Protein 1X4P (pdb70)

CATH classification: 1.10.10.790

Organism: Homo sapiens (NCBI:txid9606)

InterPro domains:
  IPR000061 SWAP/Surp [PF01805] (786-836)
  IPR000061 SWAP/Surp [PS50128] (787-830)
  IPR000061 SWAP/Surp [SM00648] (587-639)
  IPR000061 SWAP/Surp [SM00648] (785-839)
  IPR000467 G-patch domain [PF01585] (1012-1055)
  IPR000467 G-patch domain [PS50174] (1011-1057)
  IPR000467 G-patch domain [SM00443] (1009-1055)
  IPR035967 SWAP/Surp superfamily [G3DSA:1.10.10.790] (581-643)
  IPR035967 SWAP/Surp superfamily [G3DSA:1.10.10.790] (779-840)
  IPR035967 SWAP/Surp superfamily [SSF109905] (588-638)
  IPR035967 SWAP/Surp superfamily [SSF109905] (770-841)
  IPR040169 SURP and G-patch domain-containing protein 1/2 [PTHR23340] (16-1082)

Radius of gyration: 12.54 Å; Cα contacts (8 Å, |Δi|>4): 41; chains: 1; bounding box: 24×41×24 Å

Sequence (66 aa):
GSSGSSGVGTIDQLVKRVIEGSLSPKERTLLKEDPAYWFLSDENSLEYKYYKLKLAEMQRSGPSSGGSSGSSGVGTIDQLVKRVIEGSLSPKERTLLKEDPAYWFLSDENSLEYKYYKLKLAEMQRSGPSSGGSSGSSGVGTIDQLVKRVIEGSLSPKERTLLKEDPAYWFLSDENSLEYKYYKLKLAEMQRSGPSSGGSSGSSGVGTIDQLVKRVIEGSLSPKERTLLKEDPAYWFLSDENSLEYKYYKLKLAEMQRSGPSSGGSSGSSGVGTIDQLVKRVIEGSLSPKERTLLKEDPAYWFLSDENSLEYKYYKLKLAEMQRSGPSSGGSSGSSGVGTIDQLVKRVIEGSLSPKERTLLKEDPAYWFLSDENSLEYKYYKLKLAEMQRSGPSSGGSSGSSGVGTIDQLVKRVIEGSLSPKERTLLKEDPAYWFLSDENSLEYKYYKLKLAEMQRSGPSSGGSSGSSGVGTIDQLVKRVIEGSLSPKERTLLKEDPAYWFLSDENSLEYKYYKLKLAEMQRSGPSSGGSSGSSGVGTIDQLVKRVIEGSLSPKERTLLKEDPAYWFLSDENSLEYKYYKLKLAEMQRSGPSSGGSSGSSGVGTIDQLVKRVIEGSLSPKERTLLKEDPAYWFLSDENSLEYKYYKLKLAEMQRSGPSSGGSSGSSGVGTIDQLVKRVIEGSLSPKERTLLKEDPAYWFLSDENSLEYKYYKLKLAEMQRSGPSSGGSSGSSGVGTIDQLVKRVIEGSLSPKERTLLKEDPAYWFLSDENSLEYKYYKLKLAEMQRSGPSSGGSSGSSGVGTIDQLVKRVIEGSLSPKERTLLKEDPAYWFLSDENSLEYKYYKLKLAEMQRSGPSSGGSSGSSGVGTIDQLVKRVIEGSLSPKERTLLKEDPAYWFLSDENSLEYKYYKLKLAEMQRSGPSSGGSSGSSGVGTIDQLVKRVIEGSLSPKERTLLKEDPAYWFLSDENSLEYKYYKLKLAEMQRSGPSSGGSSGSSGVGTIDQLVKRVIEGSLSPKERTLLKEDPAYWFLSDENSLEYKYYKLKLAEMQRSGPSSGGSSGSSGVGTIDQLVKRVIEGSLSPKERTLLKEDPAYWFLSDENSLEYKYYKLKLAEMQRSGPSSGGSSGSSGVGTIDQLVKRVIEGSLSPKERTLLKEDPAYWFLSDENSLEYKYYKLKLAEMQRSGPSSGGSSGSSGVGTIDQLVKRVIEGSLSPKERTLLKEDPAYWFLSDENSLEYKYYKLKLAEMQRSGPSSGGSSGSSGVGTIDQLVKRVIEGSLSPKERTLLKEDPAYWFLSDENSLEYKYYKLKLAEMQRSGPSSG

Solvent-accessible surface area: 5066 Å² total; per-residue (Å²): 136,122,118,77,124,94,63,29,40,66,0,59,109,2,0,98,97,23,43,125,44,97,20,66,113,124,78,98,66,72,13,136,133,70,106,57,25,141,1,18,107,62,117,150,21,80,41,27,124,66,32,103,85,51,25,58,74,53,106,193,78,76,81,119,102,133

Foldseek 3Di:
DPPDDDDLPVLLVVLLCVQVVVDPPVVVVCVCVDPVPVCCVPDPDDNNVCSVVVNVVSNVPDDDPD

Nearest PDB structures (foldseek):
  1x4p-assembly1_A  TM=9.191E-01  e=2.649E-09  Homo sapiens
  5gas-assembly1_U  TM=2.425E-01  e=7.586E+00  Thermus thermophilus
  1x4p-assembly1_A  TM=9.261E-01  e=1.223E-08  Homo sapiens
  1x4p-assembly1_A  TM=8.643E-01  e=3.301E-09  Homo sapiens
  1x4p-assembly1_A  TM=8.955E-01  e=2.364E-09  Homo sapiens

GO terms:
  GO:0005654 nucleoplasm (C, IDA)
  GO:0016604 nuclear body (C, IDA)
  GO:0003723 RNA binding (F, HDA)
  GO:0005515 protein binding (F, IPI)

Structure (mmCIF, N/CA/C/O backbone):
data_1X4P
#
_entry.id   1X4P
#
loop_
_atom_site.group_PDB
_atom_site.id
_atom_site.type_symbol
_atom_site.label_atom_id
_atom_site.label_alt_id
_atom_site.label_comp_id
_atom_site.label_asym_id
_atom_site.label_entity_id
_atom_site.label_seq_id
_atom_site.pdbx_PDB_ins_code
_atom_site.Cartn_x
_atom_site.Cartn_y
_atom_site.Cartn_z
_atom_site.occupancy
_atom_site.B_iso_or_equiv
_atom_site.auth_seq_id
_atom_site.auth_comp_id
_atom_site.auth_asym_id
_atom_site.auth_atom_id
_atom_site.pdbx_PDB_model_num
ATOM 1 N N . GLY A 1 1 ? -2.586 -12.619 15.251 1.00 0.00 1 GLY A N 1
ATOM 2 C CA . GLY A 1 1 ? -3.724 -13.492 15.037 1.00 0.00 1 GLY A CA 1
ATOM 3 C C . GLY A 1 1 ? -3.325 -14.950 14.926 1.00 0.00 1 GLY A C 1
ATOM 4 O O . GLY A 1 1 ? -2.190 -15.315 15.233 1.00 0.00 1 GLY A O 1
ATOM 8 N N . SER A 1 2 ? -4.261 -15.786 14.488 1.00 0.00 2 SER A N 1
ATOM 9 C CA . SER A 1 2 ? -4.001 -17.214 14.342 1.00 0.00 2 SER A CA 1
ATOM 10 C C . SER A 1 2 ? -4.797 -17.794 13.177 1.00 0.00 2 SER A C 1
ATOM 11 O O . SER A 1 2 ? -4.245 -18.473 12.310 1.00 0.00 2 SER A O 1
ATOM 19 N N . SER A 1 3 ? -6.099 -17.524 13.164 1.00 0.00 3 SER A N 1
ATOM 20 C CA . SER A 1 3 ? -6.972 -18.022 12.108 1.00 0.00 3 SER A CA 1
ATOM 21 C C . SER A 1 3 ? -8.405 -17.541 12.318 1.00 0.00 3 SER A C 1
ATOM 22 O O . SER A 1 3 ? -8.706 -16.856 13.293 1.00 0.00 3 SER A O 1
ATOM 30 N N . GLY A 1 4 ? -9.287 -17.908 11.392 1.00 0.00 4 GLY A N 1
ATOM 31 C CA . GLY A 1 4 ? -10.678 -17.507 11.492 1.00 0.00 4 GLY A CA 1
ATOM 32 C C . GLY A 1 4 ? -11.158 -16.766 10.260 1.00 0.00 4 GLY A C 1
ATOM 33 O O . GLY A 1 4 ? -10.699 -17.032 9.149 1.00 0.00 4 GLY A O 1
ATOM 37 N N . SER A 1 5 ? -12.085 -15.834 10.456 1.00 0.00 5 SER A N 1
ATOM 38 C CA . SER A 1 5 ? -12.631 -15.055 9.350 1.00 0.00 5 SER A CA 1
ATOM 39 C C . SER A 1 5 ? -11.980 -13.677 9.282 1.00 0.00 5 SER A C 1
ATOM 40 O O . SER A 1 5 ? -11.231 -13.286 10.179 1.00 0.00 5 SER A O 1
ATOM 48 N N . SER A 1 6 ? -12.271 -12.944 8.213 1.00 0.00 6 SER A N 1
ATOM 49 C CA . SER A 1 6 ? -11.712 -11.610 8.025 1.00 0.00 6 SER A CA 1
ATOM 50 C C . SER A 1 6 ? -12.745 -10.669 7.413 1.00 0.00 6 SER A C 1
ATOM 51 O O . SER A 1 6 ? -13.078 -10.776 6.233 1.00 0.00 6 SER A O 1
ATOM 59 N N . GLY A 1 7 ? -13.250 -9.746 8.225 1.00 0.00 7 GLY A N 1
ATOM 60 C CA . GLY A 1 7 ? -14.241 -8.799 7.747 1.00 0.00 7 GLY A CA 1
ATOM 61 C C . GLY A 1 7 ? -13.676 -7.400 7.587 1.00 0.00 7 GLY A C 1
ATOM 62 O O . GLY A 1 7 ? -13.646 -6.622 8.541 1.00 0.00 7 GLY A O 1
ATOM 66 N N . VAL A 1 8 ? -13.227 -7.081 6.378 1.00 0.00 8 VAL A N 1
ATOM 67 C CA . VAL A 1 8 ? -12.659 -5.768 6.096 1.00 0.00 8 VAL A CA 1
ATOM 68 C C . VAL A 1 8 ? -11.908 -5.222 7.306 1.00 0.00 8 VAL A C 1
ATOM 69 O O . VAL A 1 8 ? -12.080 -4.065 7.685 1.00 0.00 8 VAL A O 1
ATOM 82 N N . GLY A 1 9 ? -11.074 -6.064 7.907 1.00 0.00 9 GLY A N 1
ATOM 83 C CA . GLY A 1 9 ? -10.309 -5.648 9.067 1.00 0.00 9 GLY A CA 1
ATOM 84 C C . GLY A 1 9 ? -8.959 -5.068 8.694 1.00 0.00 9 GLY A C 1
ATOM 85 O O . GLY A 1 9 ? -8.536 -4.053 9.247 1.00 0.00 9 GLY A O 1
ATOM 89 N N . THR A 1 10 ? -8.278 -5.715 7.752 1.00 0.00 10 THR A N 1
ATOM 90 C CA . THR A 1 10 ? -6.967 -5.259 7.307 1.00 0.00 10 THR A CA 1
ATOM 91 C C . THR A 1 10 ? -7.061 -3.901 6.620 1.00 0.00 10 THR A C 1
ATOM 92 O O . THR A 1 10 ? -6.382 -2.950 7.009 1.00 0.00 10 THR A O 1
ATOM 103 N N . ILE A 1 11 ? -7.907 -3.818 5.599 1.00 0.00 11 ILE A N 1
ATOM 104 C CA . ILE A 1 11 ? -8.090 -2.574 4.859 1.00 0.00 11 ILE A CA 1
ATOM 105 C C . ILE A 1 11 ? -8.266 -1.392 5.806 1.00 0.00 11 ILE A C 1
ATOM 106 O O . ILE A 1 11 ? -7.518 -0.418 5.744 1.00 0.00 11 ILE A O 1
ATOM 122 N N . ASP A 1 12 ? -9.260 -1.487 6.683 1.00 0.00 12 ASP A N 1
ATOM 123 C CA . ASP A 1 12 ? -9.533 -0.428 7.646 1.00 0.00 12 ASP A CA 1
ATOM 124 C C . ASP A 1 12 ? -8.235 0.141 8.212 1.00 0.00 12 ASP A C 1
ATOM 125 O O . ASP A 1 12 ? -8.136 1.339 8.480 1.00 0.00 12 ASP A O 1
ATOM 134 N N . GLN A 1 13 ? -7.243 -0.726 8.390 1.00 0.00 13 GLN A N 1
ATOM 135 C CA . GLN A 1 13 ? -5.953 -0.310 8.927 1.00 0.00 13 GLN A CA 1
ATOM 136 C C . GLN A 1 13 ? -5.038 0.193 7.814 1.00 0.00 13 GLN A C 1
ATOM 137 O O . GLN A 1 13 ? -4.485 1.290 7.899 1.00 0.00 13 GLN A O 1
ATOM 151 N N . LEU A 1 14 ? -4.883 -0.617 6.772 1.00 0.00 14 LEU A N 1
ATOM 152 C CA . LEU A 1 14 ? -4.034 -0.255 5.642 1.00 0.00 14 LEU A CA 1
ATOM 153 C C . LEU A 1 14 ? -4.309 1.176 5.191 1.00 0.00 14 LEU A C 1
ATOM 154 O O . LEU A 1 14 ? -3.439 2.043 5.275 1.00 0.00 14 LEU A O 1
ATOM 170 N N . VAL A 1 15 ? -5.527 1.418 4.715 1.00 0.00 15 VAL A N 1
ATOM 171 C CA . VAL A 1 15 ? -5.918 2.745 4.256 1.00 0.00 15 VAL A CA 1
ATOM 172 C C . VAL A 1 15 ? -5.341 3.831 5.155 1.00 0.00 15 VAL A C 1
ATOM 173 O O . VAL A 1 15 ? -4.587 4.693 4.702 1.00 0.00 15 VAL A O 1
ATOM 186 N N . LYS A 1 16 ? -5.699 3.785 6.434 1.00 0.00 16 LYS A N 1
ATOM 187 C CA . LYS A 1 16 ? -5.216 4.764 7.401 1.00 0.00 16 LYS A CA 1
ATOM 188 C C . LYS A 1 16 ? -3.751 5.103 7.145 1.00 0.00 16 LYS A C 1
ATOM 189 O O . LYS A 1 16 ? -3.348 6.263 7.234 1.00 0.00 16 LYS A O 1
ATOM 208 N N . ARG A 1 17 ? -2.959 4.084 6.827 1.00 0.00 17 ARG A N 1
ATOM 209 C CA . ARG A 1 17 ? -1.539 4.276 6.558 1.00 0.00 17 ARG A CA 1
ATOM 210 C C . ARG A 1 17 ? -1.331 5.194 5.358 1.00 0.00 17 ARG A C 1
ATOM 211 O O . ARG A 1 17 ? -0.858 6.322 5.500 1.00 0.00 17 ARG A O 1
ATOM 232 N N . VAL A 1 18 ? -1.689 4.704 4.175 1.00 0.00 18 VAL A N 1
ATOM 233 C CA . VAL A 1 18 ? -1.543 5.480 2.950 1.00 0.00 18 VAL A CA 1
ATOM 234 C C . VAL A 1 18 ? -2.027 6.912 3.145 1.00 0.00 18 VAL A C 1
ATOM 235 O O . VAL A 1 18 ? -1.636 7.818 2.407 1.00 0.00 18 VAL A O 1
ATOM 248 N N . ILE A 1 19 ? -2.879 7.112 4.145 1.00 0.00 19 ILE A N 1
ATOM 249 C CA . ILE A 1 19 ? -3.415 8.435 4.440 1.00 0.00 19 ILE A CA 1
ATOM 250 C C . ILE A 1 19 ? -2.429 9.257 5.263 1.00 0.00 19 ILE A C 1
ATOM 251 O O . ILE A 1 19 ? -2.036 10.354 4.865 1.00 0.00 19 ILE A O 1
ATOM 267 N N . GLU A 1 20 ? -2.031 8.718 6.411 1.00 0.00 20 GLU A N 1
ATOM 268 C CA . GLU A 1 20 ? -1.090 9.402 7.290 1.00 0.00 20 GLU A CA 1
ATOM 269 C C . GLU A 1 20 ? 0.335 9.286 6.755 1.00 0.00 20 GLU A C 1
ATOM 270 O O . GLU A 1 20 ? 1.258 9.910 7.277 1.00 0.00 20 GLU A O 1
ATOM 282 N N . GLY A 1 21 ? 0.506 8.481 5.712 1.00 0.00 21 GLY A N 1
ATOM 283 C CA . GLY A 1 21 ? 1.820 8.296 5.124 1.00 0.00 21 GLY A CA 1
ATOM 284 C C . GLY A 1 21 ? 2.725 7.437 5.986 1.00 0.00 21 GLY A C 1
ATOM 285 O O . GLY A 1 21 ? 3.846 7.114 5.592 1.00 0.00 21 GLY A O 1
ATOM 289 N N . SER A 1 22 ? 2.238 7.067 7.167 1.00 0.00 22 SER A N 1
ATOM 290 C CA . SER A 1 22 ? 3.013 6.244 8.088 1.00 0.00 22 SER A CA 1
ATOM 291 C C . SER A 1 22 ? 3.777 5.159 7.337 1.00 0.00 22 SER A C 1
ATOM 292 O O . SER A 1 22 ? 4.809 4.675 7.803 1.00 0.00 22 SER A O 1
ATOM 300 N N . LEU A 1 23 ? 3.263 4.780 6.172 1.00 0.00 23 LEU A N 1
ATOM 301 C CA . LEU A 1 23 ? 3.896 3.752 5.354 1.00 0.00 23 LEU A CA 1
ATOM 302 C C . LEU A 1 23 ? 4.594 4.369 4.147 1.00 0.00 23 LEU A C 1
ATOM 303 O O . LEU A 1 23 ? 4.078 5.298 3.526 1.00 0.00 23 LEU A O 1
ATOM 319 N N . SER A 1 24 ? 5.771 3.845 3.818 1.00 0.00 24 SER A N 1
ATOM 320 C CA . SER A 1 24 ? 6.541 4.345 2.686 1.00 0.00 24 SER A CA 1
ATOM 321 C C . SER A 1 24 ? 5.712 4.306 1.405 1.00 0.00 24 SER A C 1
ATOM 322 O O . SER A 1 24 ? 4.693 3.622 1.316 1.00 0.00 24 SER A O 1
ATOM 330 N N . PRO A 1 25 ? 6.159 5.059 0.389 1.00 0.00 25 PRO A N 1
ATOM 331 C CA . PRO A 1 25 ? 5.475 5.128 -0.906 1.00 0.00 25 PRO A CA 1
ATOM 332 C C . PRO A 1 25 ? 5.588 3.826 -1.692 1.00 0.00 25 PRO A C 1
ATOM 333 O O . PRO A 1 25 ? 4.675 3.450 -2.426 1.00 0.00 25 PRO A O 1
ATOM 344 N N . LYS A 1 26 ? 6.715 3.141 -1.532 1.00 0.00 26 LYS A N 1
ATOM 345 C CA . LYS A 1 26 ? 6.949 1.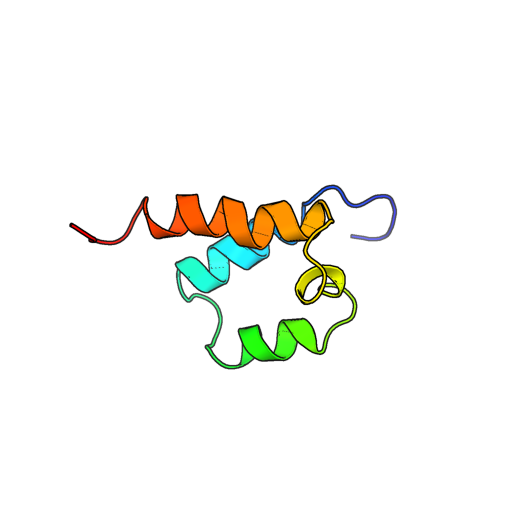879 -2.224 1.00 0.00 26 LYS A CA 1
ATOM 346 C C . LYS A 1 26 ? 6.122 0.757 -1.604 1.00 0.00 26 LYS A C 1
ATOM 347 O O . LYS A 1 26 ? 5.576 -0.088 -2.312 1.00 0.00 26 LYS A O 1
ATOM 366 N N . GLU A 1 27 ? 6.035 0.756 -0.277 1.00 0.00 27 GLU A N 1
ATOM 367 C CA . GLU A 1 27 ? 5.275 -0.262 0.437 1.00 0.00 27 GLU A CA 1
ATOM 368 C C . GLU A 1 27 ? 3.895 -0.451 -0.190 1.00 0.00 27 GLU A C 1
ATOM 369 O O . GLU A 1 27 ? 3.446 -1.579 -0.396 1.00 0.00 27 GLU A O 1
ATOM 381 N N . ARG A 1 28 ? 3.231 0.660 -0.489 1.00 0.00 28 ARG A N 1
ATOM 382 C CA . ARG A 1 28 ? 1.903 0.618 -1.090 1.00 0.00 28 ARG A CA 1
ATOM 383 C C . ARG A 1 28 ? 1.898 -0.265 -2.334 1.00 0.00 28 ARG A C 1
ATOM 384 O O . ARG A 1 28 ? 1.136 -1.229 -2.422 1.00 0.00 28 ARG A O 1
ATOM 405 N N . THR A 1 29 ? 2.753 0.070 -3.296 1.00 0.00 29 THR A N 1
ATOM 406 C CA . THR A 1 29 ? 2.845 -0.690 -4.535 1.00 0.00 29 THR A CA 1
ATOM 407 C C . THR A 1 29 ? 3.102 -2.167 -4.256 1.00 0.00 29 THR A C 1
ATOM 408 O O . THR A 1 29 ? 2.594 -3.040 -4.962 1.00 0.00 29 THR A O 1
ATOM 419 N N . LEU A 1 30 ? 3.893 -2.441 -3.225 1.00 0.00 30 LEU A N 1
ATOM 420 C CA . LEU A 1 30 ? 4.217 -3.814 -2.851 1.00 0.00 30 LEU A CA 1
ATOM 421 C C . LEU A 1 30 ? 2.977 -4.550 -2.357 1.00 0.00 30 LEU A C 1
ATOM 422 O O . LEU A 1 30 ? 2.844 -5.760 -2.544 1.00 0.00 30 LEU A O 1
ATOM 438 N N . LEU A 1 31 ? 2.069 -3.813 -1.725 1.00 0.00 31 LEU A N 1
ATOM 439 C CA . LEU A 1 31 ? 0.838 -4.397 -1.205 1.00 0.00 31 LEU A CA 1
ATOM 440 C C . LEU A 1 31 ? 0.157 -5.262 -2.260 1.00 0.00 31 LEU A C 1
ATOM 441 O O . LEU A 1 31 ? -0.356 -6.340 -1.958 1.00 0.00 31 LEU A O 1
ATOM 457 N N . LYS A 1 32 ? 0.159 -4.787 -3.500 1.00 0.00 32 LYS A N 1
ATOM 458 C CA . LYS A 1 32 ? -0.455 -5.518 -4.603 1.00 0.00 32 LYS A CA 1
ATOM 459 C C . LYS A 1 32 ? 0.271 -6.837 -4.851 1.00 0.00 32 LYS A C 1
ATOM 460 O O . LYS A 1 32 ? -0.342 -7.828 -5.246 1.00 0.00 32 LYS A O 1
ATOM 479 N N . GLU A 1 33 ? 1.580 -6.841 -4.615 1.00 0.00 33 GLU A N 1
ATOM 480 C CA . GLU A 1 33 ? 2.387 -8.038 -4.814 1.00 0.00 33 GLU A CA 1
ATOM 481 C C . GLU A 1 33 ? 2.068 -9.091 -3.756 1.00 0.00 33 GLU A C 1
ATOM 482 O O . GLU A 1 33 ? 2.485 -10.244 -3.866 1.00 0.00 33 GLU A O 1
ATOM 494 N N . ASP A 1 34 ? 1.326 -8.685 -2.731 1.00 0.00 34 ASP A N 1
ATOM 495 C CA . ASP A 1 34 ? 0.950 -9.592 -1.653 1.00 0.00 34 ASP A CA 1
ATOM 496 C C . ASP A 1 34 ? -0.441 -10.173 -1.892 1.00 0.00 34 ASP A C 1
ATOM 497 O O . ASP A 1 34 ? -1.320 -9.527 -2.462 1.00 0.00 34 ASP A O 1
ATOM 506 N N . PRO A 1 35 ? -0.645 -11.421 -1.446 1.00 0.00 35 PRO A N 1
ATOM 507 C CA . PRO A 1 35 ? -1.926 -12.116 -1.600 1.00 0.00 35 PRO A CA 1
ATOM 508 C C . PRO A 1 35 ? -3.020 -11.518 -0.721 1.00 0.00 35 PRO A C 1
ATOM 509 O O . PRO A 1 35 ? -4.193 -11.510 -1.093 1.00 0.00 35 PRO A O 1
ATOM 520 N N . ALA A 1 36 ? -2.628 -11.021 0.447 1.00 0.00 36 ALA A N 1
ATOM 521 C CA . ALA A 1 36 ? -3.574 -10.419 1.378 1.00 0.00 36 ALA A CA 1
ATOM 522 C C . ALA A 1 36 ? -4.334 -9.271 0.722 1.00 0.00 36 ALA A C 1
ATOM 523 O O . ALA A 1 36 ? -5.470 -8.975 1.092 1.00 0.00 36 ALA A O 1
ATOM 530 N N . TYR A 1 37 ? -3.700 -8.627 -0.251 1.00 0.00 37 TYR A N 1
ATOM 531 C CA . TYR A 1 37 ? -4.315 -7.509 -0.957 1.00 0.00 37 TYR A CA 1
ATOM 532 C C . TYR A 1 37 ? -4.604 -7.874 -2.410 1.00 0.00 37 TYR A C 1
ATOM 533 O O . TYR A 1 37 ? -4.222 -7.150 -3.330 1.00 0.00 37 TYR A O 1
ATOM 551 N N . TRP A 1 38 ? -5.279 -9.000 -2.607 1.00 0.00 38 TRP A N 1
ATOM 552 C CA . TRP A 1 38 ? -5.620 -9.462 -3.948 1.00 0.00 38 TRP A CA 1
ATOM 553 C C . TRP A 1 38 ? -6.773 -8.650 -4.527 1.00 0.00 38 TRP A C 1
ATOM 554 O O . TRP A 1 38 ? -6.788 -8.336 -5.718 1.00 0.00 38 TRP A O 1
ATOM 575 N N . PHE A 1 39 ? -7.737 -8.310 -3.677 1.00 0.00 39 PHE A N 1
ATOM 576 C CA . PHE A 1 39 ? -8.895 -7.535 -4.106 1.00 0.00 39 PHE A CA 1
ATOM 577 C C . PHE A 1 39 ? -8.462 -6.231 -4.770 1.00 0.00 39 PHE A C 1
ATOM 578 O O . PHE A 1 39 ? -9.180 -5.675 -5.602 1.00 0.00 39 PHE A O 1
ATOM 595 N N . LEU A 1 40 ? -7.281 -5.748 -4.396 1.00 0.00 40 LEU A N 1
ATOM 596 C CA . LEU A 1 40 ? -6.750 -4.510 -4.954 1.00 0.00 40 LEU A CA 1
ATOM 597 C C . LEU A 1 40 ? -7.116 -4.375 -6.429 1.00 0.00 40 LEU A C 1
ATOM 598 O O . LEU A 1 40 ? -7.712 -3.382 -6.843 1.00 0.00 40 LEU A O 1
ATOM 614 N N . SER A 1 41 ? -6.755 -5.385 -7.216 1.00 0.00 41 SER A N 1
ATOM 615 C CA . SER A 1 41 ? -7.043 -5.379 -8.645 1.00 0.00 41 SER A CA 1
ATOM 616 C C . SER A 1 41 ? -8.545 -5.467 -8.897 1.00 0.00 41 SER A C 1
ATOM 617 O O . SER A 1 41 ? -9.074 -4.819 -9.801 1.00 0.00 41 SER A O 1
ATOM 625 N N . ASP A 1 42 ? -9.229 -6.273 -8.091 1.00 0.00 42 ASP A N 1
ATOM 626 C CA . ASP A 1 42 ? -10.670 -6.446 -8.223 1.00 0.00 42 ASP A CA 1
ATOM 627 C C . ASP A 1 42 ? -11.410 -5.177 -7.811 1.00 0.00 42 ASP A C 1
ATOM 628 O O . ASP A 1 42 ? -10.911 -4.389 -7.008 1.00 0.00 42 ASP A O 1
ATOM 637 N N . GLU A 1 43 ? -12.601 -4.985 -8.369 1.00 0.00 43 GLU A N 1
ATOM 638 C CA . GLU A 1 43 ? -13.408 -3.811 -8.060 1.00 0.00 43 GLU A CA 1
ATOM 639 C C . GLU A 1 43 ? -14.813 -4.215 -7.622 1.00 0.00 43 GLU A C 1
ATOM 640 O O . GLU A 1 43 ? -15.413 -3.577 -6.759 1.00 0.00 43 GLU A O 1
ATOM 652 N N . ASN A 1 44 ? -15.330 -5.280 -8.225 1.00 0.00 44 ASN A N 1
ATOM 653 C CA . ASN A 1 44 ? -16.664 -5.771 -7.899 1.00 0.00 44 ASN A CA 1
ATOM 654 C C . ASN A 1 44 ? -16.634 -6.640 -6.645 1.00 0.00 44 ASN A C 1
ATOM 655 O O . ASN A 1 44 ? -17.276 -7.688 -6.588 1.00 0.00 44 ASN A O 1
ATOM 666 N N . SER A 1 45 ? -15.884 -6.195 -5.642 1.00 0.00 45 SER A N 1
ATOM 667 C CA . SER A 1 45 ? -15.766 -6.934 -4.390 1.00 0.00 45 SER A CA 1
ATOM 668 C C . SER A 1 45 ? -16.047 -6.027 -3.196 1.00 0.00 45 SER A C 1
ATOM 669 O O . SER A 1 45 ? -16.307 -4.833 -3.355 1.00 0.00 45 SER A O 1
ATOM 677 N N . LEU A 1 46 ? -15.995 -6.601 -2.000 1.00 0.00 46 LEU A N 1
ATOM 678 C CA . LEU A 1 46 ? -16.243 -5.847 -0.777 1.00 0.00 46 LEU A CA 1
ATOM 679 C C . LEU A 1 46 ? -14.944 -5.283 -0.210 1.00 0.00 46 LEU A C 1
ATOM 680 O O . LEU A 1 46 ? -14.842 -4.089 0.066 1.00 0.00 46 LEU A O 1
ATOM 696 N N . GLU A 1 47 ? -13.952 -6.152 -0.043 1.00 0.00 47 GLU A N 1
ATOM 697 C CA . GLU A 1 47 ? -12.657 -5.740 0.488 1.00 0.00 47 GLU A CA 1
ATOM 698 C C . GLU A 1 47 ? -12.111 -4.540 -0.280 1.00 0.00 47 GLU A C 1
ATOM 699 O O . GLU A 1 47 ? -11.415 -3.694 0.283 1.00 0.00 47 GLU A O 1
ATOM 711 N N . TYR A 1 48 ? -12.431 -4.473 -1.567 1.00 0.00 48 TYR A N 1
ATOM 712 C CA . TYR A 1 48 ? -11.970 -3.380 -2.414 1.00 0.00 48 TYR A CA 1
ATOM 713 C C . TYR A 1 48 ? -12.856 -2.149 -2.244 1.00 0.00 48 TYR A C 1
ATOM 714 O O . TYR A 1 48 ? -12.422 -1.020 -2.471 1.00 0.00 48 TYR A O 1
ATOM 732 N N . LYS A 1 49 ? -14.102 -2.376 -1.841 1.00 0.00 49 LYS A N 1
ATOM 733 C CA . LYS A 1 49 ? -15.051 -1.288 -1.638 1.00 0.00 49 LYS A CA 1
ATOM 734 C C . LYS A 1 49 ? -14.597 -0.374 -0.504 1.00 0.00 49 LYS A C 1
ATOM 735 O O . LYS A 1 49 ? -15.007 0.783 -0.424 1.00 0.00 49 LYS A O 1
ATOM 754 N N . TYR A 1 50 ? -13.747 -0.903 0.371 1.00 0.00 50 TYR A N 1
ATOM 755 C CA . TYR A 1 50 ? -13.238 -0.135 1.501 1.00 0.00 50 TYR A CA 1
ATOM 756 C C . TYR A 1 50 ? -12.004 0.668 1.103 1.00 0.00 50 TYR A C 1
ATOM 757 O O . TYR A 1 50 ? -12.001 1.898 1.173 1.00 0.00 50 TYR A O 1
ATOM 775 N N . TYR A 1 51 ? -10.958 -0.035 0.685 1.00 0.00 51 TYR A N 1
ATOM 776 C CA . TYR A 1 51 ? -9.717 0.611 0.276 1.00 0.00 51 TYR A CA 1
ATOM 777 C C . TYR A 1 51 ? -10.000 1.861 -0.552 1.00 0.00 51 TYR A C 1
ATOM 778 O O . TYR A 1 51 ? -9.252 2.837 -0.501 1.00 0.00 51 TYR A O 1
ATOM 796 N N . LYS A 1 52 ? -11.088 1.824 -1.314 1.00 0.00 52 LYS A N 1
ATOM 797 C CA . LYS A 1 52 ? -11.474 2.952 -2.152 1.00 0.00 52 LYS A CA 1
ATOM 798 C C . LYS A 1 52 ? -12.384 3.910 -1.390 1.00 0.00 52 LYS A C 1
ATOM 799 O O . LYS A 1 52 ? -12.312 5.127 -1.569 1.00 0.00 52 LYS A O 1
ATOM 818 N N . LEU A 1 53 ? -13.239 3.355 -0.539 1.00 0.00 53 LEU A N 1
ATOM 819 C CA . LEU A 1 53 ? -14.162 4.159 0.253 1.00 0.00 53 LEU A CA 1
ATOM 820 C C . LEU A 1 53 ? -13.455 4.779 1.454 1.00 0.00 53 LEU A C 1
ATOM 821 O O . LEU A 1 53 ? -13.237 5.989 1.504 1.00 0.00 53 LEU A O 1
ATOM 837 N N . LYS A 1 54 ? -13.095 3.939 2.419 1.00 0.00 54 LYS A N 1
ATOM 838 C CA . LYS A 1 54 ? -12.407 4.402 3.619 1.00 0.00 54 LYS A CA 1
ATOM 839 C C . LYS A 1 54 ? -11.325 5.418 3.268 1.00 0.00 54 LYS A C 1
ATOM 840 O O . LYS A 1 54 ? -11.004 6.300 4.067 1.00 0.00 54 LYS A O 1
ATOM 859 N N . LEU A 1 55 ? -10.766 5.291 2.069 1.00 0.00 55 LEU A N 1
ATOM 860 C CA . LEU A 1 55 ? -9.721 6.200 1.612 1.00 0.00 55 LEU A CA 1
ATOM 861 C C . LEU A 1 55 ? -10.311 7.547 1.204 1.00 0.00 55 LEU A C 1
ATOM 862 O O . LEU A 1 55 ? -9.746 8.599 1.502 1.00 0.00 55 LEU A O 1
ATOM 878 N N . ALA A 1 56 ? -11.450 7.505 0.521 1.00 0.00 56 ALA A N 1
ATOM 879 C CA . ALA A 1 56 ? -12.119 8.722 0.076 1.00 0.00 56 ALA A CA 1
ATOM 880 C C . ALA A 1 56 ? -12.538 9.583 1.261 1.00 0.00 56 ALA A C 1
ATOM 881 O O . ALA A 1 56 ? -12.418 10.807 1.224 1.00 0.00 56 ALA A O 1
ATOM 888 N N . GLU A 1 57 ? -13.031 8.935 2.313 1.00 0.00 57 GLU A N 1
ATOM 889 C CA . GLU A 1 57 ? -13.470 9.645 3.509 1.00 0.00 57 GLU A CA 1
ATOM 890 C C . GLU A 1 57 ? -12.275 10.061 4.364 1.00 0.00 57 GLU A C 1
ATOM 891 O O . GLU A 1 57 ? -12.285 11.122 4.987 1.00 0.00 57 GLU A O 1
ATOM 903 N N . MET A 1 58 ? -11.250 9.216 4.387 1.00 0.00 58 MET A N 1
ATOM 904 C CA . MET A 1 58 ? -10.048 9.496 5.165 1.00 0.00 58 MET A CA 1
ATOM 905 C C . MET A 1 58 ? -9.193 10.558 4.480 1.00 0.00 58 MET A C 1
ATOM 906 O O . MET A 1 58 ? -8.468 11.303 5.139 1.00 0.00 58 MET A O 1
ATOM 920 N N . GLN A 1 59 ? -9.283 10.621 3.156 1.00 0.00 59 GLN A N 1
ATOM 921 C CA . GLN A 1 59 ? -8.517 11.592 2.384 1.00 0.00 59 GLN A CA 1
ATOM 922 C C . GLN A 1 59 ? -9.126 12.986 2.503 1.00 0.00 59 GLN A C 1
ATOM 923 O O . GLN A 1 59 ? -8.417 13.966 2.728 1.00 0.00 59 GLN A O 1
ATOM 937 N N . ARG A 1 60 ? -10.443 13.065 2.350 1.00 0.00 60 ARG A N 1
ATOM 938 C CA . ARG A 1 60 ? -11.148 14.338 2.439 1.00 0.00 60 ARG A CA 1
ATOM 939 C C . ARG A 1 60 ? -11.116 14.878 3.866 1.00 0.00 60 ARG A C 1
ATOM 940 O O . ARG A 1 60 ? -10.852 16.060 4.088 1.00 0.00 60 ARG A O 1
ATOM 961 N N . SER A 1 61 ? -11.390 14.004 4.829 1.00 0.00 61 SER A N 1
ATOM 962 C CA . SER A 1 61 ? -11.397 14.394 6.235 1.00 0.00 61 SER A CA 1
ATOM 963 C C . SER A 1 61 ? -9.998 14.292 6.835 1.00 0.00 61 SER A C 1
ATOM 964 O O . SER A 1 61 ? -9.453 13.200 6.988 1.00 0.00 61 SER A O 1
ATOM 972 N N . GLY A 1 62 ? -9.421 15.442 7.174 1.00 0.00 62 GLY A N 1
ATOM 973 C CA . GLY A 1 62 ? -8.091 15.462 7.752 1.00 0.00 62 GLY A CA 1
ATOM 974 C C . GLY A 1 62 ? -7.243 16.599 7.217 1.00 0.00 62 GLY A C 1
ATOM 975 O O . GLY A 1 62 ? -7.249 17.710 7.748 1.00 0.00 62 GLY A O 1
ATOM 979 N N . PRO A 1 63 ? -6.491 16.325 6.141 1.00 0.00 63 PRO A N 1
ATOM 980 C CA . PRO A 1 63 ? -5.619 17.320 5.511 1.00 0.00 63 PRO A CA 1
ATOM 981 C C . PRO A 1 63 ? -6.407 18.417 4.803 1.00 0.00 63 PRO A C 1
ATOM 982 O O . PRO A 1 63 ? -7.590 18.251 4.507 1.00 0.00 63 PRO A O 1
ATOM 993 N N . SER A 1 64 ? -5.744 19.537 4.533 1.00 0.00 64 SER A N 1
ATOM 994 C CA . SER A 1 64 ? -6.384 20.662 3.862 1.00 0.00 64 SER A CA 1
ATOM 995 C C . SER A 1 64 ? -6.680 20.328 2.403 1.00 0.00 64 SER A C 1
ATOM 996 O O . SER A 1 64 ? -5.849 19.743 1.707 1.00 0.00 64 SER A O 1
ATOM 1004 N N . SER A 1 65 ? -7.871 20.703 1.946 1.00 0.00 65 SER A N 1
ATOM 1005 C CA . SER A 1 65 ? -8.279 20.440 0.572 1.00 0.00 65 SER A CA 1
ATOM 1006 C C . SER A 1 65 ? -9.557 21.200 0.230 1.00 0.00 65 SER A C 1
ATOM 1007 O O . SER A 1 65 ? -10.656 20.652 0.298 1.00 0.00 65 SER A O 1
ATOM 1015 N N . GLY A 1 66 ? -9.403 22.469 -0.137 1.00 0.00 66 GLY A N 1
ATOM 1016 C CA . GLY A 1 66 ? -10.552 23.286 -0.485 1.00 0.00 66 GLY A CA 1
ATOM 1017 C C . GLY A 1 66 ? -10.540 24.630 0.216 1.00 0.00 66 GLY A C 1
ATOM 1018 O O . GLY A 1 66 ? -11.591 25.231 0.436 1.00 0.00 66 GLY A O 1
ATOM 1022 N N . GLY A 1 1 ? -13.293 -7.769 21.424 1.00 0.00 1 GLY A N 2
ATOM 1023 C CA . GLY A 1 1 ? -13.096 -8.016 20.007 1.00 0.00 1 GLY A CA 2
ATOM 1024 C C . GLY A 1 1 ? -14.341 -7.730 19.190 1.00 0.00 1 GLY A C 2
ATOM 1025 O O . GLY A 1 1 ? -15.383 -7.376 19.738 1.00 0.00 1 GLY A O 2
ATOM 1029 N N . SER A 1 2 ? -14.230 -7.881 17.874 1.00 0.00 2 SER A N 2
ATOM 1030 C CA . SER A 1 2 ? -15.353 -7.631 16.978 1.00 0.00 2 SER A CA 2
ATOM 1031 C C . SER A 1 2 ? -15.532 -8.784 15.996 1.00 0.00 2 SER A C 2
ATOM 1032 O O . SER A 1 2 ? -14.624 -9.592 15.798 1.00 0.00 2 SER A O 2
ATOM 1040 N N . SER A 1 3 ? -16.709 -8.854 15.383 1.00 0.00 3 SER A N 2
ATOM 1041 C CA . SER A 1 3 ? -17.011 -9.910 14.424 1.00 0.00 3 SER A CA 2
ATOM 1042 C C . SER A 1 3 ? -18.242 -9.556 13.595 1.00 0.00 3 SER A C 2
ATOM 1043 O O . SER A 1 3 ? -19.367 -9.578 14.095 1.00 0.00 3 SER A O 2
ATOM 1051 N N . GLY A 1 4 ? -18.022 -9.233 12.325 1.00 0.00 4 GLY A N 2
ATOM 1052 C CA . GLY A 1 4 ? -19.121 -8.880 11.447 1.00 0.00 4 GLY A CA 2
ATOM 1053 C C . GLY A 1 4 ? -18.648 -8.405 10.087 1.00 0.00 4 GLY A C 2
ATOM 1054 O O . GLY A 1 4 ? -19.038 -7.332 9.627 1.00 0.00 4 GLY A O 2
ATOM 1058 N N . SER A 1 5 ? -17.805 -9.206 9.444 1.00 0.00 5 SER A N 2
ATOM 1059 C CA . SER A 1 5 ? -17.275 -8.859 8.131 1.00 0.00 5 SER A CA 2
ATOM 1060 C C . SER A 1 5 ? -16.459 -10.012 7.553 1.00 0.00 5 SER A C 2
ATOM 1061 O O . SER A 1 5 ? -16.062 -10.927 8.273 1.00 0.00 5 SER A O 2
ATOM 1069 N N . SER A 1 6 ? -16.215 -9.959 6.247 1.00 0.00 6 SER A N 2
ATOM 1070 C CA . SER A 1 6 ? -15.451 -11.001 5.570 1.00 0.00 6 SER A CA 2
ATOM 1071 C C . SER A 1 6 ? -13.967 -10.893 5.910 1.00 0.00 6 SER A C 2
ATOM 1072 O O . SER A 1 6 ? -13.367 -11.837 6.423 1.00 0.00 6 SER A O 2
ATOM 1080 N N . GLY A 1 7 ? -13.381 -9.735 5.620 1.00 0.00 7 GLY A N 2
ATOM 1081 C CA . GLY A 1 7 ? -11.974 -9.525 5.901 1.00 0.00 7 GLY A CA 2
ATOM 1082 C C . GLY A 1 7 ? -11.544 -8.089 5.671 1.00 0.00 7 GLY A C 2
ATOM 1083 O O . GLY A 1 7 ? -10.427 -7.831 5.222 1.00 0.00 7 GLY A O 2
ATOM 1087 N N . VAL A 1 8 ? -12.435 -7.151 5.977 1.00 0.00 8 VAL A N 2
ATOM 1088 C CA . VAL A 1 8 ? -12.143 -5.734 5.800 1.00 0.00 8 VAL A CA 2
ATOM 1089 C C . VAL A 1 8 ? -11.291 -5.201 6.946 1.00 0.00 8 VAL A C 2
ATOM 1090 O O . VAL A 1 8 ? -10.552 -4.231 6.785 1.00 0.00 8 VAL A O 2
ATOM 1103 N N . GLY A 1 9 ? -11.399 -5.844 8.105 1.00 0.00 9 GLY A N 2
ATOM 1104 C CA . GLY A 1 9 ? -10.632 -5.421 9.262 1.00 0.00 9 GLY A CA 2
ATOM 1105 C C . GLY A 1 9 ? -9.205 -5.050 8.908 1.00 0.00 9 GLY A C 2
ATOM 1106 O O . GLY A 1 9 ? -8.608 -4.176 9.538 1.00 0.00 9 GLY A O 2
ATOM 1110 N N . THR A 1 10 ? -8.656 -5.717 7.898 1.00 0.00 10 THR A N 2
ATOM 1111 C CA . THR A 1 10 ? -7.289 -5.455 7.463 1.00 0.00 10 THR A CA 2
ATOM 1112 C C . THR A 1 10 ? -7.193 -4.126 6.722 1.00 0.00 10 THR A C 2
ATOM 1113 O O . THR A 1 10 ? -6.311 -3.314 6.998 1.00 0.00 10 THR A O 2
ATOM 1124 N N . ILE A 1 11 ? -8.108 -3.911 5.782 1.00 0.00 11 ILE A N 2
ATOM 1125 C CA . ILE A 1 11 ? -8.126 -2.680 5.003 1.00 0.00 11 ILE A CA 2
ATOM 1126 C C . ILE A 1 11 ? -8.275 -1.460 5.905 1.00 0.00 11 ILE A C 2
ATOM 1127 O O . ILE A 1 11 ? -7.460 -0.539 5.862 1.00 0.00 11 ILE A O 2
ATOM 1143 N N . ASP A 1 12 ? -9.322 -1.461 6.724 1.00 0.00 12 ASP A N 2
ATOM 1144 C CA . ASP A 1 12 ? -9.578 -0.356 7.640 1.00 0.00 12 ASP A CA 2
ATOM 1145 C C . ASP A 1 12 ? -8.272 0.184 8.218 1.00 0.00 12 ASP A C 2
ATOM 1146 O O . ASP A 1 12 ? -8.165 1.369 8.530 1.00 0.00 12 ASP A O 2
ATOM 1155 N N . GLN A 1 13 ? -7.285 -0.695 8.358 1.00 0.00 13 GLN A N 2
ATOM 1156 C CA . GLN A 1 13 ? -5.989 -0.306 8.900 1.00 0.00 13 GLN A CA 2
ATOM 1157 C C . GLN A 1 13 ? -5.042 0.129 7.788 1.00 0.00 13 GLN A C 2
ATOM 1158 O O . GLN A 1 13 ? -4.375 1.159 7.892 1.00 0.00 13 GLN A O 2
ATOM 1172 N N . LEU A 1 14 ? -4.987 -0.662 6.722 1.00 0.00 14 LEU A N 2
ATOM 1173 C CA . LEU A 1 14 ? -4.119 -0.359 5.588 1.00 0.00 14 LEU A CA 2
ATOM 1174 C C . LEU A 1 14 ? -4.334 1.072 5.106 1.00 0.00 14 LEU A C 2
ATOM 1175 O O . LEU A 1 14 ? -3.398 1.870 5.064 1.00 0.00 14 LEU A O 2
ATOM 1191 N N . VAL A 1 15 ? -5.573 1.390 4.746 1.00 0.00 15 VAL A N 2
ATOM 1192 C CA . VAL A 1 15 ? -5.912 2.726 4.270 1.00 0.00 15 VAL A CA 2
ATOM 1193 C C . VAL A 1 15 ? -5.325 3.799 5.181 1.00 0.00 15 VAL A C 2
ATOM 1194 O O . VAL A 1 15 ? -4.616 4.697 4.726 1.00 0.00 15 VAL A O 2
ATOM 1207 N N . LYS A 1 16 ? -5.625 3.700 6.472 1.00 0.00 16 LYS A N 2
ATOM 1208 C CA . LYS A 1 16 ? -5.126 4.660 7.450 1.00 0.00 16 LYS A CA 2
ATOM 1209 C C . LYS A 1 16 ? -3.645 4.947 7.224 1.00 0.00 16 LYS A C 2
ATOM 1210 O O . LYS A 1 16 ? -3.191 6.079 7.392 1.00 0.00 16 LYS A O 2
ATOM 1229 N N . ARG A 1 17 ? -2.899 3.917 6.841 1.00 0.00 17 ARG A N 2
ATOM 1230 C CA . ARG A 1 17 ? -1.469 4.060 6.591 1.00 0.00 17 ARG A CA 2
ATOM 1231 C C . ARG A 1 17 ? -1.213 5.020 5.433 1.00 0.00 17 ARG A C 2
ATOM 1232 O O . ARG A 1 17 ? -0.588 6.065 5.606 1.00 0.00 17 ARG A O 2
ATOM 1253 N N . VAL A 1 18 ? -1.700 4.655 4.250 1.00 0.00 18 VAL A N 2
ATOM 1254 C CA . VAL A 1 18 ? -1.524 5.483 3.063 1.00 0.00 18 VAL A CA 2
ATOM 1255 C C . VAL A 1 18 ? -2.037 6.899 3.301 1.00 0.00 18 VAL A C 2
ATOM 1256 O O . VAL A 1 18 ? -1.630 7.840 2.618 1.00 0.00 18 VAL A O 2
ATOM 1269 N N . ILE A 1 19 ? -2.932 7.044 4.272 1.00 0.00 19 ILE A N 2
ATOM 1270 C CA . ILE A 1 19 ? -3.498 8.346 4.600 1.00 0.00 19 ILE A CA 2
ATOM 1271 C C . ILE A 1 19 ? -2.500 9.201 5.374 1.00 0.00 19 ILE A C 2
ATOM 1272 O O . ILE A 1 19 ? -2.102 10.273 4.919 1.00 0.00 19 ILE A O 2
ATOM 1288 N N . GLU A 1 20 ? -2.098 8.717 6.546 1.00 0.00 20 GLU A N 2
ATOM 1289 C CA . GLU A 1 20 ? -1.145 9.436 7.382 1.00 0.00 20 GLU A CA 2
ATOM 1290 C C . GLU A 1 20 ? 0.268 9.327 6.816 1.00 0.00 20 GLU A C 2
ATOM 1291 O O . GLU A 1 20 ? 1.168 10.067 7.212 1.00 0.00 20 GLU A O 2
ATOM 1303 N N . GLY A 1 21 ? 0.456 8.395 5.885 1.00 0.00 21 GLY A N 2
ATOM 1304 C CA . GLY A 1 21 ? 1.760 8.203 5.280 1.00 0.00 21 GLY A CA 2
ATOM 1305 C C . GLY A 1 21 ? 2.669 7.333 6.125 1.00 0.00 21 GLY A C 2
ATOM 1306 O O . GLY A 1 21 ? 3.809 7.062 5.746 1.00 0.00 21 GLY A O 2
ATOM 1310 N N . SER A 1 22 ? 2.166 6.894 7.274 1.00 0.00 22 SER A N 2
ATOM 1311 C CA . SER A 1 22 ? 2.942 6.053 8.178 1.00 0.00 22 SER A CA 2
ATOM 1312 C C . SER A 1 22 ? 3.736 5.008 7.400 1.00 0.00 22 SER A C 2
ATOM 1313 O O . SER A 1 22 ? 4.765 4.519 7.867 1.00 0.00 22 SER A O 2
ATOM 1321 N N . LEU A 1 23 ? 3.249 4.669 6.211 1.00 0.00 23 LEU A N 2
ATOM 1322 C CA . LEU A 1 23 ? 3.913 3.682 5.366 1.00 0.00 23 LEU A CA 2
ATOM 1323 C C . LEU A 1 23 ? 4.581 4.350 4.168 1.00 0.00 23 LEU A C 2
ATOM 1324 O O . LEU A 1 23 ? 4.032 5.282 3.579 1.00 0.00 23 LEU A O 2
ATOM 1340 N N . SER A 1 24 ? 5.766 3.868 3.813 1.00 0.00 24 SER A N 2
ATOM 1341 C CA . SER A 1 24 ? 6.511 4.419 2.686 1.00 0.00 24 SER A CA 2
ATOM 1342 C C . SER A 1 24 ? 5.684 4.356 1.406 1.00 0.00 24 SER A C 2
ATOM 1343 O O . SER A 1 24 ? 4.686 3.638 1.316 1.00 0.00 24 SER A O 2
ATOM 1351 N N . PRO A 1 25 ? 6.106 5.123 0.391 1.00 0.00 25 PRO A N 2
ATOM 1352 C CA . PRO A 1 25 ? 5.419 5.172 -0.904 1.00 0.00 25 PRO A CA 2
ATOM 1353 C C . PRO A 1 25 ? 5.575 3.876 -1.691 1.00 0.00 25 PRO A C 2
ATOM 1354 O O . PRO A 1 25 ? 4.685 3.487 -2.448 1.00 0.00 25 PRO A O 2
ATOM 1365 N N . LYS A 1 26 ? 6.710 3.210 -1.508 1.00 0.00 26 LYS A N 2
ATOM 1366 C CA . LYS A 1 26 ? 6.982 1.955 -2.199 1.00 0.00 26 LYS A CA 2
ATOM 1367 C C . LYS A 1 26 ? 6.146 0.820 -1.617 1.00 0.00 26 LYS A C 2
ATOM 1368 O O . LYS A 1 26 ? 5.610 -0.009 -2.352 1.00 0.00 26 LYS A O 2
ATOM 1387 N N . GLU A 1 27 ? 6.038 0.791 -0.292 1.00 0.00 27 GLU A N 2
ATOM 1388 C CA . GLU A 1 27 ? 5.265 -0.242 0.388 1.00 0.00 27 GLU A CA 2
ATOM 1389 C C . GLU A 1 27 ? 3.870 -0.367 -0.217 1.00 0.00 27 GLU A C 2
ATOM 1390 O O . GLU A 1 27 ? 3.350 -1.470 -0.384 1.00 0.00 27 GLU A O 2
ATOM 1402 N N . ARG A 1 28 ? 3.270 0.774 -0.545 1.00 0.00 28 ARG A N 2
ATOM 1403 C CA . ARG A 1 28 ? 1.935 0.793 -1.130 1.00 0.00 28 ARG A CA 2
ATOM 1404 C C . ARG A 1 28 ? 1.889 -0.039 -2.408 1.00 0.00 28 ARG A C 2
ATOM 1405 O O . ARG A 1 28 ? 1.112 -0.988 -2.517 1.00 0.00 28 ARG A O 2
ATOM 1426 N N . THR A 1 29 ? 2.727 0.324 -3.375 1.00 0.00 29 THR A N 2
ATOM 1427 C CA . THR A 1 29 ? 2.781 -0.388 -4.646 1.00 0.00 29 THR A CA 2
ATOM 1428 C C . THR A 1 29 ? 3.051 -1.873 -4.434 1.00 0.00 29 THR A C 2
ATOM 1429 O O . THR A 1 29 ? 2.672 -2.707 -5.256 1.00 0.00 29 THR A O 2
ATOM 1440 N N . LEU A 1 30 ? 3.709 -2.198 -3.326 1.00 0.00 30 LEU A N 2
ATOM 1441 C CA . LEU A 1 30 ? 4.029 -3.584 -3.005 1.00 0.00 30 LEU A CA 2
ATOM 1442 C C . LEU A 1 30 ? 2.805 -4.314 -2.463 1.00 0.00 30 LEU A C 2
ATOM 1443 O O . LEU A 1 30 ? 2.704 -5.538 -2.561 1.00 0.00 30 LEU A O 2
ATOM 1459 N N . LEU A 1 31 ? 1.876 -3.556 -1.891 1.00 0.00 31 LEU A N 2
ATOM 1460 C CA . LEU A 1 31 ? 0.655 -4.131 -1.334 1.00 0.00 31 LEU A CA 2
ATOM 1461 C C . LEU A 1 31 ? -0.019 -5.056 -2.342 1.00 0.00 31 LEU A C 2
ATOM 1462 O O . LEU A 1 31 ? -0.520 -6.122 -1.985 1.00 0.00 31 LEU A O 2
ATOM 1478 N N . LYS A 1 32 ? -0.028 -4.641 -3.605 1.00 0.00 32 LYS A N 2
ATOM 1479 C CA . LYS A 1 32 ? -0.638 -5.433 -4.666 1.00 0.00 32 LYS A CA 2
ATOM 1480 C C . LYS A 1 32 ? 0.070 -6.776 -4.819 1.00 0.00 32 LYS A C 2
ATOM 1481 O O . LYS A 1 32 ? -0.552 -7.780 -5.160 1.00 0.00 32 LYS A O 2
ATOM 1500 N N . GLU A 1 33 ? 1.375 -6.783 -4.562 1.00 0.00 33 GLU A N 2
ATOM 1501 C CA . GLU A 1 33 ? 2.166 -8.004 -4.671 1.00 0.00 33 GLU A CA 2
ATOM 1502 C C . GLU A 1 33 ? 1.813 -8.982 -3.555 1.00 0.00 33 GLU A C 2
ATOM 1503 O O . GLU A 1 33 ? 2.097 -10.177 -3.649 1.00 0.00 33 GLU A O 2
ATOM 1515 N N . ASP A 1 34 ? 1.193 -8.468 -2.499 1.00 0.00 34 ASP A N 2
ATOM 1516 C CA . ASP A 1 34 ? 0.801 -9.296 -1.365 1.00 0.00 34 ASP A CA 2
ATOM 1517 C C . ASP A 1 34 ? -0.562 -9.937 -1.605 1.00 0.00 34 ASP A C 2
ATOM 1518 O O . ASP A 1 34 ? -1.467 -9.332 -2.181 1.00 0.00 34 ASP A O 2
ATOM 1527 N N . PRO A 1 35 ? -0.714 -11.191 -1.155 1.00 0.00 35 PRO A N 2
ATOM 1528 C CA . PRO A 1 35 ? -1.963 -11.942 -1.310 1.00 0.00 35 PRO A CA 2
ATOM 1529 C C . PRO A 1 35 ? -3.084 -11.388 -0.438 1.00 0.00 35 PRO A C 2
ATOM 1530 O O . PRO A 1 35 ? -4.259 -11.463 -0.799 1.00 0.00 35 PRO A O 2
ATOM 1541 N N . ALA A 1 36 ? -2.715 -10.833 0.712 1.00 0.00 36 ALA A N 2
ATOM 1542 C CA . ALA A 1 36 ? -3.690 -10.265 1.634 1.00 0.00 36 ALA A CA 2
ATOM 1543 C C . ALA A 1 36 ? -4.450 -9.112 0.988 1.00 0.00 36 ALA A C 2
ATOM 1544 O O . ALA A 1 36 ? -5.569 -8.793 1.389 1.00 0.00 36 ALA A O 2
ATOM 1551 N N . TYR A 1 37 ? -3.835 -8.492 -0.013 1.00 0.00 37 TYR A N 2
ATOM 1552 C CA . TYR A 1 37 ? -4.454 -7.373 -0.713 1.00 0.00 37 TYR A CA 2
ATOM 1553 C C . TYR A 1 37 ? -4.734 -7.728 -2.170 1.00 0.00 37 TYR A C 2
ATOM 1554 O O . TYR A 1 37 ? -4.352 -6.997 -3.083 1.00 0.00 37 TYR A O 2
ATOM 1572 N N . TRP A 1 38 ? -5.403 -8.856 -2.378 1.00 0.00 38 TRP A N 2
ATOM 1573 C CA . TRP A 1 38 ? -5.736 -9.310 -3.724 1.00 0.00 38 TRP A CA 2
ATOM 1574 C C . TRP A 1 38 ? -6.895 -8.504 -4.299 1.00 0.00 38 TRP A C 2
ATOM 1575 O O . TRP A 1 38 ? -6.963 -8.269 -5.505 1.00 0.00 38 TRP A O 2
ATOM 1596 N N . PHE A 1 39 ? -7.808 -8.084 -3.429 1.00 0.00 39 PHE A N 2
ATOM 1597 C CA . PHE A 1 39 ? -8.966 -7.306 -3.851 1.00 0.00 39 PHE A CA 2
ATOM 1598 C C . PHE A 1 39 ? -8.533 -6.049 -4.600 1.00 0.00 39 PHE A C 2
ATOM 1599 O O . PHE A 1 39 ? -9.208 -5.602 -5.529 1.00 0.00 39 PHE A O 2
ATOM 1616 N N . LEU A 1 40 ? -7.404 -5.482 -4.189 1.00 0.00 40 LEU A N 2
ATOM 1617 C CA . LEU A 1 40 ? -6.879 -4.276 -4.820 1.00 0.00 40 LEU A CA 2
ATOM 1618 C C . LEU A 1 40 ? -7.131 -4.295 -6.324 1.00 0.00 40 LEU A C 2
ATOM 1619 O O . LEU A 1 40 ? -7.546 -3.293 -6.907 1.00 0.00 40 LEU A O 2
ATOM 1635 N N . SER A 1 41 ? -6.878 -5.442 -6.947 1.00 0.00 41 SER A N 2
ATOM 1636 C CA . SER A 1 41 ? -7.077 -5.590 -8.384 1.00 0.00 41 SER A CA 2
ATOM 1637 C C . SER A 1 41 ? -8.562 -5.656 -8.724 1.00 0.00 41 SER A C 2
ATOM 1638 O O . SER A 1 41 ? -9.006 -5.097 -9.727 1.00 0.00 41 SER A O 2
ATOM 1646 N N . ASP A 1 42 ? -9.327 -6.341 -7.881 1.00 0.00 42 ASP A N 2
ATOM 1647 C CA . ASP A 1 42 ? -10.763 -6.478 -8.090 1.00 0.00 42 ASP A CA 2
ATOM 1648 C C . ASP A 1 42 ? -11.490 -5.184 -7.740 1.00 0.00 42 ASP A C 2
ATOM 1649 O O . ASP A 1 42 ? -11.000 -4.381 -6.947 1.00 0.00 42 ASP A O 2
ATOM 1658 N N . GLU A 1 43 ? -12.660 -4.987 -8.340 1.00 0.00 43 GLU A N 2
ATOM 16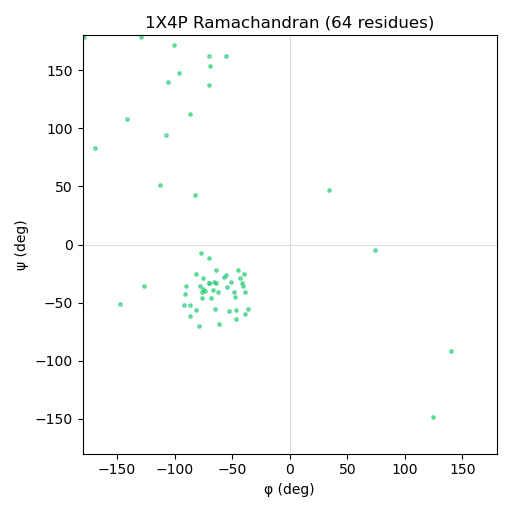59 C CA . GLU A 1 43 ? -13.452 -3.789 -8.092 1.00 0.00 43 GLU A CA 2
ATOM 1660 C C . GLU A 1 43 ? -14.866 -4.153 -7.649 1.00 0.00 43 GLU A C 2
ATOM 1661 O O . GLU A 1 43 ? -15.491 -3.428 -6.875 1.00 0.00 43 GLU A O 2
ATOM 1673 N N . ASN A 1 44 ? -15.364 -5.280 -8.146 1.00 0.00 44 ASN A N 2
ATOM 1674 C CA . ASN A 1 44 ? -16.705 -5.741 -7.803 1.00 0.00 44 ASN A CA 2
ATOM 1675 C C . ASN A 1 44 ? -16.674 -6.624 -6.559 1.00 0.00 44 ASN A C 2
ATOM 1676 O O . ASN A 1 44 ? -17.296 -7.685 -6.523 1.00 0.00 44 ASN A O 2
ATOM 1687 N N . SER A 1 45 ? -15.946 -6.178 -5.540 1.00 0.00 45 SER A N 2
ATOM 1688 C CA . SER A 1 45 ? -15.831 -6.928 -4.296 1.00 0.00 45 SER A CA 2
ATOM 1689 C C . SER A 1 45 ? -16.116 -6.034 -3.093 1.00 0.00 45 SER A C 2
ATOM 1690 O O . SER A 1 45 ? -16.481 -4.867 -3.245 1.00 0.00 45 SER A O 2
ATOM 1698 N N . LEU A 1 46 ? -15.948 -6.588 -1.898 1.00 0.00 46 LEU A N 2
ATOM 1699 C CA . LEU A 1 46 ? -16.187 -5.843 -0.667 1.00 0.00 46 LEU A CA 2
ATOM 1700 C C . LEU A 1 46 ? -14.881 -5.292 -0.102 1.00 0.00 46 LEU A C 2
ATOM 1701 O O . LEU A 1 46 ? -14.812 -4.135 0.312 1.00 0.00 46 LEU A O 2
ATOM 1717 N N . GLU A 1 47 ? -13.847 -6.128 -0.091 1.00 0.00 47 GLU A N 2
ATOM 1718 C CA . GLU A 1 47 ? -12.544 -5.723 0.421 1.00 0.00 47 GLU A CA 2
ATOM 1719 C C . GLU A 1 47 ? -12.000 -4.529 -0.358 1.00 0.00 47 GLU A C 2
ATOM 1720 O O . GLU A 1 47 ? -11.303 -3.679 0.195 1.00 0.00 47 GLU A O 2
ATOM 1732 N N . TYR A 1 48 ? -12.322 -4.474 -1.645 1.00 0.00 48 TYR A N 2
ATOM 1733 C CA . TYR A 1 48 ? -11.864 -3.386 -2.501 1.00 0.00 48 TYR A CA 2
ATOM 1734 C C . TYR A 1 48 ? -12.717 -2.138 -2.300 1.00 0.00 48 TYR A C 2
ATOM 1735 O O . TYR A 1 48 ? -12.286 -1.021 -2.590 1.00 0.00 48 TYR A O 2
ATOM 1753 N N . LYS A 1 49 ? -13.933 -2.334 -1.801 1.00 0.00 49 LYS A N 2
ATOM 1754 C CA . LYS A 1 49 ? -14.850 -1.226 -1.558 1.00 0.00 49 LYS A CA 2
ATOM 1755 C C . LYS A 1 49 ? -14.333 -0.329 -0.437 1.00 0.00 49 LYS A C 2
ATOM 1756 O O . LYS A 1 49 ? -14.542 0.884 -0.455 1.00 0.00 49 LYS A O 2
ATOM 1775 N N . TYR A 1 50 ? -13.657 -0.933 0.533 1.00 0.00 50 TYR A N 2
ATOM 1776 C CA . TYR A 1 50 ? -13.111 -0.188 1.662 1.00 0.00 50 TYR A CA 2
ATOM 1777 C C . TYR A 1 50 ? -11.881 0.611 1.244 1.00 0.00 50 TYR A C 2
ATOM 1778 O O . TYR A 1 50 ? -11.823 1.827 1.432 1.00 0.00 50 TYR A O 2
ATOM 1796 N N . TYR A 1 51 ? -10.900 -0.081 0.676 1.00 0.00 51 TYR A N 2
ATOM 1797 C CA . TYR A 1 51 ? -9.669 0.563 0.232 1.00 0.00 51 TYR A CA 2
ATOM 1798 C C . TYR A 1 51 ? -9.973 1.830 -0.562 1.00 0.00 51 TYR A C 2
ATOM 1799 O O . TYR A 1 51 ? -9.239 2.816 -0.486 1.00 0.00 51 TYR A O 2
ATOM 1817 N N . LYS A 1 52 ? -11.060 1.796 -1.324 1.00 0.00 52 LYS A N 2
ATOM 1818 C CA . LYS A 1 52 ? -11.465 2.941 -2.133 1.00 0.00 52 LYS A CA 2
ATOM 1819 C C . LYS A 1 52 ? -12.389 3.863 -1.345 1.00 0.00 52 LYS A C 2
ATOM 1820 O O . LYS A 1 52 ? -12.409 5.075 -1.566 1.00 0.00 52 LYS A O 2
ATOM 1839 N N . LEU A 1 53 ? -13.151 3.285 -0.423 1.00 0.00 53 LEU A N 2
ATOM 1840 C CA . LEU A 1 53 ? -14.076 4.056 0.399 1.00 0.00 53 LEU A CA 2
ATOM 1841 C C . LEU A 1 53 ? -13.347 4.719 1.564 1.00 0.00 53 LEU A C 2
ATOM 1842 O O . LEU A 1 53 ? -13.204 5.941 1.606 1.00 0.00 53 LEU A O 2
ATOM 1858 N N . LYS A 1 54 ? -12.886 3.905 2.507 1.00 0.00 54 LYS A N 2
ATOM 1859 C CA . LYS A 1 54 ? -12.168 4.411 3.670 1.00 0.00 54 LYS A CA 2
ATOM 1860 C C . LYS A 1 54 ? -11.108 5.426 3.256 1.00 0.00 54 LYS A C 2
ATOM 1861 O O . LYS A 1 54 ? -10.861 6.405 3.964 1.00 0.00 54 LYS A O 2
ATOM 1880 N N . LEU A 1 55 ? -10.485 5.189 2.108 1.00 0.00 55 LEU A N 2
ATOM 1881 C CA . LEU A 1 55 ? -9.453 6.085 1.598 1.00 0.00 55 LEU A CA 2
ATOM 1882 C C . LEU A 1 55 ? -10.049 7.427 1.188 1.00 0.00 55 LEU A C 2
ATOM 1883 O O . LEU A 1 55 ? -9.503 8.484 1.506 1.00 0.00 55 LEU A O 2
ATOM 1899 N N . ALA A 1 56 ? -11.174 7.379 0.483 1.00 0.00 56 ALA A N 2
ATOM 1900 C CA . ALA A 1 56 ? -11.848 8.590 0.033 1.00 0.00 56 ALA A CA 2
ATOM 1901 C C . ALA A 1 56 ? -12.247 9.467 1.216 1.00 0.00 56 ALA A C 2
ATOM 1902 O O . ALA A 1 56 ? -11.994 10.670 1.221 1.00 0.00 56 ALA A O 2
ATOM 1909 N N . GLU A 1 57 ? -12.874 8.854 2.215 1.00 0.00 57 GLU A N 2
ATOM 1910 C CA . GLU A 1 57 ? -13.310 9.581 3.402 1.00 0.00 57 GLU A CA 2
ATOM 1911 C C . GLU A 1 57 ? -12.112 10.061 4.216 1.00 0.00 57 GLU A C 2
ATOM 1912 O O . GLU A 1 57 ? -12.080 11.200 4.680 1.00 0.00 57 GLU A O 2
ATOM 1924 N N . MET A 1 58 ? -11.129 9.183 4.387 1.00 0.00 58 MET A N 2
ATOM 1925 C CA . MET A 1 58 ? -9.929 9.517 5.144 1.00 0.00 58 MET A CA 2
ATOM 1926 C C . MET A 1 58 ? -9.120 10.597 4.433 1.00 0.00 58 MET A C 2
ATOM 1927 O O . MET A 1 58 ? -8.460 11.413 5.075 1.00 0.00 58 MET A O 2
ATOM 1941 N N . GLN A 1 59 ? -9.177 10.595 3.105 1.00 0.00 59 GLN A N 2
ATOM 1942 C CA . GLN A 1 59 ? -8.449 11.575 2.308 1.00 0.00 59 GLN A CA 2
ATOM 1943 C C . GLN A 1 59 ? -9.195 12.905 2.266 1.00 0.00 59 GLN A C 2
ATOM 1944 O O . GLN A 1 59 ? -8.602 13.966 2.458 1.00 0.00 59 GLN A O 2
ATOM 1958 N N . ARG A 1 60 ? -10.497 12.839 2.012 1.00 0.00 60 ARG A N 2
ATOM 1959 C CA . ARG A 1 60 ? -11.325 14.038 1.942 1.00 0.00 60 ARG A CA 2
ATOM 1960 C C . ARG A 1 60 ? -11.352 14.757 3.288 1.00 0.00 60 ARG A C 2
ATOM 1961 O O . ARG A 1 60 ? -11.204 15.977 3.353 1.00 0.00 60 ARG A O 2
ATOM 1982 N N . SER A 1 61 ? -11.543 13.993 4.358 1.00 0.00 61 SER A N 2
ATOM 1983 C CA . SER A 1 61 ? -11.596 14.558 5.701 1.00 0.00 61 SER A CA 2
ATOM 1984 C C . SER A 1 61 ? -10.230 14.480 6.376 1.00 0.00 61 SER A C 2
ATOM 1985 O O . SER A 1 61 ? -9.897 13.483 7.016 1.00 0.00 61 SER A O 2
ATOM 1993 N N . GLY A 1 62 ? -9.443 15.542 6.229 1.00 0.00 62 GLY A N 2
ATOM 1994 C CA . GLY A 1 62 ? -8.121 15.573 6.830 1.00 0.00 62 GLY A CA 2
ATOM 1995 C C . GLY A 1 62 ? -7.601 16.986 7.009 1.00 0.00 62 GLY A C 2
ATOM 1996 O O . GLY A 1 62 ? -8.189 17.954 6.526 1.00 0.00 62 GLY A O 2
ATOM 2000 N N . PRO A 1 63 ? -6.472 17.119 7.722 1.00 0.00 63 PRO A N 2
ATOM 2001 C CA . PRO A 1 63 ? -5.848 18.419 7.981 1.00 0.00 63 PRO A CA 2
ATOM 2002 C C . PRO A 1 63 ? -5.243 19.034 6.723 1.00 0.00 63 PRO A C 2
ATOM 2003 O O . PRO A 1 63 ? -4.052 18.875 6.455 1.00 0.00 63 PRO A O 2
ATOM 2014 N N . SER A 1 64 ? -6.071 19.734 5.955 1.00 0.00 64 SER A N 2
ATOM 2015 C CA . SER A 1 64 ? -5.617 20.370 4.723 1.00 0.00 64 SER A CA 2
ATOM 2016 C C . SER A 1 64 ? -6.688 21.304 4.168 1.00 0.00 64 SER A C 2
ATOM 2017 O O . SER A 1 64 ? -7.826 21.311 4.637 1.00 0.00 64 SER A O 2
ATOM 2025 N N . SER A 1 65 ? -6.313 22.094 3.167 1.00 0.00 65 SER A N 2
ATOM 2026 C CA . SER A 1 65 ? -7.238 23.036 2.549 1.00 0.00 65 SER A CA 2
ATOM 2027 C C . SER A 1 65 ? -7.673 22.547 1.170 1.00 0.00 65 SER A C 2
ATOM 2028 O O . SER A 1 65 ? -6.847 22.367 0.276 1.00 0.00 65 SER A O 2
ATOM 2036 N N . GLY A 1 66 ? -8.975 22.335 1.007 1.00 0.00 66 GLY A N 2
ATOM 2037 C CA . GLY A 1 66 ? -9.497 21.869 -0.265 1.00 0.00 66 GLY A CA 2
ATOM 2038 C C . GLY A 1 66 ? -9.513 22.958 -1.319 1.00 0.00 66 GLY A C 2
ATOM 2039 O O . GLY A 1 66 ? -9.776 24.122 -1.015 1.00 0.00 66 GLY A O 2
ATOM 2043 N N . GLY A 1 1 ? -4.760 -12.912 23.760 1.00 0.00 1 GLY A N 3
ATOM 2044 C CA . GLY A 1 1 ? -5.137 -13.127 22.375 1.00 0.00 1 GLY A CA 3
ATOM 2045 C C . GLY A 1 1 ? -4.667 -12.008 21.467 1.00 0.00 1 GLY A C 3
ATOM 2046 O O . GLY A 1 1 ? -3.603 -11.428 21.683 1.00 0.00 1 GLY A O 3
ATOM 2050 N N . SER A 1 2 ? -5.462 -11.705 20.445 1.00 0.00 2 SER A N 3
ATOM 2051 C CA . SER A 1 2 ? -5.119 -10.652 19.496 1.00 0.00 2 SER A CA 3
ATOM 2052 C C . SER A 1 2 ? -6.350 -10.199 18.719 1.00 0.00 2 SER A C 3
ATOM 2053 O O . SER A 1 2 ? -7.437 -10.756 18.876 1.00 0.00 2 SER A O 3
ATOM 2061 N N . SER A 1 3 ? -6.173 -9.184 17.879 1.00 0.00 3 SER A N 3
ATOM 2062 C CA . SER A 1 3 ? -7.269 -8.652 17.078 1.00 0.00 3 SER A CA 3
ATOM 2063 C C . SER A 1 3 ? -7.389 -9.402 15.755 1.00 0.00 3 SER A C 3
ATOM 2064 O O . SER A 1 3 ? -6.601 -9.188 14.834 1.00 0.00 3 SER A O 3
ATOM 2072 N N . GLY A 1 4 ? -8.383 -10.281 15.668 1.00 0.00 4 GLY A N 3
ATOM 2073 C CA . GLY A 1 4 ? -8.588 -11.050 14.454 1.00 0.00 4 GLY A CA 3
ATOM 2074 C C . GLY A 1 4 ? -8.986 -10.180 13.277 1.00 0.00 4 GLY A C 3
ATOM 2075 O O . GLY A 1 4 ? -9.701 -9.192 13.441 1.00 0.00 4 GLY A O 3
ATOM 2079 N N . SER A 1 5 ? -8.519 -10.547 12.088 1.00 0.00 5 SER A N 3
ATOM 2080 C CA . SER A 1 5 ? -8.827 -9.790 10.880 1.00 0.00 5 SER A CA 3
ATOM 2081 C C . SER A 1 5 ? -9.504 -10.677 9.840 1.00 0.00 5 SER A C 3
ATOM 2082 O O . SER A 1 5 ? -8.888 -11.589 9.288 1.00 0.00 5 SER A O 3
ATOM 2090 N N . SER A 1 6 ? -10.778 -10.403 9.578 1.00 0.00 6 SER A N 3
ATOM 2091 C CA . SER A 1 6 ? -11.543 -11.178 8.607 1.00 0.00 6 SER A CA 3
ATOM 2092 C C . SER A 1 6 ? -12.433 -10.269 7.766 1.00 0.00 6 SER A C 3
ATOM 2093 O O . SER A 1 6 ? -12.300 -10.210 6.544 1.00 0.00 6 SER A O 3
ATOM 2101 N N . GLY A 1 7 ? -13.340 -9.560 8.429 1.00 0.00 7 GLY A N 3
ATOM 2102 C CA . GLY A 1 7 ? -14.239 -8.662 7.728 1.00 0.00 7 GLY A CA 3
ATOM 2103 C C . GLY A 1 7 ? -13.685 -7.255 7.618 1.00 0.00 7 GLY A C 3
ATOM 2104 O O . GLY A 1 7 ? -13.661 -6.512 8.599 1.00 0.00 7 GLY A O 3
ATOM 2108 N N . VAL A 1 8 ? -13.237 -6.890 6.421 1.00 0.00 8 VAL A N 3
ATOM 2109 C CA . VAL A 1 8 ? -12.679 -5.563 6.186 1.00 0.00 8 VAL A CA 3
ATOM 2110 C C . VAL A 1 8 ? -11.922 -5.060 7.411 1.00 0.00 8 VAL A C 3
ATOM 2111 O O . VAL A 1 8 ? -11.947 -3.871 7.725 1.00 0.00 8 VAL A O 3
ATOM 2124 N N . GLY A 1 9 ? -11.247 -5.977 8.099 1.00 0.00 9 GLY A N 3
ATOM 2125 C CA . GLY A 1 9 ? -10.490 -5.607 9.281 1.00 0.00 9 GLY A CA 3
ATOM 2126 C C . GLY A 1 9 ? -9.091 -5.130 8.948 1.00 0.00 9 GLY A C 3
ATOM 2127 O O . GLY A 1 9 ? -8.567 -4.219 9.591 1.00 0.00 9 GLY A O 3
ATOM 2131 N N . THR A 1 10 ? -8.480 -5.747 7.941 1.00 0.00 10 THR A N 3
ATOM 2132 C CA . THR A 1 10 ? -7.132 -5.382 7.526 1.00 0.00 10 THR A CA 3
ATOM 2133 C C . THR A 1 10 ? -7.124 -4.041 6.802 1.00 0.00 10 THR A C 3
ATOM 2134 O O . THR A 1 10 ? -6.245 -3.208 7.029 1.00 0.00 10 THR A O 3
ATOM 2145 N N . ILE A 1 11 ? -8.107 -3.837 5.931 1.00 0.00 11 ILE A N 3
ATOM 2146 C CA . ILE A 1 11 ? -8.213 -2.594 5.177 1.00 0.00 11 ILE A CA 3
ATOM 2147 C C . ILE A 1 11 ? -8.358 -1.396 6.108 1.00 0.00 11 ILE A C 3
ATOM 2148 O O . ILE A 1 11 ? -7.569 -0.453 6.051 1.00 0.00 11 ILE A O 3
ATOM 2164 N N . ASP A 1 12 ? -9.372 -1.441 6.965 1.00 0.00 12 ASP A N 3
ATOM 2165 C CA . ASP A 1 12 ? -9.620 -0.359 7.912 1.00 0.00 12 ASP A CA 3
ATOM 2166 C C . ASP A 1 12 ? -8.309 0.198 8.457 1.00 0.00 12 ASP A C 3
ATOM 2167 O O . ASP A 1 12 ? -8.195 1.395 8.720 1.00 0.00 12 ASP A O 3
ATOM 2176 N N . GLN A 1 13 ? -7.324 -0.678 8.624 1.00 0.00 13 GLN A N 3
ATOM 2177 C CA . GLN A 1 13 ? -6.022 -0.273 9.140 1.00 0.00 13 GLN A CA 3
ATOM 2178 C C . GLN A 1 13 ? -5.115 0.209 8.012 1.00 0.00 13 GLN A C 3
ATOM 2179 O O . GLN A 1 13 ? -4.480 1.259 8.117 1.00 0.00 13 GLN A O 3
ATOM 2193 N N . LEU A 1 14 ? -5.059 -0.564 6.933 1.00 0.00 14 LEU A N 3
ATOM 2194 C CA . LEU A 1 14 ? -4.231 -0.217 5.784 1.00 0.00 14 LEU A CA 3
ATOM 2195 C C . LEU A 1 14 ? -4.551 1.189 5.287 1.00 0.00 14 LEU A C 3
ATOM 2196 O O . LEU A 1 14 ? -3.693 2.071 5.291 1.00 0.00 14 LEU A O 3
ATOM 2212 N N . VAL A 1 15 ? -5.794 1.392 4.860 1.00 0.00 15 VAL A N 3
ATOM 2213 C CA . VAL A 1 15 ? -6.229 2.691 4.363 1.00 0.00 15 VAL A CA 3
ATOM 2214 C C . VAL A 1 15 ? -5.668 3.822 5.217 1.00 0.00 15 VAL A C 3
ATOM 2215 O O . VAL A 1 15 ? -5.140 4.804 4.695 1.00 0.00 15 VAL A O 3
ATOM 2228 N N . LYS A 1 16 ? -5.785 3.677 6.532 1.00 0.00 16 LYS A N 3
ATOM 2229 C CA . LYS A 1 16 ? -5.288 4.686 7.461 1.00 0.00 16 LYS A CA 3
ATOM 2230 C C . LYS A 1 16 ? -3.807 4.964 7.219 1.00 0.00 16 LYS A C 3
ATOM 2231 O O . LYS A 1 16 ? -3.352 6.102 7.341 1.00 0.00 16 LYS A O 3
ATOM 2250 N N . ARG A 1 17 ? -3.062 3.919 6.876 1.00 0.00 17 ARG A N 3
ATOM 2251 C CA . ARG A 1 17 ? -1.633 4.052 6.617 1.00 0.00 17 ARG A CA 3
ATOM 2252 C C . ARG A 1 17 ? -1.381 4.933 5.397 1.00 0.00 17 ARG A C 3
ATOM 2253 O O . ARG A 1 17 ? -0.668 5.934 5.478 1.00 0.00 17 ARG A O 3
ATOM 2274 N N . VAL A 1 18 ? -1.969 4.554 4.267 1.00 0.00 18 VAL A N 3
ATOM 2275 C CA . VAL A 1 18 ? -1.809 5.309 3.031 1.00 0.00 18 VAL A CA 3
ATOM 2276 C C . VAL A 1 18 ? -2.239 6.761 3.214 1.00 0.00 18 VAL A C 3
ATOM 2277 O O . VAL A 1 18 ? -1.833 7.639 2.452 1.00 0.00 18 VAL A O 3
ATOM 2290 N N . ILE A 1 19 ? -3.061 7.005 4.229 1.00 0.00 19 ILE A N 3
ATOM 2291 C CA . ILE A 1 19 ? -3.544 8.351 4.513 1.00 0.00 19 ILE A CA 3
ATOM 2292 C C . ILE A 1 19 ? -2.537 9.130 5.351 1.00 0.00 19 ILE A C 3
ATOM 2293 O O . ILE A 1 19 ? -2.034 10.170 4.927 1.00 0.00 19 ILE A O 3
ATOM 2309 N N . GLU A 1 20 ? -2.247 8.619 6.545 1.00 0.00 20 GLU A N 3
ATOM 2310 C CA . GLU A 1 20 ? -1.298 9.268 7.442 1.00 0.00 20 GLU A CA 3
ATOM 2311 C C . GLU A 1 20 ? 0.111 9.236 6.859 1.00 0.00 20 GLU A C 3
ATOM 2312 O O . GLU A 1 20 ? 0.968 10.035 7.235 1.00 0.00 20 GLU A O 3
ATOM 2324 N N . GLY A 1 21 ? 0.345 8.305 5.939 1.00 0.00 21 GLY A N 3
ATOM 2325 C CA . GLY A 1 21 ? 1.652 8.185 5.319 1.00 0.00 21 GLY A CA 3
ATOM 2326 C C . GLY A 1 21 ? 2.598 7.317 6.124 1.00 0.00 21 GLY A C 3
ATOM 2327 O O . GLY A 1 21 ? 3.730 7.071 5.711 1.00 0.00 21 GLY A O 3
ATOM 2331 N N . SER A 1 22 ? 2.132 6.850 7.278 1.00 0.00 22 SER A N 3
ATOM 2332 C CA . SER A 1 22 ? 2.946 6.007 8.147 1.00 0.00 22 SER A CA 3
ATOM 2333 C C . SER A 1 22 ? 3.732 4.986 7.331 1.00 0.00 22 SER A C 3
ATOM 2334 O O . SER A 1 22 ? 4.775 4.495 7.767 1.00 0.00 22 SER A O 3
ATOM 2342 N N . LEU A 1 23 ? 3.226 4.670 6.144 1.00 0.00 23 LEU A N 3
ATOM 2343 C CA . LEU A 1 23 ? 3.879 3.706 5.266 1.00 0.00 23 LEU A CA 3
ATOM 2344 C C . LEU A 1 23 ? 4.533 4.408 4.080 1.00 0.00 23 LEU A C 3
ATOM 2345 O O . LEU A 1 23 ? 4.004 5.388 3.556 1.00 0.00 23 LEU A O 3
ATOM 2361 N N . SER A 1 24 ? 5.687 3.897 3.659 1.00 0.00 24 SER A N 3
ATOM 2362 C CA . SER A 1 24 ? 6.413 4.475 2.535 1.00 0.00 24 SER A CA 3
ATOM 2363 C C . SER A 1 24 ? 5.561 4.460 1.270 1.00 0.00 24 SER A C 3
ATOM 2364 O O . SER A 1 24 ? 4.562 3.747 1.172 1.00 0.00 24 SER A O 3
ATOM 2372 N N . PRO A 1 25 ? 5.963 5.266 0.276 1.00 0.00 25 PRO A N 3
ATOM 2373 C CA . PRO A 1 25 ? 5.251 5.363 -1.002 1.00 0.00 25 PRO A CA 3
ATOM 2374 C C . PRO A 1 25 ? 5.390 4.098 -1.841 1.00 0.00 25 PRO A C 3
ATOM 2375 O O . PRO A 1 25 ? 4.485 3.738 -2.594 1.00 0.00 25 PRO A O 3
ATOM 2386 N N . LYS A 1 26 ? 6.527 3.425 -1.704 1.00 0.00 26 LYS A N 3
ATOM 2387 C CA . LYS A 1 26 ? 6.785 2.197 -2.448 1.00 0.00 26 LYS A CA 3
ATOM 2388 C C . LYS A 1 26 ? 6.025 1.024 -1.840 1.00 0.00 26 LYS A C 3
ATOM 2389 O O . LYS A 1 26 ? 5.537 0.150 -2.557 1.00 0.00 26 LYS A O 3
ATOM 2408 N N . GLU A 1 27 ? 5.927 1.010 -0.514 1.00 0.00 27 GLU A N 3
ATOM 2409 C CA . GLU A 1 27 ? 5.225 -0.057 0.190 1.00 0.00 27 GLU A CA 3
ATOM 2410 C C . GLU A 1 27 ? 3.838 -0.281 -0.405 1.00 0.00 27 GLU A C 3
ATOM 2411 O O . GLU A 1 27 ? 3.398 -1.418 -0.570 1.00 0.00 27 GLU A O 3
ATOM 2423 N N . ARG A 1 28 ? 3.155 0.813 -0.726 1.00 0.00 28 ARG A N 3
ATOM 2424 C CA . ARG A 1 28 ? 1.818 0.738 -1.301 1.00 0.00 28 ARG A CA 3
ATOM 2425 C C . ARG A 1 28 ? 1.807 -0.157 -2.537 1.00 0.00 28 ARG A C 3
ATOM 2426 O O . ARG A 1 28 ? 1.087 -1.155 -2.589 1.00 0.00 28 ARG A O 3
ATOM 2447 N N . THR A 1 29 ? 2.609 0.208 -3.532 1.00 0.00 29 THR A N 3
ATOM 2448 C CA . THR A 1 29 ? 2.691 -0.561 -4.768 1.00 0.00 29 THR A CA 3
ATOM 2449 C C . THR A 1 29 ? 3.016 -2.023 -4.487 1.00 0.00 29 THR A C 3
ATOM 2450 O O . THR A 1 29 ? 2.582 -2.917 -5.214 1.00 0.00 29 THR A O 3
ATOM 2461 N N . LEU A 1 30 ? 3.782 -2.261 -3.427 1.00 0.00 30 LEU A N 3
ATOM 2462 C CA . LEU A 1 30 ? 4.165 -3.616 -3.048 1.00 0.00 30 LEU A CA 3
ATOM 2463 C C . LEU A 1 30 ? 2.969 -4.385 -2.496 1.00 0.00 30 LEU A C 3
ATOM 2464 O O . LEU A 1 30 ? 2.903 -5.610 -2.602 1.00 0.00 30 LEU A O 3
ATOM 2480 N N . LEU A 1 31 ? 2.026 -3.659 -1.907 1.00 0.00 31 LEU A N 3
ATOM 2481 C CA . LEU A 1 31 ? 0.831 -4.272 -1.339 1.00 0.00 31 LEU A CA 3
ATOM 2482 C C . LEU A 1 31 ? 0.187 -5.234 -2.333 1.00 0.00 31 LEU A C 3
ATOM 2483 O O . LEU A 1 31 ? -0.247 -6.325 -1.965 1.00 0.00 31 LEU A O 3
ATOM 2499 N N . LYS A 1 32 ? 0.132 -4.821 -3.595 1.00 0.00 32 LYS A N 3
ATOM 2500 C CA . LYS A 1 32 ? -0.455 -5.647 -4.643 1.00 0.00 32 LYS A CA 3
ATOM 2501 C C . LYS A 1 32 ? 0.271 -6.985 -4.753 1.00 0.00 32 LYS A C 3
ATOM 2502 O O . LYS A 1 32 ? -0.346 -8.014 -5.027 1.00 0.00 32 LYS A O 3
ATOM 2521 N N . GLU A 1 33 ? 1.581 -6.961 -4.537 1.00 0.00 33 GLU A N 3
ATOM 2522 C CA . GLU A 1 33 ? 2.390 -8.173 -4.612 1.00 0.00 33 GLU A CA 3
ATOM 2523 C C . GLU A 1 33 ? 2.059 -9.119 -3.461 1.00 0.00 33 GLU A C 3
ATOM 2524 O O . GLU A 1 33 ? 2.442 -10.288 -3.475 1.00 0.00 33 GLU A O 3
ATOM 2536 N N . ASP A 1 34 ? 1.348 -8.602 -2.465 1.00 0.00 34 ASP A N 3
ATOM 2537 C CA . ASP A 1 34 ? 0.965 -9.399 -1.305 1.00 0.00 34 ASP A CA 3
ATOM 2538 C C . ASP A 1 34 ? -0.410 -10.027 -1.506 1.00 0.00 34 ASP A C 3
ATOM 2539 O O . ASP A 1 34 ? -1.310 -9.433 -2.101 1.00 0.00 34 ASP A O 3
ATOM 2548 N N . PRO A 1 35 ? -0.580 -11.257 -1.001 1.00 0.00 35 PRO A N 3
ATOM 2549 C CA . PRO A 1 35 ? -1.842 -11.993 -1.113 1.00 0.00 35 PRO A CA 3
ATOM 2550 C C . PRO A 1 35 ? -2.947 -11.383 -0.258 1.00 0.00 35 PRO A C 3
ATOM 2551 O O . PRO A 1 35 ? -4.122 -11.426 -0.620 1.00 0.00 35 PRO A O 3
ATOM 2562 N N . ALA A 1 36 ? -2.561 -10.815 0.881 1.00 0.00 36 ALA A N 3
ATOM 2563 C CA . ALA A 1 36 ? -3.519 -10.194 1.787 1.00 0.00 36 ALA A CA 3
ATOM 2564 C C . ALA A 1 36 ? -4.292 -9.079 1.090 1.00 0.00 36 ALA A C 3
ATOM 2565 O O . ALA A 1 36 ? -5.431 -8.780 1.451 1.00 0.00 36 ALA A O 3
ATOM 2572 N N . TYR A 1 37 ? -3.666 -8.466 0.092 1.00 0.00 37 TYR A N 3
ATOM 2573 C CA . TYR A 1 37 ? -4.293 -7.382 -0.653 1.00 0.00 37 TYR A CA 3
ATOM 2574 C C . TYR A 1 37 ? -4.579 -7.804 -2.091 1.00 0.00 37 TYR A C 3
ATOM 2575 O O . TYR A 1 37 ? -4.213 -7.108 -3.039 1.00 0.00 37 TYR A O 3
ATOM 2593 N N . TRP A 1 38 ? -5.236 -8.947 -2.245 1.00 0.00 38 TRP A N 3
ATOM 2594 C CA . TRP A 1 38 ? -5.573 -9.463 -3.567 1.00 0.00 38 TRP A CA 3
ATOM 2595 C C . TRP A 1 38 ? -6.761 -8.712 -4.158 1.00 0.00 38 TRP A C 3
ATOM 2596 O O . TRP A 1 38 ? -6.865 -8.551 -5.374 1.00 0.00 38 TRP A O 3
ATOM 2617 N N . PHE A 1 39 ? -7.656 -8.252 -3.290 1.00 0.00 39 PHE A N 3
ATOM 2618 C CA . PHE A 1 39 ? -8.839 -7.518 -3.726 1.00 0.00 39 PHE A CA 3
ATOM 2619 C C . PHE A 1 39 ? -8.444 -6.252 -4.482 1.00 0.00 39 PHE A C 3
ATOM 2620 O O . PHE A 1 39 ? -9.191 -5.764 -5.331 1.00 0.00 39 PHE A O 3
ATOM 2637 N N . LEU A 1 40 ? -7.267 -5.725 -4.166 1.00 0.00 40 LEU A N 3
ATOM 2638 C CA . LEU A 1 40 ? -6.771 -4.516 -4.815 1.00 0.00 40 LEU A CA 3
ATOM 2639 C C . LEU A 1 40 ? -7.038 -4.554 -6.316 1.00 0.00 40 LEU A C 3
ATOM 2640 O O . LEU A 1 40 ? -7.508 -3.577 -6.899 1.00 0.00 40 LEU A O 3
ATOM 2656 N N . SER A 1 41 ? -6.737 -5.690 -6.937 1.00 0.00 41 SER A N 3
ATOM 2657 C CA . SER A 1 41 ? -6.942 -5.856 -8.370 1.00 0.00 41 SER A CA 3
ATOM 2658 C C . SER A 1 41 ? -8.430 -5.889 -8.705 1.00 0.00 41 SER A C 3
ATOM 2659 O O . SER A 1 41 ? -8.867 -5.305 -9.696 1.00 0.00 41 SER A O 3
ATOM 2667 N N . ASP A 1 42 ? -9.202 -6.578 -7.872 1.00 0.00 42 ASP A N 3
ATOM 2668 C CA . ASP A 1 42 ? -10.642 -6.688 -8.077 1.00 0.00 42 ASP A CA 3
ATOM 2669 C C . ASP A 1 42 ? -11.341 -5.377 -7.733 1.00 0.00 42 ASP A C 3
ATOM 2670 O O . ASP A 1 42 ? -10.813 -4.560 -6.981 1.00 0.00 42 ASP A O 3
ATOM 2679 N N . GLU A 1 43 ? -12.533 -5.184 -8.291 1.00 0.00 43 GLU A N 3
ATOM 2680 C CA . GLU A 1 43 ? -13.303 -3.971 -8.043 1.00 0.00 43 GLU A CA 3
ATOM 2681 C C . GLU A 1 43 ? -14.707 -4.308 -7.548 1.00 0.00 43 GLU A C 3
ATOM 2682 O O . GLU A 1 43 ? -15.254 -3.623 -6.686 1.00 0.00 43 GLU A O 3
ATOM 2694 N N . ASN A 1 44 ? -15.283 -5.371 -8.101 1.00 0.00 44 ASN A N 3
ATOM 2695 C CA . ASN A 1 44 ? -16.622 -5.801 -7.717 1.00 0.00 44 ASN A CA 3
ATOM 2696 C C . ASN A 1 44 ? -16.578 -6.665 -6.460 1.00 0.00 44 ASN A C 3
ATOM 2697 O O . ASN A 1 44 ? -17.163 -7.747 -6.417 1.00 0.00 44 ASN A O 3
ATOM 2708 N N . SER A 1 45 ? -15.879 -6.179 -5.439 1.00 0.00 45 SER A N 3
ATOM 2709 C CA . SER A 1 45 ? -15.755 -6.908 -4.182 1.00 0.00 45 SER A CA 3
ATOM 2710 C C . SER A 1 45 ? -16.024 -5.990 -2.994 1.00 0.00 45 SER A C 3
ATOM 2711 O O . SER A 1 45 ? -16.272 -4.795 -3.161 1.00 0.00 45 SER A O 3
ATOM 2719 N N . LEU A 1 46 ? -15.976 -6.558 -1.793 1.00 0.00 46 LEU A N 3
ATOM 2720 C CA . LEU A 1 46 ? -16.215 -5.792 -0.575 1.00 0.00 46 LEU A CA 3
ATOM 2721 C C . LEU A 1 46 ? -14.907 -5.249 -0.008 1.00 0.00 46 LEU A C 3
ATOM 2722 O O . LEU A 1 46 ? -14.824 -4.083 0.377 1.00 0.00 46 LEU A O 3
ATOM 2738 N N . GLU A 1 47 ? -13.888 -6.100 0.037 1.00 0.00 47 GLU A N 3
ATOM 2739 C CA . GLU A 1 47 ? -12.584 -5.704 0.556 1.00 0.00 47 GLU A CA 3
ATOM 2740 C C . GLU A 1 47 ? -12.007 -4.544 -0.252 1.00 0.00 47 GLU A C 3
ATOM 2741 O O . GLU A 1 47 ? -11.262 -3.718 0.275 1.00 0.00 47 GLU A O 3
ATOM 2753 N N . TYR A 1 48 ? -12.357 -4.492 -1.532 1.00 0.00 48 TYR A N 3
ATOM 2754 C CA . TYR A 1 48 ? -11.872 -3.435 -2.414 1.00 0.00 48 TYR A CA 3
ATOM 2755 C C . TYR A 1 48 ? -12.711 -2.170 -2.260 1.00 0.00 48 TYR A C 3
ATOM 2756 O O . TYR A 1 48 ? -12.230 -1.060 -2.491 1.00 0.00 48 TYR A O 3
ATOM 2774 N N . LYS A 1 49 ? -13.968 -2.345 -1.865 1.00 0.00 49 LYS A N 3
ATOM 2775 C CA . LYS A 1 49 ? -14.874 -1.219 -1.677 1.00 0.00 49 LYS A CA 3
ATOM 2776 C C . LYS A 1 49 ? -14.369 -0.290 -0.578 1.00 0.00 49 LYS A C 3
ATOM 2777 O O . LYS A 1 49 ? -14.599 0.919 -0.619 1.00 0.00 49 LYS A O 3
ATOM 2796 N N . TYR A 1 50 ? -13.678 -0.862 0.401 1.00 0.00 50 TYR A N 3
ATOM 2797 C CA . TYR A 1 50 ? -13.141 -0.085 1.512 1.00 0.00 50 TYR A CA 3
ATOM 2798 C C . TYR A 1 50 ? -11.870 0.652 1.098 1.00 0.00 50 TYR A C 3
ATOM 2799 O O . TYR A 1 50 ? -11.811 1.881 1.140 1.00 0.00 50 TYR A O 3
ATOM 2817 N N . TYR A 1 51 ? -10.858 -0.108 0.695 1.00 0.00 51 TYR A N 3
ATOM 2818 C CA . TYR A 1 51 ? -9.589 0.471 0.274 1.00 0.00 51 TYR A CA 3
ATOM 2819 C C . TYR A 1 51 ? -9.813 1.720 -0.572 1.00 0.00 51 TYR A C 3
ATOM 2820 O O . TYR A 1 51 ? -9.029 2.668 -0.523 1.00 0.00 51 TYR A O 3
ATOM 2838 N N . LYS A 1 52 ? -10.892 1.714 -1.350 1.00 0.00 52 LYS A N 3
ATOM 2839 C CA . LYS A 1 52 ? -11.224 2.846 -2.207 1.00 0.00 52 LYS A CA 3
ATOM 2840 C C . LYS A 1 52 ? -12.107 3.847 -1.468 1.00 0.00 52 LYS A C 3
ATOM 2841 O O . LYS A 1 52 ? -11.952 5.059 -1.623 1.00 0.00 52 LYS A O 3
ATOM 2860 N N . LEU A 1 53 ? -13.030 3.333 -0.663 1.00 0.00 53 LEU A N 3
ATOM 2861 C CA . LEU A 1 53 ? -13.937 4.183 0.101 1.00 0.00 53 LEU A CA 3
ATOM 2862 C C . LEU A 1 53 ? -13.228 4.788 1.308 1.00 0.00 53 LEU A C 3
ATOM 2863 O O . LEU A 1 53 ? -12.961 5.989 1.348 1.00 0.00 53 LEU A O 3
ATOM 2879 N N . LYS A 1 54 ? -12.923 3.947 2.291 1.00 0.00 54 LYS A N 3
ATOM 2880 C CA . LYS A 1 54 ? -12.241 4.397 3.499 1.00 0.00 54 LYS A CA 3
ATOM 2881 C C . LYS A 1 54 ? -11.099 5.349 3.157 1.00 0.00 54 LYS A C 3
ATOM 2882 O O . LYS A 1 54 ? -10.738 6.214 3.956 1.00 0.00 54 LYS A O 3
ATOM 2901 N N . LEU A 1 55 ? -10.535 5.184 1.965 1.00 0.00 55 LEU A N 3
ATOM 2902 C CA . LEU A 1 55 ? -9.435 6.030 1.517 1.00 0.00 55 LEU A CA 3
ATOM 2903 C C . LEU A 1 55 ? -9.941 7.405 1.096 1.00 0.00 55 LEU A C 3
ATOM 2904 O O . LEU A 1 55 ? -9.353 8.428 1.445 1.00 0.00 55 LEU A O 3
ATOM 2920 N N . ALA A 1 56 ? -11.038 7.422 0.345 1.00 0.00 56 ALA A N 3
ATOM 2921 C CA . ALA A 1 56 ? -11.626 8.671 -0.121 1.00 0.00 56 ALA A CA 3
ATOM 2922 C C . ALA A 1 56 ? -12.113 9.518 1.050 1.00 0.00 56 ALA A C 3
ATOM 2923 O O . ALA A 1 56 ? -11.877 10.725 1.094 1.00 0.00 56 ALA A O 3
ATOM 2930 N N . GLU A 1 57 ? -12.791 8.878 1.997 1.00 0.00 57 GLU A N 3
ATOM 2931 C CA . GLU A 1 57 ? -13.312 9.575 3.167 1.00 0.00 57 GLU A CA 3
ATOM 2932 C C . GLU A 1 57 ? -12.179 9.987 4.103 1.00 0.00 57 GLU A C 3
ATOM 2933 O O . GLU A 1 57 ? -12.225 11.052 4.719 1.00 0.00 57 GLU A O 3
ATOM 2945 N N . MET A 1 58 ? -11.164 9.136 4.205 1.00 0.00 58 MET A N 3
ATOM 2946 C CA . MET A 1 58 ? -10.018 9.411 5.065 1.00 0.00 58 MET A CA 3
ATOM 2947 C C . MET A 1 58 ? -9.127 10.488 4.454 1.00 0.00 58 MET A C 3
ATOM 2948 O O . MET A 1 58 ? -8.413 11.192 5.167 1.00 0.00 58 MET A O 3
ATOM 2962 N N . GLN A 1 59 ? -9.173 10.608 3.131 1.00 0.00 59 GLN A N 3
ATOM 2963 C CA . GLN A 1 59 ? -8.368 11.597 2.426 1.00 0.00 59 GLN A CA 3
ATOM 2964 C C . GLN A 1 59 ? -8.901 13.005 2.668 1.00 0.00 59 GLN A C 3
ATOM 2965 O O . GLN A 1 59 ? -8.144 13.917 3.002 1.00 0.00 59 GLN A O 3
ATOM 2979 N N . ARG A 1 60 ? -10.208 13.175 2.495 1.00 0.00 60 ARG A N 3
ATOM 2980 C CA . ARG A 1 60 ? -10.842 14.473 2.693 1.00 0.00 60 ARG A CA 3
ATOM 2981 C C . ARG A 1 60 ? -10.562 15.007 4.094 1.00 0.00 60 ARG A C 3
ATOM 2982 O O . ARG A 1 60 ? -10.566 16.217 4.321 1.00 0.00 60 ARG A O 3
ATOM 3003 N N . SER A 1 61 ? -10.319 14.096 5.031 1.00 0.00 61 SER A N 3
ATOM 3004 C CA . SER A 1 61 ? -10.041 14.475 6.412 1.00 0.00 61 SER A CA 3
ATOM 3005 C C . SER A 1 61 ? -8.748 15.280 6.505 1.00 0.00 61 SER A C 3
ATOM 3006 O O . SER A 1 61 ? -8.682 16.293 7.198 1.00 0.00 61 SER A O 3
ATOM 3014 N N . GLY A 1 62 ? -7.719 14.818 5.800 1.00 0.00 62 GLY A N 3
ATOM 3015 C CA . GLY A 1 62 ? -6.441 15.505 5.815 1.00 0.00 62 GLY A CA 3
ATOM 3016 C C . GLY A 1 62 ? -6.444 16.756 4.961 1.00 0.00 62 GLY A C 3
ATOM 3017 O O . GLY A 1 62 ? -7.279 16.924 4.072 1.00 0.00 62 GLY A O 3
ATOM 3021 N N . PRO A 1 63 ? -5.494 17.664 5.229 1.00 0.00 63 PRO A N 3
ATOM 3022 C CA . PRO A 1 63 ? -5.370 18.923 4.490 1.00 0.00 63 PRO A CA 3
ATOM 3023 C C . PRO A 1 63 ? -4.899 18.709 3.056 1.00 0.00 63 PRO A C 3
ATOM 3024 O O . PRO A 1 63 ? -3.720 18.453 2.811 1.00 0.00 63 PRO A O 3
ATOM 3035 N N . SER A 1 64 ? -5.827 18.816 2.110 1.00 0.00 64 SER A N 3
ATOM 3036 C CA . SER A 1 64 ? -5.505 18.631 0.699 1.00 0.00 64 SER A CA 3
ATOM 3037 C C . SER A 1 64 ? -4.851 19.881 0.122 1.00 0.00 64 SER A C 3
ATOM 3038 O O . SER A 1 64 ? -5.014 20.982 0.651 1.00 0.00 64 SER A O 3
ATOM 3046 N N . SER A 1 65 ? -4.109 19.705 -0.967 1.00 0.00 65 SER A N 3
ATOM 3047 C CA . SER A 1 65 ? -3.426 20.819 -1.615 1.00 0.00 65 SER A CA 3
ATOM 3048 C C . SER A 1 65 ? -3.950 21.027 -3.033 1.00 0.00 65 SER A C 3
ATOM 3049 O O . SER A 1 65 ? -4.301 20.071 -3.722 1.00 0.00 65 SER A O 3
ATOM 3057 N N . GLY A 1 66 ? -3.998 22.284 -3.461 1.00 0.00 66 GLY A N 3
ATOM 3058 C CA . GLY A 1 66 ? -4.481 22.596 -4.794 1.00 0.00 66 GLY A CA 3
ATOM 3059 C C . GLY A 1 66 ? -5.079 23.986 -4.884 1.00 0.00 66 GLY A C 3
ATOM 3060 O O . GLY A 1 66 ? -4.420 24.974 -4.560 1.00 0.00 66 GLY A O 3
ATOM 3064 N N . GLY A 1 1 ? -2.759 -23.055 6.501 1.00 0.00 1 GLY A N 4
ATOM 3065 C CA . GLY A 1 1 ? -4.006 -23.535 7.067 1.00 0.00 1 GLY A CA 4
ATOM 3066 C C . GLY A 1 1 ? -5.136 -22.536 6.909 1.00 0.00 1 GLY A C 4
ATOM 3067 O O . GLY A 1 1 ? -4.964 -21.486 6.292 1.00 0.00 1 GLY A O 4
ATOM 3071 N N . SER A 1 2 ? -6.296 -22.865 7.468 1.00 0.00 2 SER A N 4
ATOM 3072 C CA . SER A 1 2 ? -7.461 -21.992 7.383 1.00 0.00 2 SER A CA 4
ATOM 3073 C C . SER A 1 2 ? -7.766 -21.359 8.737 1.00 0.00 2 SER A C 4
ATOM 3074 O O . SER A 1 2 ? -8.928 -21.187 9.107 1.00 0.00 2 SER A O 4
ATOM 3082 N N . SER A 1 3 ? -6.715 -21.014 9.472 1.00 0.00 3 SER A N 4
ATOM 3083 C CA . SER A 1 3 ? -6.869 -20.403 10.788 1.00 0.00 3 SER A CA 4
ATOM 3084 C C . SER A 1 3 ? -6.342 -18.971 10.787 1.00 0.00 3 SER A C 4
ATOM 3085 O O . SER A 1 3 ? -5.139 -18.740 10.677 1.00 0.00 3 SER A O 4
ATOM 3093 N N . GLY A 1 4 ? -7.255 -18.011 10.909 1.00 0.00 4 GLY A N 4
ATOM 3094 C CA . GLY A 1 4 ? -6.864 -16.614 10.920 1.00 0.00 4 GLY A CA 4
ATOM 3095 C C . GLY A 1 4 ? -7.890 -15.720 10.251 1.00 0.00 4 GLY A C 4
ATOM 3096 O O . GLY A 1 4 ? -8.093 -15.796 9.039 1.00 0.00 4 GLY A O 4
ATOM 3100 N N . SER A 1 5 ? -8.539 -14.872 11.042 1.00 0.00 5 SER A N 4
ATOM 3101 C CA . SER A 1 5 ? -9.554 -13.964 10.519 1.00 0.00 5 SER A CA 4
ATOM 3102 C C . SER A 1 5 ? -8.994 -13.124 9.373 1.00 0.00 5 SER A C 4
ATOM 3103 O O . SER A 1 5 ? -7.861 -12.648 9.435 1.00 0.00 5 SER A O 4
ATOM 3111 N N . SER A 1 6 ? -9.797 -12.950 8.330 1.00 0.00 6 SER A N 4
ATOM 3112 C CA . SER A 1 6 ? -9.382 -12.173 7.168 1.00 0.00 6 SER A CA 4
ATOM 3113 C C . SER A 1 6 ? -10.577 -11.474 6.526 1.00 0.00 6 SER A C 4
ATOM 3114 O O . SER A 1 6 ? -11.352 -12.092 5.795 1.00 0.00 6 SER A O 4
ATOM 3122 N N . GLY A 1 7 ? -10.720 -10.183 6.804 1.00 0.00 7 GLY A N 4
ATOM 3123 C CA . GLY A 1 7 ? -11.823 -9.421 6.247 1.00 0.00 7 GLY A CA 4
ATOM 3124 C C . GLY A 1 7 ? -11.491 -7.951 6.089 1.00 0.00 7 GLY A C 4
ATOM 3125 O O . GLY A 1 7 ? -10.324 -7.581 5.949 1.00 0.00 7 GLY A O 4
ATOM 3129 N N . VAL A 1 8 ? -12.519 -7.107 6.110 1.00 0.00 8 VAL A N 4
ATOM 3130 C CA . VAL A 1 8 ? -12.330 -5.669 5.968 1.00 0.00 8 VAL A CA 4
ATOM 3131 C C . VAL A 1 8 ? -11.517 -5.103 7.127 1.00 0.00 8 VAL A C 4
ATOM 3132 O O . VAL A 1 8 ? -11.074 -3.956 7.087 1.00 0.00 8 VAL A O 4
ATOM 3145 N N . GLY A 1 9 ? -11.325 -5.918 8.160 1.00 0.00 9 GLY A N 4
ATOM 3146 C CA . GLY A 1 9 ? -10.564 -5.482 9.317 1.00 0.00 9 GLY A CA 4
ATOM 3147 C C . GLY A 1 9 ? -9.165 -5.027 8.953 1.00 0.00 9 GLY A C 4
ATOM 3148 O O . GLY A 1 9 ? -8.642 -4.076 9.534 1.00 0.00 9 GLY A O 4
ATOM 3152 N N . THR A 1 10 ? -8.554 -5.709 7.989 1.00 0.00 10 THR A N 4
ATOM 3153 C CA . THR A 1 10 ? -7.206 -5.371 7.551 1.00 0.00 10 THR A CA 4
ATOM 3154 C C . THR A 1 10 ? -7.183 -4.031 6.827 1.00 0.00 10 THR A C 4
ATOM 3155 O O . THR A 1 10 ? -6.391 -3.148 7.162 1.00 0.00 10 THR A O 4
ATOM 3166 N N . ILE A 1 11 ? -8.053 -3.883 5.835 1.00 0.00 11 ILE A N 4
ATOM 3167 C CA . ILE A 1 11 ? -8.133 -2.648 5.065 1.00 0.00 11 ILE A CA 4
ATOM 3168 C C . ILE A 1 11 ? -8.310 -1.441 5.979 1.00 0.00 11 ILE A C 4
ATOM 3169 O O . ILE A 1 11 ? -7.526 -0.492 5.931 1.00 0.00 11 ILE A O 4
ATOM 3185 N N . ASP A 1 12 ? -9.342 -1.485 6.814 1.00 0.00 12 ASP A N 4
ATOM 3186 C CA . ASP A 1 12 ? -9.621 -0.396 7.743 1.00 0.00 12 ASP A CA 4
ATOM 3187 C C . ASP A 1 12 ? -8.331 0.129 8.368 1.00 0.00 12 ASP A C 4
ATOM 3188 O O . ASP A 1 12 ? -8.220 1.314 8.679 1.00 0.00 12 ASP A O 4
ATOM 3197 N N . GLN A 1 13 ? -7.362 -0.762 8.549 1.00 0.00 13 GLN A N 4
ATOM 3198 C CA . GLN A 1 13 ? -6.081 -0.388 9.138 1.00 0.00 13 GLN A CA 4
ATOM 3199 C C . GLN A 1 13 ? -5.101 0.070 8.064 1.00 0.00 13 GLN A C 4
ATOM 3200 O O . GLN A 1 13 ? -4.317 0.996 8.278 1.00 0.00 13 GLN A O 4
ATOM 3214 N N . LEU A 1 14 ? -5.150 -0.582 6.908 1.00 0.00 14 LEU A N 4
ATOM 3215 C CA . LEU A 1 14 ? -4.266 -0.240 5.798 1.00 0.00 14 LEU A CA 4
ATOM 3216 C C . LEU A 1 14 ? -4.554 1.168 5.285 1.00 0.00 14 LEU A C 4
ATOM 3217 O O . LEU A 1 14 ? -3.663 2.016 5.238 1.00 0.00 14 LEU A O 4
ATOM 3233 N N . VAL A 1 15 ? -5.804 1.409 4.905 1.00 0.00 15 VAL A N 4
ATOM 3234 C CA . VAL A 1 15 ? -6.210 2.715 4.399 1.00 0.00 15 VAL A CA 4
ATOM 3235 C C . VAL A 1 15 ? -5.634 3.839 5.254 1.00 0.00 15 VAL A C 4
ATOM 3236 O O . VAL A 1 15 ? -5.113 4.825 4.733 1.00 0.00 15 VAL A O 4
ATOM 3249 N N . LYS A 1 16 ? -5.730 3.683 6.569 1.00 0.00 16 LYS A N 4
ATOM 3250 C CA . LYS A 1 16 ? -5.217 4.682 7.499 1.00 0.00 16 LYS A CA 4
ATOM 3251 C C . LYS A 1 16 ? -3.728 4.925 7.269 1.00 0.00 16 LYS A C 4
ATOM 3252 O O . LYS A 1 16 ? -3.246 6.050 7.398 1.00 0.00 16 LYS A O 4
ATOM 3271 N N . ARG A 1 17 ? -3.006 3.863 6.927 1.00 0.00 17 ARG A N 4
ATOM 3272 C CA . ARG A 1 17 ? -1.573 3.961 6.679 1.00 0.00 17 ARG A CA 4
ATOM 3273 C C . ARG A 1 17 ? -1.291 4.832 5.458 1.00 0.00 17 ARG A C 4
ATOM 3274 O O . ARG A 1 17 ? -0.551 5.812 5.540 1.00 0.00 17 ARG A O 4
ATOM 3295 N N . VAL A 1 18 ? -1.884 4.466 4.327 1.00 0.00 18 VAL A N 4
ATOM 3296 C CA . VAL A 1 18 ? -1.697 5.214 3.089 1.00 0.00 18 VAL A CA 4
ATOM 3297 C C . VAL A 1 18 ? -2.099 6.674 3.264 1.00 0.00 18 VAL A C 4
ATOM 3298 O O . VAL A 1 18 ? -1.659 7.542 2.510 1.00 0.00 18 VAL A O 4
ATOM 3311 N N . ILE A 1 19 ? -2.936 6.936 4.261 1.00 0.00 19 ILE A N 4
ATOM 3312 C CA . ILE A 1 19 ? -3.396 8.293 4.535 1.00 0.00 19 ILE A CA 4
ATOM 3313 C C . ILE A 1 19 ? -2.380 9.058 5.377 1.00 0.00 19 ILE A C 4
ATOM 3314 O O . ILE A 1 19 ? -1.868 10.095 4.956 1.00 0.00 19 ILE A O 4
ATOM 3330 N N . GLU A 1 20 ? -2.092 8.537 6.565 1.00 0.00 20 GLU A N 4
ATOM 3331 C CA . GLU A 1 20 ? -1.137 9.172 7.465 1.00 0.00 20 GLU A CA 4
ATOM 3332 C C . GLU A 1 20 ? 0.277 9.102 6.894 1.00 0.00 20 GLU A C 4
ATOM 3333 O O . GLU A 1 20 ? 1.153 9.876 7.280 1.00 0.00 20 GLU A O 4
ATOM 3345 N N . GLY A 1 21 ? 0.492 8.168 5.973 1.00 0.00 21 GLY A N 4
ATOM 3346 C CA . GLY A 1 21 ? 1.799 8.013 5.365 1.00 0.00 21 GLY A CA 4
ATOM 3347 C C . GLY A 1 21 ? 2.725 7.141 6.190 1.00 0.00 21 GLY A C 4
ATOM 3348 O O . GLY A 1 21 ? 3.867 6.894 5.803 1.00 0.00 21 GLY A O 4
ATOM 3352 N N . SER A 1 22 ? 2.232 6.676 7.334 1.00 0.00 22 SER A N 4
ATOM 3353 C CA . SER A 1 22 ? 3.025 5.832 8.221 1.00 0.00 22 SER A CA 4
ATOM 3354 C C . SER A 1 22 ? 3.821 4.804 7.423 1.00 0.00 22 SER A C 4
ATOM 3355 O O . SER A 1 22 ? 4.848 4.303 7.883 1.00 0.00 22 SER A O 4
ATOM 3363 N N . LEU A 1 23 ? 3.338 4.491 6.225 1.00 0.00 23 LEU A N 4
ATOM 3364 C CA . LEU A 1 23 ? 4.004 3.522 5.362 1.00 0.00 23 LEU A CA 4
ATOM 3365 C C . LEU A 1 23 ? 4.692 4.218 4.191 1.00 0.00 23 LEU A C 4
ATOM 3366 O O . LEU A 1 23 ? 4.203 5.225 3.679 1.00 0.00 23 LEU A O 4
ATOM 3382 N N . SER A 1 24 ? 5.829 3.673 3.771 1.00 0.00 24 SER A N 4
ATOM 3383 C CA . SER A 1 24 ? 6.585 4.241 2.662 1.00 0.00 24 SER A CA 4
ATOM 3384 C C . SER A 1 24 ? 5.741 4.280 1.392 1.00 0.00 24 SER A C 4
ATOM 3385 O O . SER A 1 24 ? 4.725 3.596 1.270 1.00 0.00 24 SER A O 4
ATOM 3393 N N . PRO A 1 25 ? 6.171 5.100 0.421 1.00 0.00 25 PRO A N 4
ATOM 3394 C CA . PRO A 1 25 ? 5.470 5.248 -0.858 1.00 0.00 25 PRO A CA 4
ATOM 3395 C C . PRO A 1 25 ? 5.581 4.000 -1.728 1.00 0.00 25 PRO A C 4
ATOM 3396 O O . PRO A 1 25 ? 4.659 3.664 -2.470 1.00 0.00 25 PRO A O 4
ATOM 3407 N N . LYS A 1 26 ? 6.717 3.317 -1.632 1.00 0.00 26 LYS A N 4
ATOM 3408 C CA . LYS A 1 26 ? 6.948 2.105 -2.408 1.00 0.00 26 LYS A CA 4
ATOM 3409 C C . LYS A 1 26 ? 6.181 0.926 -1.819 1.00 0.00 26 LYS A C 4
ATOM 3410 O O . LYS A 1 26 ? 5.673 0.077 -2.552 1.00 0.00 26 LYS A O 4
ATOM 3429 N N . GLU A 1 27 ? 6.100 0.882 -0.493 1.00 0.00 27 GLU A N 4
ATOM 3430 C CA . GLU A 1 27 ? 5.392 -0.193 0.192 1.00 0.00 27 GLU A CA 4
ATOM 3431 C C . GLU A 1 27 ? 3.991 -0.376 -0.383 1.00 0.00 27 GLU A C 4
ATOM 3432 O O . GLU A 1 27 ? 3.514 -1.500 -0.537 1.00 0.00 27 GLU A O 4
ATOM 3444 N N . ARG A 1 28 ? 3.337 0.737 -0.697 1.00 0.00 28 ARG A N 4
ATOM 3445 C CA . ARG A 1 28 ? 1.990 0.701 -1.253 1.00 0.00 28 ARG A CA 4
ATOM 3446 C C . ARG A 1 28 ? 1.954 -0.119 -2.539 1.00 0.00 28 ARG A C 4
ATOM 3447 O O . ARG A 1 28 ? 1.163 -1.054 -2.671 1.00 0.00 28 ARG A O 4
ATOM 3468 N N . THR A 1 29 ? 2.817 0.236 -3.485 1.00 0.00 29 THR A N 4
ATOM 3469 C CA . THR A 1 29 ? 2.884 -0.466 -4.761 1.00 0.00 29 THR A CA 4
ATOM 3470 C C . THR A 1 29 ? 3.159 -1.951 -4.558 1.00 0.00 29 THR A C 4
ATOM 3471 O O . THR A 1 29 ? 2.771 -2.784 -5.379 1.00 0.00 29 THR A O 4
ATOM 3482 N N . LEU A 1 30 ? 3.831 -2.279 -3.460 1.00 0.00 30 LEU A N 4
ATOM 3483 C CA . LEU A 1 30 ? 4.158 -3.666 -3.148 1.00 0.00 30 LEU A CA 4
ATOM 3484 C C . LEU A 1 30 ? 2.945 -4.397 -2.581 1.00 0.00 30 LEU A C 4
ATOM 3485 O O . LEU A 1 30 ? 2.780 -5.600 -2.785 1.00 0.00 30 LEU A O 4
ATOM 3501 N N . LEU A 1 31 ? 2.098 -3.662 -1.868 1.00 0.00 31 LEU A N 4
ATOM 3502 C CA . LEU A 1 31 ? 0.898 -4.240 -1.273 1.00 0.00 31 LEU A CA 4
ATOM 3503 C C . LEU A 1 31 ? 0.163 -5.123 -2.277 1.00 0.00 31 LEU A C 4
ATOM 3504 O O . LEU A 1 31 ? -0.369 -6.174 -1.921 1.00 0.00 31 LEU A O 4
ATOM 3520 N N . LYS A 1 32 ? 0.140 -4.690 -3.532 1.00 0.00 32 LYS A N 4
ATOM 3521 C CA . LYS A 1 32 ? -0.526 -5.441 -4.589 1.00 0.00 32 LYS A CA 4
ATOM 3522 C C . LYS A 1 32 ? 0.159 -6.785 -4.816 1.00 0.00 32 LYS A C 4
ATOM 3523 O O . LYS A 1 32 ? -0.492 -7.775 -5.149 1.00 0.00 32 LYS A O 4
ATOM 3542 N N . GLU A 1 33 ? 1.475 -6.812 -4.632 1.00 0.00 33 GLU A N 4
ATOM 3543 C CA . GLU A 1 33 ? 2.248 -8.035 -4.816 1.00 0.00 33 GLU A CA 4
ATOM 3544 C C . GLU A 1 33 ? 1.916 -9.056 -3.731 1.00 0.00 33 GLU A C 4
ATOM 3545 O O . GLU A 1 33 ? 2.161 -10.251 -3.892 1.00 0.00 33 GLU A O 4
ATOM 3557 N N . ASP A 1 34 ? 1.357 -8.575 -2.626 1.00 0.00 34 ASP A N 4
ATOM 3558 C CA . ASP A 1 34 ? 0.991 -9.444 -1.514 1.00 0.00 34 ASP A CA 4
ATOM 3559 C C . ASP A 1 34 ? -0.388 -10.059 -1.736 1.00 0.00 34 ASP A C 4
ATOM 3560 O O . ASP A 1 34 ? -1.297 -9.427 -2.274 1.00 0.00 34 ASP A O 4
ATOM 3569 N N . PRO A 1 35 ? -0.548 -11.322 -1.313 1.00 0.00 35 PRO A N 4
ATOM 3570 C CA . PRO A 1 35 ? -1.813 -12.050 -1.455 1.00 0.00 35 PRO A CA 4
ATOM 3571 C C . PRO A 1 35 ? -2.904 -11.501 -0.542 1.00 0.00 35 PRO A C 4
ATOM 3572 O O . PRO A 1 35 ? -4.088 -11.555 -0.871 1.00 0.00 35 PRO A O 4
ATOM 3583 N N . ALA A 1 36 ? -2.497 -10.973 0.608 1.00 0.00 36 ALA A N 4
ATOM 3584 C CA . ALA A 1 36 ? -3.439 -10.412 1.568 1.00 0.00 36 ALA A CA 4
ATOM 3585 C C . ALA A 1 36 ? -4.207 -9.241 0.963 1.00 0.00 36 ALA A C 4
ATOM 3586 O O . ALA A 1 36 ? -5.335 -8.953 1.364 1.00 0.00 36 ALA A O 4
ATOM 3593 N N . TYR A 1 37 ? -3.589 -8.569 -0.003 1.00 0.00 37 TYR A N 4
ATOM 3594 C CA . TYR A 1 37 ? -4.214 -7.429 -0.660 1.00 0.00 37 TYR A CA 4
ATOM 3595 C C . TYR A 1 37 ? -4.502 -7.735 -2.126 1.00 0.00 37 TYR A C 4
ATOM 3596 O O . TYR A 1 37 ? -4.096 -6.991 -3.019 1.00 0.00 37 TYR A O 4
ATOM 3614 N N . TRP A 1 38 ? -5.206 -8.836 -2.366 1.00 0.00 38 TRP A N 4
ATOM 3615 C CA . TRP A 1 38 ? -5.550 -9.242 -3.724 1.00 0.00 38 TRP A CA 4
ATOM 3616 C C . TRP A 1 38 ? -6.725 -8.427 -4.254 1.00 0.00 38 TRP A C 4
ATOM 3617 O O . TRP A 1 38 ? -6.808 -8.145 -5.450 1.00 0.00 38 TRP A O 4
ATOM 3638 N N . PHE A 1 39 ? -7.631 -8.050 -3.359 1.00 0.00 39 PHE A N 4
ATOM 3639 C CA . PHE A 1 39 ? -8.802 -7.268 -3.738 1.00 0.00 39 PHE A CA 4
ATOM 3640 C C . PHE A 1 39 ? -8.391 -5.999 -4.480 1.00 0.00 39 PHE A C 4
ATOM 3641 O O . PHE A 1 39 ? -9.085 -5.546 -5.390 1.00 0.00 39 PHE A O 4
ATOM 3658 N N . LEU A 1 40 ? -7.258 -5.430 -4.083 1.00 0.00 40 LEU A N 4
ATOM 3659 C CA . LEU A 1 40 ? -6.754 -4.213 -4.709 1.00 0.00 40 LEU A CA 4
ATOM 3660 C C . LEU A 1 40 ? -6.999 -4.233 -6.215 1.00 0.00 40 LEU A C 4
ATOM 3661 O O . LEU A 1 40 ? -7.457 -3.246 -6.792 1.00 0.00 40 LEU A O 4
ATOM 3677 N N . SER A 1 41 ? -6.693 -5.362 -6.844 1.00 0.00 41 SER A N 4
ATOM 3678 C CA . SER A 1 41 ? -6.879 -5.510 -8.282 1.00 0.00 41 SER A CA 4
ATOM 3679 C C . SER A 1 41 ? -8.363 -5.587 -8.633 1.00 0.00 41 SER A C 4
ATOM 3680 O O . SER A 1 41 ? -8.805 -5.020 -9.633 1.00 0.00 41 SER A O 4
ATOM 3688 N N . ASP A 1 42 ? -9.124 -6.292 -7.805 1.00 0.00 42 ASP A N 4
ATOM 3689 C CA . ASP A 1 42 ? -10.558 -6.443 -8.025 1.00 0.00 42 ASP A CA 4
ATOM 3690 C C . ASP A 1 42 ? -11.304 -5.167 -7.645 1.00 0.00 42 ASP A C 4
ATOM 3691 O O . ASP A 1 42 ? -10.821 -4.373 -6.838 1.00 0.00 42 ASP A O 4
ATOM 3700 N N . GLU A 1 43 ? -12.481 -4.978 -8.233 1.00 0.00 43 GLU A N 4
ATOM 3701 C CA . GLU A 1 43 ? -13.291 -3.799 -7.956 1.00 0.00 43 GLU A CA 4
ATOM 3702 C C . GLU A 1 43 ? -14.693 -4.195 -7.502 1.00 0.00 43 GLU A C 4
ATOM 3703 O O . GLU A 1 43 ? -15.270 -3.569 -6.615 1.00 0.00 43 GLU A O 4
ATOM 3715 N N . ASN A 1 44 ? -15.235 -5.240 -8.119 1.00 0.00 44 ASN A N 4
ATOM 3716 C CA . ASN A 1 44 ? -16.570 -5.721 -7.781 1.00 0.00 44 ASN A CA 4
ATOM 3717 C C . ASN A 1 44 ? -16.528 -6.615 -6.545 1.00 0.00 44 ASN A C 4
ATOM 3718 O O . ASN A 1 44 ? -17.057 -7.727 -6.554 1.00 0.00 44 ASN A O 4
ATOM 3729 N N . SER A 1 45 ? -15.898 -6.121 -5.485 1.00 0.00 45 SER A N 4
ATOM 3730 C CA . SER A 1 45 ? -15.785 -6.877 -4.243 1.00 0.00 45 SER A CA 4
ATOM 3731 C C . SER A 1 45 ? -16.045 -5.980 -3.036 1.00 0.00 45 SER A C 4
ATOM 3732 O O . SER A 1 45 ? -16.324 -4.788 -3.181 1.00 0.00 45 SER A O 4
ATOM 3740 N N . LEU A 1 46 ? -15.950 -6.560 -1.845 1.00 0.00 46 LEU A N 4
ATOM 3741 C CA . LEU A 1 46 ? -16.175 -5.815 -0.611 1.00 0.00 46 LEU A CA 4
ATOM 3742 C C . LEU A 1 46 ? -14.859 -5.288 -0.046 1.00 0.00 46 LEU A C 4
ATOM 3743 O O . LEU A 1 46 ? -14.769 -4.132 0.366 1.00 0.00 46 LEU A O 4
ATOM 3759 N N . GLU A 1 47 ? -13.842 -6.144 -0.032 1.00 0.00 47 GLU A N 4
ATOM 3760 C CA . GLU A 1 47 ? -12.531 -5.763 0.481 1.00 0.00 47 GLU A CA 4
ATOM 3761 C C . GLU A 1 47 ? -11.979 -4.559 -0.278 1.00 0.00 47 GLU A C 4
ATOM 3762 O O . GLU A 1 47 ? -11.250 -3.740 0.283 1.00 0.00 47 GLU A O 4
ATOM 3774 N N . TYR A 1 48 ? -12.331 -4.460 -1.554 1.00 0.00 48 TYR A N 4
ATOM 3775 C CA . TYR A 1 48 ? -11.869 -3.358 -2.390 1.00 0.00 48 TYR A CA 4
ATOM 3776 C C . TYR A 1 48 ? -12.744 -2.122 -2.196 1.00 0.00 48 TYR A C 4
ATOM 3777 O O . TYR A 1 48 ? -12.298 -0.993 -2.404 1.00 0.00 48 TYR A O 4
ATOM 3795 N N . LYS A 1 49 ? -13.990 -2.345 -1.793 1.00 0.00 49 LYS A N 4
ATOM 3796 C CA . LYS A 1 49 ? -14.928 -1.252 -1.567 1.00 0.00 49 LYS A CA 4
ATOM 3797 C C . LYS A 1 49 ? -14.460 -0.361 -0.422 1.00 0.00 49 LYS A C 4
ATOM 3798 O O . LYS A 1 49 ? -14.836 0.809 -0.338 1.00 0.00 49 LYS A O 4
ATOM 3817 N N . TYR A 1 50 ? -13.636 -0.921 0.458 1.00 0.00 50 TYR A N 4
ATOM 3818 C CA . TYR A 1 50 ? -13.116 -0.176 1.599 1.00 0.00 50 TYR A CA 4
ATOM 3819 C C . TYR A 1 50 ? -11.873 0.619 1.211 1.00 0.00 50 TYR A C 4
ATOM 3820 O O . TYR A 1 50 ? -11.787 1.821 1.463 1.00 0.00 50 TYR A O 4
ATOM 3838 N N . TYR A 1 51 ? -10.913 -0.062 0.595 1.00 0.00 51 TYR A N 4
ATOM 3839 C CA . TYR A 1 51 ? -9.672 0.578 0.174 1.00 0.00 51 TYR A CA 4
ATOM 3840 C C . TYR A 1 51 ? -9.957 1.853 -0.615 1.00 0.00 51 TYR A C 4
ATOM 3841 O O . TYR A 1 51 ? -9.211 2.828 -0.535 1.00 0.00 51 TYR A O 4
ATOM 3859 N N . LYS A 1 52 ? -11.046 1.837 -1.378 1.00 0.00 52 LYS A N 4
ATOM 3860 C CA . LYS A 1 52 ? -11.435 2.990 -2.181 1.00 0.00 52 LYS A CA 4
ATOM 3861 C C . LYS A 1 52 ? -12.343 3.924 -1.388 1.00 0.00 52 LYS A C 4
ATOM 3862 O O . LYS A 1 52 ? -12.326 5.140 -1.586 1.00 0.00 52 LYS A O 4
ATOM 3881 N N . LEU A 1 53 ? -13.134 3.350 -0.489 1.00 0.00 53 LEU A N 4
ATOM 3882 C CA . LEU A 1 53 ? -14.049 4.131 0.336 1.00 0.00 53 LEU A CA 4
ATOM 3883 C C . LEU A 1 53 ? -13.308 4.796 1.492 1.00 0.00 53 LEU A C 4
ATOM 3884 O O . LEU A 1 53 ? -13.120 6.012 1.505 1.00 0.00 53 LEU A O 4
ATOM 3900 N N . LYS A 1 54 ? -12.888 3.988 2.460 1.00 0.00 54 LYS A N 4
ATOM 3901 C CA . LYS A 1 54 ? -12.163 4.497 3.619 1.00 0.00 54 LYS A CA 4
ATOM 3902 C C . LYS A 1 54 ? -11.097 5.502 3.197 1.00 0.00 54 LYS A C 4
ATOM 3903 O O . LYS A 1 54 ? -10.872 6.505 3.874 1.00 0.00 54 LYS A O 4
ATOM 3922 N N . LEU A 1 55 ? -10.445 5.229 2.073 1.00 0.00 55 LEU A N 4
ATOM 3923 C CA . LEU A 1 55 ? -9.403 6.111 1.559 1.00 0.00 55 LEU A CA 4
ATOM 3924 C C . LEU A 1 55 ? -9.989 7.449 1.120 1.00 0.00 55 LEU A C 4
ATOM 3925 O O . LEU A 1 55 ? -9.391 8.502 1.341 1.00 0.00 55 LEU A O 4
ATOM 3941 N N . ALA A 1 56 ? -11.164 7.399 0.501 1.00 0.00 56 ALA A N 4
ATOM 3942 C CA . ALA A 1 56 ? -11.832 8.608 0.036 1.00 0.00 56 ALA A CA 4
ATOM 3943 C C . ALA A 1 56 ? -12.249 9.491 1.208 1.00 0.00 56 ALA A C 4
ATOM 3944 O O . ALA A 1 56 ? -11.895 10.668 1.266 1.00 0.00 56 ALA A O 4
ATOM 3951 N N . GLU A 1 57 ? -13.002 8.914 2.140 1.00 0.00 57 GLU A N 4
ATOM 3952 C CA . GLU A 1 57 ? -13.466 9.650 3.310 1.00 0.00 57 GLU A CA 4
ATOM 3953 C C . GLU A 1 57 ? -12.290 10.108 4.166 1.00 0.00 57 GLU A C 4
ATOM 3954 O O . GLU A 1 57 ? -12.339 11.167 4.790 1.00 0.00 57 GLU A O 4
ATOM 3966 N N . MET A 1 58 ? -11.235 9.301 4.192 1.00 0.00 58 MET A N 4
ATOM 3967 C CA . MET A 1 58 ? -10.044 9.624 4.971 1.00 0.00 58 MET A CA 4
ATOM 3968 C C . MET A 1 58 ? -9.236 10.729 4.299 1.00 0.00 58 MET A C 4
ATOM 3969 O O . MET A 1 58 ? -8.667 11.589 4.969 1.00 0.00 58 MET A O 4
ATOM 3983 N N . GLN A 1 59 ? -9.191 10.697 2.970 1.00 0.00 59 GLN A N 4
ATOM 3984 C CA . GLN A 1 59 ? -8.451 11.696 2.209 1.00 0.00 59 GLN A CA 4
ATOM 3985 C C . GLN A 1 59 ? -9.158 13.047 2.251 1.00 0.00 59 GLN A C 4
ATOM 3986 O O . GLN A 1 59 ? -8.517 14.089 2.397 1.00 0.00 59 GLN A O 4
ATOM 4000 N N . ARG A 1 60 ? -10.480 13.023 2.124 1.00 0.00 60 ARG A N 4
ATOM 4001 C CA . ARG A 1 60 ? -11.273 14.245 2.147 1.00 0.00 60 ARG A CA 4
ATOM 4002 C C . ARG A 1 60 ? -11.264 14.874 3.538 1.00 0.00 60 ARG A C 4
ATOM 4003 O O . ARG A 1 60 ? -11.118 16.087 3.681 1.00 0.00 60 ARG A O 4
ATOM 4024 N N . SER A 1 61 ? -11.419 14.038 4.560 1.00 0.00 61 SER A N 4
ATOM 4025 C CA . SER A 1 61 ? -11.433 14.511 5.939 1.00 0.00 61 SER A CA 4
ATOM 4026 C C . SER A 1 61 ? -10.013 14.691 6.466 1.00 0.00 61 SER A C 4
ATOM 4027 O O . SER A 1 61 ? -9.098 13.966 6.078 1.00 0.00 61 SER A O 4
ATOM 4035 N N . GLY A 1 62 ? -9.838 15.666 7.353 1.00 0.00 62 GLY A N 4
ATOM 4036 C CA . GLY A 1 62 ? -8.527 15.926 7.920 1.00 0.00 62 GLY A CA 4
ATOM 4037 C C . GLY A 1 62 ? -7.879 17.167 7.337 1.00 0.00 62 GLY A C 4
ATOM 4038 O O . GLY A 1 62 ? -8.551 18.059 6.820 1.00 0.00 62 GLY A O 4
ATOM 4042 N N . PRO A 1 63 ? -6.542 17.235 7.419 1.00 0.00 63 PRO A N 4
ATOM 4043 C CA . PRO A 1 63 ? -5.774 18.371 6.901 1.00 0.00 63 PRO A CA 4
ATOM 4044 C C . PRO A 1 63 ? -5.782 18.431 5.378 1.00 0.00 63 PRO A C 4
ATOM 4045 O O . PRO A 1 63 ? -5.457 17.452 4.707 1.00 0.00 63 PRO A O 4
ATOM 4056 N N . SER A 1 64 ? -6.156 19.587 4.837 1.00 0.00 64 SER A N 4
ATOM 4057 C CA . SER A 1 64 ? -6.210 19.773 3.393 1.00 0.00 64 SER A CA 4
ATOM 4058 C C . SER A 1 64 ? -5.545 21.085 2.989 1.00 0.00 64 SER A C 4
ATOM 4059 O O . SER A 1 64 ? -5.498 22.036 3.770 1.00 0.00 64 SER A O 4
ATOM 4067 N N . SER A 1 65 ? -5.033 21.130 1.763 1.00 0.00 65 SER A N 4
ATOM 4068 C CA . SER A 1 65 ? -4.366 22.323 1.256 1.00 0.00 65 SER A CA 4
ATOM 4069 C C . SER A 1 65 ? -4.111 22.207 -0.244 1.00 0.00 65 SER A C 4
ATOM 4070 O O . SER A 1 65 ? -3.823 21.125 -0.754 1.00 0.00 65 SER A O 4
ATOM 4078 N N . GLY A 1 66 ? -4.218 23.331 -0.945 1.00 0.00 66 GLY A N 4
ATOM 4079 C CA . GLY A 1 66 ? -3.996 23.335 -2.379 1.00 0.00 66 GLY A CA 4
ATOM 4080 C C . GLY A 1 66 ? -5.186 23.875 -3.148 1.00 0.00 66 GLY A C 4
ATOM 4081 O O . GLY A 1 66 ? -5.744 24.913 -2.792 1.00 0.00 66 GLY A O 4
ATOM 4085 N N . GLY A 1 1 ? -22.941 -5.422 11.298 1.00 0.00 1 GLY A N 5
ATOM 4086 C CA . GLY A 1 1 ? -22.595 -4.304 12.154 1.00 0.00 1 GLY A CA 5
ATOM 4087 C C . GLY A 1 1 ? -23.141 -2.987 11.638 1.00 0.00 1 GLY A C 5
ATOM 4088 O O . GLY A 1 1 ? -24.326 -2.693 11.799 1.00 0.00 1 GLY A O 5
ATOM 4092 N N . SER A 1 2 ? -22.275 -2.192 11.017 1.00 0.00 2 SER A N 5
ATOM 4093 C CA . SER A 1 2 ? -22.676 -0.896 10.480 1.00 0.00 2 SER A CA 5
ATOM 4094 C C . SER A 1 2 ? -22.774 -0.945 8.959 1.00 0.00 2 SER A C 5
ATOM 4095 O O . SER A 1 2 ? -21.867 -0.501 8.254 1.00 0.00 2 SER A O 5
ATOM 4103 N N . SER A 1 3 ? -23.879 -1.488 8.459 1.00 0.00 3 SER A N 5
ATOM 4104 C CA . SER A 1 3 ? -24.095 -1.599 7.022 1.00 0.00 3 SER A CA 5
ATOM 4105 C C . SER A 1 3 ? -23.120 -2.596 6.402 1.00 0.00 3 SER A C 5
ATOM 4106 O O . SER A 1 3 ? -22.001 -2.241 6.034 1.00 0.00 3 SER A O 5
ATOM 4114 N N . GLY A 1 4 ? -23.556 -3.848 6.291 1.00 0.00 4 GLY A N 5
ATOM 4115 C CA . GLY A 1 4 ? -22.711 -4.879 5.716 1.00 0.00 4 GLY A CA 5
ATOM 4116 C C . GLY A 1 4 ? -21.321 -4.895 6.324 1.00 0.00 4 GLY A C 5
ATOM 4117 O O . GLY A 1 4 ? -20.430 -4.178 5.872 1.00 0.00 4 GLY A O 5
ATOM 4121 N N . SER A 1 5 ? -21.139 -5.716 7.354 1.00 0.00 5 SER A N 5
ATOM 4122 C CA . SER A 1 5 ? -19.850 -5.820 8.029 1.00 0.00 5 SER A CA 5
ATOM 4123 C C . SER A 1 5 ? -19.374 -7.269 8.070 1.00 0.00 5 SER A C 5
ATOM 4124 O O . SER A 1 5 ? -19.810 -8.053 8.913 1.00 0.00 5 SER A O 5
ATOM 4132 N N . SER A 1 6 ? -18.476 -7.616 7.154 1.00 0.00 6 SER A N 5
ATOM 4133 C CA . SER A 1 6 ? -17.942 -8.972 7.082 1.00 0.00 6 SER A CA 5
ATOM 4134 C C . SER A 1 6 ? -16.431 -8.950 6.878 1.00 0.00 6 SER A C 5
ATOM 4135 O O . SER A 1 6 ? -15.943 -9.052 5.754 1.00 0.00 6 SER A O 5
ATOM 4143 N N . GLY A 1 7 ? -15.693 -8.818 7.977 1.00 0.00 7 GLY A N 5
ATOM 4144 C CA . GLY A 1 7 ? -14.244 -8.786 7.898 1.00 0.00 7 GLY A CA 5
ATOM 4145 C C . GLY A 1 7 ? -13.709 -7.389 7.649 1.00 0.00 7 GLY A C 5
ATOM 4146 O O . GLY A 1 7 ? -13.785 -6.523 8.520 1.00 0.00 7 GLY A O 5
ATOM 4150 N N . VAL A 1 8 ? -13.163 -7.170 6.457 1.00 0.00 8 VAL A N 5
ATOM 4151 C CA . VAL A 1 8 ? -12.612 -5.870 6.095 1.00 0.00 8 VAL A CA 5
ATOM 4152 C C . VAL A 1 8 ? -11.860 -5.247 7.267 1.00 0.00 8 VAL A C 5
ATOM 4153 O O . VAL A 1 8 ? -11.877 -4.031 7.452 1.00 0.00 8 VAL A O 5
ATOM 4166 N N . GLY A 1 9 ? -11.202 -6.089 8.057 1.00 0.00 9 GLY A N 5
ATOM 4167 C CA . GLY A 1 9 ? -10.454 -5.603 9.201 1.00 0.00 9 GLY A CA 5
ATOM 4168 C C . GLY A 1 9 ? -9.050 -5.165 8.832 1.00 0.00 9 GLY A C 5
ATOM 4169 O O . GLY A 1 9 ? -8.529 -4.194 9.381 1.00 0.00 9 GLY A O 5
ATOM 4173 N N . THR A 1 10 ? -8.434 -5.884 7.899 1.00 0.00 10 THR A N 5
ATOM 4174 C CA . THR A 1 10 ? -7.081 -5.567 7.459 1.00 0.00 10 THR A CA 5
ATOM 4175 C C . THR A 1 10 ? -7.037 -4.222 6.742 1.00 0.00 10 THR A C 5
ATOM 4176 O O . THR A 1 10 ? -6.170 -3.391 7.014 1.00 0.00 10 THR A O 5
ATOM 4187 N N . ILE A 1 11 ? -7.976 -4.015 5.826 1.00 0.00 11 ILE A N 5
ATOM 4188 C CA . ILE A 1 11 ? -8.045 -2.770 5.072 1.00 0.00 11 ILE A CA 5
ATOM 4189 C C . ILE A 1 11 ? -8.196 -1.571 6.002 1.00 0.00 11 ILE A C 5
ATOM 4190 O O . ILE A 1 11 ? -7.363 -0.664 6.002 1.00 0.00 11 ILE A O 5
ATOM 4206 N N . ASP A 1 12 ? -9.262 -1.574 6.793 1.00 0.00 12 ASP A N 5
ATOM 4207 C CA . ASP A 1 12 ? -9.521 -0.488 7.732 1.00 0.00 12 ASP A CA 5
ATOM 4208 C C . ASP A 1 12 ? -8.216 0.067 8.294 1.00 0.00 12 ASP A C 5
ATOM 4209 O O . ASP A 1 12 ? -8.112 1.258 8.584 1.00 0.00 12 ASP A O 5
ATOM 4218 N N . GLN A 1 13 ? -7.225 -0.805 8.447 1.00 0.00 13 GLN A N 5
ATOM 4219 C CA . GLN A 1 13 ? -5.929 -0.402 8.977 1.00 0.00 13 GLN A CA 5
ATOM 4220 C C . GLN A 1 13 ? -5.027 0.126 7.867 1.00 0.00 13 GLN A C 5
ATOM 4221 O O . GLN A 1 13 ? -4.369 1.156 8.024 1.00 0.00 13 GLN A O 5
ATOM 4235 N N . LEU A 1 14 ? -5.002 -0.583 6.744 1.00 0.00 14 LEU A N 5
ATOM 4236 C CA . LEU A 1 14 ? -4.181 -0.185 5.606 1.00 0.00 14 LEU A CA 5
ATOM 4237 C C . LEU A 1 14 ? -4.492 1.247 5.183 1.00 0.00 14 LEU A C 5
ATOM 4238 O O . LEU A 1 14 ? -3.632 2.126 5.248 1.00 0.00 14 LEU A O 5
ATOM 4254 N N . VAL A 1 15 ? -5.729 1.477 4.754 1.00 0.00 15 VAL A N 5
ATOM 4255 C CA . VAL A 1 15 ? -6.156 2.804 4.325 1.00 0.00 15 VAL A CA 5
ATOM 4256 C C . VAL A 1 15 ? -5.568 3.886 5.223 1.00 0.00 15 VAL A C 5
ATOM 4257 O O . VAL A 1 15 ? -4.928 4.824 4.746 1.00 0.00 15 VAL A O 5
ATOM 4270 N N . LYS A 1 16 ? -5.790 3.752 6.526 1.00 0.00 16 LYS A N 5
ATOM 4271 C CA . LYS A 1 16 ? -5.282 4.718 7.493 1.00 0.00 16 LYS A CA 5
ATOM 4272 C C . LYS A 1 16 ? -3.823 5.056 7.209 1.00 0.00 16 LYS A C 5
ATOM 4273 O O . LYS A 1 16 ? -3.406 6.207 7.337 1.00 0.00 16 LYS A O 5
ATOM 4292 N N . ARG A 1 17 ? -3.050 4.046 6.819 1.00 0.00 17 ARG A N 5
ATOM 4293 C CA . ARG A 1 17 ? -1.638 4.237 6.516 1.00 0.00 17 ARG A CA 5
ATOM 4294 C C . ARG A 1 17 ? -1.458 5.180 5.330 1.00 0.00 17 ARG A C 5
ATOM 4295 O O . ARG A 1 17 ? -1.003 6.313 5.487 1.00 0.00 17 ARG A O 5
ATOM 4316 N N . VAL A 1 18 ? -1.820 4.704 4.143 1.00 0.00 18 VAL A N 5
ATOM 4317 C CA . VAL A 1 18 ? -1.700 5.505 2.930 1.00 0.00 18 VAL A CA 5
ATOM 4318 C C . VAL A 1 18 ? -2.153 6.940 3.172 1.00 0.00 18 VAL A C 5
ATOM 4319 O O . VAL A 1 18 ? -1.752 7.857 2.454 1.00 0.00 18 VAL A O 5
ATOM 4332 N N . ILE A 1 19 ? -2.989 7.127 4.187 1.00 0.00 19 ILE A N 5
ATOM 4333 C CA . ILE A 1 19 ? -3.495 8.453 4.525 1.00 0.00 19 ILE A CA 5
ATOM 4334 C C . ILE A 1 19 ? -2.439 9.273 5.258 1.00 0.00 19 ILE A C 5
ATOM 4335 O O . ILE A 1 19 ? -2.009 10.321 4.778 1.00 0.00 19 ILE A O 5
ATOM 4351 N N . GLU A 1 20 ? -2.027 8.788 6.426 1.00 0.00 20 GLU A N 5
ATOM 4352 C CA . GLU A 1 20 ? -1.021 9.476 7.225 1.00 0.00 20 GLU A CA 5
ATOM 4353 C C . GLU A 1 20 ? 0.368 9.310 6.613 1.00 0.00 20 GLU A C 5
ATOM 4354 O O . GLU A 1 20 ? 1.327 9.954 7.038 1.00 0.00 20 GLU A O 5
ATOM 4366 N N . GLY A 1 21 ? 0.467 8.440 5.613 1.00 0.00 21 GLY A N 5
ATOM 4367 C CA . GLY A 1 21 ? 1.742 8.204 4.959 1.00 0.00 21 GLY A CA 5
ATOM 4368 C C . GLY A 1 21 ? 2.659 7.319 5.780 1.00 0.00 21 GLY A C 5
ATOM 4369 O O . GLY A 1 21 ? 3.739 6.943 5.326 1.00 0.00 21 GLY A O 5
ATOM 4373 N N . SER A 1 22 ? 2.229 6.989 6.994 1.00 0.00 22 SER A N 5
ATOM 4374 C CA . SER A 1 22 ? 3.022 6.149 7.882 1.00 0.00 22 SER A CA 5
ATOM 4375 C C . SER A 1 22 ? 3.768 5.076 7.094 1.00 0.00 22 SER A C 5
ATOM 4376 O O . SER A 1 22 ? 4.853 4.643 7.484 1.00 0.00 22 SER A O 5
ATOM 4384 N N . LEU A 1 23 ? 3.179 4.652 5.981 1.00 0.00 23 LEU A N 5
ATOM 4385 C CA . LEU A 1 23 ? 3.787 3.630 5.136 1.00 0.00 23 LEU A CA 5
ATOM 4386 C C . LEU A 1 23 ? 4.486 4.261 3.936 1.00 0.00 23 LEU A C 5
ATOM 4387 O O . LEU A 1 23 ? 3.927 5.127 3.265 1.00 0.00 23 LEU A O 5
ATOM 4403 N N . SER A 1 24 ? 5.710 3.817 3.671 1.00 0.00 24 SER A N 5
ATOM 4404 C CA . SER A 1 24 ? 6.487 4.340 2.552 1.00 0.00 24 SER A CA 5
ATOM 4405 C C . SER A 1 24 ? 5.681 4.285 1.258 1.00 0.00 24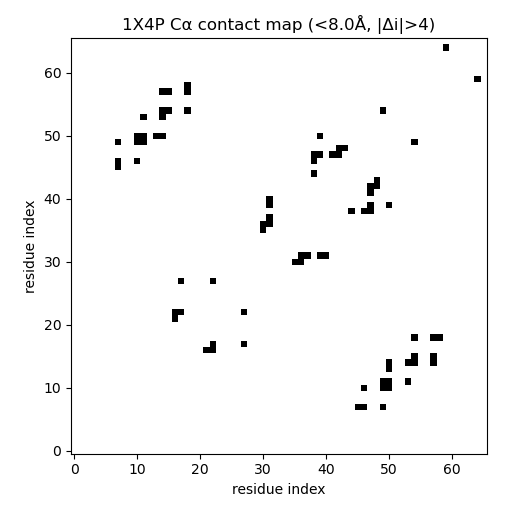 SER A C 5
ATOM 4406 O O . SER A 1 24 ? 4.679 3.578 1.151 1.00 0.00 24 SER A O 5
ATOM 4414 N N . PRO A 1 25 ? 6.127 5.049 0.251 1.00 0.00 25 PRO A N 5
ATOM 4415 C CA . PRO A 1 25 ? 5.464 5.106 -1.055 1.00 0.00 25 PRO A CA 5
ATOM 4416 C C . PRO A 1 25 ? 5.619 3.808 -1.841 1.00 0.00 25 PRO A C 5
ATOM 4417 O O . PRO A 1 25 ? 4.781 3.473 -2.678 1.00 0.00 25 PRO A O 5
ATOM 4428 N N . LYS A 1 26 ? 6.696 3.081 -1.565 1.00 0.00 26 LYS A N 5
ATOM 4429 C CA . LYS A 1 26 ? 6.962 1.818 -2.244 1.00 0.00 26 LYS A CA 5
ATOM 4430 C C . LYS A 1 26 ? 6.058 0.711 -1.709 1.00 0.00 26 LYS A C 5
ATOM 4431 O O . LYS A 1 26 ? 5.528 -0.093 -2.474 1.00 0.00 26 LYS A O 5
ATOM 4450 N N . GLU A 1 27 ? 5.888 0.679 -0.391 1.00 0.00 27 GLU A N 5
ATOM 4451 C CA . GLU A 1 27 ? 5.047 -0.329 0.245 1.00 0.00 27 GLU A CA 5
ATOM 4452 C C . GLU A 1 27 ? 3.674 -0.389 -0.417 1.00 0.00 27 GLU A C 5
ATOM 4453 O O . GLU A 1 27 ? 3.163 -1.469 -0.714 1.00 0.00 27 GLU A O 5
ATOM 4465 N N . ARG A 1 28 ? 3.082 0.779 -0.646 1.00 0.00 28 ARG A N 5
ATOM 4466 C CA . ARG A 1 28 ? 1.767 0.860 -1.271 1.00 0.00 28 ARG A CA 5
ATOM 4467 C C . ARG A 1 28 ? 1.724 0.037 -2.555 1.00 0.00 28 ARG A C 5
ATOM 4468 O O . ARG A 1 28 ? 0.833 -0.791 -2.746 1.00 0.00 28 ARG A O 5
ATOM 4489 N N . THR A 1 29 ? 2.693 0.271 -3.434 1.00 0.00 29 THR A N 5
ATOM 4490 C CA . THR A 1 29 ? 2.766 -0.446 -4.701 1.00 0.00 29 THR A CA 5
ATOM 4491 C C . THR A 1 29 ? 3.093 -1.919 -4.480 1.00 0.00 29 THR A C 5
ATOM 4492 O O . THR A 1 29 ? 2.819 -2.761 -5.337 1.00 0.00 29 THR A O 5
ATOM 4503 N N . LEU A 1 30 ? 3.679 -2.224 -3.329 1.00 0.00 30 LEU A N 5
ATOM 4504 C CA . LEU A 1 30 ? 4.043 -3.596 -2.995 1.00 0.00 30 LEU A CA 5
ATOM 4505 C C . LEU A 1 30 ? 2.843 -4.359 -2.440 1.00 0.00 30 LEU A C 5
ATOM 4506 O O . LEU A 1 30 ? 2.752 -5.579 -2.577 1.00 0.00 30 LEU A O 5
ATOM 4522 N N . LEU A 1 31 ? 1.925 -3.630 -1.815 1.00 0.00 31 LEU A N 5
ATOM 4523 C CA . LEU A 1 31 ? 0.730 -4.236 -1.240 1.00 0.00 31 LEU A CA 5
ATOM 4524 C C . LEU A 1 31 ? 0.094 -5.221 -2.218 1.00 0.00 31 LEU A C 5
ATOM 4525 O O . LEU A 1 31 ? -0.341 -6.305 -1.829 1.00 0.00 31 LEU A O 5
ATOM 4541 N N . LYS A 1 32 ? 0.047 -4.837 -3.489 1.00 0.00 32 LYS A N 5
ATOM 4542 C CA . LYS A 1 32 ? -0.531 -5.685 -4.524 1.00 0.00 32 LYS A CA 5
ATOM 4543 C C . LYS A 1 32 ? 0.169 -7.040 -4.569 1.00 0.00 32 LYS A C 5
ATOM 4544 O O . LYS A 1 32 ? -0.471 -8.072 -4.772 1.00 0.00 32 LYS A O 5
ATOM 4563 N N . GLU A 1 33 ? 1.484 -7.029 -4.379 1.00 0.00 33 GLU A N 5
ATOM 4564 C CA . GLU A 1 33 ? 2.269 -8.258 -4.398 1.00 0.00 33 GLU A CA 5
ATOM 4565 C C . GLU A 1 33 ? 1.919 -9.145 -3.206 1.00 0.00 33 GLU A C 5
ATOM 4566 O O . GLU A 1 33 ? 2.226 -10.337 -3.196 1.00 0.00 33 GLU A O 5
ATOM 4578 N N . ASP A 1 34 ? 1.275 -8.555 -2.206 1.00 0.00 34 ASP A N 5
ATOM 4579 C CA . ASP A 1 34 ? 0.883 -9.291 -1.009 1.00 0.00 34 ASP A CA 5
ATOM 4580 C C . ASP A 1 34 ? -0.470 -9.969 -1.207 1.00 0.00 34 ASP A C 5
ATOM 4581 O O . ASP A 1 34 ? -1.385 -9.416 -1.817 1.00 0.00 34 ASP A O 5
ATOM 4590 N N . PRO A 1 35 ? -0.599 -11.196 -0.681 1.00 0.00 35 PRO A N 5
ATOM 4591 C CA . PRO A 1 35 ? -1.836 -11.975 -0.787 1.00 0.00 35 PRO A CA 5
ATOM 4592 C C . PRO A 1 35 ? -2.965 -11.389 0.053 1.00 0.00 35 PRO A C 5
ATOM 4593 O O . PRO A 1 35 ? -4.141 -11.538 -0.280 1.00 0.00 35 PRO A O 5
ATOM 4604 N N . ALA A 1 36 ? -2.601 -10.722 1.143 1.00 0.00 36 ALA A N 5
ATOM 4605 C CA . ALA A 1 36 ? -3.584 -10.111 2.029 1.00 0.00 36 ALA A CA 5
ATOM 4606 C C . ALA A 1 36 ? -4.354 -9.005 1.315 1.00 0.00 36 ALA A C 5
ATOM 4607 O O . ALA A 1 36 ? -5.501 -8.714 1.656 1.00 0.00 36 ALA A O 5
ATOM 4614 N N . TYR A 1 37 ? -3.717 -8.392 0.324 1.00 0.00 37 TYR A N 5
ATOM 4615 C CA . TYR A 1 37 ? -4.340 -7.316 -0.437 1.00 0.00 37 TYR A CA 5
ATOM 4616 C C . TYR A 1 37 ? -4.548 -7.725 -1.891 1.00 0.00 37 TYR A C 5
ATOM 4617 O O . TYR A 1 37 ? -4.090 -7.046 -2.811 1.00 0.00 37 TYR A O 5
ATOM 4635 N N . TRP A 1 38 ? -5.242 -8.840 -2.092 1.00 0.00 38 TRP A N 5
ATOM 4636 C CA . TRP A 1 38 ? -5.511 -9.342 -3.435 1.00 0.00 38 TRP A CA 5
ATOM 4637 C C . TRP A 1 38 ? -6.661 -8.576 -4.081 1.00 0.00 38 TRP A C 5
ATOM 4638 O O . TRP A 1 38 ? -6.710 -8.426 -5.302 1.00 0.00 38 TRP A O 5
ATOM 4659 N N . PHE A 1 39 ? -7.583 -8.093 -3.255 1.00 0.00 39 PHE A N 5
ATOM 4660 C CA . PHE A 1 39 ? -8.733 -7.344 -3.747 1.00 0.00 39 PHE A CA 5
ATOM 4661 C C . PHE A 1 39 ? -8.286 -6.099 -4.506 1.00 0.00 39 PHE A C 5
ATOM 4662 O O . PHE A 1 39 ? -8.954 -5.653 -5.440 1.00 0.00 39 PHE A O 5
ATOM 4679 N N . LEU A 1 40 ? -7.151 -5.541 -4.100 1.00 0.00 40 LEU A N 5
ATOM 4680 C CA . LEU A 1 40 ? -6.613 -4.345 -4.741 1.00 0.00 40 LEU A CA 5
ATOM 4681 C C . LEU A 1 40 ? -6.915 -4.347 -6.236 1.00 0.00 40 LEU A C 5
ATOM 4682 O O . LEU A 1 40 ? -7.525 -3.412 -6.756 1.00 0.00 40 LEU A O 5
ATOM 4698 N N . SER A 1 41 ? -6.488 -5.403 -6.921 1.00 0.00 41 SER A N 5
ATOM 4699 C CA . SER A 1 41 ? -6.712 -5.524 -8.356 1.00 0.00 41 SER A CA 5
ATOM 4700 C C . SER A 1 41 ? -8.202 -5.646 -8.666 1.00 0.00 41 SER A C 5
ATOM 4701 O O . SER A 1 41 ? -8.688 -5.097 -9.655 1.00 0.00 41 SER A O 5
ATOM 4709 N N . ASP A 1 42 ? -8.918 -6.368 -7.812 1.00 0.00 42 ASP A N 5
ATOM 4710 C CA . ASP A 1 42 ? -10.353 -6.561 -7.992 1.00 0.00 42 ASP A CA 5
ATOM 4711 C C . ASP A 1 42 ? -11.119 -5.286 -7.659 1.00 0.00 42 ASP A C 5
ATOM 4712 O O . ASP A 1 42 ? -10.680 -4.483 -6.836 1.00 0.00 42 ASP A O 5
ATOM 4721 N N . GLU A 1 43 ? -12.266 -5.104 -8.306 1.00 0.00 43 GLU A N 5
ATOM 4722 C CA . GLU A 1 43 ? -13.093 -3.924 -8.079 1.00 0.00 43 GLU A CA 5
ATOM 4723 C C . GLU A 1 43 ? -14.509 -4.321 -7.676 1.00 0.00 43 GLU A C 5
ATOM 4724 O O . GLU A 1 43 ? -15.135 -3.666 -6.843 1.00 0.00 43 GLU A O 5
ATOM 4736 N N . ASN A 1 44 ? -15.009 -5.399 -8.272 1.00 0.00 44 ASN A N 5
ATOM 4737 C CA . ASN A 1 44 ? -16.352 -5.882 -7.977 1.00 0.00 44 ASN A CA 5
ATOM 4738 C C . ASN A 1 44 ? -16.358 -6.727 -6.706 1.00 0.00 44 ASN A C 5
ATOM 4739 O O . ASN A 1 44 ? -17.008 -7.771 -6.646 1.00 0.00 44 ASN A O 5
ATOM 4750 N N . SER A 1 45 ? -15.632 -6.267 -5.692 1.00 0.00 45 SER A N 5
ATOM 4751 C CA . SER A 1 45 ? -15.551 -6.981 -4.424 1.00 0.00 45 SER A CA 5
ATOM 4752 C C . SER A 1 45 ? -15.846 -6.047 -3.254 1.00 0.00 45 SER A C 5
ATOM 4753 O O . SER A 1 45 ? -16.117 -4.861 -3.445 1.00 0.00 45 SER A O 5
ATOM 4761 N N . LEU A 1 46 ? -15.792 -6.590 -2.044 1.00 0.00 46 LEU A N 5
ATOM 4762 C CA . LEU A 1 46 ? -16.053 -5.806 -0.841 1.00 0.00 46 LEU A CA 5
ATOM 4763 C C . LEU A 1 46 ? -14.754 -5.280 -0.241 1.00 0.00 46 LEU A C 5
ATOM 4764 O O . LEU A 1 46 ? -14.659 -4.110 0.128 1.00 0.00 46 LEU A O 5
ATOM 4780 N N . GLU A 1 47 ? -13.755 -6.152 -0.148 1.00 0.00 47 GLU A N 5
ATOM 4781 C CA . GLU A 1 47 ? -12.461 -5.774 0.406 1.00 0.00 47 GLU A CA 5
ATOM 4782 C C . GLU A 1 47 ? -11.870 -4.588 -0.352 1.00 0.00 47 GLU A C 5
ATOM 4783 O O . GLU A 1 47 ? -11.072 -3.824 0.194 1.00 0.00 47 GLU A O 5
ATOM 4795 N N . TYR A 1 48 ? -12.266 -4.442 -1.610 1.00 0.00 48 TYR A N 5
ATOM 4796 C CA . TYR A 1 48 ? -11.774 -3.351 -2.445 1.00 0.00 48 TYR A CA 5
ATOM 4797 C C . TYR A 1 48 ? -12.644 -2.108 -2.283 1.00 0.00 48 TYR A C 5
ATOM 4798 O O . TYR A 1 48 ? -12.188 -0.984 -2.499 1.00 0.00 48 TYR A O 5
ATOM 4816 N N . LYS A 1 49 ? -13.899 -2.317 -1.901 1.00 0.00 49 LYS A N 5
ATOM 4817 C CA . LYS A 1 49 ? -14.833 -1.215 -1.707 1.00 0.00 49 LYS A CA 5
ATOM 4818 C C . LYS A 1 49 ? -14.401 -0.333 -0.540 1.00 0.00 49 LYS A C 5
ATOM 4819 O O . LYS A 1 49 ? -14.823 0.819 -0.429 1.00 0.00 49 LYS A O 5
ATOM 4838 N N . TYR A 1 50 ? -13.558 -0.881 0.328 1.00 0.00 50 TYR A N 5
ATOM 4839 C CA . TYR A 1 50 ? -13.070 -0.144 1.488 1.00 0.00 50 TYR A CA 5
ATOM 4840 C C . TYR A 1 50 ? -11.836 0.680 1.130 1.00 0.00 50 TYR A C 5
ATOM 4841 O O . TYR A 1 50 ? -11.807 1.894 1.332 1.00 0.00 50 TYR A O 5
ATOM 4859 N N . TYR A 1 51 ? -10.820 0.011 0.597 1.00 0.00 51 TYR A N 5
ATOM 4860 C CA . TYR A 1 51 ? -9.583 0.680 0.212 1.00 0.00 51 TYR A CA 5
ATOM 4861 C C . TYR A 1 51 ? -9.873 1.931 -0.611 1.00 0.00 51 TYR A C 5
ATOM 4862 O O . TYR A 1 51 ? -9.128 2.910 -0.558 1.00 0.00 51 TYR A O 5
ATOM 4880 N N . LYS A 1 52 ? -10.962 1.891 -1.372 1.00 0.00 52 LYS A N 5
ATOM 4881 C CA . LYS A 1 52 ? -11.354 3.020 -2.206 1.00 0.00 52 LYS A CA 5
ATOM 4882 C C . LYS A 1 52 ? -12.266 3.973 -1.439 1.00 0.00 52 LYS A C 5
ATOM 4883 O O . LYS A 1 52 ? -12.224 5.187 -1.642 1.00 0.00 52 LYS A O 5
ATOM 4902 N N . LEU A 1 53 ? -13.088 3.414 -0.558 1.00 0.00 53 LEU A N 5
ATOM 4903 C CA . LEU A 1 53 ? -14.010 4.214 0.242 1.00 0.00 53 LEU A CA 5
ATOM 4904 C C . LEU A 1 53 ? -13.297 4.831 1.441 1.00 0.00 53 LEU A C 5
ATOM 4905 O O . LEU A 1 53 ? -13.089 6.043 1.497 1.00 0.00 53 LEU A O 5
ATOM 4921 N N . LYS A 1 54 ? -12.924 3.989 2.398 1.00 0.00 54 LYS A N 5
ATOM 4922 C CA . LYS A 1 54 ? -12.230 4.449 3.595 1.00 0.00 54 LYS A CA 5
ATOM 4923 C C . LYS A 1 54 ? -11.128 5.441 3.238 1.00 0.00 54 LYS A C 5
ATOM 4924 O O . LYS A 1 54 ? -10.859 6.382 3.987 1.00 0.00 54 LYS A O 5
ATOM 4943 N N . LEU A 1 55 ? -10.495 5.229 2.090 1.00 0.00 55 LEU A N 5
ATOM 4944 C CA . LEU A 1 55 ? -9.424 6.106 1.632 1.00 0.00 55 LEU A CA 5
ATOM 4945 C C . LEU A 1 55 ? -9.972 7.473 1.234 1.00 0.00 55 LEU A C 5
ATOM 4946 O O . LEU A 1 55 ? -9.436 8.507 1.632 1.00 0.00 55 LEU A O 5
ATOM 4962 N N . ALA A 1 56 ? -11.044 7.469 0.449 1.00 0.00 56 ALA A N 5
ATOM 4963 C CA . ALA A 1 56 ? -11.666 8.708 0.000 1.00 0.00 56 ALA A CA 5
ATOM 4964 C C . ALA A 1 56 ? -12.153 9.538 1.184 1.00 0.00 56 ALA A C 5
ATOM 4965 O O . ALA A 1 56 ? -11.864 10.730 1.279 1.00 0.00 56 ALA A O 5
ATOM 4972 N N . GLU A 1 57 ? -12.893 8.898 2.085 1.00 0.00 57 GLU A N 5
ATOM 4973 C CA . GLU A 1 57 ? -13.419 9.578 3.262 1.00 0.00 57 GLU A CA 5
ATOM 4974 C C . GLU A 1 57 ? -12.287 10.044 4.174 1.00 0.00 57 GLU A C 5
ATOM 4975 O O . GLU A 1 57 ? -12.315 11.157 4.697 1.00 0.00 57 GLU A O 5
ATOM 4987 N N . MET A 1 58 ? -11.293 9.181 4.360 1.00 0.00 58 MET A N 5
ATOM 4988 C CA . MET A 1 58 ? -10.152 9.504 5.209 1.00 0.00 58 MET A CA 5
ATOM 4989 C C . MET A 1 58 ? -9.288 10.587 4.569 1.00 0.00 58 MET A C 5
ATOM 4990 O O . MET A 1 58 ? -8.591 11.325 5.264 1.00 0.00 58 MET A O 5
ATOM 5004 N N . GLN A 1 59 ? -9.340 10.673 3.244 1.00 0.00 59 GLN A N 5
ATOM 5005 C CA . GLN A 1 59 ? -8.562 11.665 2.513 1.00 0.00 59 GLN A CA 5
ATOM 5006 C C . GLN A 1 59 ? -9.245 13.029 2.549 1.00 0.00 59 GLN A C 5
ATOM 5007 O O . GLN A 1 59 ? -8.583 14.066 2.570 1.00 0.00 59 GLN A O 5
ATOM 5021 N N . ARG A 1 60 ? -10.574 13.018 2.556 1.00 0.00 60 ARG A N 5
ATOM 5022 C CA . ARG A 1 60 ? -11.348 14.253 2.588 1.00 0.00 60 ARG A CA 5
ATOM 5023 C C . ARG A 1 60 ? -11.381 14.838 3.997 1.00 0.00 60 ARG A C 5
ATOM 5024 O O . ARG A 1 60 ? -11.471 16.052 4.174 1.00 0.00 60 ARG A O 5
ATOM 5045 N N . SER A 1 61 ? -11.310 13.964 4.996 1.00 0.00 61 SER A N 5
ATOM 5046 C CA . SER A 1 61 ? -11.337 14.392 6.389 1.00 0.00 61 SER A CA 5
ATOM 5047 C C . SER A 1 61 ? -10.190 15.354 6.684 1.00 0.00 61 SER A C 5
ATOM 5048 O O . SER A 1 61 ? -10.399 16.440 7.226 1.00 0.00 61 SER A O 5
ATOM 5056 N N . GLY A 1 62 ? -8.977 14.947 6.324 1.00 0.00 62 GLY A N 5
ATOM 5057 C CA . GLY A 1 62 ? -7.814 15.783 6.558 1.00 0.00 62 GLY A CA 5
ATOM 5058 C C . GLY A 1 62 ? -6.884 15.204 7.605 1.00 0.00 62 GLY A C 5
ATOM 5059 O O . GLY A 1 62 ? -7.065 14.079 8.073 1.00 0.00 62 GLY A O 5
ATOM 5063 N N . PRO A 1 63 ? -5.860 15.981 7.988 1.00 0.00 63 PRO A N 5
ATOM 5064 C CA . PRO A 1 63 ? -4.877 15.558 8.990 1.00 0.00 63 PRO A CA 5
ATOM 5065 C C . PRO A 1 63 ? -5.473 15.484 10.392 1.00 0.00 63 PRO A C 5
ATOM 5066 O O . PRO A 1 63 ? -5.586 16.497 11.082 1.00 0.00 63 PRO A O 5
ATOM 5077 N N . SER A 1 64 ? -5.853 14.280 10.805 1.00 0.00 64 SER A N 5
ATOM 5078 C CA . SER A 1 64 ? -6.441 14.075 12.125 1.00 0.00 64 SER A CA 5
ATOM 5079 C C . SER A 1 64 ? -6.011 12.733 12.709 1.00 0.00 64 SER A C 5
ATOM 5080 O O . SER A 1 64 ? -5.750 11.779 11.976 1.00 0.00 64 SER A O 5
ATOM 5088 N N . SER A 1 65 ? -5.937 12.668 14.034 1.00 0.00 65 SER A N 5
ATOM 5089 C CA . SER A 1 65 ? -5.534 11.446 14.719 1.00 0.00 65 SER A CA 5
ATOM 5090 C C . SER A 1 65 ? -6.506 11.108 15.847 1.00 0.00 65 SER A C 5
ATOM 5091 O O . SER A 1 65 ? -6.851 11.965 16.660 1.00 0.00 65 SER A O 5
ATOM 5099 N N . GLY A 1 66 ? -6.943 9.854 15.887 1.00 0.00 66 GLY A N 5
ATOM 5100 C CA . GLY A 1 66 ? -7.871 9.425 16.918 1.00 0.00 66 GLY A CA 5
ATOM 5101 C C . GLY A 1 66 ? -9.318 9.564 16.489 1.00 0.00 66 GLY A C 5
ATOM 5102 O O . GLY A 1 66 ? -9.684 10.529 15.819 1.00 0.00 66 GLY A O 5
ATOM 5106 N N . GLY A 1 1 ? -12.813 -13.640 20.271 1.00 0.00 1 GLY A N 6
ATOM 5107 C CA . GLY A 1 1 ? -13.815 -14.148 19.352 1.00 0.00 1 GLY A CA 6
ATOM 5108 C C . GLY A 1 1 ? -13.327 -14.171 17.917 1.00 0.00 1 GLY A C 6
ATOM 5109 O O . GLY A 1 1 ? -12.729 -15.150 17.473 1.00 0.00 1 GLY A O 6
ATOM 5113 N N . SER A 1 2 ? -13.586 -13.089 17.189 1.00 0.00 2 SER A N 6
ATOM 5114 C CA . SER A 1 2 ? -13.174 -12.990 15.794 1.00 0.00 2 SER A CA 6
ATOM 5115 C C . SER A 1 2 ? -13.631 -14.214 15.005 1.00 0.00 2 SER A C 6
ATOM 5116 O O . SER A 1 2 ? -12.892 -15.189 14.868 1.00 0.00 2 SER A O 6
ATOM 5124 N N . SER A 1 3 ? -14.853 -14.155 14.488 1.00 0.00 3 SER A N 6
ATOM 5125 C CA . SER A 1 3 ? -15.411 -15.259 13.716 1.00 0.00 3 SER A CA 6
ATOM 5126 C C . SER A 1 3 ? -14.655 -15.440 12.403 1.00 0.00 3 SER A C 6
ATOM 5127 O O . SER A 1 3 ? -14.836 -14.671 11.459 1.00 0.00 3 SER A O 6
ATOM 5135 N N . GLY A 1 4 ? -13.808 -16.464 12.351 1.00 0.00 4 GLY A N 6
ATOM 5136 C CA . GLY A 1 4 ? -13.037 -16.728 11.150 1.00 0.00 4 GLY A CA 6
ATOM 5137 C C . GLY A 1 4 ? -12.088 -15.597 10.809 1.00 0.00 4 GLY A C 6
ATOM 5138 O O . GLY A 1 4 ? -11.181 -15.286 11.581 1.00 0.00 4 GLY A O 6
ATOM 5142 N N . SER A 1 5 ? -12.295 -14.981 9.650 1.00 0.00 5 SER A N 6
ATOM 5143 C CA . SER A 1 5 ? -11.447 -13.881 9.207 1.00 0.00 5 SER A CA 6
ATOM 5144 C C . SER A 1 5 ? -11.948 -12.550 9.758 1.00 0.00 5 SER A C 6
ATOM 5145 O O . SER A 1 5 ? -13.040 -12.472 10.322 1.00 0.00 5 SER A O 6
ATOM 5153 N N . SER A 1 6 ? -11.144 -11.506 9.591 1.00 0.00 6 SER A N 6
ATOM 5154 C CA . SER A 1 6 ? -11.504 -10.178 10.076 1.00 0.00 6 SER A CA 6
ATOM 5155 C C . SER A 1 6 ? -12.168 -9.359 8.972 1.00 0.00 6 SER A C 6
ATOM 5156 O O . SER A 1 6 ? -11.496 -8.677 8.200 1.00 0.00 6 SER A O 6
ATOM 5164 N N . GLY A 1 7 ? -13.494 -9.433 8.906 1.00 0.00 7 GLY A N 6
ATOM 5165 C CA . GLY A 1 7 ? -14.228 -8.695 7.895 1.00 0.00 7 GLY A CA 6
ATOM 5166 C C . GLY A 1 7 ? -13.697 -7.287 7.705 1.00 0.00 7 GLY A C 6
ATOM 5167 O O . GLY A 1 7 ? -13.665 -6.496 8.648 1.00 0.00 7 GLY A O 6
ATOM 5171 N N . VAL A 1 8 ? -13.279 -6.973 6.484 1.00 0.00 8 VAL A N 6
ATOM 5172 C CA . VAL A 1 8 ? -12.747 -5.651 6.173 1.00 0.00 8 VAL A CA 6
ATOM 5173 C C . VAL A 1 8 ? -11.984 -5.074 7.359 1.00 0.00 8 VAL A C 6
ATOM 5174 O O . VAL A 1 8 ? -12.110 -3.892 7.677 1.00 0.00 8 VAL A O 6
ATOM 5187 N N . GLY A 1 9 ? -11.190 -5.917 8.013 1.00 0.00 9 GLY A N 6
ATOM 5188 C CA . GLY A 1 9 ? -10.417 -5.472 9.158 1.00 0.00 9 GLY A CA 6
ATOM 5189 C C . GLY A 1 9 ? -9.027 -5.009 8.774 1.00 0.00 9 GLY A C 6
ATOM 5190 O O . GLY A 1 9 ? -8.480 -4.086 9.381 1.00 0.00 9 GLY A O 6
ATOM 5194 N N . THR A 1 10 ? -8.448 -5.651 7.764 1.00 0.00 10 THR A N 6
ATOM 5195 C CA . THR A 1 10 ? -7.111 -5.303 7.301 1.00 0.00 10 THR A CA 6
ATOM 5196 C C . THR A 1 10 ? -7.117 -3.975 6.554 1.00 0.00 10 THR A C 6
ATOM 5197 O O . THR A 1 10 ? -6.232 -3.140 6.745 1.00 0.00 10 THR A O 6
ATOM 5208 N N . ILE A 1 11 ? -8.120 -3.786 5.702 1.00 0.00 11 ILE A N 6
ATOM 5209 C CA . ILE A 1 11 ? -8.241 -2.557 4.927 1.00 0.00 11 ILE A CA 6
ATOM 5210 C C . ILE A 1 11 ? -8.418 -1.347 5.838 1.00 0.00 11 ILE A C 6
ATOM 5211 O O . ILE A 1 11 ? -7.637 -0.396 5.782 1.00 0.00 11 ILE A O 6
ATOM 5227 N N . ASP A 1 12 ? -9.447 -1.390 6.676 1.00 0.00 12 ASP A N 6
ATOM 5228 C CA . ASP A 1 12 ? -9.725 -0.298 7.603 1.00 0.00 12 ASP A CA 6
ATOM 5229 C C . ASP A 1 12 ? -8.434 0.246 8.204 1.00 0.00 12 ASP A C 6
ATOM 5230 O O . ASP A 1 12 ? -8.303 1.448 8.431 1.00 0.00 12 ASP A O 6
ATOM 5239 N N . GLN A 1 13 ? -7.483 -0.648 8.461 1.00 0.00 13 GLN A N 6
ATOM 5240 C CA . GLN A 1 13 ? -6.203 -0.256 9.038 1.00 0.00 13 GLN A CA 6
ATOM 5241 C C . GLN A 1 13 ? -5.241 0.223 7.955 1.00 0.00 13 GLN A C 6
ATOM 5242 O O . GLN A 1 13 ? -4.644 1.294 8.069 1.00 0.00 13 GLN A O 6
ATOM 5256 N N . LEU A 1 14 ? -5.095 -0.577 6.904 1.00 0.00 14 LEU A N 6
ATOM 5257 C CA . LEU A 1 14 ? -4.206 -0.235 5.800 1.00 0.00 14 LEU A CA 6
ATOM 5258 C C . LEU A 1 14 ? -4.480 1.178 5.298 1.00 0.00 14 LEU A C 6
ATOM 5259 O O . LEU A 1 14 ? -3.592 2.033 5.301 1.00 0.00 14 LEU A O 6
ATOM 5275 N N . VAL A 1 15 ? -5.714 1.419 4.867 1.00 0.00 15 VAL A N 6
ATOM 5276 C CA . VAL A 1 15 ? -6.106 2.731 4.364 1.00 0.00 15 VAL A CA 6
ATOM 5277 C C . VAL A 1 15 ? -5.581 3.844 5.264 1.00 0.00 15 VAL A C 6
ATOM 5278 O O . VAL A 1 15 ? -5.023 4.833 4.788 1.00 0.00 15 VAL A O 6
ATOM 5291 N N . LYS A 1 16 ? -5.764 3.676 6.570 1.00 0.00 16 LYS A N 6
ATOM 5292 C CA . LYS A 1 16 ? -5.307 4.665 7.540 1.00 0.00 16 LYS A CA 6
ATOM 5293 C C . LYS A 1 16 ? -3.846 5.031 7.298 1.00 0.00 16 LYS A C 6
ATOM 5294 O O . LYS A 1 16 ? -3.438 6.173 7.514 1.00 0.00 16 LYS A O 6
ATOM 5313 N N . ARG A 1 17 ? -3.063 4.055 6.847 1.00 0.00 17 ARG A N 6
ATOM 5314 C CA . ARG A 1 17 ? -1.648 4.276 6.575 1.00 0.00 17 ARG A CA 6
ATOM 5315 C C . ARG A 1 17 ? -1.463 5.184 5.363 1.00 0.00 17 ARG A C 6
ATOM 5316 O O . ARG A 1 17 ? -1.011 6.322 5.490 1.00 0.00 17 ARG A O 6
ATOM 5337 N N . VAL A 1 18 ? -1.812 4.673 4.187 1.00 0.00 18 VAL A N 6
ATOM 5338 C CA . VAL A 1 18 ? -1.686 5.437 2.953 1.00 0.00 18 VAL A CA 6
ATOM 5339 C C . VAL A 1 18 ? -2.161 6.872 3.143 1.00 0.00 18 VAL A C 6
ATOM 5340 O O . VAL A 1 18 ? -1.769 7.771 2.397 1.00 0.00 18 VAL A O 6
ATOM 5353 N N . ILE A 1 19 ? -3.006 7.081 4.147 1.00 0.00 19 ILE A N 6
ATOM 5354 C CA . ILE A 1 19 ? -3.534 8.409 4.437 1.00 0.00 19 ILE A CA 6
ATOM 5355 C C . ILE A 1 19 ? -2.506 9.260 5.174 1.00 0.00 19 ILE A C 6
ATOM 5356 O O . ILE A 1 19 ? -2.194 10.375 4.757 1.00 0.00 19 ILE A O 6
ATOM 5372 N N . GLU A 1 20 ? -1.981 8.725 6.272 1.00 0.00 20 GLU A N 6
ATOM 5373 C CA . GLU A 1 20 ? -0.987 9.436 7.068 1.00 0.00 20 GLU A CA 6
ATOM 5374 C C . GLU A 1 20 ? 0.402 9.302 6.451 1.00 0.00 20 GLU A C 6
ATOM 5375 O O . GLU A 1 20 ? 1.343 9.980 6.859 1.00 0.00 20 GLU A O 6
ATOM 5387 N N . GLY A 1 21 ? 0.520 8.420 5.462 1.00 0.00 21 GLY A N 6
ATOM 5388 C CA . GLY A 1 21 ? 1.797 8.212 4.803 1.00 0.00 21 GLY A CA 6
ATOM 5389 C C . GLY A 1 21 ? 2.757 7.397 5.646 1.00 0.00 21 GLY A C 6
ATOM 5390 O O . GLY A 1 21 ? 3.866 7.086 5.211 1.00 0.00 21 GLY A O 6
ATOM 5394 N N . SER A 1 22 ? 2.332 7.050 6.857 1.00 0.00 22 SER A N 6
ATOM 5395 C CA . SER A 1 22 ? 3.164 6.270 7.766 1.00 0.00 22 SER A CA 6
ATOM 5396 C C . SER A 1 22 ? 3.916 5.178 7.011 1.00 0.00 22 SER A C 6
ATOM 5397 O O . SER A 1 22 ? 4.975 4.722 7.446 1.00 0.00 22 SER A O 6
ATOM 5405 N N . LEU A 1 23 ? 3.361 4.762 5.878 1.00 0.00 23 LEU A N 6
ATOM 5406 C CA . LEU A 1 23 ? 3.978 3.723 5.061 1.00 0.00 23 LEU A CA 6
ATOM 5407 C C . LEU A 1 23 ? 4.684 4.326 3.852 1.00 0.00 23 LEU A C 6
ATOM 5408 O O . LEU A 1 23 ? 4.161 5.233 3.203 1.00 0.00 23 LEU A O 6
ATOM 5424 N N . SER A 1 24 ? 5.875 3.818 3.552 1.00 0.00 24 SER A N 6
ATOM 5425 C CA . SER A 1 24 ? 6.654 4.310 2.422 1.00 0.00 24 SER A CA 6
ATOM 5426 C C . SER A 1 24 ? 5.829 4.278 1.139 1.00 0.00 24 SER A C 6
ATOM 5427 O O . SER A 1 24 ? 4.797 3.612 1.051 1.00 0.00 24 SER A O 6
ATOM 5435 N N . PRO A 1 25 ? 6.293 5.016 0.119 1.00 0.00 25 PRO A N 6
ATOM 5436 C CA . PRO A 1 25 ? 5.614 5.088 -1.178 1.00 0.00 25 PRO A CA 6
ATOM 5437 C C . PRO A 1 25 ? 5.705 3.780 -1.954 1.00 0.00 25 PRO A C 6
ATOM 5438 O O . PRO A 1 25 ? 4.778 3.407 -2.674 1.00 0.00 25 PRO A O 6
ATOM 5449 N N . LYS A 1 26 ? 6.828 3.085 -1.806 1.00 0.00 26 LYS A N 6
ATOM 5450 C CA . LYS A 1 26 ? 7.040 1.816 -2.491 1.00 0.00 26 LYS A CA 6
ATOM 5451 C C . LYS A 1 26 ? 6.172 0.719 -1.884 1.00 0.00 26 LYS A C 6
ATOM 5452 O O . LYS A 1 26 ? 5.615 -0.111 -2.603 1.00 0.00 26 LYS A O 6
ATOM 5471 N N . GLU A 1 27 ? 6.061 0.722 -0.560 1.00 0.00 27 GLU A N 6
ATOM 5472 C CA . GLU A 1 27 ? 5.260 -0.275 0.141 1.00 0.00 27 GLU A CA 6
ATOM 5473 C C . GLU A 1 27 ? 3.879 -0.409 -0.496 1.00 0.00 27 GLU A C 6
ATOM 5474 O O . GLU A 1 27 ? 3.410 -1.517 -0.757 1.00 0.00 27 GLU A O 6
ATOM 5486 N N . ARG A 1 28 ? 3.234 0.727 -0.743 1.00 0.00 28 ARG A N 6
ATOM 5487 C CA . ARG A 1 28 ? 1.909 0.737 -1.347 1.00 0.00 28 ARG A CA 6
ATOM 5488 C C . ARG A 1 28 ? 1.889 -0.092 -2.628 1.00 0.00 28 ARG A C 6
ATOM 5489 O O . ARG A 1 28 ? 0.994 -0.913 -2.836 1.00 0.00 28 ARG A O 6
ATOM 5510 N N . THR A 1 29 ? 2.880 0.129 -3.484 1.00 0.00 29 THR A N 6
ATOM 5511 C CA . THR A 1 29 ? 2.976 -0.595 -4.746 1.00 0.00 29 THR A CA 6
ATOM 5512 C C . THR A 1 29 ? 3.352 -2.054 -4.515 1.00 0.00 29 THR A C 6
ATOM 5513 O O . THR A 1 29 ? 3.202 -2.893 -5.404 1.00 0.00 29 THR A O 6
ATOM 5524 N N . LEU A 1 30 ? 3.842 -2.352 -3.316 1.00 0.00 30 LEU A N 6
ATOM 5525 C CA . LEU A 1 30 ? 4.239 -3.711 -2.967 1.00 0.00 30 LEU A CA 6
ATOM 5526 C C . LEU A 1 30 ? 3.055 -4.501 -2.420 1.00 0.00 30 LEU A C 6
ATOM 5527 O O . LEU A 1 30 ? 2.998 -5.724 -2.548 1.00 0.00 30 LEU A O 6
ATOM 5543 N N . LEU A 1 31 ? 2.111 -3.794 -1.808 1.00 0.00 31 LEU A N 6
ATOM 5544 C CA . LEU A 1 31 ? 0.925 -4.428 -1.242 1.00 0.00 31 LEU A CA 6
ATOM 5545 C C . LEU A 1 31 ? 0.309 -5.411 -2.232 1.00 0.00 31 LEU A C 6
ATOM 5546 O O . LEU A 1 31 ? -0.108 -6.507 -1.857 1.00 0.00 31 LEU A O 6
ATOM 5562 N N . LYS A 1 32 ? 0.255 -5.013 -3.498 1.00 0.00 32 LYS A N 6
ATOM 5563 C CA . LYS A 1 32 ? -0.307 -5.860 -4.543 1.00 0.00 32 LYS A CA 6
ATOM 5564 C C . LYS A 1 32 ? 0.445 -7.184 -4.635 1.00 0.00 32 LYS A C 6
ATOM 5565 O O . LYS A 1 32 ? -0.148 -8.226 -4.907 1.00 0.00 32 LYS A O 6
ATOM 5584 N N . GLU A 1 33 ? 1.754 -7.133 -4.404 1.00 0.00 33 GLU A N 6
ATOM 5585 C CA . GLU A 1 33 ? 2.585 -8.329 -4.461 1.00 0.00 33 GLU A CA 6
ATOM 5586 C C . GLU A 1 33 ? 2.266 -9.269 -3.301 1.00 0.00 33 GLU A C 6
ATOM 5587 O O . GLU A 1 33 ? 2.687 -10.426 -3.293 1.00 0.00 33 GLU A O 6
ATOM 5599 N N . ASP A 1 34 ? 1.523 -8.762 -2.325 1.00 0.00 34 ASP A N 6
ATOM 5600 C CA . ASP A 1 34 ? 1.146 -9.555 -1.160 1.00 0.00 34 ASP A CA 6
ATOM 5601 C C . ASP A 1 34 ? -0.246 -10.151 -1.336 1.00 0.00 34 ASP A C 6
ATOM 5602 O O . ASP A 1 34 ? -1.142 -9.541 -1.920 1.00 0.00 34 ASP A O 6
ATOM 5611 N N . PRO A 1 35 ? -0.436 -11.374 -0.820 1.00 0.00 35 PRO A N 6
ATOM 5612 C CA . PRO A 1 35 ? -1.717 -12.082 -0.907 1.00 0.00 35 PRO A CA 6
ATOM 5613 C C . PRO A 1 35 ? -2.793 -11.441 -0.038 1.00 0.00 35 PRO A C 6
ATOM 5614 O O . PRO A 1 35 ? -3.973 -11.447 -0.387 1.00 0.00 35 PRO A O 6
ATOM 5625 N N . ALA A 1 36 ? -2.379 -10.888 1.098 1.00 0.00 36 ALA A N 6
ATOM 5626 C CA . ALA A 1 36 ? -3.308 -10.240 2.016 1.00 0.00 36 ALA A CA 6
ATOM 5627 C C . ALA A 1 36 ? -4.093 -9.138 1.316 1.00 0.00 36 ALA A C 6
ATOM 5628 O O . ALA A 1 36 ? -5.201 -8.793 1.728 1.00 0.00 36 ALA A O 6
ATOM 5635 N N . TYR A 1 37 ? -3.512 -8.585 0.256 1.00 0.00 37 TYR A N 6
ATOM 5636 C CA . TYR A 1 37 ? -4.158 -7.518 -0.500 1.00 0.00 37 TYR A CA 6
ATOM 5637 C C . TYR A 1 37 ? -4.442 -7.961 -1.932 1.00 0.00 37 TYR A C 6
ATOM 5638 O O . TYR A 1 37 ? -4.073 -7.279 -2.888 1.00 0.00 37 TYR A O 6
ATOM 5656 N N . TRP A 1 38 ? -5.099 -9.105 -2.071 1.00 0.00 38 TRP A N 6
ATOM 5657 C CA . TRP A 1 38 ? -5.435 -9.640 -3.386 1.00 0.00 38 TRP A CA 6
ATOM 5658 C C . TRP A 1 38 ? -6.617 -8.892 -3.992 1.00 0.00 38 TRP A C 6
ATOM 5659 O O . TRP A 1 38 ? -6.745 -8.798 -5.213 1.00 0.00 38 TRP A O 6
ATOM 5680 N N . PHE A 1 39 ? -7.480 -8.362 -3.132 1.00 0.00 39 PHE A N 6
ATOM 5681 C CA . PHE A 1 39 ? -8.653 -7.623 -3.584 1.00 0.00 39 PHE A CA 6
ATOM 5682 C C . PHE A 1 39 ? -8.245 -6.375 -4.360 1.00 0.00 39 PHE A C 6
ATOM 5683 O O . PHE A 1 39 ? -9.004 -5.867 -5.187 1.00 0.00 39 PHE A O 6
ATOM 5700 N N . LEU A 1 40 ? -7.040 -5.885 -4.090 1.00 0.00 40 LEU A N 6
ATOM 5701 C CA . LEU A 1 40 ? -6.528 -4.696 -4.762 1.00 0.00 40 LEU A CA 6
ATOM 5702 C C . LEU A 1 40 ? -6.817 -4.751 -6.260 1.00 0.00 40 LEU A C 6
ATOM 5703 O O . LEU A 1 40 ? -7.328 -3.793 -6.839 1.00 0.00 40 LEU A O 6
ATOM 5719 N N . SER A 1 41 ? -6.487 -5.879 -6.879 1.00 0.00 41 SER A N 6
ATOM 5720 C CA . SER A 1 41 ? -6.708 -6.058 -8.310 1.00 0.00 41 SER A CA 6
ATOM 5721 C C . SER A 1 41 ? -8.201 -6.088 -8.628 1.00 0.00 41 SER A C 6
ATOM 5722 O O . SER A 1 41 ? -8.642 -5.536 -9.636 1.00 0.00 41 SER A O 6
ATOM 5730 N N . ASP A 1 42 ? -8.972 -6.735 -7.761 1.00 0.00 42 ASP A N 6
ATOM 5731 C CA . ASP A 1 42 ? -10.414 -6.835 -7.948 1.00 0.00 42 ASP A CA 6
ATOM 5732 C C . ASP A 1 42 ? -11.096 -5.506 -7.643 1.00 0.00 42 ASP A C 6
ATOM 5733 O O . ASP A 1 42 ? -10.608 -4.719 -6.832 1.00 0.00 42 ASP A O 6
ATOM 5742 N N . GLU A 1 43 ? -12.225 -5.261 -8.301 1.00 0.00 43 GLU A N 6
ATOM 5743 C CA . GLU A 1 43 ? -12.972 -4.024 -8.102 1.00 0.00 43 GLU A CA 6
ATOM 5744 C C . GLU A 1 43 ? -14.419 -4.320 -7.718 1.00 0.00 43 GLU A C 6
ATOM 5745 O O . GLU A 1 43 ? -15.039 -3.566 -6.969 1.00 0.00 43 GLU A O 6
ATOM 5757 N N . ASN A 1 44 ? -14.951 -5.421 -8.238 1.00 0.00 44 ASN A N 6
ATOM 5758 C CA . ASN A 1 44 ? -16.325 -5.816 -7.951 1.00 0.00 44 ASN A CA 6
ATOM 5759 C C . ASN A 1 44 ? -16.391 -6.685 -6.699 1.00 0.00 44 ASN A C 6
ATOM 5760 O O . ASN A 1 44 ? -16.983 -7.764 -6.711 1.00 0.00 44 ASN A O 6
ATOM 5771 N N . SER A 1 45 ? -15.781 -6.205 -5.620 1.00 0.00 45 SER A N 6
ATOM 5772 C CA . SER A 1 45 ? -15.768 -6.938 -4.360 1.00 0.00 45 SER A CA 6
ATOM 5773 C C . SER A 1 45 ? -16.030 -6.002 -3.183 1.00 0.00 45 SER A C 6
ATOM 5774 O O . SER A 1 45 ? -16.333 -4.823 -3.369 1.00 0.00 45 SER A O 6
ATOM 5782 N N . LEU A 1 46 ? -15.911 -6.537 -1.973 1.00 0.00 46 LEU A N 6
ATOM 5783 C CA . LEU A 1 46 ? -16.135 -5.751 -0.765 1.00 0.00 46 LEU A CA 6
ATOM 5784 C C . LEU A 1 46 ? -14.817 -5.228 -0.203 1.00 0.00 46 LEU A C 6
ATOM 5785 O O . LEU A 1 46 ? -14.673 -4.035 0.061 1.00 0.00 46 LEU A O 6
ATOM 5801 N N . GLU A 1 47 ? -13.857 -6.131 -0.024 1.00 0.00 47 GLU A N 6
ATOM 5802 C CA . GLU A 1 47 ? -12.549 -5.759 0.504 1.00 0.00 47 GLU A CA 6
ATOM 5803 C C . GLU A 1 47 ? -11.954 -4.595 -0.283 1.00 0.00 47 GLU A C 6
ATOM 5804 O O . GLU A 1 47 ? -11.158 -3.818 0.244 1.00 0.00 47 GLU A O 6
ATOM 5816 N N . TYR A 1 48 ? -12.346 -4.482 -1.547 1.00 0.00 48 TYR A N 6
ATOM 5817 C CA . TYR A 1 48 ? -11.850 -3.416 -2.408 1.00 0.00 48 TYR A CA 6
ATOM 5818 C C . TYR A 1 48 ? -12.706 -2.160 -2.269 1.00 0.00 48 TYR A C 6
ATOM 5819 O O . TYR A 1 48 ? -12.237 -1.046 -2.502 1.00 0.00 48 TYR A O 6
ATOM 5837 N N . LYS A 1 49 ? -13.964 -2.350 -1.885 1.00 0.00 49 LYS A N 6
ATOM 5838 C CA . LYS A 1 49 ? -14.886 -1.234 -1.711 1.00 0.00 49 LYS A CA 6
ATOM 5839 C C . LYS A 1 49 ? -14.434 -0.325 -0.573 1.00 0.00 49 LYS A C 6
ATOM 5840 O O . LYS A 1 49 ? -14.791 0.852 -0.527 1.00 0.00 49 LYS A O 6
ATOM 5859 N N . TYR A 1 50 ? -13.646 -0.878 0.342 1.00 0.00 50 TYR A N 6
ATOM 5860 C CA . TYR A 1 50 ? -13.145 -0.118 1.480 1.00 0.00 50 TYR A CA 6
ATOM 5861 C C . TYR A 1 50 ? -11.892 0.667 1.103 1.00 0.00 50 TYR A C 6
ATOM 5862 O O . TYR A 1 50 ? -11.851 1.890 1.229 1.00 0.00 50 TYR A O 6
ATOM 5880 N N . TYR A 1 51 ? -10.873 -0.048 0.639 1.00 0.00 51 TYR A N 6
ATOM 5881 C CA . TYR A 1 51 ? -9.618 0.579 0.244 1.00 0.00 51 TYR A CA 6
ATOM 5882 C C . TYR A 1 51 ? -9.872 1.834 -0.587 1.00 0.00 51 TYR A C 6
ATOM 5883 O O . TYR A 1 51 ? -9.094 2.787 -0.548 1.00 0.00 51 TYR A O 6
ATOM 5901 N N . LYS A 1 52 ? -10.969 1.825 -1.338 1.00 0.00 52 LYS A N 6
ATOM 5902 C CA . LYS A 1 52 ? -11.330 2.961 -2.177 1.00 0.00 52 LYS A CA 6
ATOM 5903 C C . LYS A 1 52 ? -12.190 3.957 -1.405 1.00 0.00 52 LYS A C 6
ATOM 5904 O O . LYS A 1 52 ? -11.992 5.169 -1.500 1.00 0.00 52 LYS A O 6
ATOM 5923 N N . LEU A 1 53 ? -13.143 3.439 -0.638 1.00 0.00 53 LEU A N 6
ATOM 5924 C CA . LEU A 1 53 ? -14.031 4.283 0.152 1.00 0.00 53 LEU A CA 6
ATOM 5925 C C . LEU A 1 53 ? -13.308 4.843 1.373 1.00 0.00 53 LEU A C 6
ATOM 5926 O O . LEU A 1 53 ? -13.034 6.041 1.449 1.00 0.00 53 LEU A O 6
ATOM 5942 N N . LYS A 1 54 ? -13.000 3.969 2.325 1.00 0.00 54 LYS A N 6
ATOM 5943 C CA . LYS A 1 54 ? -12.305 4.374 3.540 1.00 0.00 54 LYS A CA 6
ATOM 5944 C C . LYS A 1 54 ? -11.192 5.368 3.225 1.00 0.00 54 LYS A C 6
ATOM 5945 O O . LYS A 1 54 ? -10.857 6.223 4.046 1.00 0.00 54 LYS A O 6
ATOM 5964 N N . LEU A 1 55 ? -10.623 5.252 2.031 1.00 0.00 55 LEU A N 6
ATOM 5965 C CA . LEU A 1 55 ? -9.548 6.142 1.605 1.00 0.00 55 LEU A CA 6
ATOM 5966 C C . LEU A 1 55 ? -10.084 7.537 1.299 1.00 0.00 55 LEU A C 6
ATOM 5967 O O . LEU A 1 55 ? -9.486 8.541 1.684 1.00 0.00 55 LEU A O 6
ATOM 5983 N N . ALA A 1 56 ? -11.216 7.590 0.606 1.00 0.00 56 ALA A N 6
ATOM 5984 C CA . ALA A 1 56 ? -11.836 8.861 0.252 1.00 0.00 56 ALA A CA 6
ATOM 5985 C C . ALA A 1 56 ? -12.304 9.608 1.495 1.00 0.00 56 ALA A C 6
ATOM 5986 O O . ALA A 1 56 ? -11.916 10.753 1.725 1.00 0.00 56 ALA A O 6
ATOM 5993 N N . GLU A 1 57 ? -13.142 8.953 2.293 1.00 0.00 57 GLU A N 6
ATOM 5994 C CA . GLU A 1 57 ? -13.665 9.558 3.512 1.00 0.00 57 GLU A CA 6
ATOM 5995 C C . GLU A 1 57 ? -12.531 9.943 4.458 1.00 0.00 57 GLU A C 6
ATOM 5996 O O . GLU A 1 57 ? -12.664 10.867 5.260 1.00 0.00 57 GLU A O 6
ATOM 6008 N N . MET A 1 58 ? -11.415 9.228 4.356 1.00 0.00 58 MET A N 6
ATOM 6009 C CA . MET A 1 58 ? -10.257 9.496 5.202 1.00 0.00 58 MET A CA 6
ATOM 6010 C C . MET A 1 58 ? -9.419 10.636 4.633 1.00 0.00 58 MET A C 6
ATOM 6011 O O . MET A 1 58 ? -8.850 11.431 5.379 1.00 0.00 58 MET A O 6
ATOM 6025 N N . GLN A 1 59 ? -9.351 10.709 3.307 1.00 0.00 59 GLN A N 6
ATOM 6026 C CA . GLN A 1 59 ? -8.582 11.752 2.639 1.00 0.00 59 GLN A CA 6
ATOM 6027 C C . GLN A 1 59 ? -9.253 13.112 2.802 1.00 0.00 59 GLN A C 6
ATOM 6028 O O . GLN A 1 59 ? -8.580 14.131 2.962 1.00 0.00 59 GLN A O 6
ATOM 6042 N N . ARG A 1 60 ? -10.581 13.120 2.762 1.00 0.00 60 ARG A N 6
ATOM 6043 C CA . ARG A 1 60 ? -11.342 14.354 2.904 1.00 0.00 60 ARG A CA 6
ATOM 6044 C C . ARG A 1 60 ? -11.188 14.930 4.309 1.00 0.00 60 ARG A C 6
ATOM 6045 O O . ARG A 1 60 ? -11.021 16.138 4.480 1.00 0.00 60 ARG A O 6
ATOM 6066 N N . SER A 1 61 ? -11.244 14.058 5.309 1.00 0.00 61 SER A N 6
ATOM 6067 C CA . SER A 1 61 ? -11.114 14.480 6.699 1.00 0.00 61 SER A CA 6
ATOM 6068 C C . SER A 1 61 ? -9.948 15.450 6.866 1.00 0.00 61 SER A C 6
ATOM 6069 O O . SER A 1 61 ? -10.081 16.497 7.497 1.00 0.00 61 SER A O 6
ATOM 6077 N N . GLY A 1 62 ? -8.802 15.091 6.294 1.00 0.00 62 GLY A N 6
ATOM 6078 C CA . GLY A 1 62 ? -7.627 15.940 6.390 1.00 0.00 62 GLY A CA 6
ATOM 6079 C C . GLY A 1 62 ? -7.387 16.742 5.128 1.00 0.00 62 GLY A C 6
ATOM 6080 O O . GLY A 1 62 ? -8.295 16.967 4.326 1.00 0.00 62 GLY A O 6
ATOM 6084 N N . PRO A 1 63 ? -6.137 17.190 4.936 1.00 0.00 63 PRO A N 6
ATOM 6085 C CA . PRO A 1 63 ? -5.751 17.979 3.763 1.00 0.00 63 PRO A CA 6
ATOM 6086 C C . PRO A 1 63 ? -5.755 17.154 2.481 1.00 0.00 63 PRO A C 6
ATOM 6087 O O . PRO A 1 63 ? -5.109 16.110 2.401 1.00 0.00 63 PRO A O 6
ATOM 6098 N N . SER A 1 64 ? -6.489 17.629 1.480 1.00 0.00 64 SER A N 6
ATOM 6099 C CA . SER A 1 64 ? -6.581 16.933 0.201 1.00 0.00 64 SER A CA 6
ATOM 6100 C C . SER A 1 64 ? -5.724 17.622 -0.855 1.00 0.00 64 SER A C 6
ATOM 6101 O O . SER A 1 64 ? -5.924 18.797 -1.164 1.00 0.00 64 SER A O 6
ATOM 6109 N N . SER A 1 65 ? -4.768 16.881 -1.408 1.00 0.00 65 SER A N 6
ATOM 6110 C CA . SER A 1 65 ? -3.878 17.421 -2.429 1.00 0.00 65 SER A CA 6
ATOM 6111 C C . SER A 1 65 ? -3.982 16.619 -3.721 1.00 0.00 65 SER A C 6
ATOM 6112 O O . SER A 1 65 ? -3.481 15.498 -3.812 1.00 0.00 65 SER A O 6
ATOM 6120 N N . GLY A 1 66 ? -4.637 17.200 -4.722 1.00 0.00 66 GLY A N 6
ATOM 6121 C CA . GLY A 1 66 ? -4.797 16.525 -5.996 1.00 0.00 66 GLY A CA 6
ATOM 6122 C C . GLY A 1 66 ? -3.484 16.001 -6.543 1.00 0.00 66 GLY A C 6
ATOM 6123 O O . GLY A 1 66 ? -2.521 16.753 -6.690 1.00 0.00 66 GLY A O 6
ATOM 6127 N N . GLY A 1 1 ? -7.779 -1.929 20.205 1.00 0.00 1 GLY A N 7
ATOM 6128 C CA . GLY A 1 1 ? -6.841 -3.034 20.291 1.00 0.00 1 GLY A CA 7
ATOM 6129 C C . GLY A 1 1 ? -7.162 -3.979 21.432 1.00 0.00 1 GLY A C 7
ATOM 6130 O O . GLY A 1 1 ? -6.303 -4.275 22.262 1.00 0.00 1 GLY A O 7
ATOM 6134 N N . SER A 1 2 ? -8.403 -4.454 21.474 1.00 0.00 2 SER A N 7
ATOM 6135 C CA . SER A 1 2 ? -8.837 -5.366 22.525 1.00 0.00 2 SER A CA 7
ATOM 6136 C C . SER A 1 2 ? -9.360 -6.670 21.929 1.00 0.00 2 SER A C 7
ATOM 6137 O O . SER A 1 2 ? -8.945 -7.758 22.327 1.00 0.00 2 SER A O 7
ATOM 6145 N N . SER A 1 3 ? -10.276 -6.551 20.973 1.00 0.00 3 SER A N 7
ATOM 6146 C CA . SER A 1 3 ? -10.860 -7.719 20.325 1.00 0.00 3 SER A CA 7
ATOM 6147 C C . SER A 1 3 ? -10.458 -7.782 18.855 1.00 0.00 3 SER A C 7
ATOM 6148 O O . SER A 1 3 ? -10.183 -6.758 18.230 1.00 0.00 3 SER A O 7
ATOM 6156 N N . GLY A 1 4 ? -10.425 -8.993 18.308 1.00 0.00 4 GLY A N 7
ATOM 6157 C CA . GLY A 1 4 ? -10.055 -9.170 16.916 1.00 0.00 4 GLY A CA 7
ATOM 6158 C C . GLY A 1 4 ? -10.996 -8.449 15.971 1.00 0.00 4 GLY A C 7
ATOM 6159 O O . GLY A 1 4 ? -11.641 -7.473 16.351 1.00 0.00 4 GLY A O 7
ATOM 6163 N N . SER A 1 5 ? -11.072 -8.931 14.733 1.00 0.00 5 SER A N 7
ATOM 6164 C CA . SER A 1 5 ? -11.936 -8.322 13.728 1.00 0.00 5 SER A CA 7
ATOM 6165 C C . SER A 1 5 ? -12.577 -9.390 12.847 1.00 0.00 5 SER A C 7
ATOM 6166 O O . SER A 1 5 ? -12.222 -10.566 12.918 1.00 0.00 5 SER A O 7
ATOM 6174 N N . SER A 1 6 ? -13.525 -8.969 12.014 1.00 0.00 6 SER A N 7
ATOM 6175 C CA . SER A 1 6 ? -14.219 -9.888 11.120 1.00 0.00 6 SER A CA 7
ATOM 6176 C C . SER A 1 6 ? -14.605 -9.193 9.818 1.00 0.00 6 SER A C 7
ATOM 6177 O O . SER A 1 6 ? -15.627 -8.514 9.743 1.00 0.00 6 SER A O 7
ATOM 6185 N N . GLY A 1 7 ? -13.775 -9.367 8.794 1.00 0.00 7 GLY A N 7
ATOM 6186 C CA . GLY A 1 7 ? -14.044 -8.749 7.508 1.00 0.00 7 GLY A CA 7
ATOM 6187 C C . GLY A 1 7 ? -13.516 -7.331 7.423 1.00 0.00 7 GLY A C 7
ATOM 6188 O O . GLY A 1 7 ? -13.521 -6.599 8.414 1.00 0.00 7 GLY A O 7
ATOM 6192 N N . VAL A 1 8 ? -13.058 -6.941 6.238 1.00 0.00 8 VAL A N 7
ATOM 6193 C CA . VAL A 1 8 ? -12.524 -5.601 6.028 1.00 0.00 8 VAL A CA 7
ATOM 6194 C C . VAL A 1 8 ? -11.793 -5.101 7.269 1.00 0.00 8 VAL A C 7
ATOM 6195 O O . VAL A 1 8 ? -11.885 -3.927 7.625 1.00 0.00 8 VAL A O 7
ATOM 6208 N N . GLY A 1 9 ? -11.066 -6.000 7.923 1.00 0.00 9 GLY A N 7
ATOM 6209 C CA . GLY A 1 9 ? -10.328 -5.631 9.118 1.00 0.00 9 GLY A CA 7
ATOM 6210 C C . GLY A 1 9 ? -8.936 -5.121 8.805 1.00 0.00 9 GLY A C 7
ATOM 6211 O O . GLY A 1 9 ? -8.430 -4.220 9.477 1.00 0.00 9 GLY A O 7
ATOM 6215 N N . THR A 1 10 ? -8.312 -5.697 7.783 1.00 0.00 10 THR A N 7
ATOM 6216 C CA . THR A 1 10 ? -6.968 -5.298 7.384 1.00 0.00 10 THR A CA 7
ATOM 6217 C C . THR A 1 10 ? -6.984 -3.950 6.672 1.00 0.00 10 THR A C 7
ATOM 6218 O O . THR A 1 10 ? -6.112 -3.110 6.893 1.00 0.00 10 THR A O 7
ATOM 6229 N N . ILE A 1 11 ? -7.980 -3.751 5.815 1.00 0.00 11 ILE A N 7
ATOM 6230 C CA . ILE A 1 11 ? -8.110 -2.504 5.071 1.00 0.00 11 ILE A CA 7
ATOM 6231 C C . ILE A 1 11 ? -8.285 -1.317 6.014 1.00 0.00 11 ILE A C 7
ATOM 6232 O O . ILE A 1 11 ? -7.530 -0.347 5.952 1.00 0.00 11 ILE A O 7
ATOM 6248 N N . ASP A 1 12 ? -9.282 -1.404 6.886 1.00 0.00 12 ASP A N 7
ATOM 6249 C CA . ASP A 1 12 ? -9.555 -0.338 7.844 1.00 0.00 12 ASP A CA 7
ATOM 6250 C C . ASP A 1 12 ? -8.256 0.253 8.384 1.00 0.00 12 ASP A C 7
ATOM 6251 O O . ASP A 1 12 ? -8.171 1.452 8.647 1.00 0.00 12 ASP A O 7
ATOM 6260 N N . GLN A 1 13 ? -7.248 -0.598 8.547 1.00 0.00 13 GLN A N 7
ATOM 6261 C CA . GLN A 1 13 ? -5.953 -0.161 9.057 1.00 0.00 13 GLN A CA 7
ATOM 6262 C C . GLN A 1 13 ? -5.038 0.274 7.918 1.00 0.00 13 GLN A C 7
ATOM 6263 O O . GLN A 1 13 ? -4.398 1.324 7.987 1.00 0.00 13 GLN A O 7
ATOM 6277 N N . LEU A 1 14 ? -4.980 -0.539 6.869 1.00 0.00 14 LEU A N 7
ATOM 6278 C CA . LEU A 1 14 ? -4.141 -0.239 5.713 1.00 0.00 14 LEU A CA 7
ATOM 6279 C C . LEU A 1 14 ? -4.418 1.167 5.191 1.00 0.00 14 LEU A C 7
ATOM 6280 O O . LEU A 1 14 ? -3.522 2.010 5.145 1.00 0.00 14 LEU A O 7
ATOM 6296 N N . VAL A 1 15 ? -5.663 1.413 4.799 1.00 0.00 15 VAL A N 7
ATOM 6297 C CA . VAL A 1 15 ? -6.058 2.717 4.283 1.00 0.00 15 VAL A CA 7
ATOM 6298 C C . VAL A 1 15 ? -5.547 3.841 5.178 1.00 0.00 15 VAL A C 7
ATOM 6299 O O . VAL A 1 15 ? -5.000 4.833 4.697 1.00 0.00 15 VAL A O 7
ATOM 6312 N N . LYS A 1 16 ? -5.729 3.677 6.484 1.00 0.00 16 LYS A N 7
ATOM 6313 C CA . LYS A 1 16 ? -5.285 4.677 7.449 1.00 0.00 16 LYS A CA 7
ATOM 6314 C C . LYS A 1 16 ? -3.808 5.003 7.254 1.00 0.00 16 LYS A C 7
ATOM 6315 O O . LYS A 1 16 ? -3.367 6.118 7.532 1.00 0.00 16 LYS A O 7
ATOM 6334 N N . ARG A 1 17 ? -3.049 4.024 6.772 1.00 0.00 17 ARG A N 7
ATOM 6335 C CA . ARG A 1 17 ? -1.622 4.209 6.539 1.00 0.00 17 ARG A CA 7
ATOM 6336 C C . ARG A 1 17 ? -1.379 5.204 5.408 1.00 0.00 17 ARG A C 7
ATOM 6337 O O . ARG A 1 17 ? -0.938 6.329 5.641 1.00 0.00 17 ARG A O 7
ATOM 6358 N N . VAL A 1 18 ? -1.671 4.781 4.182 1.00 0.00 18 VAL A N 7
ATOM 6359 C CA . VAL A 1 18 ? -1.485 5.635 3.014 1.00 0.00 18 VAL A CA 7
ATOM 6360 C C . VAL A 1 18 ? -2.034 7.035 3.265 1.00 0.00 18 VAL A C 7
ATOM 6361 O O . VAL A 1 18 ? -1.651 7.991 2.592 1.00 0.00 18 VAL A O 7
ATOM 6374 N N . ILE A 1 19 ? -2.931 7.148 4.239 1.00 0.00 19 ILE A N 7
ATOM 6375 C CA . ILE A 1 19 ? -3.530 8.431 4.580 1.00 0.00 19 ILE A CA 7
ATOM 6376 C C . ILE A 1 19 ? -2.584 9.271 5.432 1.00 0.00 19 ILE A C 7
ATOM 6377 O O . ILE A 1 19 ? -2.332 10.437 5.130 1.00 0.00 19 ILE A O 7
ATOM 6393 N N . GLU A 1 20 ? -2.061 8.668 6.495 1.00 0.00 20 GLU A N 7
ATOM 6394 C CA . GLU A 1 20 ? -1.142 9.361 7.390 1.00 0.00 20 GLU A CA 7
ATOM 6395 C C . GLU A 1 20 ? 0.291 9.270 6.873 1.00 0.00 20 GLU A C 7
ATOM 6396 O O . GLU A 1 20 ? 1.196 9.914 7.403 1.00 0.00 20 GLU A O 7
ATOM 6408 N N . GLY A 1 21 ? 0.490 8.463 5.835 1.00 0.00 21 GLY A N 7
ATOM 6409 C CA . GLY A 1 21 ? 1.815 8.301 5.265 1.00 0.00 21 GLY A CA 7
ATOM 6410 C C . GLY A 1 21 ? 2.699 7.394 6.098 1.00 0.00 21 GLY A C 7
ATOM 6411 O O . GLY A 1 21 ? 3.828 7.091 5.714 1.00 0.00 21 GLY A O 7
ATOM 6415 N N . SER A 1 22 ? 2.183 6.959 7.244 1.00 0.00 22 SER A N 7
ATOM 6416 C CA . SER A 1 22 ? 2.935 6.085 8.137 1.00 0.00 22 SER A CA 7
ATOM 6417 C C . SER A 1 22 ? 3.698 5.027 7.346 1.00 0.00 22 SER A C 7
ATOM 6418 O O . SER A 1 22 ? 4.716 4.505 7.805 1.00 0.00 22 SER A O 7
ATOM 6426 N N . LEU A 1 23 ? 3.199 4.713 6.155 1.00 0.00 23 LEU A N 7
ATOM 6427 C CA . LEU A 1 23 ? 3.833 3.717 5.299 1.00 0.00 23 LEU A CA 7
ATOM 6428 C C . LEU A 1 23 ? 4.504 4.378 4.099 1.00 0.00 23 LEU A C 7
ATOM 6429 O O . LEU A 1 23 ? 3.982 5.340 3.535 1.00 0.00 23 LEU A O 7
ATOM 6445 N N . SER A 1 24 ? 5.662 3.854 3.712 1.00 0.00 24 SER A N 7
ATOM 6446 C CA . SER A 1 24 ? 6.406 4.394 2.580 1.00 0.00 24 SER A CA 7
ATOM 6447 C C . SER A 1 24 ? 5.566 4.346 1.307 1.00 0.00 24 SER A C 7
ATOM 6448 O O . SER A 1 24 ? 4.563 3.639 1.221 1.00 0.00 24 SER A O 7
ATOM 6456 N N . PRO A 1 25 ? 5.987 5.117 0.293 1.00 0.00 25 PRO A N 7
ATOM 6457 C CA . PRO A 1 25 ? 5.290 5.181 -0.995 1.00 0.00 25 PRO A CA 7
ATOM 6458 C C . PRO A 1 25 ? 5.426 3.889 -1.792 1.00 0.00 25 PRO A C 7
ATOM 6459 O O . PRO A 1 25 ? 4.527 3.514 -2.545 1.00 0.00 25 PRO A O 7
ATOM 6470 N N . LYS A 1 26 ? 6.556 3.211 -1.622 1.00 0.00 26 LYS A N 7
ATOM 6471 C CA . LYS A 1 26 ? 6.810 1.958 -2.324 1.00 0.00 26 LYS A CA 7
ATOM 6472 C C . LYS A 1 26 ? 6.003 0.818 -1.713 1.00 0.00 26 LYS A C 7
ATOM 6473 O O . LYS A 1 26 ? 5.461 -0.024 -2.429 1.00 0.00 26 LYS A O 7
ATOM 6492 N N . GLU A 1 27 ? 5.926 0.799 -0.386 1.00 0.00 27 GLU A N 7
ATOM 6493 C CA . GLU A 1 27 ? 5.183 -0.240 0.320 1.00 0.00 27 GLU A CA 7
ATOM 6494 C C . GLU A 1 27 ? 3.798 -0.430 -0.293 1.00 0.00 27 GLU A C 7
ATOM 6495 O O . GLU A 1 27 ? 3.332 -1.558 -0.458 1.00 0.00 27 GLU A O 7
ATOM 6507 N N . ARG A 1 28 ? 3.147 0.679 -0.625 1.00 0.00 28 ARG A N 7
ATOM 6508 C CA . ARG A 1 28 ? 1.816 0.635 -1.218 1.00 0.00 28 ARG A CA 7
ATOM 6509 C C . ARG A 1 28 ? 1.803 -0.248 -2.462 1.00 0.00 28 ARG A C 7
ATOM 6510 O O . ARG A 1 28 ? 1.044 -1.214 -2.544 1.00 0.00 28 ARG A O 7
ATOM 6531 N N . THR A 1 29 ? 2.650 0.091 -3.430 1.00 0.00 29 THR A N 7
ATOM 6532 C CA . THR A 1 29 ? 2.734 -0.669 -4.670 1.00 0.00 29 THR A CA 7
ATOM 6533 C C . THR A 1 29 ? 3.005 -2.144 -4.395 1.00 0.00 29 THR A C 7
ATOM 6534 O O . THR A 1 29 ? 2.529 -3.019 -5.120 1.00 0.00 29 THR A O 7
ATOM 6545 N N . LEU A 1 30 ? 3.770 -2.413 -3.343 1.00 0.00 30 LEU A N 7
ATOM 6546 C CA . LEU A 1 30 ? 4.103 -3.783 -2.970 1.00 0.00 30 LEU A CA 7
ATOM 6547 C C . LEU A 1 30 ? 2.875 -4.518 -2.442 1.00 0.00 30 LEU A C 7
ATOM 6548 O O . LEU A 1 30 ? 2.761 -5.737 -2.577 1.00 0.00 30 LEU A O 7
ATOM 6564 N N . LEU A 1 31 ? 1.957 -3.768 -1.842 1.00 0.00 31 LEU A N 7
ATOM 6565 C CA . LEU A 1 31 ? 0.735 -4.348 -1.294 1.00 0.00 31 LEU A CA 7
ATOM 6566 C C . LEU A 1 31 ? 0.086 -5.296 -2.297 1.00 0.00 31 LEU A C 7
ATOM 6567 O O . LEU A 1 31 ? -0.408 -6.363 -1.929 1.00 0.00 31 LEU A O 7
ATOM 6583 N N . LYS A 1 32 ? 0.091 -4.902 -3.566 1.00 0.00 32 LYS A N 7
ATOM 6584 C CA . LYS A 1 32 ? -0.493 -5.719 -4.623 1.00 0.00 32 LYS A CA 7
ATOM 6585 C C . LYS A 1 32 ? 0.223 -7.061 -4.734 1.00 0.00 32 LYS A C 7
ATOM 6586 O O . LYS A 1 32 ? -0.404 -8.089 -4.991 1.00 0.00 32 LYS A O 7
ATOM 6605 N N . GLU A 1 33 ? 1.537 -7.044 -4.535 1.00 0.00 33 GLU A N 7
ATOM 6606 C CA . GLU A 1 33 ? 2.337 -8.260 -4.612 1.00 0.00 33 GLU A CA 7
ATOM 6607 C C . GLU A 1 33 ? 2.016 -9.198 -3.451 1.00 0.00 33 GLU A C 7
ATOM 6608 O O . GLU A 1 33 ? 2.334 -10.386 -3.491 1.00 0.00 33 GLU A O 7
ATOM 6620 N N . ASP A 1 34 ? 1.384 -8.653 -2.417 1.00 0.00 34 ASP A N 7
ATOM 6621 C CA . ASP A 1 34 ? 1.018 -9.438 -1.244 1.00 0.00 34 ASP A CA 7
ATOM 6622 C C . ASP A 1 34 ? -0.347 -10.090 -1.430 1.00 0.00 34 ASP A C 7
ATOM 6623 O O . ASP A 1 34 ? -1.267 -9.510 -2.008 1.00 0.00 34 ASP A O 7
ATOM 6632 N N . PRO A 1 35 ? -0.486 -11.328 -0.932 1.00 0.00 35 PRO A N 7
ATOM 6633 C CA . PRO A 1 35 ? -1.737 -12.087 -1.032 1.00 0.00 35 PRO A CA 7
ATOM 6634 C C . PRO A 1 35 ? -2.840 -11.504 -0.155 1.00 0.00 35 PRO A C 7
ATOM 6635 O O . PRO A 1 35 ? -4.022 -11.595 -0.486 1.00 0.00 35 PRO A O 7
ATOM 6646 N N . ALA A 1 36 ? -2.446 -10.905 0.963 1.00 0.00 36 ALA A N 7
ATOM 6647 C CA . ALA A 1 36 ? -3.402 -10.306 1.887 1.00 0.00 36 ALA A CA 7
ATOM 6648 C C . ALA A 1 36 ? -4.180 -9.179 1.215 1.00 0.00 36 ALA A C 7
ATOM 6649 O O . ALA A 1 36 ? -5.287 -8.841 1.634 1.00 0.00 36 ALA A O 7
ATOM 6656 N N . TYR A 1 37 ? -3.595 -8.602 0.172 1.00 0.00 37 TYR A N 7
ATOM 6657 C CA . TYR A 1 37 ? -4.232 -7.511 -0.555 1.00 0.00 37 TYR A CA 7
ATOM 6658 C C . TYR A 1 37 ? -4.540 -7.920 -1.992 1.00 0.00 37 TYR A C 7
ATOM 6659 O O . TYR A 1 37 ? -4.174 -7.225 -2.940 1.00 0.00 37 TYR A O 7
ATOM 6677 N N . TRP A 1 38 ? -5.214 -9.053 -2.145 1.00 0.00 38 TRP A N 7
ATOM 6678 C CA . TRP A 1 38 ? -5.573 -9.558 -3.467 1.00 0.00 38 TRP A CA 7
ATOM 6679 C C . TRP A 1 38 ? -6.740 -8.770 -4.051 1.00 0.00 38 TRP A C 7
ATOM 6680 O O . TRP A 1 38 ? -6.816 -8.561 -5.262 1.00 0.00 38 TRP A O 7
ATOM 6701 N N . PHE A 1 39 ? -7.649 -8.335 -3.184 1.00 0.00 39 PHE A N 7
ATOM 6702 C CA . PHE A 1 39 ? -8.814 -7.571 -3.615 1.00 0.00 39 PHE A CA 7
ATOM 6703 C C . PHE A 1 39 ? -8.390 -6.312 -4.367 1.00 0.00 39 PHE A C 7
ATOM 6704 O O . PHE A 1 39 ? -9.137 -5.789 -5.195 1.00 0.00 39 PHE A O 7
ATOM 6721 N N . LEU A 1 40 ? -7.188 -5.831 -4.073 1.00 0.00 40 LEU A N 7
ATOM 6722 C CA . LEU A 1 40 ? -6.663 -4.633 -4.721 1.00 0.00 40 LEU A CA 7
ATOM 6723 C C . LEU A 1 40 ? -6.915 -4.674 -6.224 1.00 0.00 40 LEU A C 7
ATOM 6724 O O . LEU A 1 40 ? -7.399 -3.705 -6.809 1.00 0.00 40 LEU A O 7
ATOM 6740 N N . SER A 1 41 ? -6.584 -5.802 -6.845 1.00 0.00 41 SER A N 7
ATOM 6741 C CA . SER A 1 41 ? -6.772 -5.968 -8.281 1.00 0.00 41 SER A CA 7
ATOM 6742 C C . SER A 1 41 ? -8.256 -6.023 -8.631 1.00 0.00 41 SER A C 7
ATOM 6743 O O . SER A 1 41 ? -8.685 -5.481 -9.650 1.00 0.00 41 SER A O 7
ATOM 6751 N N . ASP A 1 42 ? -9.033 -6.682 -7.780 1.00 0.00 42 ASP A N 7
ATOM 6752 C CA . ASP A 1 42 ? -10.470 -6.809 -7.997 1.00 0.00 42 ASP A CA 7
ATOM 6753 C C . ASP A 1 42 ? -11.185 -5.496 -7.691 1.00 0.00 42 ASP A C 7
ATOM 6754 O O . ASP A 1 42 ? -10.713 -4.698 -6.882 1.00 0.00 42 ASP A O 7
ATOM 6763 N N . GLU A 1 43 ? -12.322 -5.280 -8.344 1.00 0.00 43 GLU A N 7
ATOM 6764 C CA . GLU A 1 43 ? -13.098 -4.062 -8.142 1.00 0.00 43 GLU A CA 7
ATOM 6765 C C . GLU A 1 43 ? -14.529 -4.393 -7.727 1.00 0.00 43 GLU A C 7
ATOM 6766 O O . GLU A 1 43 ? -15.151 -3.655 -6.964 1.00 0.00 43 GLU A O 7
ATOM 6778 N N . ASN A 1 44 ? -15.044 -5.507 -8.236 1.00 0.00 44 ASN A N 7
ATOM 6779 C CA . ASN A 1 44 ? -16.402 -5.936 -7.919 1.00 0.00 44 ASN A CA 7
ATOM 6780 C C . ASN A 1 44 ? -16.421 -6.795 -6.659 1.00 0.00 44 ASN A C 7
ATOM 6781 O O . ASN A 1 44 ? -17.006 -7.877 -6.642 1.00 0.00 44 ASN A O 7
ATOM 6792 N N . SER A 1 45 ? -15.778 -6.304 -5.604 1.00 0.00 45 SER A N 7
ATOM 6793 C CA . SER A 1 45 ? -15.717 -7.027 -4.340 1.00 0.00 45 SER A CA 7
ATOM 6794 C C . SER A 1 45 ? -16.002 -6.096 -3.166 1.00 0.00 45 SER A C 7
ATOM 6795 O O . SER A 1 45 ? -16.358 -4.931 -3.354 1.00 0.00 45 SER A O 7
ATOM 6803 N N . LEU A 1 46 ? -15.841 -6.615 -1.954 1.00 0.00 46 LEU A N 7
ATOM 6804 C CA . LEU A 1 46 ? -16.080 -5.830 -0.747 1.00 0.00 46 LEU A CA 7
ATOM 6805 C C . LEU A 1 46 ? -14.771 -5.290 -0.181 1.00 0.00 46 LEU A C 7
ATOM 6806 O O . LEU A 1 46 ? -14.678 -4.117 0.181 1.00 0.00 46 LEU A O 7
ATOM 6822 N N . GLU A 1 47 ? -13.762 -6.152 -0.111 1.00 0.00 47 GLU A N 7
ATOM 6823 C CA . GLU A 1 47 ? -12.457 -5.761 0.410 1.00 0.00 47 GLU A CA 7
ATOM 6824 C C . GLU A 1 47 ? -11.900 -4.567 -0.361 1.00 0.00 47 GLU A C 7
ATOM 6825 O O . GLU A 1 47 ? -11.150 -3.758 0.185 1.00 0.00 47 GLU A O 7
ATOM 6837 N N . TYR A 1 48 ? -12.274 -4.464 -1.631 1.00 0.00 48 TYR A N 7
ATOM 6838 C CA . TYR A 1 48 ? -11.810 -3.372 -2.479 1.00 0.00 48 TYR A CA 7
ATOM 6839 C C . TYR A 1 48 ? -12.694 -2.138 -2.310 1.00 0.00 48 TYR A C 7
ATOM 6840 O O . TYR A 1 48 ? -12.254 -1.010 -2.528 1.00 0.00 48 TYR A O 7
ATOM 6858 N N . LYS A 1 49 ? -13.944 -2.364 -1.919 1.00 0.00 49 LYS A N 7
ATOM 6859 C CA . LYS A 1 49 ? -14.890 -1.274 -1.719 1.00 0.00 49 LYS A CA 7
ATOM 6860 C C . LYS A 1 49 ? -14.447 -0.373 -0.571 1.00 0.00 49 LYS A C 7
ATOM 6861 O O . LYS A 1 49 ? -14.875 0.778 -0.471 1.00 0.00 49 LYS A O 7
ATOM 6880 N N . TYR A 1 50 ? -13.588 -0.901 0.293 1.00 0.00 50 TYR A N 7
ATOM 6881 C CA . TYR A 1 50 ? -13.087 -0.144 1.434 1.00 0.00 50 TYR A CA 7
ATOM 6882 C C . TYR A 1 50 ? -11.840 0.648 1.057 1.00 0.00 50 TYR A C 7
ATOM 6883 O O . TYR A 1 50 ? -11.806 1.872 1.184 1.00 0.00 50 TYR A O 7
ATOM 6901 N N . TYR A 1 51 ? -10.816 -0.060 0.593 1.00 0.00 51 TYR A N 7
ATOM 6902 C CA . TYR A 1 51 ? -9.564 0.575 0.200 1.00 0.00 51 TYR A CA 7
ATOM 6903 C C . TYR A 1 51 ? -9.827 1.832 -0.625 1.00 0.00 51 TYR A C 7
ATOM 6904 O O . TYR A 1 51 ? -9.049 2.787 -0.589 1.00 0.00 51 TYR A O 7
ATOM 6922 N N . LYS A 1 52 ? -10.928 1.826 -1.366 1.00 0.00 52 LYS A N 7
ATOM 6923 C CA . LYS A 1 52 ? -11.297 2.964 -2.200 1.00 0.00 52 LYS A CA 7
ATOM 6924 C C . LYS A 1 52 ? -12.164 3.949 -1.422 1.00 0.00 52 LYS A C 7
ATOM 6925 O O . LYS A 1 52 ? -11.960 5.161 -1.490 1.00 0.00 52 LYS A O 7
ATOM 6944 N N . LEU A 1 53 ? -13.134 3.420 -0.682 1.00 0.00 53 LEU A N 7
ATOM 6945 C CA . LEU A 1 53 ? -14.032 4.252 0.110 1.00 0.00 53 LEU A CA 7
ATOM 6946 C C . LEU A 1 53 ? -13.315 4.815 1.334 1.00 0.00 53 LEU A C 7
ATOM 6947 O O . LEU A 1 53 ? -13.054 6.015 1.416 1.00 0.00 53 LEU A O 7
ATOM 6963 N N . LYS A 1 54 ? -12.999 3.939 2.283 1.00 0.00 54 LYS A N 7
ATOM 6964 C CA . LYS A 1 54 ? -12.308 4.347 3.500 1.00 0.00 54 LYS A CA 7
ATOM 6965 C C . LYS A 1 54 ? -11.209 5.358 3.191 1.00 0.00 54 LYS A C 7
ATOM 6966 O O . LYS A 1 54 ? -10.887 6.212 4.018 1.00 0.00 54 LYS A O 7
ATOM 6985 N N . LEU A 1 55 ? -10.640 5.257 1.996 1.00 0.00 55 LEU A N 7
ATOM 6986 C CA . LEU A 1 55 ? -9.577 6.165 1.575 1.00 0.00 55 LEU A CA 7
ATOM 6987 C C . LEU A 1 55 ? -10.144 7.530 1.200 1.00 0.00 55 LEU A C 7
ATOM 6988 O O . LEU A 1 55 ? -9.575 8.566 1.545 1.00 0.00 55 LEU A O 7
ATOM 7004 N N . ALA A 1 56 ? -11.268 7.524 0.492 1.00 0.00 56 ALA A N 7
ATOM 7005 C CA . ALA A 1 56 ? -11.915 8.761 0.073 1.00 0.00 56 ALA A CA 7
ATOM 7006 C C . ALA A 1 56 ? -12.347 9.590 1.277 1.00 0.00 56 ALA A C 7
ATOM 7007 O O . ALA A 1 56 ? -12.083 10.790 1.343 1.00 0.00 56 ALA A O 7
ATOM 7014 N N . GLU A 1 57 ? -13.013 8.941 2.227 1.00 0.00 57 GLU A N 7
ATOM 7015 C CA . GLU A 1 57 ? -13.484 9.621 3.429 1.00 0.00 57 GLU A CA 7
ATOM 7016 C C . GLU A 1 57 ? -12.311 10.034 4.314 1.00 0.00 57 GLU A C 7
ATOM 7017 O O . GLU A 1 57 ? -12.326 11.103 4.923 1.00 0.00 57 GLU A O 7
ATOM 7029 N N . MET A 1 58 ? -11.298 9.176 4.382 1.00 0.00 58 MET A N 7
ATOM 7030 C CA . MET A 1 58 ? -10.117 9.453 5.192 1.00 0.00 58 MET A CA 7
ATOM 7031 C C . MET A 1 58 ? -9.285 10.574 4.578 1.00 0.00 58 MET A C 7
ATOM 7032 O O . MET A 1 58 ? -8.707 11.392 5.292 1.00 0.00 58 MET A O 7
ATOM 7046 N N . GLN A 1 59 ? -9.233 10.606 3.250 1.00 0.00 59 GLN A N 7
ATOM 7047 C CA . GLN A 1 59 ? -8.471 11.628 2.541 1.00 0.00 59 GLN A CA 7
ATOM 7048 C C . GLN A 1 59 ? -9.136 12.993 2.674 1.00 0.00 59 GLN A C 7
ATOM 7049 O O . GLN A 1 59 ? -8.477 13.989 2.973 1.00 0.00 59 GLN A O 7
ATOM 7063 N N . ARG A 1 60 ? -10.446 13.033 2.450 1.00 0.00 60 ARG A N 7
ATOM 7064 C CA . ARG A 1 60 ? -11.200 14.277 2.545 1.00 0.00 60 ARG A CA 7
ATOM 7065 C C . ARG A 1 60 ? -11.236 14.783 3.983 1.00 0.00 60 ARG A C 7
ATOM 7066 O O . ARG A 1 60 ? -11.133 15.984 4.232 1.00 0.00 60 ARG A O 7
ATOM 7087 N N . SER A 1 61 ? -11.384 13.859 4.927 1.00 0.00 61 SER A N 7
ATOM 7088 C CA . SER A 1 61 ? -11.439 14.213 6.340 1.00 0.00 61 SER A CA 7
ATOM 7089 C C . SER A 1 61 ? -10.047 14.175 6.964 1.00 0.00 61 SER A C 7
ATOM 7090 O O . SER A 1 61 ? -9.137 13.532 6.441 1.00 0.00 61 SER A O 7
ATOM 7098 N N . GLY A 1 62 ? -9.889 14.870 8.086 1.00 0.00 62 GLY A N 7
ATOM 7099 C CA . GLY A 1 62 ? -8.606 14.904 8.764 1.00 0.00 62 GLY A CA 7
ATOM 7100 C C . GLY A 1 62 ? -7.785 16.122 8.389 1.00 0.00 62 GLY A C 7
ATOM 7101 O O . GLY A 1 62 ? -8.099 16.842 7.441 1.00 0.00 62 GLY A O 7
ATOM 7105 N N . PRO A 1 63 ? -6.706 16.368 9.146 1.00 0.00 63 PRO A N 7
ATOM 7106 C CA . PRO A 1 63 ? -5.815 17.509 8.908 1.00 0.00 63 PRO A CA 7
ATOM 7107 C C . PRO A 1 63 ? -5.002 17.353 7.627 1.00 0.00 63 PRO A C 7
ATOM 7108 O O . PRO A 1 63 ? -4.240 16.398 7.477 1.00 0.00 63 PRO A O 7
ATOM 7119 N N . SER A 1 64 ? -5.171 18.296 6.706 1.00 0.00 64 SER A N 7
ATOM 7120 C CA . SER A 1 64 ? -4.455 18.261 5.436 1.00 0.00 64 SER A CA 7
ATOM 7121 C C . SER A 1 64 ? -4.057 19.666 4.998 1.00 0.00 64 SER A C 7
ATOM 7122 O O . SER A 1 64 ? -4.510 20.658 5.568 1.00 0.00 64 SER A O 7
ATOM 7130 N N . SER A 1 65 ? -3.204 19.743 3.981 1.00 0.00 65 SER A N 7
ATOM 7131 C CA . SER A 1 65 ? -2.740 21.027 3.467 1.00 0.00 65 SER A CA 7
ATOM 7132 C C . SER A 1 65 ? -3.786 21.657 2.554 1.00 0.00 65 SER A C 7
ATOM 7133 O O . SER A 1 65 ? -4.001 21.203 1.431 1.00 0.00 65 SER A O 7
ATOM 7141 N N . GLY A 1 66 ? -4.436 22.708 3.045 1.00 0.00 66 GLY A N 7
ATOM 7142 C CA . GLY A 1 66 ? -5.453 23.385 2.262 1.00 0.00 66 GLY A CA 7
ATOM 7143 C C . GLY A 1 66 ? -6.182 24.451 3.054 1.00 0.00 66 GLY A C 7
ATOM 7144 O O . GLY A 1 66 ? -6.434 24.284 4.247 1.00 0.00 66 GLY A O 7
ATOM 7148 N N . GLY A 1 1 ? -11.284 -6.739 26.060 1.00 0.00 1 GLY A N 8
ATOM 7149 C CA . GLY A 1 1 ? -12.185 -7.790 25.621 1.00 0.00 1 GLY A CA 8
ATOM 7150 C C . GLY A 1 1 ? -11.578 -8.656 24.536 1.00 0.00 1 GLY A C 8
ATOM 7151 O O . GLY A 1 1 ? -10.647 -9.421 24.790 1.00 0.00 1 GLY A O 8
ATOM 7155 N N . SER A 1 2 ? -12.109 -8.539 23.322 1.00 0.00 2 SER A N 8
ATOM 7156 C CA . SER A 1 2 ? -11.618 -9.322 22.195 1.00 0.00 2 SER A CA 8
ATOM 7157 C C . SER A 1 2 ? -12.194 -8.805 20.881 1.00 0.00 2 SER A C 8
ATOM 7158 O O . SER A 1 2 ? -13.126 -8.001 20.874 1.00 0.00 2 SER A O 8
ATOM 7166 N N . SER A 1 3 ? -11.633 -9.272 19.771 1.00 0.00 3 SER A N 8
ATOM 7167 C CA . SER A 1 3 ? -12.088 -8.854 18.449 1.00 0.00 3 SER A CA 8
ATOM 7168 C C . SER A 1 3 ? -11.455 -9.714 17.360 1.00 0.00 3 SER A C 8
ATOM 7169 O O . SER A 1 3 ? -10.531 -10.484 17.619 1.00 0.00 3 SER A O 8
ATOM 7177 N N . GLY A 1 4 ? -11.960 -9.575 16.137 1.00 0.00 4 GLY A N 8
ATOM 7178 C CA . GLY A 1 4 ? -11.434 -10.345 15.026 1.00 0.00 4 GLY A CA 8
ATOM 7179 C C . GLY A 1 4 ? -11.049 -9.473 13.847 1.00 0.00 4 GLY A C 8
ATOM 7180 O O . GLY A 1 4 ? -10.996 -8.248 13.963 1.00 0.00 4 GLY A O 8
ATOM 7184 N N . SER A 1 5 ? -10.778 -10.103 12.709 1.00 0.00 5 SER A N 8
ATOM 7185 C CA . SER A 1 5 ? -10.390 -9.377 11.505 1.00 0.00 5 SER A CA 8
ATOM 7186 C C . SER A 1 5 ? -11.349 -9.678 10.357 1.00 0.00 5 SER A C 8
ATOM 7187 O O . SER A 1 5 ? -11.758 -8.779 9.623 1.00 0.00 5 SER A O 8
ATOM 7195 N N . SER A 1 6 ? -11.702 -10.950 10.209 1.00 0.00 6 SER A N 8
ATOM 7196 C CA . SER A 1 6 ? -12.609 -11.373 9.147 1.00 0.00 6 SER A CA 8
ATOM 7197 C C . SER A 1 6 ? -12.002 -11.102 7.774 1.00 0.00 6 SER A C 8
ATOM 7198 O O . SER A 1 6 ? -11.501 -12.012 7.115 1.00 0.00 6 SER A O 8
ATOM 7206 N N . GLY A 1 7 ? -12.051 -9.844 7.349 1.00 0.00 7 GLY A N 8
ATOM 7207 C CA . GLY A 1 7 ? -11.503 -9.474 6.057 1.00 0.00 7 GLY A CA 8
ATOM 7208 C C . GLY A 1 7 ? -11.231 -7.987 5.946 1.00 0.00 7 GLY A C 8
ATOM 7209 O O . GLY A 1 7 ? -10.077 -7.562 5.886 1.00 0.00 7 GLY A O 8
ATOM 7213 N N . VAL A 1 8 ? -12.297 -7.193 5.917 1.00 0.00 8 VAL A N 8
ATOM 7214 C CA . VAL A 1 8 ? -12.169 -5.745 5.812 1.00 0.00 8 VAL A CA 8
ATOM 7215 C C . VAL A 1 8 ? -11.371 -5.177 6.980 1.00 0.00 8 VAL A C 8
ATOM 7216 O O . VAL A 1 8 ? -10.808 -4.087 6.889 1.00 0.00 8 VAL A O 8
ATOM 7229 N N . GLY A 1 9 ? -11.327 -5.925 8.078 1.00 0.00 9 GLY A N 8
ATOM 7230 C CA . GLY A 1 9 ? -10.595 -5.480 9.249 1.00 0.00 9 GLY A CA 8
ATOM 7231 C C . GLY A 1 9 ? -9.186 -5.033 8.918 1.00 0.00 9 GLY A C 8
ATOM 7232 O O . GLY A 1 9 ? -8.645 -4.129 9.556 1.00 0.00 9 GLY A O 8
ATOM 7236 N N . THR A 1 10 ? -8.586 -5.666 7.914 1.00 0.00 10 THR A N 8
ATOM 7237 C CA . THR A 1 10 ? -7.230 -5.331 7.500 1.00 0.00 10 THR A CA 8
ATOM 7238 C C . THR A 1 10 ? -7.198 -4.008 6.741 1.00 0.00 10 THR A C 8
ATOM 7239 O O . THR A 1 10 ? -6.366 -3.144 7.018 1.00 0.00 10 THR A O 8
ATOM 7250 N N . ILE A 1 11 ? -8.108 -3.858 5.785 1.00 0.00 11 ILE A N 8
ATOM 7251 C CA . ILE A 1 11 ? -8.185 -2.640 4.989 1.00 0.00 11 ILE A CA 8
ATOM 7252 C C . ILE A 1 11 ? -8.354 -1.412 5.877 1.00 0.00 11 ILE A C 8
ATOM 7253 O O . ILE A 1 11 ? -7.599 -0.445 5.768 1.00 0.00 11 ILE A O 8
ATOM 7269 N N . ASP A 1 12 ? -9.348 -1.457 6.757 1.00 0.00 12 ASP A N 8
ATOM 7270 C CA . ASP A 1 12 ? -9.615 -0.350 7.667 1.00 0.00 12 ASP A CA 8
ATOM 7271 C C . ASP A 1 12 ? -8.317 0.191 8.260 1.00 0.00 12 ASP A C 8
ATOM 7272 O O . ASP A 1 12 ? -8.214 1.377 8.572 1.00 0.00 12 ASP A O 8
ATOM 7281 N N . GLN A 1 13 ? -7.330 -0.687 8.411 1.00 0.00 13 GLN A N 8
ATOM 7282 C CA . GLN A 1 13 ? -6.041 -0.297 8.968 1.00 0.00 13 GLN A CA 8
ATOM 7283 C C . GLN A 1 13 ? -5.079 0.136 7.865 1.00 0.00 13 GLN A C 8
ATOM 7284 O O . GLN A 1 13 ? -4.352 1.119 8.010 1.00 0.00 13 GLN A O 8
ATOM 7298 N N . LEU A 1 14 ? -5.082 -0.605 6.762 1.00 0.00 14 LEU A N 8
ATOM 7299 C CA . LEU A 1 14 ? -4.210 -0.299 5.633 1.00 0.00 14 LEU A CA 8
ATOM 7300 C C . LEU A 1 14 ? -4.415 1.137 5.160 1.00 0.00 14 LEU A C 8
ATOM 7301 O O . LEU A 1 14 ? -3.482 1.940 5.159 1.00 0.00 14 LEU A O 8
ATOM 7317 N N . VAL A 1 15 ? -5.643 1.454 4.761 1.00 0.00 15 VAL A N 8
ATOM 7318 C CA . VAL A 1 15 ? -5.971 2.794 4.291 1.00 0.00 15 VAL A CA 8
ATOM 7319 C C . VAL A 1 15 ? -5.367 3.859 5.198 1.00 0.00 15 VAL A C 8
ATOM 7320 O O . VAL A 1 15 ? -4.638 4.740 4.740 1.00 0.00 15 VAL A O 8
ATOM 7333 N N . LYS A 1 16 ? -5.673 3.773 6.487 1.00 0.00 16 LYS A N 8
ATOM 7334 C CA . LYS A 1 16 ? -5.159 4.729 7.462 1.00 0.00 16 LYS A CA 8
ATOM 7335 C C . LYS A 1 16 ? -3.675 4.996 7.231 1.00 0.00 16 LYS A C 8
ATOM 7336 O O . LYS A 1 16 ? -3.191 6.106 7.457 1.00 0.00 16 LYS A O 8
ATOM 7355 N N . ARG A 1 17 ? -2.957 3.972 6.779 1.00 0.00 17 ARG A N 8
ATOM 7356 C CA . ARG A 1 17 ? -1.528 4.098 6.517 1.00 0.00 17 ARG A CA 8
ATOM 7357 C C . ARG A 1 17 ? -1.270 5.053 5.354 1.00 0.00 17 ARG A C 8
ATOM 7358 O O . ARG A 1 17 ? -0.650 6.103 5.525 1.00 0.00 17 ARG A O 8
ATOM 7379 N N . VAL A 1 18 ? -1.749 4.681 4.172 1.00 0.00 18 VAL A N 8
ATOM 7380 C CA . VAL A 1 18 ? -1.572 5.503 2.982 1.00 0.00 18 VAL A CA 8
ATOM 7381 C C . VAL A 1 18 ? -2.054 6.929 3.222 1.00 0.00 18 VAL A C 8
ATOM 7382 O O . VAL A 1 18 ? -1.649 7.858 2.522 1.00 0.00 18 VAL A O 8
ATOM 7395 N N . ILE A 1 19 ? -2.920 7.096 4.216 1.00 0.00 19 ILE A N 8
ATOM 7396 C CA . ILE A 1 19 ? -3.457 8.410 4.549 1.00 0.00 19 ILE A CA 8
ATOM 7397 C C . ILE A 1 19 ? -2.423 9.253 5.289 1.00 0.00 19 ILE A C 8
ATOM 7398 O O . ILE A 1 19 ? -2.074 10.349 4.850 1.00 0.00 19 ILE A O 8
ATOM 7414 N N . GLU A 1 20 ? -1.936 8.733 6.410 1.00 0.00 20 GLU A N 8
ATOM 7415 C CA . GLU A 1 20 ? -0.942 9.438 7.211 1.00 0.00 20 GLU A CA 8
ATOM 7416 C C . GLU A 1 20 ? 0.456 9.250 6.630 1.00 0.00 20 GLU A C 8
ATOM 7417 O O . GLU A 1 20 ? 1.406 9.917 7.039 1.00 0.00 20 GLU A O 8
ATOM 7429 N N . GLY A 1 21 ? 0.575 8.335 5.672 1.00 0.00 21 GLY A N 8
ATOM 7430 C CA . GLY A 1 21 ? 1.860 8.073 5.050 1.00 0.00 21 GLY A CA 8
ATOM 7431 C C . GLY A 1 21 ? 2.747 7.186 5.903 1.00 0.00 21 GLY A C 8
ATOM 7432 O O . GLY A 1 21 ? 3.865 6.854 5.509 1.00 0.00 21 GLY A O 8
ATOM 7436 N N . SER A 1 22 ? 2.248 6.805 7.074 1.00 0.00 22 SER A N 8
ATOM 7437 C CA . SER A 1 22 ? 3.005 5.956 7.987 1.00 0.00 22 SER A CA 8
ATOM 7438 C C . SER A 1 22 ? 3.753 4.868 7.223 1.00 0.00 22 SER A C 8
ATOM 7439 O O . SER A 1 22 ? 4.770 4.353 7.689 1.00 0.00 22 SER A O 8
ATOM 7447 N N . LEU A 1 23 ? 3.242 4.522 6.047 1.00 0.00 23 LEU A N 8
ATOM 7448 C CA . LEU A 1 23 ? 3.860 3.495 5.215 1.00 0.00 23 LEU A CA 8
ATOM 7449 C C . LEU A 1 23 ? 4.626 4.122 4.055 1.00 0.00 23 LEU A C 8
ATOM 7450 O O . LEU A 1 23 ? 4.147 5.058 3.415 1.00 0.00 23 LEU A O 8
ATOM 7466 N N . SER A 1 24 ? 5.818 3.598 3.787 1.00 0.00 24 SER A N 8
ATOM 7467 C CA . SER A 1 24 ? 6.652 4.107 2.706 1.00 0.00 24 SER A CA 8
ATOM 7468 C C . SER A 1 24 ? 5.875 4.145 1.393 1.00 0.00 24 SER A C 8
ATOM 7469 O O . SER A 1 24 ? 4.867 3.461 1.219 1.00 0.00 24 SER A O 8
ATOM 7477 N N . PRO A 1 25 ? 6.355 4.965 0.446 1.00 0.00 25 PRO A N 8
ATOM 7478 C CA . PRO A 1 25 ? 5.722 5.112 -0.868 1.00 0.00 25 PRO A CA 8
ATOM 7479 C C . PRO A 1 25 ? 5.878 3.864 -1.731 1.00 0.00 25 PRO A C 8
ATOM 7480 O O . PRO A 1 25 ? 5.056 3.595 -2.606 1.00 0.00 25 PRO A O 8
ATOM 7491 N N . LYS A 1 26 ? 6.938 3.105 -1.477 1.00 0.00 26 LYS A N 8
ATOM 7492 C CA . LYS A 1 26 ? 7.203 1.884 -2.230 1.00 0.00 26 LYS A CA 8
ATOM 7493 C C . LYS A 1 26 ? 6.356 0.728 -1.706 1.00 0.00 26 LYS A C 8
ATOM 7494 O O . LYS A 1 26 ? 5.948 -0.148 -2.466 1.00 0.00 26 LYS A O 8
ATOM 7513 N N . GLU A 1 27 ? 6.094 0.736 -0.402 1.00 0.00 27 GLU A N 8
ATOM 7514 C CA . GLU A 1 27 ? 5.295 -0.312 0.222 1.00 0.00 27 GLU A CA 8
ATOM 7515 C C . GLU A 1 27 ? 3.928 -0.423 -0.446 1.00 0.00 27 GLU A C 8
ATOM 7516 O O . GLU A 1 27 ? 3.453 -1.523 -0.733 1.00 0.00 27 GLU A O 8
ATOM 7528 N N . ARG A 1 28 ? 3.300 0.722 -0.692 1.00 0.00 28 ARG A N 8
ATOM 7529 C CA . ARG A 1 28 ? 1.987 0.753 -1.324 1.00 0.00 28 ARG A CA 8
ATOM 7530 C C . ARG A 1 28 ? 1.978 -0.082 -2.601 1.00 0.00 28 ARG A C 8
ATOM 7531 O O . ARG A 1 28 ? 1.082 -0.900 -2.816 1.00 0.00 28 ARG A O 8
ATOM 7552 N N . THR A 1 29 ? 2.982 0.129 -3.447 1.00 0.00 29 THR A N 8
ATOM 7553 C CA . THR A 1 29 ? 3.090 -0.602 -4.702 1.00 0.00 29 THR A CA 8
ATOM 7554 C C . THR A 1 29 ? 3.311 -2.090 -4.455 1.00 0.00 29 THR A C 8
ATOM 7555 O O . THR A 1 29 ? 2.861 -2.933 -5.232 1.00 0.00 29 THR A O 8
ATOM 7566 N N . LEU A 1 30 ? 4.006 -2.408 -3.369 1.00 0.00 30 LEU A N 8
ATOM 7567 C CA . LEU A 1 30 ? 4.286 -3.796 -3.018 1.00 0.00 30 LEU A CA 8
ATOM 7568 C C . LEU A 1 30 ? 3.033 -4.488 -2.489 1.00 0.00 30 LEU A C 8
ATOM 7569 O O . LEU A 1 30 ? 2.876 -5.702 -2.630 1.00 0.00 30 LEU A O 8
ATOM 7585 N N . LEU A 1 31 ? 2.144 -3.708 -1.884 1.00 0.00 31 LEU A N 8
ATOM 7586 C CA . LEU A 1 31 ? 0.903 -4.245 -1.337 1.00 0.00 31 LEU A CA 8
ATOM 7587 C C . LEU A 1 31 ? 0.236 -5.193 -2.328 1.00 0.00 31 LEU A C 8
ATOM 7588 O O . LEU A 1 31 ? -0.263 -6.254 -1.950 1.00 0.00 31 LEU A O 8
ATOM 7604 N N . LYS A 1 32 ? 0.233 -4.806 -3.598 1.00 0.00 32 LYS A N 8
ATOM 7605 C CA . LYS A 1 32 ? -0.369 -5.622 -4.645 1.00 0.00 32 LYS A CA 8
ATOM 7606 C C . LYS A 1 32 ? 0.328 -6.975 -4.750 1.00 0.00 32 LYS A C 8
ATOM 7607 O O . LYS A 1 32 ? -0.315 -7.999 -4.974 1.00 0.00 32 LYS A O 8
ATOM 7626 N N . GLU A 1 33 ? 1.648 -6.970 -4.586 1.00 0.00 33 GLU A N 8
ATOM 7627 C CA . GLU A 1 33 ? 2.432 -8.197 -4.661 1.00 0.00 33 GLU A CA 8
ATOM 7628 C C . GLU A 1 33 ? 2.062 -9.149 -3.527 1.00 0.00 33 GLU A C 8
ATOM 7629 O O . GLU A 1 33 ? 2.372 -10.339 -3.576 1.00 0.00 33 GLU A O 8
ATOM 7641 N N . ASP A 1 34 ? 1.400 -8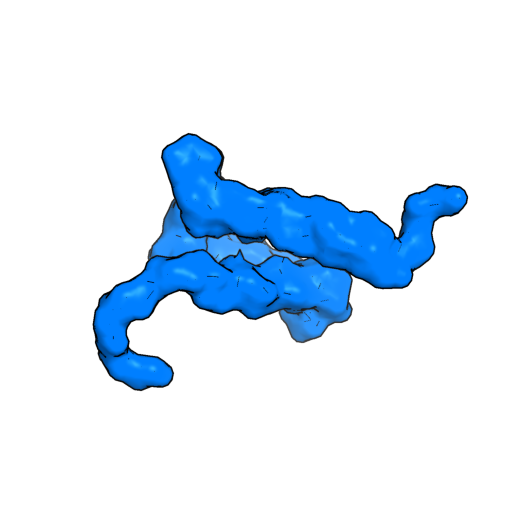.614 -2.507 1.00 0.00 34 ASP A N 8
ATOM 7642 C CA . ASP A 1 34 ? 0.988 -9.415 -1.360 1.00 0.00 34 ASP A CA 8
ATOM 7643 C C . ASP A 1 34 ? -0.391 -10.026 -1.590 1.00 0.00 34 ASP A C 8
ATOM 7644 O O . ASP A 1 34 ? -1.283 -9.404 -2.166 1.00 0.00 34 ASP A O 8
ATOM 7653 N N . PRO A 1 35 ? -0.570 -11.273 -1.131 1.00 0.00 35 PRO A N 8
ATOM 7654 C CA . PRO A 1 35 ? -1.837 -11.995 -1.277 1.00 0.00 35 PRO A CA 8
ATOM 7655 C C . PRO A 1 35 ? -2.942 -11.410 -0.403 1.00 0.00 35 PRO A C 8
ATOM 7656 O O . PRO A 1 35 ? -4.119 -11.457 -0.758 1.00 0.00 35 PRO A O 8
ATOM 7667 N N . ALA A 1 36 ? -2.554 -10.858 0.742 1.00 0.00 36 ALA A N 8
ATOM 7668 C CA . ALA A 1 36 ? -3.511 -10.261 1.666 1.00 0.00 36 ALA A CA 8
ATOM 7669 C C . ALA A 1 36 ? -4.268 -9.114 1.006 1.00 0.00 36 ALA A C 8
ATOM 7670 O O . ALA A 1 36 ? -5.383 -8.779 1.409 1.00 0.00 36 ALA A O 8
ATOM 7677 N N . TYR A 1 37 ? -3.657 -8.514 -0.009 1.00 0.00 37 TYR A N 8
ATOM 7678 C CA . TYR A 1 37 ? -4.273 -7.403 -0.724 1.00 0.00 37 TYR A CA 8
ATOM 7679 C C . TYR A 1 37 ? -4.544 -7.773 -2.178 1.00 0.00 37 TYR A C 8
ATOM 7680 O O . TYR A 1 37 ? -4.139 -7.060 -3.098 1.00 0.00 37 TYR A O 8
ATOM 7698 N N . TRP A 1 38 ? -5.232 -8.890 -2.379 1.00 0.00 38 TRP A N 8
ATOM 7699 C CA . TRP A 1 38 ? -5.559 -9.356 -3.722 1.00 0.00 38 TRP A CA 8
ATOM 7700 C C . TRP A 1 38 ? -6.730 -8.569 -4.301 1.00 0.00 38 TRP A C 8
ATOM 7701 O O . TRP A 1 38 ? -6.786 -8.318 -5.505 1.00 0.00 38 TRP A O 8
ATOM 7722 N N . PHE A 1 39 ? -7.662 -8.182 -3.437 1.00 0.00 39 PHE A N 8
ATOM 7723 C CA . PHE A 1 39 ? -8.832 -7.423 -3.864 1.00 0.00 39 PHE A CA 8
ATOM 7724 C C . PHE A 1 39 ? -8.419 -6.183 -4.651 1.00 0.00 39 PHE A C 8
ATOM 7725 O O . PHE A 1 39 ? -9.131 -5.740 -5.554 1.00 0.00 39 PHE A O 8
ATOM 7742 N N . LEU A 1 40 ? -7.263 -5.627 -4.305 1.00 0.00 40 LEU A N 8
ATOM 7743 C CA . LEU A 1 40 ? -6.753 -4.438 -4.979 1.00 0.00 40 LEU A CA 8
ATOM 7744 C C . LEU A 1 40 ? -7.060 -4.484 -6.472 1.00 0.00 40 LEU A C 8
ATOM 7745 O O . LEU A 1 40 ? -7.574 -3.521 -7.041 1.00 0.00 40 LEU A O 8
ATOM 7761 N N . SER A 1 41 ? -6.743 -5.612 -7.101 1.00 0.00 41 SER A N 8
ATOM 7762 C CA . SER A 1 41 ? -6.983 -5.784 -8.529 1.00 0.00 41 SER A CA 8
ATOM 7763 C C . SER A 1 41 ? -8.479 -5.830 -8.827 1.00 0.00 41 SER A C 8
ATOM 7764 O O . SER A 1 41 ? -8.936 -5.315 -9.846 1.00 0.00 41 SER A O 8
ATOM 7772 N N . ASP A 1 42 ? -9.235 -6.451 -7.927 1.00 0.00 42 ASP A N 8
ATOM 7773 C CA . ASP A 1 42 ? -10.680 -6.564 -8.091 1.00 0.00 42 ASP A CA 8
ATOM 7774 C C . ASP A 1 42 ? -11.371 -5.247 -7.753 1.00 0.00 42 ASP A C 8
ATOM 7775 O O . ASP A 1 42 ? -10.869 -4.463 -6.948 1.00 0.00 42 ASP A O 8
ATOM 7784 N N . GLU A 1 43 ? -12.522 -5.011 -8.373 1.00 0.00 43 GLU A N 8
ATOM 7785 C CA . GLU A 1 43 ? -13.280 -3.788 -8.137 1.00 0.00 43 GLU A CA 8
ATOM 7786 C C . GLU A 1 43 ? -14.698 -4.106 -7.670 1.00 0.00 43 GLU A C 8
ATOM 7787 O O . GLU A 1 43 ? -15.269 -3.388 -6.851 1.00 0.00 43 GLU A O 8
ATOM 7799 N N . ASN A 1 44 ? -15.259 -5.189 -8.200 1.00 0.00 44 ASN A N 8
ATOM 7800 C CA . ASN A 1 44 ? -16.610 -5.603 -7.839 1.00 0.00 44 ASN A CA 8
ATOM 7801 C C . ASN A 1 44 ? -16.591 -6.513 -6.614 1.00 0.00 44 ASN A C 8
ATOM 7802 O O . ASN A 1 44 ? -17.202 -7.581 -6.612 1.00 0.00 44 ASN A O 8
ATOM 7813 N N . SER A 1 45 ? -15.887 -6.080 -5.573 1.00 0.00 45 SER A N 8
ATOM 7814 C CA . SER A 1 45 ? -15.785 -6.856 -4.342 1.00 0.00 45 SER A CA 8
ATOM 7815 C C . SER A 1 45 ? -16.023 -5.972 -3.123 1.00 0.00 45 SER A C 8
ATOM 7816 O O . SER A 1 45 ? -16.248 -4.767 -3.247 1.00 0.00 45 SER A O 8
ATOM 7824 N N . LEU A 1 46 ? -15.973 -6.579 -1.941 1.00 0.00 46 LEU A N 8
ATOM 7825 C CA . LEU A 1 46 ? -16.183 -5.849 -0.697 1.00 0.00 46 LEU A CA 8
ATOM 7826 C C . LEU A 1 46 ? -14.863 -5.313 -0.151 1.00 0.00 46 LEU A C 8
ATOM 7827 O O . LEU A 1 46 ? -14.765 -4.144 0.222 1.00 0.00 46 LEU A O 8
ATOM 7843 N N . GLU A 1 47 ? -13.852 -6.174 -0.110 1.00 0.00 47 GLU A N 8
ATOM 7844 C CA . GLU A 1 47 ? -12.538 -5.785 0.390 1.00 0.00 47 GLU A CA 8
ATOM 7845 C C . GLU A 1 47 ? -12.006 -4.570 -0.367 1.00 0.00 47 GLU A C 8
ATOM 7846 O O . GLU A 1 47 ? -11.262 -3.759 0.184 1.00 0.00 47 GLU A O 8
ATOM 7858 N N . TYR A 1 48 ? -12.392 -4.453 -1.632 1.00 0.00 48 TYR A N 8
ATOM 7859 C CA . TYR A 1 48 ? -11.953 -3.340 -2.466 1.00 0.00 48 TYR A CA 8
ATOM 7860 C C . TYR A 1 48 ? -12.845 -2.120 -2.259 1.00 0.00 48 TYR A C 8
ATOM 7861 O O . TYR A 1 48 ? -12.414 -0.981 -2.446 1.00 0.00 48 TYR A O 8
ATOM 7879 N N . LYS A 1 49 ? -14.092 -2.365 -1.870 1.00 0.00 49 LYS A N 8
ATOM 7880 C CA . LYS A 1 49 ? -15.046 -1.288 -1.635 1.00 0.00 49 LYS A CA 8
ATOM 7881 C C . LYS A 1 49 ? -14.591 -0.401 -0.481 1.00 0.00 49 LYS A C 8
ATOM 7882 O O . LYS A 1 49 ? -15.023 0.746 -0.359 1.00 0.00 49 LYS A O 8
ATOM 7901 N N . TYR A 1 50 ? -13.716 -0.936 0.362 1.00 0.00 50 TYR A N 8
ATOM 7902 C CA . TYR A 1 50 ? -13.203 -0.192 1.507 1.00 0.00 50 TYR A CA 8
ATOM 7903 C C . TYR A 1 50 ? -11.995 0.650 1.112 1.00 0.00 50 TYR A C 8
ATOM 7904 O O . TYR A 1 50 ? -12.006 1.874 1.251 1.00 0.00 50 TYR A O 8
ATOM 7922 N N . TYR A 1 51 ? -10.956 -0.012 0.617 1.00 0.00 51 TYR A N 8
ATOM 7923 C CA . TYR A 1 51 ? -9.739 0.675 0.202 1.00 0.00 51 TYR A CA 8
ATOM 7924 C C . TYR A 1 51 ? -10.067 1.929 -0.602 1.00 0.00 51 TYR A C 8
ATOM 7925 O O . TYR A 1 51 ? -9.342 2.922 -0.550 1.00 0.00 51 TYR A O 8
ATOM 7943 N N . LYS A 1 52 ? -11.167 1.876 -1.345 1.00 0.00 52 LYS A N 8
ATOM 7944 C CA . LYS A 1 52 ? -11.597 3.006 -2.159 1.00 0.00 52 LYS A CA 8
ATOM 7945 C C . LYS A 1 52 ? -12.513 3.932 -1.365 1.00 0.00 52 LYS A C 8
ATOM 7946 O O . LYS A 1 52 ? -12.489 5.151 -1.546 1.00 0.00 52 LYS A O 8
ATOM 7965 N N . LEU A 1 53 ? -13.317 3.347 -0.485 1.00 0.00 53 LEU A N 8
ATOM 7966 C CA . LEU A 1 53 ? -14.241 4.121 0.339 1.00 0.00 53 LEU A CA 8
ATOM 7967 C C . LEU A 1 53 ? -13.512 4.768 1.513 1.00 0.00 53 LEU A C 8
ATOM 7968 O O . LEU A 1 53 ? -13.329 5.985 1.549 1.00 0.00 53 LEU A O 8
ATOM 7984 N N . LYS A 1 54 ? -13.097 3.946 2.470 1.00 0.00 54 LYS A N 8
ATOM 7985 C CA . LYS A 1 54 ? -12.384 4.436 3.644 1.00 0.00 54 LYS A CA 8
ATOM 7986 C C . LYS A 1 54 ? -11.343 5.480 3.252 1.00 0.00 54 LYS A C 8
ATOM 7987 O O . LYS A 1 54 ? -11.205 6.511 3.913 1.00 0.00 54 LYS A O 8
ATOM 8006 N N . LEU A 1 55 ? -10.616 5.208 2.175 1.00 0.00 55 LEU A N 8
ATOM 8007 C CA . LEU A 1 55 ? -9.588 6.125 1.694 1.00 0.00 55 LEU A CA 8
ATOM 8008 C C . LEU A 1 55 ? -10.188 7.485 1.352 1.00 0.00 55 LEU A C 8
ATOM 8009 O O . LEU A 1 55 ? -9.619 8.526 1.679 1.00 0.00 55 LEU A O 8
ATOM 8025 N N . ALA A 1 56 ? -11.342 7.467 0.693 1.00 0.00 56 ALA A N 8
ATOM 8026 C CA . ALA A 1 56 ? -12.023 8.698 0.311 1.00 0.00 56 ALA A CA 8
ATOM 8027 C C . ALA A 1 56 ? -12.384 9.530 1.536 1.00 0.00 56 ALA A C 8
ATOM 8028 O O . ALA A 1 56 ? -11.969 10.683 1.658 1.00 0.00 56 ALA A O 8
ATOM 8035 N N . GLU A 1 57 ? -13.157 8.938 2.441 1.00 0.00 57 GLU A N 8
ATOM 8036 C CA . GLU A 1 57 ? -13.573 9.627 3.657 1.00 0.00 57 GLU A CA 8
ATOM 8037 C C . GLU A 1 57 ? -12.365 10.018 4.502 1.00 0.00 57 GLU A C 8
ATOM 8038 O O . GLU A 1 57 ? -12.416 10.978 5.271 1.00 0.00 57 GLU A O 8
ATOM 8050 N N . MET A 1 58 ? -11.279 9.265 4.355 1.00 0.00 58 MET A N 8
ATOM 8051 C CA . MET A 1 58 ? -10.057 9.532 5.105 1.00 0.00 58 MET A CA 8
ATOM 8052 C C . MET A 1 58 ? -9.235 10.628 4.432 1.00 0.00 58 MET A C 8
ATOM 8053 O O . MET A 1 58 ? -8.542 11.394 5.099 1.00 0.00 58 MET A O 8
ATOM 8067 N N . GLN A 1 59 ? -9.317 10.693 3.107 1.00 0.00 59 GLN A N 8
ATOM 8068 C CA . GLN A 1 59 ? -8.579 11.693 2.345 1.00 0.00 59 GLN A CA 8
ATOM 8069 C C . GLN A 1 59 ? -9.283 13.045 2.398 1.00 0.00 59 GLN A C 8
ATOM 8070 O O . GLN A 1 59 ? -8.642 14.083 2.566 1.00 0.00 59 GLN A O 8
ATOM 8084 N N . ARG A 1 60 ? -10.603 13.026 2.252 1.00 0.00 60 ARG A N 8
ATOM 8085 C CA . ARG A 1 60 ? -11.393 14.251 2.282 1.00 0.00 60 ARG A CA 8
ATOM 8086 C C . ARG A 1 60 ? -11.306 14.921 3.650 1.00 0.00 60 ARG A C 8
ATOM 8087 O O . ARG A 1 60 ? -11.448 16.139 3.766 1.00 0.00 60 ARG A O 8
ATOM 8108 N N . SER A 1 61 ? -11.073 14.117 4.683 1.00 0.00 61 SER A N 8
ATOM 8109 C CA . SER A 1 61 ? -10.972 14.632 6.043 1.00 0.00 61 SER A CA 8
ATOM 8110 C C . SER A 1 61 ? -9.543 15.065 6.355 1.00 0.00 61 SER A C 8
ATOM 8111 O O . SER A 1 61 ? -8.589 14.330 6.104 1.00 0.00 61 SER A O 8
ATOM 8119 N N . GLY A 1 62 ? -9.404 16.269 6.903 1.00 0.00 62 GLY A N 8
ATOM 8120 C CA . GLY A 1 62 ? -8.089 16.782 7.240 1.00 0.00 62 GLY A CA 8
ATOM 8121 C C . GLY A 1 62 ? -7.693 17.969 6.384 1.00 0.00 62 GLY A C 8
ATOM 8122 O O . GLY A 1 62 ? -8.538 18.660 5.815 1.00 0.00 62 GLY A O 8
ATOM 8126 N N . PRO A 1 63 ? -6.379 18.222 6.286 1.00 0.00 63 PRO A N 8
ATOM 8127 C CA . PRO A 1 63 ? -5.844 19.334 5.497 1.00 0.00 63 PRO A CA 8
ATOM 8128 C C . PRO A 1 63 ? -6.013 19.115 3.997 1.00 0.00 63 PRO A C 8
ATOM 8129 O O . PRO A 1 63 ? -6.223 17.990 3.544 1.00 0.00 63 PRO A O 8
ATOM 8140 N N . SER A 1 64 ? -5.921 20.198 3.231 1.00 0.00 64 SER A N 8
ATOM 8141 C CA . SER A 1 64 ? -6.068 20.125 1.783 1.00 0.00 64 SER A CA 8
ATOM 8142 C C . SER A 1 64 ? -7.513 19.822 1.398 1.00 0.00 64 SER A C 8
ATOM 8143 O O . SER A 1 64 ? -7.931 18.665 1.372 1.00 0.00 64 SER A O 8
ATOM 8151 N N . SER A 1 65 ? -8.271 20.873 1.098 1.00 0.00 65 SER A N 8
ATOM 8152 C CA . SER A 1 65 ? -9.670 20.722 0.718 1.00 0.00 65 SER A CA 8
ATOM 8153 C C . SER A 1 65 ? -9.887 21.141 -0.733 1.00 0.00 65 SER A C 8
ATOM 8154 O O . SER A 1 65 ? -10.006 22.327 -1.037 1.00 0.00 65 SER A O 8
ATOM 8162 N N . GLY A 1 66 ? -9.937 20.156 -1.625 1.00 0.00 66 GLY A N 8
ATOM 8163 C CA . GLY A 1 66 ? -10.139 20.441 -3.034 1.00 0.00 66 GLY A CA 8
ATOM 8164 C C . GLY A 1 66 ? -9.744 19.279 -3.923 1.00 0.00 66 GLY A C 8
ATOM 8165 O O . GLY A 1 66 ? -9.912 18.118 -3.550 1.00 0.00 66 GLY A O 8
ATOM 8169 N N . GLY A 1 1 ? -2.564 -14.538 18.957 1.00 0.00 1 GLY A N 9
ATOM 8170 C CA . GLY A 1 1 ? -1.635 -13.532 18.476 1.00 0.00 1 GLY A CA 9
ATOM 8171 C C . GLY A 1 1 ? -2.266 -12.596 17.465 1.00 0.00 1 GLY A C 9
ATOM 8172 O O . GLY A 1 1 ? -3.419 -12.191 17.619 1.00 0.00 1 GLY A O 9
ATOM 8176 N N . SER A 1 2 ? -1.510 -12.250 16.428 1.00 0.00 2 SER A N 9
ATOM 8177 C CA . SER A 1 2 ? -2.000 -11.351 15.390 1.00 0.00 2 SER A CA 9
ATOM 8178 C C . SER A 1 2 ? -3.107 -12.014 14.576 1.00 0.00 2 SER A C 9
ATOM 8179 O O . SER A 1 2 ? -2.855 -12.587 13.515 1.00 0.00 2 SER A O 9
ATOM 8187 N N . SER A 1 3 ? -4.334 -11.933 15.079 1.00 0.00 3 SER A N 9
ATOM 8188 C CA . SER A 1 3 ? -5.480 -12.527 14.401 1.00 0.00 3 SER A CA 9
ATOM 8189 C C . SER A 1 3 ? -6.760 -12.308 15.202 1.00 0.00 3 SER A C 9
ATOM 8190 O O . SER A 1 3 ? -6.734 -12.248 16.430 1.00 0.00 3 SER A O 9
ATOM 8198 N N . GLY A 1 4 ? -7.880 -12.188 14.496 1.00 0.00 4 GLY A N 9
ATOM 8199 C CA . GLY A 1 4 ? -9.155 -11.977 15.156 1.00 0.00 4 GLY A CA 9
ATOM 8200 C C . GLY A 1 4 ? -10.320 -12.521 14.356 1.00 0.00 4 GLY A C 9
ATOM 8201 O O . GLY A 1 4 ? -10.689 -13.687 14.497 1.00 0.00 4 GLY A O 9
ATOM 8205 N N . SER A 1 5 ? -10.904 -11.675 13.513 1.00 0.00 5 SER A N 9
ATOM 8206 C CA . SER A 1 5 ? -12.039 -12.077 12.690 1.00 0.00 5 SER A CA 9
ATOM 8207 C C . SER A 1 5 ? -11.893 -11.545 11.267 1.00 0.00 5 SER A C 9
ATOM 8208 O O . SER A 1 5 ? -11.079 -10.662 11.003 1.00 0.00 5 SER A O 9
ATOM 8216 N N . SER A 1 6 ? -12.691 -12.092 10.354 1.00 0.00 6 SER A N 9
ATOM 8217 C CA . SER A 1 6 ? -12.648 -11.677 8.956 1.00 0.00 6 SER A CA 9
ATOM 8218 C C . SER A 1 6 ? -13.774 -10.695 8.647 1.00 0.00 6 SER A C 9
ATOM 8219 O O . SER A 1 6 ? -14.929 -10.927 9.002 1.00 0.00 6 SER A O 9
ATOM 8227 N N . GLY A 1 7 ? -13.429 -9.596 7.983 1.00 0.00 7 GLY A N 9
ATOM 8228 C CA . GLY A 1 7 ? -14.420 -8.595 7.637 1.00 0.00 7 GLY A CA 9
ATOM 8229 C C . GLY A 1 7 ? -13.829 -7.203 7.537 1.00 0.00 7 GLY A C 9
ATOM 8230 O O . GLY A 1 7 ? -13.823 -6.451 8.512 1.00 0.00 7 GLY A O 9
ATOM 8234 N N . VAL A 1 8 ? -13.328 -6.859 6.354 1.00 0.00 8 VAL A N 9
ATOM 8235 C CA . VAL A 1 8 ? -12.731 -5.548 6.129 1.00 0.00 8 VAL A CA 9
ATOM 8236 C C . VAL A 1 8 ? -11.940 -5.088 7.349 1.00 0.00 8 VAL A C 9
ATOM 8237 O O . VAL A 1 8 ? -12.003 -3.923 7.740 1.00 0.00 8 VAL A O 9
ATOM 8250 N N . GLY A 1 9 ? -11.196 -6.013 7.949 1.00 0.00 9 GLY A N 9
ATOM 8251 C CA . GLY A 1 9 ? -10.402 -5.682 9.118 1.00 0.00 9 GLY A CA 9
ATOM 8252 C C . GLY A 1 9 ? -9.007 -5.212 8.760 1.00 0.00 9 GLY A C 9
ATOM 8253 O O . GLY A 1 9 ? -8.452 -4.329 9.414 1.00 0.00 9 GLY A O 9
ATOM 8257 N N . THR A 1 10 ? -8.435 -5.806 7.715 1.00 0.00 10 THR A N 9
ATOM 8258 C CA . THR A 1 10 ? -7.094 -5.444 7.272 1.00 0.00 10 THR A CA 9
ATOM 8259 C C . THR A 1 10 ? -7.088 -4.078 6.596 1.00 0.00 10 THR A C 9
ATOM 8260 O O . THR A 1 10 ? -6.236 -3.237 6.885 1.00 0.00 10 THR A O 9
ATOM 8271 N N . ILE A 1 11 ? -8.043 -3.863 5.698 1.00 0.00 11 ILE A N 9
ATOM 8272 C CA . ILE A 1 11 ? -8.146 -2.596 4.983 1.00 0.00 11 ILE A CA 9
ATOM 8273 C C . ILE A 1 11 ? -8.263 -1.426 5.953 1.00 0.00 11 ILE A C 9
ATOM 8274 O O . ILE A 1 11 ? -7.472 -0.484 5.904 1.00 0.00 11 ILE A O 9
ATOM 8290 N N . ASP A 1 12 ? -9.254 -1.493 6.836 1.00 0.00 12 ASP A N 9
ATOM 8291 C CA . ASP A 1 12 ? -9.473 -0.439 7.820 1.00 0.00 12 ASP A CA 9
ATOM 8292 C C . ASP A 1 12 ? -8.146 0.115 8.327 1.00 0.00 12 ASP A C 9
ATOM 8293 O O . ASP A 1 12 ? -8.013 1.315 8.562 1.00 0.00 12 ASP A O 9
ATOM 8302 N N . GLN A 1 13 ? -7.167 -0.768 8.495 1.00 0.00 13 GLN A N 9
ATOM 8303 C CA . GLN A 1 13 ? -5.851 -0.367 8.976 1.00 0.00 13 GLN A CA 9
ATOM 8304 C C . GLN A 1 13 ? -4.978 0.129 7.828 1.00 0.00 13 GLN A C 9
ATOM 8305 O O . GLN A 1 13 ? -4.340 1.178 7.927 1.00 0.00 13 GLN A O 9
ATOM 8319 N N . LEU A 1 14 ? -4.955 -0.630 6.738 1.00 0.00 14 LEU A N 9
ATOM 8320 C CA . LEU A 1 14 ? -4.161 -0.268 5.569 1.00 0.00 14 LEU A CA 9
ATOM 8321 C C . LEU A 1 14 ? -4.453 1.166 5.136 1.00 0.00 14 LEU A C 9
ATOM 8322 O O . LEU A 1 14 ? -3.582 2.033 5.197 1.00 0.00 14 LEU A O 9
ATOM 8338 N N . VAL A 1 15 ? -5.684 1.408 4.699 1.00 0.00 15 VAL A N 9
ATOM 8339 C CA . VAL A 1 15 ? -6.093 2.737 4.259 1.00 0.00 15 VAL A CA 9
ATOM 8340 C C . VAL A 1 15 ? -5.576 3.812 5.208 1.00 0.00 15 VAL A C 9
ATOM 8341 O O . VAL A 1 15 ? -5.035 4.830 4.774 1.00 0.00 15 VAL A O 9
ATOM 8354 N N . LYS A 1 16 ? -5.743 3.580 6.505 1.00 0.00 16 LYS A N 9
ATOM 8355 C CA . LYS A 1 16 ? -5.292 4.528 7.518 1.00 0.00 16 LYS A CA 9
ATOM 8356 C C . LYS A 1 16 ? -3.837 4.921 7.284 1.00 0.00 16 LYS A C 9
ATOM 8357 O O . LYS A 1 16 ? -3.453 6.071 7.499 1.00 0.00 16 LYS A O 9
ATOM 8376 N N . ARG A 1 17 ? -3.032 3.960 6.843 1.00 0.00 17 ARG A N 9
ATOM 8377 C CA . ARG A 1 17 ? -1.620 4.206 6.580 1.00 0.00 17 ARG A CA 9
ATOM 8378 C C . ARG A 1 17 ? -1.444 5.166 5.407 1.00 0.00 17 ARG A C 9
ATOM 8379 O O . ARG A 1 17 ? -1.050 6.318 5.588 1.00 0.00 17 ARG A O 9
ATOM 8400 N N . VAL A 1 18 ? -1.739 4.682 4.204 1.00 0.00 18 VAL A N 9
ATOM 8401 C CA . VAL A 1 18 ? -1.615 5.497 3.002 1.00 0.00 18 VAL A CA 9
ATOM 8402 C C . VAL A 1 18 ? -2.063 6.931 3.261 1.00 0.00 18 VAL A C 9
ATOM 8403 O O . VAL A 1 18 ? -1.621 7.862 2.585 1.00 0.00 18 VAL A O 9
ATOM 8416 N N . ILE A 1 19 ? -2.941 7.103 4.243 1.00 0.00 19 ILE A N 9
ATOM 8417 C CA . ILE A 1 19 ? -3.446 8.425 4.592 1.00 0.00 19 ILE A CA 9
ATOM 8418 C C . ILE A 1 19 ? -2.403 9.226 5.364 1.00 0.00 19 ILE A C 9
ATOM 8419 O O . ILE A 1 19 ? -1.939 10.267 4.899 1.00 0.00 19 ILE A O 9
ATOM 8435 N N . GLU A 1 20 ? -2.040 8.734 6.544 1.00 0.00 20 GLU A N 9
ATOM 8436 C CA . GLU A 1 20 ? -1.051 9.404 7.379 1.00 0.00 20 GLU A CA 9
ATOM 8437 C C . GLU A 1 20 ? 0.338 9.317 6.753 1.00 0.00 20 GLU A C 9
ATOM 8438 O O . GLU A 1 20 ? 1.264 10.015 7.169 1.00 0.00 20 GLU A O 9
ATOM 8450 N N . GLY A 1 21 ? 0.476 8.455 5.751 1.00 0.00 21 GLY A N 9
ATOM 8451 C CA . GLY A 1 21 ? 1.755 8.292 5.084 1.00 0.00 21 GLY A CA 9
ATOM 8452 C C . GLY A 1 21 ? 2.719 7.433 5.880 1.00 0.00 21 GLY A C 9
ATOM 8453 O O . GLY A 1 21 ? 3.833 7.161 5.432 1.00 0.00 21 GLY A O 9
ATOM 8457 N N . SER A 1 22 ? 2.290 7.007 7.063 1.00 0.00 22 SER A N 9
ATOM 8458 C CA . SER A 1 22 ? 3.124 6.178 7.925 1.00 0.00 22 SER A CA 9
ATOM 8459 C C . SER A 1 22 ? 3.879 5.134 7.109 1.00 0.00 22 SER A C 9
ATOM 8460 O O . SER A 1 22 ? 4.937 4.653 7.521 1.00 0.00 22 SER A O 9
ATOM 8468 N N . LEU A 1 23 ? 3.331 4.787 5.950 1.00 0.00 23 LEU A N 9
ATOM 8469 C CA . LEU A 1 23 ? 3.952 3.800 5.074 1.00 0.00 23 LEU A CA 9
ATOM 8470 C C . LEU A 1 23 ? 4.548 4.466 3.838 1.00 0.00 23 LEU A C 9
ATOM 8471 O O . LEU A 1 23 ? 3.928 5.340 3.233 1.00 0.00 23 LEU A O 9
ATOM 8487 N N . SER A 1 24 ? 5.753 4.046 3.468 1.00 0.00 24 SER A N 9
ATOM 8488 C CA . SER A 1 24 ? 6.433 4.603 2.306 1.00 0.00 24 SER A CA 9
ATOM 8489 C C . SER A 1 24 ? 5.589 4.430 1.047 1.00 0.00 24 SER A C 9
ATOM 8490 O O . SER A 1 24 ? 4.642 3.644 1.007 1.00 0.00 24 SER A O 9
ATOM 8498 N N . PRO A 1 25 ? 5.939 5.181 -0.007 1.00 0.00 25 PRO A N 9
ATOM 8499 C CA . PRO A 1 25 ? 5.227 5.128 -1.288 1.00 0.00 25 PRO A CA 9
ATOM 8500 C C . PRO A 1 25 ? 5.455 3.814 -2.025 1.00 0.00 25 PRO A C 9
ATOM 8501 O O . PRO A 1 25 ? 4.593 3.350 -2.771 1.00 0.00 25 PRO A O 9
ATOM 8512 N N . LYS A 1 26 ? 6.623 3.216 -1.811 1.00 0.00 26 LYS A N 9
ATOM 8513 C CA . LYS A 1 26 ? 6.965 1.953 -2.453 1.00 0.00 26 LYS A CA 9
ATOM 8514 C C . LYS A 1 26 ? 6.160 0.802 -1.856 1.00 0.00 26 LYS A C 9
ATOM 8515 O O . LYS A 1 26 ? 5.702 -0.085 -2.574 1.00 0.00 26 LYS A O 9
ATOM 8534 N N . GLU A 1 27 ? 5.992 0.826 -0.537 1.00 0.00 27 GLU A N 9
ATOM 8535 C CA . GLU A 1 27 ? 5.242 -0.215 0.155 1.00 0.00 27 GLU A CA 9
ATOM 8536 C C . GLU A 1 27 ? 3.857 -0.389 -0.462 1.00 0.00 27 GLU A C 9
ATOM 8537 O O . GLU A 1 27 ? 3.399 -1.511 -0.679 1.00 0.00 27 GLU A O 9
ATOM 8549 N N . ARG A 1 28 ? 3.195 0.729 -0.743 1.00 0.00 28 ARG A N 9
ATOM 8550 C CA . ARG A 1 28 ? 1.863 0.701 -1.332 1.00 0.00 28 ARG A CA 9
ATOM 8551 C C . ARG A 1 28 ? 1.832 -0.198 -2.564 1.00 0.00 28 ARG A C 9
ATOM 8552 O O . ARG A 1 28 ? 1.045 -1.144 -2.639 1.00 0.00 28 ARG A O 9
ATOM 8573 N N . THR A 1 29 ? 2.696 0.100 -3.531 1.00 0.00 29 THR A N 9
ATOM 8574 C CA . THR A 1 29 ? 2.767 -0.680 -4.760 1.00 0.00 29 THR A CA 9
ATOM 8575 C C . THR A 1 29 ? 3.107 -2.137 -4.468 1.00 0.00 29 THR A C 9
ATOM 8576 O O . THR A 1 29 ? 2.776 -3.030 -5.248 1.00 0.00 29 THR A O 9
ATOM 8587 N N . LEU A 1 30 ? 3.768 -2.371 -3.340 1.00 0.00 30 LEU A N 9
ATOM 8588 C CA . LEU A 1 30 ? 4.152 -3.721 -2.944 1.00 0.00 30 LEU A CA 9
ATOM 8589 C C . LEU A 1 30 ? 2.964 -4.475 -2.357 1.00 0.00 30 LEU A C 9
ATOM 8590 O O . LEU A 1 30 ? 2.858 -5.695 -2.497 1.00 0.00 30 LEU A O 9
ATOM 8606 N N . LEU A 1 31 ? 2.070 -3.743 -1.701 1.00 0.00 31 LEU A N 9
ATOM 8607 C CA . LEU A 1 31 ? 0.887 -4.342 -1.094 1.00 0.00 31 LEU A CA 9
ATOM 8608 C C . LEU A 1 31 ? 0.229 -5.334 -2.049 1.00 0.00 31 LEU A C 9
ATOM 8609 O O . LEU A 1 31 ? -0.248 -6.390 -1.632 1.00 0.00 31 LEU A O 9
ATOM 8625 N N . LYS A 1 32 ? 0.209 -4.989 -3.332 1.00 0.00 32 LYS A N 9
ATOM 8626 C CA . LYS A 1 32 ? -0.386 -5.850 -4.347 1.00 0.00 32 LYS A CA 9
ATOM 8627 C C . LYS A 1 32 ? 0.319 -7.201 -4.396 1.00 0.00 32 LYS A C 9
ATOM 8628 O O . LYS A 1 32 ? -0.315 -8.233 -4.613 1.00 0.00 32 LYS A O 9
ATOM 8647 N N . GLU A 1 33 ? 1.632 -7.186 -4.190 1.00 0.00 33 GLU A N 9
ATOM 8648 C CA . GLU A 1 33 ? 2.421 -8.412 -4.211 1.00 0.00 33 GLU A CA 9
ATOM 8649 C C . GLU A 1 33 ? 2.042 -9.322 -3.046 1.00 0.00 33 GLU A C 9
ATOM 8650 O O . GLU A 1 33 ? 2.352 -10.514 -3.049 1.00 0.00 33 GLU A O 9
ATOM 8662 N N . ASP A 1 34 ? 1.372 -8.752 -2.051 1.00 0.00 34 ASP A N 9
ATOM 8663 C CA . ASP A 1 34 ? 0.950 -9.512 -0.880 1.00 0.00 34 ASP A CA 9
ATOM 8664 C C . ASP A 1 34 ? -0.426 -10.133 -1.100 1.00 0.00 34 ASP A C 9
ATOM 8665 O O . ASP A 1 34 ? -1.304 -9.547 -1.735 1.00 0.00 34 ASP A O 9
ATOM 8674 N N . PRO A 1 35 ? -0.619 -11.348 -0.567 1.00 0.00 35 PRO A N 9
ATOM 8675 C CA . PRO A 1 35 ? -1.886 -12.076 -0.693 1.00 0.00 35 PRO A CA 9
ATOM 8676 C C . PRO A 1 35 ? -3.006 -11.433 0.117 1.00 0.00 35 PRO A C 9
ATOM 8677 O O . PRO A 1 35 ? -4.173 -11.486 -0.270 1.00 0.00 35 PRO A O 9
ATOM 8688 N N . ALA A 1 36 ? -2.644 -10.827 1.243 1.00 0.00 36 ALA A N 9
ATOM 8689 C CA . ALA A 1 36 ? -3.619 -10.172 2.106 1.00 0.00 36 ALA A CA 9
ATOM 8690 C C . ALA A 1 36 ? -4.361 -9.070 1.359 1.00 0.00 36 ALA A C 9
ATOM 8691 O O . ALA A 1 36 ? -5.511 -8.760 1.671 1.00 0.00 36 ALA A O 9
ATOM 8698 N N . TYR A 1 37 ? -3.696 -8.481 0.371 1.00 0.00 37 TYR A N 9
ATOM 8699 C CA . TYR A 1 37 ? -4.291 -7.409 -0.419 1.00 0.00 37 TYR A CA 9
ATOM 8700 C C . TYR A 1 37 ? -4.560 -7.871 -1.849 1.00 0.00 37 TYR A C 9
ATOM 8701 O O . TYR A 1 37 ? -4.126 -7.235 -2.810 1.00 0.00 37 TYR A O 9
ATOM 8719 N N . TRP A 1 38 ? -5.277 -8.981 -1.980 1.00 0.00 38 TRP A N 9
ATOM 8720 C CA . TRP A 1 38 ? -5.604 -9.528 -3.291 1.00 0.00 38 TRP A CA 9
ATOM 8721 C C . TRP A 1 38 ? -6.765 -8.770 -3.925 1.00 0.00 38 TRP A C 9
ATOM 8722 O O . TRP A 1 38 ? -6.856 -8.661 -5.147 1.00 0.00 38 TRP A O 9
ATOM 8743 N N . PHE A 1 39 ? -7.652 -8.245 -3.085 1.00 0.00 39 PHE A N 9
ATOM 8744 C CA . PHE A 1 39 ? -8.808 -7.496 -3.563 1.00 0.00 39 PHE A CA 9
ATOM 8745 C C . PHE A 1 39 ? -8.370 -6.287 -4.386 1.00 0.00 39 PHE A C 9
ATOM 8746 O O . PHE A 1 39 ? -9.108 -5.809 -5.248 1.00 0.00 39 PHE A O 9
ATOM 8763 N N . LEU A 1 40 ? -7.166 -5.799 -4.114 1.00 0.00 40 LEU A N 9
ATOM 8764 C CA . LEU A 1 40 ? -6.628 -4.645 -4.828 1.00 0.00 40 LEU A CA 9
ATOM 8765 C C . LEU A 1 40 ? -6.939 -4.735 -6.318 1.00 0.00 40 LEU A C 9
ATOM 8766 O O . LEU A 1 40 ? -7.520 -3.818 -6.898 1.00 0.00 40 LEU A O 9
ATOM 8782 N N . SER A 1 41 ? -6.550 -5.847 -6.933 1.00 0.00 41 SER A N 9
ATOM 8783 C CA . SER A 1 41 ? -6.785 -6.056 -8.357 1.00 0.00 41 SER A CA 9
ATOM 8784 C C . SER A 1 41 ? -8.280 -6.082 -8.662 1.00 0.00 41 SER A C 9
ATOM 8785 O O . SER A 1 41 ? -8.727 -5.543 -9.674 1.00 0.00 41 SER A O 9
ATOM 8793 N N . ASP A 1 42 ? -9.046 -6.713 -7.779 1.00 0.00 42 ASP A N 9
ATOM 8794 C CA . ASP A 1 42 ? -10.492 -6.809 -7.952 1.00 0.00 42 ASP A CA 9
ATOM 8795 C C . ASP A 1 42 ? -11.164 -5.471 -7.660 1.00 0.00 42 ASP A C 9
ATOM 8796 O O . ASP A 1 42 ? -10.659 -4.671 -6.873 1.00 0.00 42 ASP A O 9
ATOM 8805 N N . GLU A 1 43 ? -12.304 -5.235 -8.301 1.00 0.00 43 GLU A N 9
ATOM 8806 C CA . GLU A 1 43 ? -13.044 -3.993 -8.111 1.00 0.00 43 GLU A CA 9
ATOM 8807 C C . GLU A 1 43 ? -14.488 -4.277 -7.707 1.00 0.00 43 GLU A C 9
ATOM 8808 O O . GLU A 1 43 ? -15.110 -3.490 -6.995 1.00 0.00 43 GLU A O 9
ATOM 8820 N N . ASN A 1 44 ? -15.015 -5.406 -8.169 1.00 0.00 44 ASN A N 9
ATOM 8821 C CA . ASN A 1 44 ? -16.386 -5.793 -7.857 1.00 0.00 44 ASN A CA 9
ATOM 8822 C C . ASN A 1 44 ? -16.435 -6.653 -6.598 1.00 0.00 44 ASN A C 9
ATOM 8823 O O . ASN A 1 44 ? -17.065 -7.711 -6.581 1.00 0.00 44 ASN A O 9
ATOM 8834 N N . SER A 1 45 ? -15.766 -6.192 -5.546 1.00 0.00 45 SER A N 9
ATOM 8835 C CA . SER A 1 45 ? -15.731 -6.921 -4.283 1.00 0.00 45 SER A CA 9
ATOM 8836 C C . SER A 1 45 ? -16.026 -5.990 -3.111 1.00 0.00 45 SER A C 9
ATOM 8837 O O . SER A 1 45 ? -16.364 -4.821 -3.301 1.00 0.00 45 SER A O 9
ATOM 8845 N N . LEU A 1 46 ? -15.894 -6.516 -1.899 1.00 0.00 46 LEU A N 9
ATOM 8846 C CA . LEU A 1 46 ? -16.146 -5.733 -0.693 1.00 0.00 46 LEU A CA 9
ATOM 8847 C C . LEU A 1 46 ? -14.844 -5.190 -0.116 1.00 0.00 46 LEU A C 9
ATOM 8848 O O . LEU A 1 46 ? -14.758 -4.018 0.250 1.00 0.00 46 LEU A O 9
ATOM 8864 N N . GLU A 1 47 ? -13.832 -6.048 -0.038 1.00 0.00 47 GLU A N 9
ATOM 8865 C CA . GLU A 1 47 ? -12.533 -5.652 0.494 1.00 0.00 47 GLU A CA 9
ATOM 8866 C C . GLU A 1 47 ? -11.955 -4.483 -0.299 1.00 0.00 47 GLU A C 9
ATOM 8867 O O . GLU A 1 47 ? -11.234 -3.647 0.247 1.00 0.00 47 GLU A O 9
ATOM 8879 N N . TYR A 1 48 ? -12.276 -4.432 -1.586 1.00 0.00 48 TYR A N 9
ATOM 8880 C CA . TYR A 1 48 ? -11.787 -3.368 -2.454 1.00 0.00 48 TYR A CA 9
ATOM 8881 C C . TYR A 1 48 ? -12.654 -2.119 -2.328 1.00 0.00 48 TYR A C 9
ATOM 8882 O O . TYR A 1 48 ? -12.217 -1.010 -2.633 1.00 0.00 48 TYR A O 9
ATOM 8900 N N . LYS A 1 49 ? -13.889 -2.308 -1.875 1.00 0.00 49 LYS A N 9
ATOM 8901 C CA . LYS A 1 49 ? -14.821 -1.200 -1.705 1.00 0.00 49 LYS A CA 9
ATOM 8902 C C . LYS A 1 49 ? -14.367 -0.274 -0.581 1.00 0.00 49 LYS A C 9
ATOM 8903 O O . LYS A 1 49 ? -14.707 0.909 -0.564 1.00 0.00 49 LYS A O 9
ATOM 8922 N N . TYR A 1 50 ? -13.595 -0.819 0.352 1.00 0.00 50 TYR A N 9
ATOM 8923 C CA . TYR A 1 50 ? -13.094 -0.041 1.479 1.00 0.00 50 TYR A CA 9
ATOM 8924 C C . TYR A 1 50 ? -11.841 0.736 1.091 1.00 0.00 50 TYR A C 9
ATOM 8925 O O . TYR A 1 50 ? -11.767 1.951 1.276 1.00 0.00 50 TYR A O 9
ATOM 8943 N N . TYR A 1 51 ? -10.856 0.026 0.551 1.00 0.00 51 TYR A N 9
ATOM 8944 C CA . TYR A 1 51 ? -9.603 0.647 0.138 1.00 0.00 51 TYR A CA 9
ATOM 8945 C C . TYR A 1 51 ? -9.865 1.898 -0.696 1.00 0.00 51 TYR A C 9
ATOM 8946 O O . TYR A 1 51 ? -9.087 2.852 -0.667 1.00 0.00 51 TYR A O 9
ATOM 8964 N N . LYS A 1 52 ? -10.966 1.885 -1.440 1.00 0.00 52 LYS A N 9
ATOM 8965 C CA . LYS A 1 52 ? -11.333 3.017 -2.282 1.00 0.00 52 LYS A CA 9
ATOM 8966 C C . LYS A 1 52 ? -12.201 4.009 -1.512 1.00 0.00 52 LYS A C 9
ATOM 8967 O O . LYS A 1 52 ? -12.034 5.223 -1.636 1.00 0.00 52 LYS A O 9
ATOM 8986 N N . LEU A 1 53 ? -13.125 3.484 -0.716 1.00 0.00 53 LEU A N 9
ATOM 8987 C CA . LEU A 1 53 ? -14.019 4.324 0.077 1.00 0.00 53 LEU A CA 9
ATOM 8988 C C . LEU A 1 53 ? -13.295 4.892 1.293 1.00 0.00 53 LEU A C 9
ATOM 8989 O O . LEU A 1 53 ? -13.035 6.093 1.369 1.00 0.00 53 LEU A O 9
ATOM 9005 N N . LYS A 1 54 ? -12.969 4.021 2.241 1.00 0.00 54 LYS A N 9
ATOM 9006 C CA . LYS A 1 54 ? -12.270 4.433 3.453 1.00 0.00 54 LYS A CA 9
ATOM 9007 C C . LYS A 1 54 ? -11.181 5.452 3.134 1.00 0.00 54 LYS A C 9
ATOM 9008 O O . LYS A 1 54 ? -10.897 6.344 3.933 1.00 0.00 54 LYS A O 9
ATOM 9027 N N . LEU A 1 55 ? -10.574 5.313 1.960 1.00 0.00 55 LEU A N 9
ATOM 9028 C CA . LEU A 1 55 ? -9.516 6.221 1.534 1.00 0.00 55 LEU A CA 9
ATOM 9029 C C . LEU A 1 55 ? -10.078 7.603 1.216 1.00 0.00 55 LEU A C 9
ATOM 9030 O O . LEU A 1 55 ? -9.490 8.622 1.575 1.00 0.00 55 LEU A O 9
ATOM 9046 N N . ALA A 1 56 ? -11.224 7.628 0.541 1.00 0.00 56 ALA A N 9
ATOM 9047 C CA . ALA A 1 56 ? -11.869 8.884 0.180 1.00 0.00 56 ALA A CA 9
ATOM 9048 C C . ALA A 1 56 ? -12.321 9.647 1.420 1.00 0.00 56 ALA A C 9
ATOM 9049 O O . ALA A 1 56 ? -11.957 10.806 1.614 1.00 0.00 56 ALA A O 9
ATOM 9056 N N . GLU A 1 57 ? -13.117 8.988 2.257 1.00 0.00 57 GLU A N 9
ATOM 9057 C CA . GLU A 1 57 ? -13.620 9.607 3.478 1.00 0.00 57 GLU A CA 9
ATOM 9058 C C . GLU A 1 57 ? -12.469 10.000 4.402 1.00 0.00 57 GLU A C 9
ATOM 9059 O O . GLU A 1 57 ? -12.559 10.982 5.138 1.00 0.00 57 GLU A O 9
ATOM 9071 N N . MET A 1 58 ? -11.391 9.226 4.356 1.00 0.00 58 MET A N 9
ATOM 9072 C CA . MET A 1 58 ? -10.223 9.494 5.188 1.00 0.00 58 MET A CA 9
ATOM 9073 C C . MET A 1 58 ? -9.387 10.628 4.603 1.00 0.00 58 MET A C 9
ATOM 9074 O O . MET A 1 58 ? -8.740 11.375 5.336 1.00 0.00 58 MET A O 9
ATOM 9088 N N . GLN A 1 59 ? -9.406 10.749 3.278 1.00 0.00 59 GLN A N 9
ATOM 9089 C CA . GLN A 1 59 ? -8.649 11.792 2.597 1.00 0.00 59 GLN A CA 9
ATOM 9090 C C . GLN A 1 59 ? -9.335 13.146 2.742 1.00 0.00 59 GLN A C 9
ATOM 9091 O O . GLN A 1 59 ? -8.683 14.159 2.994 1.00 0.00 59 GLN A O 9
ATOM 9105 N N . ARG A 1 60 ? -10.653 13.157 2.582 1.00 0.00 60 ARG A N 9
ATOM 9106 C CA . ARG A 1 60 ? -11.427 14.387 2.694 1.00 0.00 60 ARG A CA 9
ATOM 9107 C C . ARG A 1 60 ? -11.300 14.984 4.092 1.00 0.00 60 ARG A C 9
ATOM 9108 O O . ARG A 1 60 ? -11.230 16.202 4.253 1.00 0.00 60 ARG A O 9
ATOM 9129 N N . SER A 1 61 ? -11.271 14.118 5.0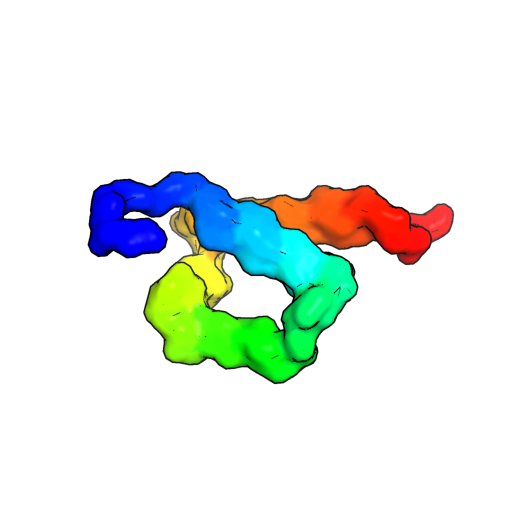99 1.00 0.00 61 SER A N 9
ATOM 9130 C CA . SER A 1 61 ? -11.156 14.560 6.485 1.00 0.00 61 SER A CA 9
ATOM 9131 C C . SER A 1 61 ? -10.024 15.569 6.641 1.00 0.00 61 SER A C 9
ATOM 9132 O O . SER A 1 61 ? -10.241 16.702 7.069 1.00 0.00 61 SER A O 9
ATOM 9140 N N . GLY A 1 62 ? -8.812 15.150 6.288 1.00 0.00 62 GLY A N 9
ATOM 9141 C CA . GLY A 1 62 ? -7.661 16.028 6.396 1.00 0.00 62 GLY A CA 9
ATOM 9142 C C . GLY A 1 62 ? -7.806 17.279 5.551 1.00 0.00 62 GLY A C 9
ATOM 9143 O O . GLY A 1 62 ? -8.911 17.687 5.192 1.00 0.00 62 GLY A O 9
ATOM 9147 N N . PRO A 1 63 ? -6.670 17.910 5.223 1.00 0.00 63 PRO A N 9
ATOM 9148 C CA . PRO A 1 63 ? -6.648 19.131 4.412 1.00 0.00 63 PRO A CA 9
ATOM 9149 C C . PRO A 1 63 ? -7.038 18.871 2.961 1.00 0.00 63 PRO A C 9
ATOM 9150 O O . PRO A 1 63 ? -6.294 18.238 2.212 1.00 0.00 63 PRO A O 9
ATOM 9161 N N . SER A 1 64 ? -8.210 19.363 2.570 1.00 0.00 64 SER A N 9
ATOM 9162 C CA . SER A 1 64 ? -8.701 19.180 1.209 1.00 0.00 64 SER A CA 9
ATOM 9163 C C . SER A 1 64 ? -8.677 20.498 0.442 1.00 0.00 64 SER A C 9
ATOM 9164 O O . SER A 1 64 ? -9.013 21.552 0.985 1.00 0.00 64 SER A O 9
ATOM 9172 N N . SER A 1 65 ? -8.279 20.432 -0.825 1.00 0.00 65 SER A N 9
ATOM 9173 C CA . SER A 1 65 ? -8.208 21.620 -1.667 1.00 0.00 65 SER A CA 9
ATOM 9174 C C . SER A 1 65 ? -9.301 21.598 -2.731 1.00 0.00 65 SER A C 9
ATOM 9175 O O . SER A 1 65 ? -9.313 20.735 -3.606 1.00 0.00 65 SER A O 9
ATOM 9183 N N . GLY A 1 66 ? -10.219 22.557 -2.647 1.00 0.00 66 GLY A N 9
ATOM 9184 C CA . GLY A 1 66 ? -11.305 22.630 -3.607 1.00 0.00 66 GLY A CA 9
ATOM 9185 C C . GLY A 1 66 ? -12.385 23.608 -3.187 1.00 0.00 66 GLY A C 9
ATOM 9186 O O . GLY A 1 66 ? -12.851 24.411 -3.994 1.00 0.00 66 GLY A O 9
ATOM 9190 N N . GLY A 1 1 ? -15.018 -5.883 19.229 1.00 0.00 1 GLY A N 10
ATOM 9191 C CA . GLY A 1 1 ? -14.249 -6.735 20.119 1.00 0.00 1 GLY A CA 10
ATOM 9192 C C . GLY A 1 1 ? -12.938 -7.181 19.505 1.00 0.00 1 GLY A C 10
ATOM 9193 O O . GLY A 1 1 ? -11.876 -6.663 19.851 1.00 0.00 1 GLY A O 10
ATOM 9197 N N . SER A 1 2 ? -13.010 -8.143 18.592 1.00 0.00 2 SER A N 10
ATOM 9198 C CA . SER A 1 2 ? -11.818 -8.663 17.933 1.00 0.00 2 SER A CA 10
ATOM 9199 C C . SER A 1 2 ? -12.044 -8.801 16.430 1.00 0.00 2 SER A C 10
ATOM 9200 O O . SER A 1 2 ? -13.120 -9.201 15.987 1.00 0.00 2 SER A O 10
ATOM 9208 N N . SER A 1 3 ? -11.021 -8.466 15.651 1.00 0.00 3 SER A N 10
ATOM 9209 C CA . SER A 1 3 ? -11.107 -8.548 14.197 1.00 0.00 3 SER A CA 10
ATOM 9210 C C . SER A 1 3 ? -9.859 -9.203 13.614 1.00 0.00 3 SER A C 10
ATOM 9211 O O . SER A 1 3 ? -8.762 -8.655 13.694 1.00 0.00 3 SER A O 10
ATOM 9219 N N . GLY A 1 4 ? -10.037 -10.384 13.028 1.00 0.00 4 GLY A N 10
ATOM 9220 C CA . GLY A 1 4 ? -8.918 -11.096 12.440 1.00 0.00 4 GLY A CA 10
ATOM 9221 C C . GLY A 1 4 ? -8.451 -10.472 11.140 1.00 0.00 4 GLY A C 10
ATOM 9222 O O . GLY A 1 4 ? -9.252 -9.917 10.387 1.00 0.00 4 GLY A O 10
ATOM 9226 N N . SER A 1 5 ? -7.152 -10.561 10.875 1.00 0.00 5 SER A N 10
ATOM 9227 C CA . SER A 1 5 ? -6.579 -9.995 9.660 1.00 0.00 5 SER A CA 10
ATOM 9228 C C . SER A 1 5 ? -6.907 -10.864 8.449 1.00 0.00 5 SER A C 10
ATOM 9229 O O . SER A 1 5 ? -6.162 -11.784 8.112 1.00 0.00 5 SER A O 10
ATOM 9237 N N . SER A 1 6 ? -8.027 -10.563 7.800 1.00 0.00 6 SER A N 10
ATOM 9238 C CA . SER A 1 6 ? -8.457 -11.319 6.629 1.00 0.00 6 SER A CA 10
ATOM 9239 C C . SER A 1 6 ? -9.548 -10.569 5.870 1.00 0.00 6 SER A C 10
ATOM 9240 O O . SER A 1 6 ? -9.427 -10.319 4.671 1.00 0.00 6 SER A O 10
ATOM 9248 N N . GLY A 1 7 ? -10.615 -10.213 6.579 1.00 0.00 7 GLY A N 10
ATOM 9249 C CA . GLY A 1 7 ? -11.714 -9.496 5.956 1.00 0.00 7 GLY A CA 10
ATOM 9250 C C . GLY A 1 7 ? -11.431 -8.013 5.814 1.00 0.00 7 GLY A C 10
ATOM 9251 O O . GLY A 1 7 ? -10.307 -7.615 5.508 1.00 0.00 7 GLY A O 10
ATOM 9255 N N . VAL A 1 8 ? -12.454 -7.194 6.035 1.00 0.00 8 VAL A N 10
ATOM 9256 C CA . VAL A 1 8 ? -12.311 -5.747 5.930 1.00 0.00 8 VAL A CA 10
ATOM 9257 C C . VAL A 1 8 ? -11.567 -5.179 7.133 1.00 0.00 8 VAL A C 10
ATOM 9258 O O . VAL A 1 8 ? -11.360 -3.970 7.236 1.00 0.00 8 VAL A O 10
ATOM 9271 N N . GLY A 1 9 ? -11.168 -6.060 8.045 1.00 0.00 9 GLY A N 10
ATOM 9272 C CA . GLY A 1 9 ? -10.451 -5.628 9.231 1.00 0.00 9 GLY A CA 10
ATOM 9273 C C . GLY A 1 9 ? -9.049 -5.144 8.917 1.00 0.00 9 GLY A C 10
ATOM 9274 O O . GLY A 1 9 ? -8.526 -4.254 9.587 1.00 0.00 9 GLY A O 10
ATOM 9278 N N . THR A 1 10 ? -8.436 -5.733 7.894 1.00 0.00 10 THR A N 10
ATOM 9279 C CA . THR A 1 10 ? -7.086 -5.361 7.494 1.00 0.00 10 THR A CA 10
ATOM 9280 C C . THR A 1 10 ? -7.082 -4.034 6.743 1.00 0.00 10 THR A C 10
ATOM 9281 O O . THR A 1 10 ? -6.206 -3.194 6.952 1.00 0.00 10 THR A O 10
ATOM 9292 N N . ILE A 1 11 ? -8.065 -3.853 5.868 1.00 0.00 11 ILE A N 10
ATOM 9293 C CA . ILE A 1 11 ? -8.174 -2.628 5.086 1.00 0.00 11 ILE A CA 10
ATOM 9294 C C . ILE A 1 11 ? -8.342 -1.411 5.991 1.00 0.00 11 ILE A C 10
ATOM 9295 O O . ILE A 1 11 ? -7.608 -0.430 5.870 1.00 0.00 11 ILE A O 10
ATOM 9311 N N . ASP A 1 12 ? -9.310 -1.485 6.898 1.00 0.00 12 ASP A N 10
ATOM 9312 C CA . ASP A 1 12 ? -9.572 -0.391 7.826 1.00 0.00 12 ASP A CA 10
ATOM 9313 C C . ASP A 1 12 ? -8.268 0.204 8.348 1.00 0.00 12 ASP A C 10
ATOM 9314 O O . ASP A 1 12 ? -8.167 1.411 8.562 1.00 0.00 12 ASP A O 10
ATOM 9323 N N . GLN A 1 13 ? -7.272 -0.654 8.550 1.00 0.00 13 GLN A N 10
ATOM 9324 C CA . GLN A 1 13 ? -5.975 -0.213 9.049 1.00 0.00 13 GLN A CA 10
ATOM 9325 C C . GLN A 1 13 ? -5.077 0.242 7.904 1.00 0.00 13 GLN A C 10
ATOM 9326 O O . GLN A 1 13 ? -4.439 1.293 7.980 1.00 0.00 13 GLN A O 10
ATOM 9340 N N . LEU A 1 14 ? -5.032 -0.555 6.841 1.00 0.00 14 LEU A N 10
ATOM 9341 C CA . LEU A 1 14 ? -4.212 -0.234 5.678 1.00 0.00 14 LEU A CA 10
ATOM 9342 C C . LEU A 1 14 ? -4.490 1.185 5.191 1.00 0.00 14 LEU A C 10
ATOM 9343 O O . LEU A 1 14 ? -3.613 2.048 5.229 1.00 0.00 14 LEU A O 10
ATOM 9359 N N . VAL A 1 15 ? -5.716 1.419 4.735 1.00 0.00 15 VAL A N 10
ATOM 9360 C CA . VAL A 1 15 ? -6.111 2.733 4.243 1.00 0.00 15 VAL A CA 10
ATOM 9361 C C . VAL A 1 15 ? -5.597 3.840 5.157 1.00 0.00 15 VAL A C 10
ATOM 9362 O O . VAL A 1 15 ? -5.049 4.841 4.694 1.00 0.00 15 VAL A O 10
ATOM 9375 N N . LYS A 1 16 ? -5.777 3.652 6.461 1.00 0.00 16 LYS A N 10
ATOM 9376 C CA . LYS A 1 16 ? -5.331 4.633 7.444 1.00 0.00 16 LYS A CA 10
ATOM 9377 C C . LYS A 1 16 ? -3.873 5.014 7.209 1.00 0.00 16 LYS A C 10
ATOM 9378 O O . LYS A 1 16 ? -3.486 6.169 7.391 1.00 0.00 16 LYS A O 10
ATOM 9397 N N . ARG A 1 17 ? -3.069 4.037 6.803 1.00 0.00 17 ARG A N 10
ATOM 9398 C CA . ARG A 1 17 ? -1.653 4.271 6.542 1.00 0.00 17 ARG A CA 10
ATOM 9399 C C . ARG A 1 17 ? -1.466 5.198 5.345 1.00 0.00 17 ARG A C 10
ATOM 9400 O O . ARG A 1 17 ? -1.056 6.349 5.494 1.00 0.00 17 ARG A O 10
ATOM 9421 N N . VAL A 1 18 ? -1.771 4.688 4.155 1.00 0.00 18 VAL A N 10
ATOM 9422 C CA . VAL A 1 18 ? -1.638 5.470 2.932 1.00 0.00 18 VAL A CA 10
ATOM 9423 C C . VAL A 1 18 ? -2.066 6.916 3.154 1.00 0.00 18 VAL A C 10
ATOM 9424 O O . VAL A 1 18 ? -1.615 7.822 2.453 1.00 0.00 18 VAL A O 10
ATOM 9437 N N . ILE A 1 19 ? -2.939 7.125 4.134 1.00 0.00 19 ILE A N 10
ATOM 9438 C CA . ILE A 1 19 ? -3.427 8.461 4.450 1.00 0.00 19 ILE A CA 10
ATOM 9439 C C . ILE A 1 19 ? -2.367 9.274 5.183 1.00 0.00 19 ILE A C 10
ATOM 9440 O O . ILE A 1 19 ? -1.934 10.322 4.705 1.00 0.00 19 ILE A O 10
ATOM 9456 N N . GLU A 1 20 ? -1.952 8.783 6.346 1.00 0.00 20 GLU A N 10
ATOM 9457 C CA . GLU A 1 20 ? -0.940 9.466 7.147 1.00 0.00 20 GLU A CA 10
ATOM 9458 C C . GLU A 1 20 ? 0.445 9.296 6.530 1.00 0.00 20 GLU A C 10
ATOM 9459 O O . GLU A 1 20 ? 1.403 9.947 6.943 1.00 0.00 20 GLU A O 10
ATOM 9471 N N . GLY A 1 21 ? 0.542 8.414 5.539 1.00 0.00 21 GLY A N 10
ATOM 9472 C CA . GLY A 1 21 ? 1.813 8.174 4.882 1.00 0.00 21 GLY A CA 10
ATOM 9473 C C . GLY A 1 21 ? 2.757 7.346 5.732 1.00 0.00 21 GLY A C 10
ATOM 9474 O O . GLY A 1 21 ? 3.856 7.003 5.295 1.00 0.00 21 GLY A O 10
ATOM 9478 N N . SER A 1 22 ? 2.328 7.026 6.948 1.00 0.00 22 SER A N 10
ATOM 9479 C CA . SER A 1 22 ? 3.146 6.238 7.863 1.00 0.00 22 SER A CA 10
ATOM 9480 C C . SER A 1 22 ? 3.891 5.137 7.116 1.00 0.00 22 SER A C 10
ATOM 9481 O O . SER A 1 22 ? 4.950 4.681 7.550 1.00 0.00 22 SER A O 10
ATOM 9489 N N . LEU A 1 23 ? 3.330 4.712 5.988 1.00 0.00 23 LEU A N 10
ATOM 9490 C CA . LEU A 1 23 ? 3.940 3.664 5.178 1.00 0.00 23 LEU A CA 10
ATOM 9491 C C . LEU A 1 23 ? 4.692 4.261 3.992 1.00 0.00 23 LEU A C 10
ATOM 9492 O O . LEU A 1 23 ? 4.218 5.200 3.352 1.00 0.00 23 LEU A O 10
ATOM 9508 N N . SER A 1 24 ? 5.865 3.706 3.703 1.00 0.00 24 SER A N 10
ATOM 9509 C CA . SER A 1 24 ? 6.683 4.184 2.594 1.00 0.00 24 SER A CA 10
ATOM 9510 C C . SER A 1 24 ? 5.881 4.207 1.296 1.00 0.00 24 SER A C 10
ATOM 9511 O O . SER A 1 24 ? 4.865 3.527 1.153 1.00 0.00 24 SER A O 10
ATOM 9519 N N . PRO A 1 25 ? 6.347 5.008 0.327 1.00 0.00 25 PRO A N 10
ATOM 9520 C CA . PRO A 1 25 ? 5.689 5.139 -0.976 1.00 0.00 25 PRO A CA 10
ATOM 9521 C C . PRO A 1 25 ? 5.821 3.877 -1.822 1.00 0.00 25 PRO A C 10
ATOM 9522 O O . PRO A 1 25 ? 5.010 3.627 -2.714 1.00 0.00 25 PRO A O 10
ATOM 9533 N N . LYS A 1 26 ? 6.848 3.084 -1.536 1.00 0.00 26 LYS A N 10
ATOM 9534 C CA . LYS A 1 26 ? 7.085 1.845 -2.268 1.00 0.00 26 LYS A CA 10
ATOM 9535 C C . LYS A 1 26 ? 6.230 0.711 -1.710 1.00 0.00 26 LYS A C 10
ATOM 9536 O O . LYS A 1 26 ? 5.776 -0.158 -2.454 1.00 0.00 26 LYS A O 10
ATOM 9555 N N . GLU A 1 27 ? 6.016 0.727 -0.399 1.00 0.00 27 GLU A N 10
ATOM 9556 C CA . GLU A 1 27 ? 5.215 -0.300 0.257 1.00 0.00 27 GLU A CA 10
ATOM 9557 C C . GLU A 1 27 ? 3.844 -0.422 -0.400 1.00 0.00 27 GLU A C 10
ATOM 9558 O O . GLU A 1 27 ? 3.366 -1.526 -0.664 1.00 0.00 27 GLU A O 10
ATOM 9570 N N . ARG A 1 28 ? 3.215 0.719 -0.662 1.00 0.00 28 ARG A N 10
ATOM 9571 C CA . ARG A 1 28 ? 1.898 0.740 -1.287 1.00 0.00 28 ARG A CA 10
ATOM 9572 C C . ARG A 1 28 ? 1.900 -0.055 -2.588 1.00 0.00 28 ARG A C 10
ATOM 9573 O O . ARG A 1 28 ? 1.013 -0.873 -2.831 1.00 0.00 28 ARG A O 10
ATOM 9594 N N . THR A 1 29 ? 2.905 0.191 -3.425 1.00 0.00 29 THR A N 10
ATOM 9595 C CA . THR A 1 29 ? 3.021 -0.500 -4.703 1.00 0.00 29 THR A CA 10
ATOM 9596 C C . THR A 1 29 ? 3.302 -1.984 -4.501 1.00 0.00 29 THR A C 10
ATOM 9597 O O . THR A 1 29 ? 3.081 -2.797 -5.400 1.00 0.00 29 THR A O 10
ATOM 9608 N N . LEU A 1 30 ? 3.790 -2.334 -3.315 1.00 0.00 30 LEU A N 10
ATOM 9609 C CA . LEU A 1 30 ? 4.101 -3.723 -2.995 1.00 0.00 30 LEU A CA 10
ATOM 9610 C C . LEU A 1 30 ? 2.871 -4.444 -2.452 1.00 0.00 30 LEU A C 10
ATOM 9611 O O . LEU A 1 30 ? 2.752 -5.664 -2.569 1.00 0.00 30 LEU A O 10
ATOM 9627 N N . LEU A 1 31 ? 1.957 -3.682 -1.861 1.00 0.00 31 LEU A N 10
ATOM 9628 C CA . LEU A 1 31 ? 0.734 -4.248 -1.303 1.00 0.00 31 LEU A CA 10
ATOM 9629 C C . LEU A 1 31 ? 0.078 -5.208 -2.290 1.00 0.00 31 LEU A C 10
ATOM 9630 O O . LEU A 1 31 ? -0.466 -6.241 -1.901 1.00 0.00 31 LEU A O 10
ATOM 9646 N N . LYS A 1 32 ? 0.135 -4.861 -3.572 1.00 0.00 32 LYS A N 10
ATOM 9647 C CA . LYS A 1 32 ? -0.450 -5.692 -4.617 1.00 0.00 32 LYS A CA 10
ATOM 9648 C C . LYS A 1 32 ? 0.253 -7.043 -4.695 1.00 0.00 32 LYS A C 10
ATOM 9649 O O . LYS A 1 32 ? -0.382 -8.070 -4.938 1.00 0.00 32 LYS A O 10
ATOM 9668 N N . GLU A 1 33 ? 1.566 -7.035 -4.486 1.00 0.00 33 GLU A N 10
ATOM 9669 C CA . GLU A 1 33 ? 2.353 -8.261 -4.532 1.00 0.00 33 GLU A CA 10
ATOM 9670 C C . GLU A 1 33 ? 1.982 -9.191 -3.380 1.00 0.00 33 GLU A C 10
ATOM 9671 O O . GLU A 1 33 ? 2.320 -10.374 -3.389 1.00 0.00 33 GLU A O 10
ATOM 9683 N N . ASP A 1 34 ? 1.285 -8.646 -2.389 1.00 0.00 34 ASP A N 10
ATOM 9684 C CA . ASP A 1 34 ? 0.867 -9.424 -1.229 1.00 0.00 34 ASP A CA 10
ATOM 9685 C C . ASP A 1 34 ? -0.493 -10.071 -1.471 1.00 0.00 34 ASP A C 10
ATOM 9686 O O . ASP A 1 34 ? -1.382 -9.490 -2.093 1.00 0.00 34 ASP A O 10
ATOM 9695 N N . PRO A 1 35 ? -0.660 -11.303 -0.968 1.00 0.00 35 PRO A N 10
ATOM 9696 C CA . PRO A 1 35 ? -1.908 -12.057 -1.117 1.00 0.00 35 PRO A CA 10
ATOM 9697 C C . PRO A 1 35 ? -3.046 -11.461 -0.295 1.00 0.00 35 PRO A C 10
ATOM 9698 O O . PRO A 1 35 ? -4.212 -11.538 -0.685 1.00 0.00 35 PRO A O 10
ATOM 9709 N N . ALA A 1 36 ? -2.700 -10.869 0.843 1.00 0.00 36 ALA A N 10
ATOM 9710 C CA . ALA A 1 36 ? -3.693 -10.258 1.719 1.00 0.00 36 ALA A CA 10
ATOM 9711 C C . ALA A 1 36 ? -4.431 -9.128 1.008 1.00 0.00 36 ALA A C 10
ATOM 9712 O O . ALA A 1 36 ? -5.568 -8.803 1.353 1.00 0.00 36 ALA A O 10
ATOM 9719 N N . TYR A 1 37 ? -3.778 -8.534 0.016 1.00 0.00 37 TYR A N 10
ATOM 9720 C CA . TYR A 1 37 ? -4.371 -7.438 -0.740 1.00 0.00 37 TYR A CA 10
ATOM 9721 C C . TYR A 1 37 ? -4.610 -7.845 -2.191 1.00 0.00 37 TYR A C 10
ATOM 9722 O O . TYR A 1 37 ? -4.182 -7.158 -3.118 1.00 0.00 37 TYR A O 10
ATOM 9740 N N . TRP A 1 38 ? -5.298 -8.965 -2.378 1.00 0.00 38 TRP A N 10
ATOM 9741 C CA . TRP A 1 38 ? -5.596 -9.464 -3.716 1.00 0.00 38 TRP A CA 10
ATOM 9742 C C . TRP A 1 38 ? -6.756 -8.694 -4.339 1.00 0.00 38 TRP A C 10
ATOM 9743 O O . TRP A 1 38 ? -6.814 -8.516 -5.556 1.00 0.00 38 TRP A O 10
ATOM 9764 N N . PHE A 1 39 ? -7.678 -8.239 -3.496 1.00 0.00 39 PHE A N 10
ATOM 9765 C CA . PHE A 1 39 ? -8.837 -7.489 -3.965 1.00 0.00 39 PHE A CA 10
ATOM 9766 C C . PHE A 1 39 ? -8.404 -6.262 -4.764 1.00 0.00 39 PHE A C 10
ATOM 9767 O O . PHE A 1 39 ? -9.106 -5.822 -5.675 1.00 0.00 39 PHE A O 10
ATOM 9784 N N . LEU A 1 40 ? -7.245 -5.716 -4.416 1.00 0.00 40 LEU A N 10
ATOM 9785 C CA . LEU A 1 40 ? -6.717 -4.540 -5.099 1.00 0.00 40 LEU A CA 10
ATOM 9786 C C . LEU A 1 40 ? -7.022 -4.595 -6.592 1.00 0.00 40 LEU A C 10
ATOM 9787 O O . LEU A 1 40 ? -7.489 -3.618 -7.177 1.00 0.00 40 LEU A O 10
ATOM 9803 N N . SER A 1 41 ? -6.759 -5.747 -7.203 1.00 0.00 41 SER A N 10
ATOM 9804 C CA . SER A 1 41 ? -7.003 -5.929 -8.628 1.00 0.00 41 SER A CA 10
ATOM 9805 C C . SER A 1 41 ? -8.500 -5.970 -8.922 1.00 0.00 41 SER A C 10
ATOM 9806 O O . SER A 1 41 ? -8.956 -5.473 -9.952 1.00 0.00 41 SER A O 10
ATOM 9814 N N . ASP A 1 42 ? -9.259 -6.564 -8.009 1.00 0.00 42 ASP A N 10
ATOM 9815 C CA . ASP A 1 42 ? -10.706 -6.670 -8.167 1.00 0.00 42 ASP A CA 10
ATOM 9816 C C . ASP A 1 42 ? -11.391 -5.362 -7.782 1.00 0.00 42 ASP A C 10
ATOM 9817 O O . ASP A 1 42 ? -10.919 -4.637 -6.907 1.00 0.00 42 ASP A O 10
ATOM 9826 N N . GLU A 1 43 ? -12.505 -5.067 -8.445 1.00 0.00 43 GLU A N 10
ATOM 9827 C CA . GLU A 1 43 ? -13.254 -3.846 -8.172 1.00 0.00 43 GLU A CA 10
ATOM 9828 C C . GLU A 1 43 ? -14.691 -4.166 -7.771 1.00 0.00 43 GLU A C 10
ATOM 9829 O O . GLU A 1 43 ? -15.337 -3.392 -7.067 1.00 0.00 43 GLU A O 10
ATOM 9841 N N . ASN A 1 44 ? -15.184 -5.314 -8.225 1.00 0.00 44 ASN A N 10
ATOM 9842 C CA . ASN A 1 44 ? -16.545 -5.737 -7.915 1.00 0.00 44 ASN A CA 10
ATOM 9843 C C . ASN A 1 44 ? -16.571 -6.610 -6.664 1.00 0.00 44 ASN A C 10
ATOM 9844 O O . ASN A 1 44 ? -17.216 -7.659 -6.639 1.00 0.00 44 ASN A O 10
ATOM 9855 N N . SER A 1 45 ? -15.866 -6.170 -5.627 1.00 0.00 45 SER A N 10
ATOM 9856 C CA . SER A 1 45 ? -15.805 -6.912 -4.373 1.00 0.00 45 SER A CA 10
ATOM 9857 C C . SER A 1 45 ? -16.058 -5.992 -3.183 1.00 0.00 45 SER A C 10
ATOM 9858 O O . SER A 1 45 ? -16.351 -4.807 -3.351 1.00 0.00 45 SER A O 10
ATOM 9866 N N . LEU A 1 46 ? -15.943 -6.545 -1.981 1.00 0.00 46 LEU A N 10
ATOM 9867 C CA . LEU A 1 46 ? -16.158 -5.774 -0.761 1.00 0.00 46 LEU A CA 10
ATOM 9868 C C . LEU A 1 46 ? -14.836 -5.253 -0.205 1.00 0.00 46 LEU A C 10
ATOM 9869 O O . LEU A 1 46 ? -14.723 -4.083 0.157 1.00 0.00 46 LEU A O 10
ATOM 9885 N N . GLU A 1 47 ? -13.839 -6.131 -0.143 1.00 0.00 47 GLU A N 10
ATOM 9886 C CA . GLU A 1 47 ? -12.525 -5.759 0.368 1.00 0.00 47 GLU A CA 10
ATOM 9887 C C . GLU A 1 47 ? -11.959 -4.570 -0.404 1.00 0.00 47 GLU A C 10
ATOM 9888 O O . GLU A 1 47 ? -11.193 -3.772 0.138 1.00 0.00 47 GLU A O 10
ATOM 9900 N N . TYR A 1 48 ? -12.338 -4.461 -1.672 1.00 0.00 48 TYR A N 10
ATOM 9901 C CA . TYR A 1 48 ? -11.867 -3.373 -2.521 1.00 0.00 48 TYR A CA 10
ATOM 9902 C C . TYR A 1 48 ? -12.745 -2.135 -2.359 1.00 0.00 48 TYR A C 10
ATOM 9903 O O . TYR A 1 48 ? -12.325 -1.017 -2.659 1.00 0.00 48 TYR A O 10
ATOM 9921 N N . LYS A 1 49 ? -13.968 -2.344 -1.882 1.00 0.00 49 LYS A N 10
ATOM 9922 C CA . LYS A 1 49 ? -14.907 -1.249 -1.678 1.00 0.00 49 LYS A CA 10
ATOM 9923 C C . LYS A 1 49 ? -14.460 -0.357 -0.523 1.00 0.00 49 LYS A C 10
ATOM 9924 O O . LYS A 1 49 ? -14.844 0.810 -0.443 1.00 0.00 49 LYS A O 10
ATOM 9943 N N . TYR A 1 50 ? -13.645 -0.913 0.366 1.00 0.00 50 TYR A N 10
ATOM 9944 C CA . TYR A 1 50 ? -13.147 -0.168 1.516 1.00 0.00 50 TYR A CA 10
ATOM 9945 C C . TYR A 1 50 ? -11.915 0.650 1.142 1.00 0.00 50 TYR A C 10
ATOM 9946 O O . TYR A 1 50 ? -11.862 1.858 1.379 1.00 0.00 50 TYR A O 10
ATOM 9964 N N . TYR A 1 51 ? -10.926 -0.015 0.557 1.00 0.00 51 TYR A N 10
ATOM 9965 C CA . TYR A 1 51 ? -9.693 0.649 0.151 1.00 0.00 51 TYR A CA 10
ATOM 9966 C C . TYR A 1 51 ? -9.992 1.910 -0.653 1.00 0.00 51 TYR A C 10
ATOM 9967 O O . TYR A 1 51 ? -9.246 2.888 -0.598 1.00 0.00 51 TYR A O 10
ATOM 9985 N N . LYS A 1 52 ? -11.091 1.881 -1.400 1.00 0.00 52 LYS A N 10
ATOM 9986 C CA . LYS A 1 52 ? -11.493 3.020 -2.215 1.00 0.00 52 LYS A CA 10
ATOM 9987 C C . LYS A 1 52 ? -12.393 3.964 -1.424 1.00 0.00 52 LYS A C 10
ATOM 9988 O O . LYS A 1 52 ? -12.349 5.181 -1.609 1.00 0.00 52 LYS A O 10
ATOM 10007 N N . LEU A 1 53 ? -13.208 3.397 -0.543 1.00 0.00 53 LEU A N 10
ATOM 10008 C CA . LEU A 1 53 ? -14.118 4.188 0.278 1.00 0.00 53 LEU A CA 10
ATOM 10009 C C . LEU A 1 53 ? -13.389 4.788 1.476 1.00 0.00 53 LEU A C 10
ATOM 10010 O O . LEU A 1 53 ? -13.216 6.004 1.567 1.00 0.00 53 LEU A O 10
ATOM 10026 N N . LYS A 1 54 ? -12.962 3.927 2.393 1.00 0.00 54 LYS A N 10
ATOM 10027 C CA . LYS A 1 54 ? -12.248 4.369 3.585 1.00 0.00 54 LYS A CA 10
ATOM 10028 C C . LYS A 1 54 ? -11.163 5.380 3.225 1.00 0.00 54 LYS A C 10
ATOM 10029 O O . LYS A 1 54 ? -10.885 6.306 3.990 1.00 0.00 54 LYS A O 10
ATOM 10048 N N . LEU A 1 55 ? -10.556 5.199 2.059 1.00 0.00 55 LEU A N 10
ATOM 10049 C CA . LEU A 1 55 ? -9.502 6.096 1.597 1.00 0.00 55 LEU A CA 10
ATOM 10050 C C . LEU A 1 55 ? -10.072 7.462 1.230 1.00 0.00 55 LEU A C 10
ATOM 10051 O O . LEU A 1 55 ? -9.515 8.497 1.596 1.00 0.00 55 LEU A O 10
ATOM 10067 N N . ALA A 1 56 ? -11.188 7.457 0.508 1.00 0.00 56 ALA A N 10
ATOM 10068 C CA . ALA A 1 56 ? -11.836 8.696 0.096 1.00 0.00 56 ALA A CA 10
ATOM 10069 C C . ALA A 1 56 ? -12.265 9.520 1.306 1.00 0.00 56 ALA A C 10
ATOM 10070 O O . ALA A 1 56 ? -11.882 10.681 1.444 1.00 0.00 56 ALA A O 10
ATOM 10077 N N . GLU A 1 57 ? -13.064 8.911 2.177 1.00 0.00 57 GLU A N 10
ATOM 10078 C CA . GLU A 1 57 ? -13.546 9.590 3.374 1.00 0.00 57 GLU A CA 10
ATOM 10079 C C . GLU A 1 57 ? -12.381 10.023 4.260 1.00 0.00 57 GLU A C 10
ATOM 10080 O O . GLU A 1 57 ? -12.401 11.107 4.843 1.00 0.00 57 GLU A O 10
ATOM 10092 N N . MET A 1 58 ? -11.369 9.168 4.355 1.00 0.00 58 MET A N 10
ATOM 10093 C CA . MET A 1 58 ? -10.196 9.461 5.170 1.00 0.00 58 MET A CA 10
ATOM 10094 C C . MET A 1 58 ? -9.403 10.625 4.583 1.00 0.00 58 MET A C 10
ATOM 10095 O O . MET A 1 58 ? -8.912 11.485 5.313 1.00 0.00 58 MET A O 10
ATOM 10109 N N . GLN A 1 59 ? -9.283 10.645 3.259 1.00 0.00 59 GLN A N 10
ATOM 10110 C CA . GLN A 1 59 ? -8.549 11.702 2.575 1.00 0.00 59 GLN A CA 10
ATOM 10111 C C . GLN A 1 59 ? -9.238 13.051 2.760 1.00 0.00 59 GLN A C 10
ATOM 10112 O O . GLN A 1 59 ? -8.596 14.044 3.102 1.00 0.00 59 GLN A O 10
ATOM 10126 N N . ARG A 1 60 ? -10.547 13.077 2.532 1.00 0.00 60 ARG A N 10
ATOM 10127 C CA . ARG A 1 60 ? -11.322 14.304 2.672 1.00 0.00 60 ARG A CA 10
ATOM 10128 C C . ARG A 1 60 ? -11.312 14.791 4.118 1.00 0.00 60 ARG A C 10
ATOM 10129 O O . ARG A 1 60 ? -11.502 15.977 4.386 1.00 0.00 60 ARG A O 10
ATOM 10150 N N . SER A 1 61 ? -11.091 13.866 5.047 1.00 0.00 61 SER A N 10
ATOM 10151 C CA . SER A 1 61 ? -11.061 14.200 6.466 1.00 0.00 61 SER A CA 10
ATOM 10152 C C . SER A 1 61 ? -9.806 14.996 6.810 1.00 0.00 61 SER A C 10
ATOM 10153 O O . SER A 1 61 ? -8.830 14.994 6.061 1.00 0.00 61 SER A O 10
ATOM 10161 N N . GLY A 1 62 ? -9.839 15.677 7.952 1.00 0.00 62 GLY A N 10
ATOM 10162 C CA . GLY A 1 62 ? -8.700 16.470 8.377 1.00 0.00 62 GLY A CA 10
ATOM 10163 C C . GLY A 1 62 ? -8.732 17.878 7.818 1.00 0.00 62 GLY A C 10
ATOM 10164 O O . GLY A 1 62 ? -9.696 18.291 7.172 1.00 0.00 62 GLY A O 10
ATOM 10168 N N . PRO A 1 63 ? -7.658 18.642 8.066 1.00 0.00 63 PRO A N 10
ATOM 10169 C CA . PRO A 1 63 ? -7.543 20.024 7.593 1.00 0.00 63 PRO A CA 10
ATOM 10170 C C . PRO A 1 63 ? -7.374 20.106 6.079 1.00 0.00 63 PRO A C 10
ATOM 10171 O O . PRO A 1 63 ? -7.505 21.178 5.488 1.00 0.00 63 PRO A O 10
ATOM 10182 N N . SER A 1 64 ? -7.082 18.968 5.458 1.00 0.00 64 SER A N 10
ATOM 10183 C CA . SER A 1 64 ? -6.890 18.912 4.014 1.00 0.00 64 SER A CA 10
ATOM 10184 C C . SER A 1 64 ? -5.485 19.366 3.634 1.00 0.00 64 SER A C 10
ATOM 10185 O O . SER A 1 64 ? -4.721 19.829 4.480 1.00 0.00 64 SER A O 10
ATOM 10193 N N . SER A 1 65 ? -5.151 19.230 2.354 1.00 0.00 65 SER A N 10
ATOM 10194 C CA . SER A 1 65 ? -3.836 19.622 1.861 1.00 0.00 65 SER A CA 10
ATOM 10195 C C . SER A 1 65 ? -3.956 20.715 0.803 1.00 0.00 65 SER A C 10
ATOM 10196 O O . SER A 1 65 ? -3.254 20.696 -0.207 1.00 0.00 65 SER A O 10
ATOM 10204 N N . GLY A 1 66 ? -4.851 21.667 1.045 1.00 0.00 66 GLY A N 10
ATOM 10205 C CA . GLY A 1 66 ? -5.048 22.755 0.105 1.00 0.00 66 GLY A CA 10
ATOM 10206 C C . GLY A 1 66 ? -6.313 23.543 0.386 1.00 0.00 66 GLY A C 10
ATOM 10207 O O . GLY A 1 66 ? -6.379 24.297 1.356 1.00 0.00 66 GLY A O 10
ATOM 10211 N N . GLY A 1 1 ? 0.510 -11.582 19.764 1.00 0.00 1 GLY A N 11
ATOM 10212 C CA . GLY A 1 1 ? -0.296 -10.406 19.499 1.00 0.00 1 GLY A CA 11
ATOM 10213 C C . GLY A 1 1 ? -1.677 -10.754 18.980 1.00 0.00 1 GLY A C 11
ATOM 10214 O O . GLY A 1 1 ? -2.545 -11.178 19.742 1.00 0.00 1 GLY A O 11
ATOM 10218 N N . SER A 1 2 ? -1.881 -10.574 17.679 1.00 0.00 2 SER A N 11
ATOM 10219 C CA . SER A 1 2 ? -3.169 -10.866 17.059 1.00 0.00 2 SER A CA 11
ATOM 10220 C C . SER A 1 2 ? -2.978 -11.536 15.702 1.00 0.00 2 SER A C 11
ATOM 10221 O O . SER A 1 2 ? -1.854 -11.675 15.218 1.00 0.00 2 SER A O 11
ATOM 10229 N N . SER A 1 3 ? -4.085 -11.948 15.091 1.00 0.00 3 SER A N 11
ATOM 10230 C CA . SER A 1 3 ? -4.041 -12.606 13.791 1.00 0.00 3 SER A CA 11
ATOM 10231 C C . SER A 1 3 ? -5.359 -12.424 13.044 1.00 0.00 3 SER A C 11
ATOM 10232 O O . SER A 1 3 ? -6.428 -12.736 13.566 1.00 0.00 3 SER A O 11
ATOM 10240 N N . GLY A 1 4 ? -5.273 -11.914 11.820 1.00 0.00 4 GLY A N 11
ATOM 10241 C CA . GLY A 1 4 ? -6.465 -11.698 11.020 1.00 0.00 4 GLY A CA 11
ATOM 10242 C C . GLY A 1 4 ? -6.172 -11.692 9.533 1.00 0.00 4 GLY A C 11
ATOM 10243 O O . GLY A 1 4 ? -5.746 -10.678 8.981 1.00 0.00 4 GLY A O 11
ATOM 10247 N N . SER A 1 5 ? -6.400 -12.829 8.882 1.00 0.00 5 SER A N 11
ATOM 10248 C CA . SER A 1 5 ? -6.154 -12.953 7.451 1.00 0.00 5 SER A CA 11
ATOM 10249 C C . SER A 1 5 ? -7.379 -12.524 6.649 1.00 0.00 5 SER A C 11
ATOM 10250 O O . SER A 1 5 ? -8.505 -12.914 6.961 1.00 0.00 5 SER A O 11
ATOM 10258 N N . SER A 1 6 ? -7.152 -11.721 5.615 1.00 0.00 6 SER A N 11
ATOM 10259 C CA . SER A 1 6 ? -8.236 -11.237 4.770 1.00 0.00 6 SER A CA 11
ATOM 10260 C C . SER A 1 6 ? -9.313 -10.554 5.608 1.00 0.00 6 SER A C 11
ATOM 10261 O O . SER A 1 6 ? -9.243 -10.537 6.835 1.00 0.00 6 SER A O 11
ATOM 10269 N N . GLY A 1 7 ? -10.311 -9.991 4.932 1.00 0.00 7 GLY A N 11
ATOM 10270 C CA . GLY A 1 7 ? -11.390 -9.314 5.628 1.00 0.00 7 GLY A CA 11
ATOM 10271 C C . GLY A 1 7 ? -11.234 -7.807 5.613 1.00 0.00 7 GLY A C 11
ATOM 10272 O O . GLY A 1 7 ? -10.144 -7.290 5.365 1.00 0.00 7 GLY A O 11
ATOM 10276 N N . VAL A 1 8 ? -12.327 -7.097 5.875 1.00 0.00 8 VAL A N 11
ATOM 10277 C CA . VAL A 1 8 ? -12.307 -5.639 5.889 1.00 0.00 8 VAL A CA 11
ATOM 10278 C C . VAL A 1 8 ? -11.513 -5.112 7.079 1.00 0.00 8 VAL A C 11
ATOM 10279 O O . VAL A 1 8 ? -11.221 -3.920 7.164 1.00 0.00 8 VAL A O 11
ATOM 10292 N N . GLY A 1 9 ? -11.166 -6.009 7.996 1.00 0.00 9 GLY A N 11
ATOM 10293 C CA . GLY A 1 9 ? -10.408 -5.615 9.170 1.00 0.00 9 GLY A CA 11
ATOM 10294 C C . GLY A 1 9 ? -9.004 -5.159 8.826 1.00 0.00 9 GLY A C 11
ATOM 10295 O O . GLY A 1 9 ? -8.446 -4.285 9.491 1.00 0.00 9 GLY A O 11
ATOM 10299 N N . THR A 1 10 ? -8.428 -5.752 7.786 1.00 0.00 10 THR A N 11
ATOM 10300 C CA . THR A 1 10 ? -7.079 -5.404 7.357 1.00 0.00 10 THR A CA 11
ATOM 10301 C C . THR A 1 10 ? -7.063 -4.067 6.624 1.00 0.00 10 THR A C 11
ATOM 10302 O O . THR A 1 10 ? -6.217 -3.214 6.891 1.00 0.00 10 THR A O 11
ATOM 10313 N N . ILE A 1 11 ? -8.003 -3.892 5.702 1.00 0.00 11 ILE A N 11
ATOM 10314 C CA . ILE A 1 11 ? -8.097 -2.658 4.933 1.00 0.00 11 ILE A CA 11
ATOM 10315 C C . ILE A 1 11 ? -8.294 -1.453 5.847 1.00 0.00 11 ILE A C 11
ATOM 10316 O O . ILE A 1 11 ? -7.540 -0.482 5.785 1.00 0.00 11 ILE A O 11
ATOM 10332 N N . ASP A 1 12 ? -9.312 -1.525 6.698 1.00 0.00 12 ASP A N 11
ATOM 10333 C CA . ASP A 1 12 ? -9.607 -0.442 7.629 1.00 0.00 12 ASP A CA 11
ATOM 10334 C C . ASP A 1 12 ? -8.325 0.112 8.242 1.00 0.00 12 ASP A C 11
ATOM 10335 O O . ASP A 1 12 ? -8.257 1.287 8.606 1.00 0.00 12 ASP A O 11
ATOM 10344 N N . GLN A 1 13 ? -7.312 -0.740 8.353 1.00 0.00 13 GLN A N 11
ATOM 10345 C CA . GLN A 1 13 ? -6.033 -0.334 8.924 1.00 0.00 13 GLN A CA 11
ATOM 10346 C C . GLN A 1 13 ? -5.077 0.145 7.835 1.00 0.00 13 GLN A C 11
ATOM 10347 O O . GLN A 1 13 ? -4.383 1.148 8.001 1.00 0.00 13 GLN A O 11
ATOM 10361 N N . LEU A 1 14 ? -5.049 -0.578 6.721 1.00 0.00 14 LEU A N 11
ATOM 10362 C CA . LEU A 1 14 ? -4.179 -0.227 5.604 1.00 0.00 14 LEU A CA 11
ATOM 10363 C C . LEU A 1 14 ? -4.442 1.201 5.136 1.00 0.00 14 LEU A C 11
ATOM 10364 O O . LEU A 1 14 ? -3.542 2.041 5.137 1.00 0.00 14 LEU A O 11
ATOM 10380 N N . VAL A 1 15 ? -5.682 1.470 4.739 1.00 0.00 15 VAL A N 11
ATOM 10381 C CA . VAL A 1 15 ? -6.065 2.796 4.273 1.00 0.00 15 VAL A CA 11
ATOM 10382 C C . VAL A 1 15 ? -5.487 3.883 5.172 1.00 0.00 15 VAL A C 11
ATOM 10383 O O . VAL A 1 15 ? -4.796 4.789 4.705 1.00 0.00 15 VAL A O 11
ATOM 10396 N N . LYS A 1 16 ? -5.772 3.787 6.466 1.00 0.00 16 LYS A N 11
ATOM 10397 C CA . LYS A 1 16 ? -5.279 4.760 7.434 1.00 0.00 16 LYS A CA 11
ATOM 10398 C C . LYS A 1 16 ? -3.810 5.084 7.179 1.00 0.00 16 LYS A C 11
ATOM 10399 O O . LYS A 1 16 ? -3.379 6.226 7.340 1.00 0.00 16 LYS A O 11
ATOM 10418 N N . ARG A 1 17 ? -3.047 4.072 6.782 1.00 0.00 17 ARG A N 11
ATOM 10419 C CA . ARG A 1 17 ? -1.626 4.249 6.505 1.00 0.00 17 ARG A CA 11
ATOM 10420 C C . ARG A 1 17 ? -1.415 5.181 5.315 1.00 0.00 17 ARG A C 11
ATOM 10421 O O . ARG A 1 17 ? -0.953 6.311 5.471 1.00 0.00 17 ARG A O 11
ATOM 10442 N N . VAL A 1 18 ? -1.760 4.699 4.124 1.00 0.00 18 VAL A N 11
ATOM 10443 C CA . VAL A 1 18 ? -1.609 5.488 2.908 1.00 0.00 18 VAL A CA 11
ATOM 10444 C C . VAL A 1 18 ? -2.058 6.928 3.127 1.00 0.00 18 VAL A C 11
ATOM 10445 O O . VAL A 1 18 ? -1.637 7.835 2.410 1.00 0.00 18 VAL A O 11
ATOM 10458 N N . ILE A 1 19 ? -2.912 7.130 4.124 1.00 0.00 19 ILE A N 11
ATOM 10459 C CA . ILE A 1 19 ? -3.417 8.461 4.441 1.00 0.00 19 ILE A CA 11
ATOM 10460 C C . ILE A 1 19 ? -2.396 9.259 5.245 1.00 0.00 19 ILE A C 11
ATOM 10461 O O . ILE A 1 19 ? -1.965 10.333 4.829 1.00 0.00 19 ILE A O 11
ATOM 10477 N N . GLU A 1 20 ? -2.012 8.722 6.400 1.00 0.00 20 GLU A N 11
ATOM 10478 C CA . GLU A 1 20 ? -1.041 9.385 7.264 1.00 0.00 20 GLU A CA 11
ATOM 10479 C C . GLU A 1 20 ? 0.371 9.244 6.702 1.00 0.00 20 GLU A C 11
ATOM 10480 O O . GLU A 1 20 ? 1.311 9.867 7.193 1.00 0.00 20 GLU A O 11
ATOM 10492 N N . GLY A 1 21 ? 0.511 8.419 5.670 1.00 0.00 21 GLY A N 11
ATOM 10493 C CA . GLY A 1 21 ? 1.811 8.209 5.058 1.00 0.00 21 GLY A CA 11
ATOM 10494 C C . GLY A 1 21 ? 2.712 7.328 5.899 1.00 0.00 21 GLY A C 11
ATOM 10495 O O . GLY A 1 21 ? 3.825 6.996 5.491 1.00 0.00 21 GLY A O 11
ATOM 10499 N N . SER A 1 22 ? 2.231 6.947 7.079 1.00 0.00 22 SER A N 11
ATOM 10500 C CA . SER A 1 22 ? 3.004 6.102 7.983 1.00 0.00 22 SER A CA 11
ATOM 10501 C C . SER A 1 22 ? 3.754 5.022 7.209 1.00 0.00 22 SER A C 11
ATOM 10502 O O . SER A 1 22 ? 4.784 4.521 7.661 1.00 0.00 22 SER A O 11
ATOM 10510 N N . LEU A 1 23 ? 3.230 4.669 6.041 1.00 0.00 23 LEU A N 11
ATOM 10511 C CA . LEU A 1 23 ? 3.848 3.648 5.202 1.00 0.00 23 LEU A CA 11
ATOM 10512 C C . LEU A 1 23 ? 4.549 4.279 4.003 1.00 0.00 23 LEU A C 11
ATOM 10513 O O . LEU A 1 23 ? 4.011 5.181 3.361 1.00 0.00 23 LEU A O 11
ATOM 10529 N N . SER A 1 24 ? 5.752 3.798 3.706 1.00 0.00 24 SER A N 11
ATOM 10530 C CA . SER A 1 24 ? 6.527 4.316 2.585 1.00 0.00 24 SER A CA 11
ATOM 10531 C C . SER A 1 24 ? 5.720 4.258 1.293 1.00 0.00 24 SER A C 11
ATOM 10532 O O . SER A 1 24 ? 4.726 3.539 1.184 1.00 0.00 24 SER A O 11
ATOM 10540 N N . PRO A 1 25 ? 6.155 5.033 0.288 1.00 0.00 25 PRO A N 11
ATOM 10541 C CA . PRO A 1 25 ? 5.488 5.088 -1.015 1.00 0.00 25 PRO A CA 11
ATOM 10542 C C . PRO A 1 25 ? 5.658 3.796 -1.808 1.00 0.00 25 PRO A C 11
ATOM 10543 O O . PRO A 1 25 ? 4.800 3.431 -2.612 1.00 0.00 25 PRO A O 11
ATOM 10554 N N . LYS A 1 26 ? 6.770 3.108 -1.576 1.00 0.00 26 LYS A N 11
ATOM 10555 C CA . LYS A 1 26 ? 7.053 1.855 -2.267 1.00 0.00 26 LYS A CA 11
ATOM 10556 C C . LYS A 1 26 ? 6.202 0.720 -1.707 1.00 0.00 26 LYS A C 11
ATOM 10557 O O . LYS A 1 26 ? 5.715 -0.129 -2.453 1.00 0.00 26 LYS A O 11
ATOM 10576 N N . GLU A 1 27 ? 6.024 0.714 -0.390 1.00 0.00 27 GLU A N 11
ATOM 10577 C CA . GLU A 1 27 ? 5.231 -0.317 0.270 1.00 0.00 27 GLU A CA 11
ATOM 10578 C C . GLU A 1 27 ? 3.857 -0.447 -0.384 1.00 0.00 27 GLU A C 11
ATOM 10579 O O . GLU A 1 27 ? 3.383 -1.553 -0.640 1.00 0.00 27 GLU A O 11
ATOM 10591 N N . ARG A 1 28 ? 3.225 0.691 -0.650 1.00 0.00 28 ARG A N 11
ATOM 10592 C CA . ARG A 1 28 ? 1.907 0.706 -1.271 1.00 0.00 28 ARG A CA 11
ATOM 10593 C C . ARG A 1 28 ? 1.884 -0.175 -2.517 1.00 0.00 28 ARG A C 11
ATOM 10594 O O . ARG A 1 28 ? 1.071 -1.094 -2.626 1.00 0.00 28 ARG A O 11
ATOM 10615 N N . THR A 1 29 ? 2.780 0.112 -3.456 1.00 0.00 29 THR A N 11
ATOM 10616 C CA . THR A 1 29 ? 2.861 -0.651 -4.695 1.00 0.00 29 THR A CA 11
ATOM 10617 C C . THR A 1 29 ? 3.139 -2.124 -4.415 1.00 0.00 29 THR A C 11
ATOM 10618 O O . THR A 1 29 ? 2.732 -3.000 -5.179 1.00 0.00 29 THR A O 11
ATOM 10629 N N . LEU A 1 30 ? 3.835 -2.392 -3.315 1.00 0.00 30 LEU A N 11
ATOM 10630 C CA . LEU A 1 30 ? 4.167 -3.760 -2.934 1.00 0.00 30 LEU A CA 11
ATOM 10631 C C . LEU A 1 30 ? 2.946 -4.479 -2.369 1.00 0.00 30 LEU A C 11
ATOM 10632 O O . LEU A 1 30 ? 2.832 -5.702 -2.467 1.00 0.00 30 LEU A O 11
ATOM 10648 N N . LEU A 1 31 ? 2.036 -3.713 -1.778 1.00 0.00 31 LEU A N 11
ATOM 10649 C CA . LEU A 1 31 ? 0.821 -4.277 -1.199 1.00 0.00 31 LEU A CA 11
ATOM 10650 C C . LEU A 1 31 ? 0.125 -5.204 -2.190 1.00 0.00 31 LEU A C 11
ATOM 10651 O O . LEU A 1 31 ? -0.405 -6.250 -1.812 1.00 0.00 31 LEU A O 11
ATOM 10667 N N . LYS A 1 32 ? 0.130 -4.816 -3.460 1.00 0.00 32 LYS A N 11
ATOM 10668 C CA . LYS A 1 32 ? -0.498 -5.612 -4.508 1.00 0.00 32 LYS A CA 11
ATOM 10669 C C . LYS A 1 32 ? 0.199 -6.961 -4.656 1.00 0.00 32 LYS A C 11
ATOM 10670 O O . LYS A 1 32 ? -0.441 -7.971 -4.946 1.00 0.00 32 LYS A O 11
ATOM 10689 N N . GLU A 1 33 ? 1.513 -6.969 -4.453 1.00 0.00 33 GLU A N 11
ATOM 10690 C CA . GLU A 1 33 ? 2.294 -8.195 -4.564 1.00 0.00 33 GLU A CA 11
ATOM 10691 C C . GLU A 1 33 ? 1.968 -9.153 -3.422 1.00 0.00 33 GLU A C 11
ATOM 10692 O O . GLU A 1 33 ? 2.250 -10.349 -3.502 1.00 0.00 33 GLU A O 11
ATOM 10704 N N . ASP A 1 34 ? 1.374 -8.619 -2.361 1.00 0.00 34 ASP A N 11
ATOM 10705 C CA . ASP A 1 34 ? 1.009 -9.427 -1.202 1.00 0.00 34 ASP A CA 11
ATOM 10706 C C . ASP A 1 34 ? -0.329 -10.125 -1.427 1.00 0.00 34 ASP A C 11
ATOM 10707 O O . ASP A 1 34 ? -1.258 -9.566 -2.009 1.00 0.00 34 ASP A O 11
ATOM 10716 N N . PRO A 1 35 ? -0.429 -11.376 -0.955 1.00 0.00 35 PRO A N 11
ATOM 10717 C CA . PRO A 1 35 ? -1.650 -12.178 -1.093 1.00 0.00 35 PRO A CA 11
ATOM 10718 C C . PRO A 1 35 ? -2.788 -11.655 -0.225 1.00 0.00 35 PRO A C 11
ATOM 10719 O O . PRO A 1 35 ? -3.962 -11.845 -0.544 1.00 0.00 35 PRO A O 11
ATOM 10730 N N . ALA A 1 36 ? -2.433 -10.995 0.873 1.00 0.00 36 ALA A N 11
ATOM 10731 C CA . ALA A 1 36 ? -3.427 -10.443 1.786 1.00 0.00 36 ALA A CA 11
ATOM 10732 C C . ALA A 1 36 ? -4.219 -9.321 1.123 1.00 0.00 36 ALA A C 11
ATOM 10733 O O . ALA A 1 36 ? -5.368 -9.064 1.479 1.00 0.00 36 ALA A O 11
ATOM 10740 N N . TYR A 1 37 ? -3.595 -8.654 0.158 1.00 0.00 37 TYR A N 11
ATOM 10741 C CA . TYR A 1 37 ? -4.240 -7.558 -0.554 1.00 0.00 37 TYR A CA 11
ATOM 10742 C C . TYR A 1 37 ? -4.527 -7.941 -2.002 1.00 0.00 37 TYR A C 11
ATOM 10743 O O . TYR A 1 37 ? -4.115 -7.247 -2.933 1.00 0.00 37 TYR A O 11
ATOM 10761 N N . TRP A 1 38 ? -5.236 -9.049 -2.184 1.00 0.00 38 TRP A N 11
ATOM 10762 C CA . TRP A 1 38 ? -5.579 -9.525 -3.519 1.00 0.00 38 TRP A CA 11
ATOM 10763 C C . TRP A 1 38 ? -6.729 -8.715 -4.107 1.00 0.00 38 TRP A C 11
ATOM 10764 O O . TRP A 1 38 ? -6.700 -8.337 -5.279 1.00 0.00 38 TRP A O 11
ATOM 10785 N N . PHE A 1 39 ? -7.742 -8.452 -3.287 1.00 0.00 39 PHE A N 11
ATOM 10786 C CA . PHE A 1 39 ? -8.903 -7.686 -3.727 1.00 0.00 39 PHE A CA 11
ATOM 10787 C C . PHE A 1 39 ? -8.473 -6.444 -4.502 1.00 0.00 39 PHE A C 11
ATOM 10788 O O . PHE A 1 39 ? -9.163 -6.003 -5.422 1.00 0.00 39 PHE A O 11
ATOM 10805 N N . LEU A 1 40 ? -7.330 -5.884 -4.123 1.00 0.00 40 LEU A N 11
ATOM 10806 C CA . LEU A 1 40 ? -6.806 -4.691 -4.780 1.00 0.00 40 LEU A CA 11
ATOM 10807 C C . LEU A 1 40 ? -7.055 -4.746 -6.284 1.00 0.00 40 LEU A C 11
ATOM 10808 O O . LEU A 1 40 ? -7.580 -3.800 -6.872 1.00 0.00 40 LEU A O 11
ATOM 10824 N N . SER A 1 41 ? -6.676 -5.860 -6.902 1.00 0.00 41 SER A N 11
ATOM 10825 C CA . SER A 1 41 ? -6.856 -6.038 -8.338 1.00 0.00 41 SER A CA 11
ATOM 10826 C C . SER A 1 41 ? -8.338 -6.083 -8.698 1.00 0.00 41 SER A C 11
ATOM 10827 O O . SER A 1 41 ? -8.750 -5.575 -9.742 1.00 0.00 41 SER A O 11
ATOM 10835 N N . ASP A 1 42 ? -9.134 -6.693 -7.827 1.00 0.00 42 ASP A N 11
ATOM 10836 C CA . ASP A 1 42 ? -10.570 -6.803 -8.051 1.00 0.00 42 ASP A CA 11
ATOM 10837 C C . ASP A 1 42 ? -11.276 -5.492 -7.714 1.00 0.00 42 ASP A C 11
ATOM 10838 O O . ASP A 1 42 ? -10.778 -4.697 -6.917 1.00 0.00 42 ASP A O 11
ATOM 10847 N N . GLU A 1 43 ? -12.435 -5.276 -8.326 1.00 0.00 43 GLU A N 11
ATOM 10848 C CA . GLU A 1 43 ? -13.207 -4.060 -8.092 1.00 0.00 43 GLU A CA 11
ATOM 10849 C C . GLU A 1 43 ? -14.634 -4.396 -7.669 1.00 0.00 43 GLU A C 11
ATOM 10850 O O . GLU A 1 43 ? -15.252 -3.663 -6.897 1.00 0.00 43 GLU A O 11
ATOM 10862 N N . ASN A 1 44 ? -15.151 -5.507 -8.181 1.00 0.00 44 ASN A N 11
ATOM 10863 C CA . ASN A 1 44 ? -16.507 -5.940 -7.859 1.00 0.00 44 ASN A CA 11
ATOM 10864 C C . ASN A 1 44 ? -16.517 -6.799 -6.599 1.00 0.00 44 ASN A C 11
ATOM 10865 O O . ASN A 1 44 ? -17.109 -7.879 -6.576 1.00 0.00 44 ASN A O 11
ATOM 10876 N N . SER A 1 45 ? -15.860 -6.311 -5.551 1.00 0.00 45 SER A N 11
ATOM 10877 C CA . SER A 1 45 ? -15.791 -7.037 -4.288 1.00 0.00 45 SER A CA 11
ATOM 10878 C C . SER A 1 45 ? -16.091 -6.110 -3.112 1.00 0.00 45 SER A C 11
ATOM 10879 O O . SER A 1 45 ? -16.484 -4.958 -3.300 1.00 0.00 45 SER A O 11
ATOM 10887 N N . LEU A 1 46 ? -15.902 -6.622 -1.901 1.00 0.00 46 LEU A N 11
ATOM 10888 C CA . LEU A 1 46 ? -16.153 -5.841 -0.695 1.00 0.00 46 LEU A CA 11
ATOM 10889 C C . LEU A 1 46 ? -14.850 -5.291 -0.122 1.00 0.00 46 LEU A C 11
ATOM 10890 O O . LEU A 1 46 ? -14.773 -4.124 0.260 1.00 0.00 46 LEU A O 11
ATOM 10906 N N . GLU A 1 47 ? -13.828 -6.140 -0.068 1.00 0.00 47 GLU A N 11
ATOM 10907 C CA . GLU A 1 47 ? -12.528 -5.738 0.457 1.00 0.00 47 GLU A CA 11
ATOM 10908 C C . GLU A 1 47 ? -11.980 -4.539 -0.311 1.00 0.00 47 GLU A C 11
ATOM 10909 O O . GLU A 1 47 ? -11.281 -3.695 0.251 1.00 0.00 47 GLU A O 11
ATOM 10921 N N . TYR A 1 48 ? -12.300 -4.471 -1.599 1.00 0.00 48 TYR A N 11
ATOM 10922 C CA . TYR A 1 48 ? -11.837 -3.377 -2.445 1.00 0.00 48 TYR A CA 11
ATOM 10923 C C . TYR A 1 48 ? -12.720 -2.145 -2.274 1.00 0.00 48 TYR A C 11
ATOM 10924 O O . TYR A 1 48 ? -12.273 -1.014 -2.468 1.00 0.00 48 TYR A O 11
ATOM 10942 N N . LYS A 1 49 ? -13.977 -2.372 -1.907 1.00 0.00 49 LYS A N 11
ATOM 10943 C CA . LYS A 1 49 ? -14.924 -1.283 -1.707 1.00 0.00 49 LYS A CA 11
ATOM 10944 C C . LYS A 1 49 ? -14.480 -0.378 -0.561 1.00 0.00 49 LYS A C 11
ATOM 10945 O O . LYS A 1 49 ? -14.892 0.779 -0.475 1.00 0.00 49 LYS A O 11
ATOM 10964 N N . TYR A 1 50 ? -13.636 -0.913 0.313 1.00 0.00 50 TYR A N 11
ATOM 10965 C CA . TYR A 1 50 ? -13.135 -0.153 1.454 1.00 0.00 50 TYR A CA 11
ATOM 10966 C C . TYR A 1 50 ? -11.892 0.645 1.075 1.00 0.00 50 TYR A C 11
ATOM 10967 O O . TYR A 1 50 ? -11.891 1.875 1.122 1.00 0.00 50 TYR A O 11
ATOM 10985 N N . TYR A 1 51 ? -10.834 -0.066 0.696 1.00 0.00 51 TYR A N 11
ATOM 10986 C CA . TYR A 1 51 ? -9.583 0.574 0.310 1.00 0.00 51 TYR A CA 11
ATOM 10987 C C . TYR A 1 51 ? -9.846 1.847 -0.491 1.00 0.00 51 TYR A C 11
ATOM 10988 O O . TYR A 1 51 ? -9.106 2.825 -0.386 1.00 0.00 51 TYR A O 11
ATOM 11006 N N . LYS A 1 52 ? -10.907 1.826 -1.289 1.00 0.00 52 LYS A N 11
ATOM 11007 C CA . LYS A 1 52 ? -11.272 2.977 -2.108 1.00 0.00 52 LYS A CA 11
ATOM 11008 C C . LYS A 1 52 ? -12.201 3.914 -1.344 1.00 0.00 52 LYS A C 11
ATOM 11009 O O . LYS A 1 52 ? -12.125 5.135 -1.491 1.00 0.00 52 LYS A O 11
ATOM 11028 N N . LEU A 1 53 ? -13.076 3.337 -0.529 1.00 0.00 53 LEU A N 11
ATOM 11029 C CA . LEU A 1 53 ? -14.020 4.121 0.260 1.00 0.00 53 LEU A CA 11
ATOM 11030 C C . LEU A 1 53 ? -13.329 4.757 1.461 1.00 0.00 53 LEU A C 11
ATOM 11031 O O . LEU A 1 53 ? -13.146 5.974 1.515 1.00 0.00 53 LEU A O 11
ATOM 11047 N N . LYS A 1 54 ? -12.945 3.927 2.425 1.00 0.00 54 LYS A N 11
ATOM 11048 C CA . LYS A 1 54 ? -12.270 4.406 3.625 1.00 0.00 54 LYS A CA 11
ATOM 11049 C C . LYS A 1 54 ? -11.210 5.446 3.274 1.00 0.00 54 LYS A C 11
ATOM 11050 O O . LYS A 1 54 ? -10.986 6.396 4.027 1.00 0.00 54 LYS A O 11
ATOM 11069 N N . LEU A 1 55 ? -10.565 5.263 2.129 1.00 0.00 55 LEU A N 11
ATOM 11070 C CA . LEU A 1 55 ? -9.529 6.187 1.678 1.00 0.00 55 LEU A CA 11
ATOM 11071 C C . LEU A 1 55 ? -10.125 7.553 1.350 1.00 0.00 55 LEU A C 11
ATOM 11072 O O . LEU A 1 55 ? -9.603 8.586 1.771 1.00 0.00 55 LEU A O 11
ATOM 11088 N N . ALA A 1 56 ? -11.219 7.550 0.596 1.00 0.00 56 ALA A N 11
ATOM 11089 C CA . ALA A 1 56 ? -11.887 8.788 0.216 1.00 0.00 56 ALA A CA 11
ATOM 11090 C C . ALA A 1 56 ? -12.300 9.590 1.445 1.00 0.00 56 ALA A C 11
ATOM 11091 O O . ALA A 1 56 ? -11.886 10.735 1.617 1.00 0.00 56 ALA A O 11
ATOM 11098 N N . GLU A 1 57 ? -13.121 8.980 2.295 1.00 0.00 57 GLU A N 11
ATOM 11099 C CA . GLU A 1 57 ? -13.589 9.639 3.509 1.00 0.00 57 GLU A CA 11
ATOM 11100 C C . GLU A 1 57 ? -12.416 10.054 4.392 1.00 0.00 57 GLU A C 11
ATOM 11101 O O . GLU A 1 57 ? -12.466 11.083 5.065 1.00 0.00 57 GLU A O 11
ATOM 11113 N N . MET A 1 58 ? -11.362 9.244 4.384 1.00 0.00 58 MET A N 11
ATOM 11114 C CA . MET A 1 58 ? -10.177 9.526 5.185 1.00 0.00 58 MET A CA 11
ATOM 11115 C C . MET A 1 58 ? -9.351 10.645 4.556 1.00 0.00 58 MET A C 11
ATOM 11116 O O . MET A 1 58 ? -8.699 11.415 5.259 1.00 0.00 58 MET A O 11
ATOM 11130 N N . GLN A 1 59 ? -9.384 10.724 3.230 1.00 0.00 59 GLN A N 11
ATOM 11131 C CA . GLN A 1 59 ? -8.637 11.749 2.508 1.00 0.00 59 GLN A CA 11
ATOM 11132 C C . GLN A 1 59 ? -9.309 13.111 2.646 1.00 0.00 59 GLN A C 11
ATOM 11133 O O . GLN A 1 59 ? -8.662 14.101 2.987 1.00 0.00 59 GLN A O 11
ATOM 11147 N N . ARG A 1 60 ? -10.610 13.153 2.377 1.00 0.00 60 ARG A N 11
ATOM 11148 C CA . ARG A 1 60 ? -11.368 14.395 2.469 1.00 0.00 60 ARG A CA 11
ATOM 11149 C C . ARG A 1 60 ? -11.271 14.989 3.871 1.00 0.00 60 ARG A C 11
ATOM 11150 O O . ARG A 1 60 ? -11.337 16.205 4.046 1.00 0.00 60 ARG A O 11
ATOM 11171 N N . SER A 1 61 ? -11.114 14.121 4.866 1.00 0.00 61 SER A N 11
ATOM 11172 C CA . SER A 1 61 ? -11.013 14.559 6.253 1.00 0.00 61 SER A CA 11
ATOM 11173 C C . SER A 1 61 ? -9.558 14.806 6.639 1.00 0.00 61 SER A C 11
ATOM 11174 O O . SER A 1 61 ? -8.644 14.211 6.071 1.00 0.00 61 SER A O 11
ATOM 11182 N N . GLY A 1 62 ? -9.351 15.690 7.612 1.00 0.00 62 GLY A N 11
ATOM 11183 C CA . GLY A 1 62 ? -8.006 16.001 8.058 1.00 0.00 62 GLY A CA 11
ATOM 11184 C C . GLY A 1 62 ? -7.372 17.117 7.253 1.00 0.00 62 GLY A C 11
ATOM 11185 O O . GLY A 1 62 ? -8.056 17.947 6.654 1.00 0.00 62 GLY A O 11
ATOM 11189 N N . PRO A 1 63 ? -6.031 17.149 7.232 1.00 0.00 63 PRO A N 11
ATOM 11190 C CA . PRO A 1 63 ? -5.273 18.168 6.498 1.00 0.00 63 PRO A CA 11
ATOM 11191 C C . PRO A 1 63 ? -5.391 18.002 4.988 1.00 0.00 63 PRO A C 11
ATOM 11192 O O . PRO A 1 63 ? -4.865 17.046 4.417 1.00 0.00 63 PRO A O 11
ATOM 11203 N N . SER A 1 64 ? -6.083 18.937 4.345 1.00 0.00 64 SER A N 11
ATOM 11204 C CA . SER A 1 64 ? -6.271 18.891 2.900 1.00 0.00 64 SER A CA 11
ATOM 11205 C C . SER A 1 64 ? -5.892 20.224 2.261 1.00 0.00 64 SER A C 11
ATOM 11206 O O . SER A 1 64 ? -5.688 21.222 2.952 1.00 0.00 64 SER A O 11
ATOM 11214 N N . SER A 1 65 ? -5.797 20.231 0.934 1.00 0.00 65 SER A N 11
ATOM 11215 C CA . SER A 1 65 ? -5.438 21.439 0.200 1.00 0.00 65 SER A CA 11
ATOM 11216 C C . SER A 1 65 ? -5.744 21.281 -1.286 1.00 0.00 65 SER A C 11
ATOM 11217 O O . SER A 1 65 ? -4.957 20.705 -2.036 1.00 0.00 65 SER A O 11
ATOM 11225 N N . GLY A 1 66 ? -6.895 21.798 -1.705 1.00 0.00 66 GLY A N 11
ATOM 11226 C CA . GLY A 1 66 ? -7.286 21.706 -3.100 1.00 0.00 66 GLY A CA 11
ATOM 11227 C C . GLY A 1 66 ? -8.725 22.122 -3.328 1.00 0.00 66 GLY A C 11
ATOM 11228 O O . GLY A 1 66 ? -9.406 21.576 -4.197 1.00 0.00 66 GLY A O 11
ATOM 11232 N N . GLY A 1 1 ? -7.050 -15.327 25.322 1.00 0.00 1 GLY A N 12
ATOM 11233 C CA . GLY A 1 1 ? -8.417 -15.208 24.853 1.00 0.00 1 GLY A CA 12
ATOM 11234 C C . GLY A 1 1 ? -8.497 -14.806 23.394 1.00 0.00 1 GLY A C 12
ATOM 11235 O O . GLY A 1 1 ? -8.119 -13.692 23.028 1.00 0.00 1 GLY A O 12
ATOM 11239 N N . SER A 1 2 ? -8.988 -15.714 22.556 1.00 0.00 2 SER A N 12
ATOM 11240 C CA . SER A 1 2 ? -9.109 -15.450 21.128 1.00 0.00 2 SER A CA 12
ATOM 11241 C C . SER A 1 2 ? -10.255 -14.481 20.850 1.00 0.00 2 SER A C 12
ATOM 11242 O O . SER A 1 2 ? -11.103 -14.243 21.709 1.00 0.00 2 SER A O 12
ATOM 11250 N N . SER A 1 3 ? -10.271 -13.923 19.643 1.00 0.00 3 SER A N 12
ATOM 11251 C CA . SER A 1 3 ? -11.309 -12.977 19.253 1.00 0.00 3 SER A CA 12
ATOM 11252 C C . SER A 1 3 ? -11.086 -12.485 17.826 1.00 0.00 3 SER A C 12
ATOM 11253 O O . SER A 1 3 ? -9.966 -12.502 17.319 1.00 0.00 3 SER A O 12
ATOM 11261 N N . GLY A 1 4 ? -12.163 -12.045 17.183 1.00 0.00 4 GLY A N 12
ATOM 11262 C CA . GLY A 1 4 ? -12.066 -11.554 15.821 1.00 0.00 4 GLY A CA 12
ATOM 11263 C C . GLY A 1 4 ? -13.059 -12.223 14.891 1.00 0.00 4 GLY A C 12
ATOM 11264 O O . GLY A 1 4 ? -13.468 -13.360 15.123 1.00 0.00 4 GLY A O 12
ATOM 11268 N N . SER A 1 5 ? -13.450 -11.514 13.837 1.00 0.00 5 SER A N 12
ATOM 11269 C CA . SER A 1 5 ? -14.406 -12.044 12.872 1.00 0.00 5 SER A CA 12
ATOM 11270 C C . SER A 1 5 ? -14.749 -10.997 11.816 1.00 0.00 5 SER A C 12
ATOM 11271 O O . SER A 1 5 ? -14.593 -11.233 10.618 1.00 0.00 5 SER A O 12
ATOM 11279 N N . SER A 1 6 ? -15.217 -9.839 12.270 1.00 0.00 6 SER A N 12
ATOM 11280 C CA . SER A 1 6 ? -15.587 -8.756 11.367 1.00 0.00 6 SER A CA 12
ATOM 11281 C C . SER A 1 6 ? -14.572 -8.623 10.235 1.00 0.00 6 SER A C 12
ATOM 11282 O O . SER A 1 6 ? -13.397 -8.343 10.470 1.00 0.00 6 SER A O 12
ATOM 11290 N N . GLY A 1 7 ? -15.036 -8.826 9.006 1.00 0.00 7 GLY A N 12
ATOM 11291 C CA . GLY A 1 7 ? -14.157 -8.724 7.856 1.00 0.00 7 GLY A CA 12
ATOM 11292 C C . GLY A 1 7 ? -13.637 -7.316 7.646 1.00 0.00 7 GLY A C 12
ATOM 11293 O O . GLY A 1 7 ? -13.662 -6.494 8.561 1.00 0.00 7 GLY A O 12
ATOM 11297 N N . VAL A 1 8 ? -13.163 -7.036 6.435 1.00 0.00 8 VAL A N 12
ATOM 11298 C CA . VAL A 1 8 ? -12.634 -5.718 6.108 1.00 0.00 8 VAL A CA 12
ATOM 11299 C C . VAL A 1 8 ? -11.861 -5.128 7.282 1.00 0.00 8 VAL A C 12
ATOM 11300 O O . VAL A 1 8 ? -11.870 -3.917 7.501 1.00 0.00 8 VAL A O 12
ATOM 11313 N N . GLY A 1 9 ? -11.190 -5.994 8.037 1.00 0.00 9 GLY A N 12
ATOM 11314 C CA . GLY A 1 9 ? -10.420 -5.541 9.180 1.00 0.00 9 GLY A CA 12
ATOM 11315 C C . GLY A 1 9 ? -9.044 -5.038 8.791 1.00 0.00 9 GLY A C 12
ATOM 11316 O O . GLY A 1 9 ? -8.577 -4.023 9.307 1.00 0.00 9 GLY A O 12
ATOM 11320 N N . THR A 1 10 ? -8.392 -5.751 7.877 1.00 0.00 10 THR A N 12
ATOM 11321 C CA . THR A 1 10 ? -7.061 -5.373 7.420 1.00 0.00 10 THR A CA 12
ATOM 11322 C C . THR A 1 10 ? -7.096 -4.059 6.650 1.00 0.00 10 THR A C 12
ATOM 11323 O O . THR A 1 10 ? -6.259 -3.181 6.863 1.00 0.00 10 THR A O 12
ATOM 11334 N N . ILE A 1 11 ? -8.069 -3.929 5.755 1.00 0.00 11 ILE A N 12
ATOM 11335 C CA . ILE A 1 11 ? -8.214 -2.720 4.955 1.00 0.00 11 ILE A CA 12
ATOM 11336 C C . ILE A 1 11 ? -8.341 -1.485 5.841 1.00 0.00 11 ILE A C 12
ATOM 11337 O O . ILE A 1 11 ? -7.528 -0.564 5.760 1.00 0.00 11 ILE A O 12
ATOM 11353 N N . ASP A 1 12 ? -9.364 -1.474 6.689 1.00 0.00 12 ASP A N 12
ATOM 11354 C CA . ASP A 1 12 ? -9.596 -0.354 7.593 1.00 0.00 12 ASP A CA 12
ATOM 11355 C C . ASP A 1 12 ? -8.276 0.199 8.121 1.00 0.00 12 ASP A C 12
ATOM 11356 O O . ASP A 1 12 ? -8.137 1.404 8.327 1.00 0.00 12 ASP A O 12
ATOM 11365 N N . GLN A 1 13 ? -7.312 -0.689 8.338 1.00 0.00 13 GLN A N 12
ATOM 11366 C CA . GLN A 1 13 ? -6.004 -0.289 8.844 1.00 0.00 13 GLN A CA 12
ATOM 11367 C C . GLN A 1 13 ? -5.106 0.192 7.710 1.00 0.00 13 GLN A C 12
ATOM 11368 O O . GLN A 1 13 ? -4.521 1.274 7.782 1.00 0.00 13 GLN A O 12
ATOM 11382 N N . LEU A 1 14 ? -4.998 -0.620 6.664 1.00 0.00 14 LEU A N 12
ATOM 11383 C CA . LEU A 1 14 ? -4.170 -0.277 5.512 1.00 0.00 14 LEU A CA 12
ATOM 11384 C C . LEU A 1 14 ? -4.402 1.168 5.085 1.00 0.00 14 LEU A C 12
ATOM 11385 O O . LEU A 1 14 ? -3.494 1.997 5.143 1.00 0.00 14 LEU A O 12
ATOM 11401 N N . VAL A 1 15 ? -5.625 1.463 4.656 1.00 0.00 15 VAL A N 12
ATOM 11402 C CA . VAL A 1 15 ? -5.978 2.810 4.221 1.00 0.00 15 VAL A CA 12
ATOM 11403 C C . VAL A 1 15 ? -5.353 3.863 5.129 1.00 0.00 15 VAL A C 12
ATOM 11404 O O . VAL A 1 15 ? -4.572 4.702 4.679 1.00 0.00 15 VAL A O 12
ATOM 11417 N N . LYS A 1 16 ? -5.698 3.811 6.410 1.00 0.00 16 LYS A N 12
ATOM 11418 C CA . LYS A 1 16 ? -5.169 4.759 7.384 1.00 0.00 16 LYS A CA 12
ATOM 11419 C C . LYS A 1 16 ? -3.682 5.006 7.151 1.00 0.00 16 LYS A C 12
ATOM 11420 O O . LYS A 1 16 ? -3.199 6.128 7.303 1.00 0.00 16 LYS A O 12
ATOM 11439 N N . ARG A 1 17 ? -2.963 3.952 6.780 1.00 0.00 17 ARG A N 12
ATOM 11440 C CA . ARG A 1 17 ? -1.532 4.055 6.525 1.00 0.00 17 ARG A CA 12
ATOM 11441 C C . ARG A 1 17 ? -1.250 5.045 5.398 1.00 0.00 17 ARG A C 12
ATOM 11442 O O . ARG A 1 17 ? -0.710 6.127 5.628 1.00 0.00 17 ARG A O 12
ATOM 11463 N N . VAL A 1 18 ? -1.618 4.665 4.179 1.00 0.00 18 VAL A N 12
ATOM 11464 C CA . VAL A 1 18 ? -1.405 5.518 3.015 1.00 0.00 18 VAL A CA 12
ATOM 11465 C C . VAL A 1 18 ? -1.902 6.936 3.276 1.00 0.00 18 VAL A C 12
ATOM 11466 O O . VAL A 1 18 ? -1.441 7.891 2.650 1.00 0.00 18 VAL A O 12
ATOM 11479 N N . ILE A 1 19 ? -2.845 7.065 4.203 1.00 0.00 19 ILE A N 12
ATOM 11480 C CA . ILE A 1 19 ? -3.403 8.366 4.547 1.00 0.00 19 ILE A CA 12
ATOM 11481 C C . ILE A 1 19 ? -2.420 9.183 5.379 1.00 0.00 19 ILE A C 12
ATOM 11482 O O . ILE A 1 19 ? -2.013 10.275 4.982 1.00 0.00 19 ILE A O 12
ATOM 11498 N N . GLU A 1 20 ? -2.042 8.646 6.535 1.00 0.00 20 GLU A N 12
ATOM 11499 C CA . GLU A 1 20 ? -1.105 9.326 7.422 1.00 0.00 20 GLU A CA 12
ATOM 11500 C C . GLU A 1 20 ? 0.321 9.217 6.894 1.00 0.00 20 GLU A C 12
ATOM 11501 O O . GLU A 1 20 ? 1.228 9.893 7.378 1.00 0.00 20 GLU A O 12
ATOM 11513 N N . GLY A 1 21 ? 0.513 8.358 5.897 1.00 0.00 21 GLY A N 12
ATOM 11514 C CA . GLY A 1 21 ? 1.832 8.174 5.320 1.00 0.00 21 GLY A CA 12
ATOM 11515 C C . GLY A 1 21 ? 2.710 7.265 6.156 1.00 0.00 21 GLY A C 12
ATOM 11516 O O . GLY A 1 21 ? 3.857 6.997 5.798 1.00 0.00 21 GLY A O 12
ATOM 11520 N N . SER A 1 22 ? 2.171 6.790 7.275 1.00 0.00 22 SER A N 12
ATOM 11521 C CA . SER A 1 22 ? 2.915 5.910 8.168 1.00 0.00 22 SER A CA 12
ATOM 11522 C C . SER A 1 22 ? 3.695 4.866 7.375 1.00 0.00 22 SER A C 12
ATOM 11523 O O . SER A 1 22 ? 4.691 4.321 7.855 1.00 0.00 22 SER A O 12
ATOM 11531 N N . LEU A 1 23 ? 3.236 4.590 6.160 1.00 0.00 23 LEU A N 12
ATOM 11532 C CA . LEU A 1 23 ? 3.890 3.611 5.298 1.00 0.00 23 LEU A CA 12
ATOM 11533 C C . LEU A 1 23 ? 4.546 4.290 4.100 1.00 0.00 23 LEU A C 12
ATOM 11534 O O . LEU A 1 23 ? 3.982 5.213 3.513 1.00 0.00 23 LEU A O 12
ATOM 11550 N N . SER A 1 24 ? 5.739 3.826 3.743 1.00 0.00 24 SER A N 12
ATOM 11551 C CA . SER A 1 24 ? 6.472 4.391 2.617 1.00 0.00 24 SER A CA 12
ATOM 11552 C C . SER A 1 24 ? 5.644 4.317 1.338 1.00 0.00 24 SER A C 12
ATOM 11553 O O . SER A 1 24 ? 4.644 3.603 1.256 1.00 0.00 24 SER A O 12
ATOM 11561 N N . PRO A 1 25 ? 6.068 5.073 0.315 1.00 0.00 25 PRO A N 12
ATOM 11562 C CA . PRO A 1 25 ? 5.382 5.111 -0.979 1.00 0.00 25 PRO A CA 12
ATOM 11563 C C . PRO A 1 25 ? 5.531 3.807 -1.754 1.00 0.00 25 PRO A C 12
ATOM 11564 O O . PRO A 1 25 ? 4.635 3.408 -2.499 1.00 0.00 25 PRO A O 12
ATOM 11575 N N . LYS A 1 26 ? 6.669 3.144 -1.574 1.00 0.00 26 LYS A N 12
ATOM 11576 C CA . LYS A 1 26 ? 6.937 1.883 -2.255 1.00 0.00 26 LYS A CA 12
ATOM 11577 C C . LYS A 1 26 ? 6.105 0.754 -1.655 1.00 0.00 26 LYS A C 12
ATOM 11578 O O . LYS A 1 26 ? 5.556 -0.076 -2.378 1.00 0.00 26 LYS A O 12
ATOM 11597 N N . GLU A 1 27 ? 6.015 0.732 -0.329 1.00 0.00 27 GLU A N 12
ATOM 11598 C CA . GLU A 1 27 ? 5.248 -0.295 0.368 1.00 0.00 27 GLU A CA 12
ATOM 11599 C C . GLU A 1 27 ? 3.850 -0.430 -0.231 1.00 0.00 27 GLU A C 12
ATOM 11600 O O . GLU A 1 27 ? 3.324 -1.535 -0.362 1.00 0.00 27 GLU A O 12
ATOM 11612 N N . ARG A 1 28 ? 3.256 0.703 -0.589 1.00 0.00 28 ARG A N 12
ATOM 11613 C CA . ARG A 1 28 ? 1.918 0.714 -1.170 1.00 0.00 28 ARG A CA 12
ATOM 11614 C C . ARG A 1 28 ? 1.853 -0.189 -2.400 1.00 0.00 28 ARG A C 12
ATOM 11615 O O . ARG A 1 28 ? 1.104 -1.165 -2.428 1.00 0.00 28 ARG A O 12
ATOM 11636 N N . THR A 1 29 ? 2.643 0.146 -3.415 1.00 0.00 29 THR A N 12
ATOM 11637 C CA . THR A 1 29 ? 2.676 -0.632 -4.647 1.00 0.00 29 THR A CA 12
ATOM 11638 C C . THR A 1 29 ? 2.923 -2.108 -4.360 1.00 0.00 29 THR A C 12
ATOM 11639 O O . THR A 1 29 ? 2.394 -2.982 -5.047 1.00 0.00 29 THR A O 12
ATOM 11650 N N . LEU A 1 30 ? 3.730 -2.380 -3.339 1.00 0.00 30 LEU A N 12
ATOM 11651 C CA . LEU A 1 30 ? 4.047 -3.752 -2.959 1.00 0.00 30 LEU A CA 12
ATOM 11652 C C . LEU A 1 30 ? 2.812 -4.468 -2.422 1.00 0.00 30 LEU A C 12
ATOM 11653 O O . LEU A 1 30 ? 2.665 -5.680 -2.580 1.00 0.00 30 LEU A O 12
ATOM 11669 N N . LEU A 1 31 ? 1.926 -3.710 -1.785 1.00 0.00 31 LEU A N 12
ATOM 11670 C CA . LEU A 1 31 ? 0.702 -4.270 -1.224 1.00 0.00 31 LEU A CA 12
ATOM 11671 C C . LEU A 1 31 ? 0.043 -5.232 -2.208 1.00 0.00 31 LEU A C 12
ATOM 11672 O O . LEU A 1 31 ? -0.383 -6.325 -1.834 1.00 0.00 31 LEU A O 12
ATOM 11688 N N . LYS A 1 32 ? -0.037 -4.818 -3.469 1.00 0.00 32 LYS A N 12
ATOM 11689 C CA . LYS A 1 32 ? -0.640 -5.643 -4.508 1.00 0.00 32 LYS A CA 12
ATOM 11690 C C . LYS A 1 32 ? 0.136 -6.944 -4.689 1.00 0.00 32 LYS A C 12
ATOM 11691 O O . LYS A 1 32 ? -0.448 -7.992 -4.962 1.00 0.00 32 LYS A O 12
ATOM 11710 N N . GLU A 1 33 ? 1.454 -6.869 -4.533 1.00 0.00 33 GLU A N 12
ATOM 11711 C CA . GLU A 1 33 ? 2.307 -8.042 -4.678 1.00 0.00 33 GLU A CA 12
ATOM 11712 C C . GLU A 1 33 ? 2.062 -9.038 -3.548 1.00 0.00 33 GLU A C 12
ATOM 11713 O O . GLU A 1 33 ? 2.502 -10.186 -3.611 1.00 0.00 33 GLU A O 12
ATOM 11725 N N . ASP A 1 34 ? 1.358 -8.588 -2.515 1.00 0.00 34 ASP A N 12
ATOM 11726 C CA . ASP A 1 34 ? 1.053 -9.439 -1.370 1.00 0.00 34 ASP A CA 12
ATOM 11727 C C . ASP A 1 34 ? -0.304 -10.114 -1.541 1.00 0.00 34 ASP A C 12
ATOM 11728 O O . ASP A 1 34 ? -1.235 -9.553 -2.118 1.00 0.00 34 ASP A O 12
ATOM 11737 N N . PRO A 1 35 ? -0.419 -11.349 -1.029 1.00 0.00 35 PRO A N 12
ATOM 11738 C CA . PRO A 1 35 ? -1.659 -12.128 -1.114 1.00 0.00 35 PRO A CA 12
ATOM 11739 C C . PRO A 1 35 ? -2.765 -11.554 -0.235 1.00 0.00 35 PRO A C 12
ATOM 11740 O O . PRO A 1 35 ? -3.946 -11.649 -0.568 1.00 0.00 35 PRO A O 12
ATOM 11751 N N . ALA A 1 36 ? -2.374 -10.959 0.887 1.00 0.00 36 ALA A N 12
ATOM 11752 C CA . ALA A 1 36 ? -3.334 -10.367 1.812 1.00 0.00 36 ALA A CA 12
ATOM 11753 C C . ALA A 1 36 ? -4.145 -9.270 1.133 1.00 0.00 36 ALA A C 12
ATOM 11754 O O . ALA A 1 36 ? -5.317 -9.064 1.450 1.00 0.00 36 ALA A O 12
ATOM 11761 N N . TYR A 1 37 ? -3.515 -8.566 0.200 1.00 0.00 37 TYR A N 12
ATOM 11762 C CA . TYR A 1 37 ? -4.177 -7.485 -0.521 1.00 0.00 37 TYR A CA 12
ATOM 11763 C C . TYR A 1 37 ? -4.432 -7.876 -1.974 1.00 0.00 37 TYR A C 12
ATOM 11764 O O . TYR A 1 37 ? -4.022 -7.176 -2.898 1.00 0.00 37 TYR A O 12
ATOM 11782 N N . TRP A 1 38 ? -5.114 -9.001 -2.166 1.00 0.00 38 TRP A N 12
ATOM 11783 C CA . TRP A 1 38 ? -5.426 -9.486 -3.505 1.00 0.00 38 TRP A CA 12
ATOM 11784 C C . TRP A 1 38 ? -6.634 -8.754 -4.082 1.00 0.00 38 TRP A C 12
ATOM 11785 O O . TRP A 1 38 ? -6.747 -8.583 -5.295 1.00 0.00 38 TRP A O 12
ATOM 11806 N N . PHE A 1 39 ? -7.534 -8.324 -3.204 1.00 0.00 39 PHE A N 12
ATOM 11807 C CA . PHE A 1 39 ? -8.734 -7.612 -3.626 1.00 0.00 39 PHE A CA 12
ATOM 11808 C C . PHE A 1 39 ? -8.371 -6.325 -4.363 1.00 0.00 39 PHE A C 12
ATOM 11809 O O . PHE A 1 39 ? -9.108 -5.868 -5.239 1.00 0.00 39 PHE A O 12
ATOM 11826 N N . LEU A 1 40 ? -7.232 -5.745 -4.001 1.00 0.00 40 LEU A N 12
ATOM 11827 C CA . LEU A 1 40 ? -6.770 -4.510 -4.627 1.00 0.00 40 LEU A CA 12
ATOM 11828 C C . LEU A 1 40 ? -7.072 -4.511 -6.122 1.00 0.00 40 LEU A C 12
ATOM 11829 O O . LEU A 1 40 ? -7.653 -3.562 -6.648 1.00 0.00 40 LEU A O 12
ATOM 11845 N N . SER A 1 41 ? -6.675 -5.583 -6.800 1.00 0.00 41 SER A N 12
ATOM 11846 C CA . SER A 1 41 ? -6.901 -5.707 -8.235 1.00 0.00 41 SER A CA 12
ATOM 11847 C C . SER A 1 41 ? -8.390 -5.836 -8.541 1.00 0.00 41 SER A C 12
ATOM 11848 O O . SER A 1 41 ? -8.891 -5.253 -9.503 1.00 0.00 41 SER A O 12
ATOM 11856 N N . ASP A 1 42 ? -9.093 -6.605 -7.716 1.00 0.00 42 ASP A N 12
ATOM 11857 C CA . ASP A 1 42 ? -10.525 -6.811 -7.896 1.00 0.00 42 ASP A CA 12
ATOM 11858 C C . ASP A 1 42 ? -11.316 -5.617 -7.370 1.00 0.00 42 ASP A C 12
ATOM 11859 O O . ASP A 1 42 ? -11.229 -5.274 -6.191 1.00 0.00 42 ASP A O 12
ATOM 11868 N N . GLU A 1 43 ? -12.086 -4.989 -8.252 1.00 0.00 43 GLU A N 12
ATOM 11869 C CA . GLU A 1 43 ? -12.891 -3.833 -7.876 1.00 0.00 43 GLU A CA 12
ATOM 11870 C C . GLU A 1 43 ? -14.332 -4.244 -7.587 1.00 0.00 43 GLU A C 12
ATOM 11871 O O . GLU A 1 43 ? -15.042 -3.572 -6.839 1.00 0.00 43 GLU A O 12
ATOM 11883 N N . ASN A 1 44 ? -14.757 -5.353 -8.184 1.00 0.00 44 ASN A N 12
ATOM 11884 C CA . ASN A 1 44 ? -16.113 -5.854 -7.991 1.00 0.00 44 ASN A CA 12
ATOM 11885 C C . ASN A 1 44 ? -16.200 -6.720 -6.738 1.00 0.00 44 ASN A C 12
ATOM 11886 O O . ASN A 1 44 ? -16.897 -7.734 -6.721 1.00 0.00 44 ASN A O 12
ATOM 11897 N N . SER A 1 45 ? -15.488 -6.312 -5.693 1.00 0.00 45 SER A N 12
ATOM 11898 C CA . SER A 1 45 ? -15.482 -7.052 -4.436 1.00 0.00 45 SER A CA 12
ATOM 11899 C C . SER A 1 45 ? -15.803 -6.131 -3.262 1.00 0.00 45 SER A C 12
ATOM 11900 O O . SER A 1 45 ? -16.101 -4.951 -3.447 1.00 0.00 45 SER A O 12
ATOM 11908 N N . LEU A 1 46 ? -15.740 -6.681 -2.055 1.00 0.00 46 LEU A N 12
ATOM 11909 C CA . LEU A 1 46 ? -16.023 -5.911 -0.849 1.00 0.00 46 LEU A CA 12
ATOM 11910 C C . LEU A 1 46 ? -14.738 -5.353 -0.244 1.00 0.00 46 LEU A C 12
ATOM 11911 O O . LEU A 1 46 ? -14.662 -4.173 0.093 1.00 0.00 46 LEU A O 12
ATOM 11927 N N . GLU A 1 47 ? -13.731 -6.211 -0.112 1.00 0.00 47 GLU A N 12
ATOM 11928 C CA . GLU A 1 47 ? -12.449 -5.802 0.450 1.00 0.00 47 GLU A CA 12
ATOM 11929 C C . GLU A 1 47 ? -11.881 -4.604 -0.306 1.00 0.00 47 GLU A C 12
ATOM 11930 O O . GLU A 1 47 ? -11.136 -3.800 0.254 1.00 0.00 47 GLU A O 12
ATOM 11942 N N . TYR A 1 48 ? -12.238 -4.493 -1.581 1.00 0.00 48 TYR A N 12
ATOM 11943 C CA . TYR A 1 48 ? -11.761 -3.396 -2.415 1.00 0.00 48 TYR A CA 12
ATOM 11944 C C . TYR A 1 48 ? -12.644 -2.163 -2.248 1.00 0.00 48 TYR A C 12
ATOM 11945 O O . TYR A 1 48 ? -12.199 -1.034 -2.459 1.00 0.00 48 TYR A O 12
ATOM 11963 N N . LYS A 1 49 ? -13.897 -2.387 -1.869 1.00 0.00 49 LYS A N 12
ATOM 11964 C CA . LYS A 1 49 ? -14.844 -1.296 -1.672 1.00 0.00 49 LYS A CA 12
ATOM 11965 C C . LYS A 1 49 ? -14.406 -0.398 -0.520 1.00 0.00 49 LYS A C 12
ATOM 11966 O O . LYS A 1 49 ? -14.812 0.762 -0.435 1.00 0.00 49 LYS A O 12
ATOM 11985 N N . TYR A 1 50 ? -13.575 -0.939 0.365 1.00 0.00 50 TYR A N 12
ATOM 11986 C CA . TYR A 1 50 ? -13.083 -0.186 1.513 1.00 0.00 50 TYR A CA 12
ATOM 11987 C C . TYR A 1 50 ? -11.825 0.598 1.150 1.00 0.00 50 TYR A C 12
ATOM 11988 O O . TYR A 1 50 ? -11.791 1.824 1.262 1.00 0.00 50 TYR A O 12
ATOM 12006 N N . TYR A 1 51 ? -10.794 -0.118 0.717 1.00 0.00 51 TYR A N 12
ATOM 12007 C CA . TYR A 1 51 ? -9.533 0.510 0.339 1.00 0.00 51 TYR A CA 12
ATOM 12008 C C . TYR A 1 51 ? -9.777 1.780 -0.469 1.00 0.00 51 TYR A C 12
ATOM 12009 O O . TYR A 1 51 ? -9.017 2.745 -0.376 1.00 0.00 51 TYR A O 12
ATOM 12027 N N . LYS A 1 52 ? -10.844 1.775 -1.260 1.00 0.00 52 LYS A N 12
ATOM 12028 C CA . LYS A 1 52 ? -11.192 2.927 -2.084 1.00 0.00 52 LYS A CA 12
ATOM 12029 C C . LYS A 1 52 ? -12.107 3.882 -1.325 1.00 0.00 52 LYS A C 12
ATOM 12030 O O . LYS A 1 52 ? -11.961 5.101 -1.415 1.00 0.00 52 LYS A O 12
ATOM 12049 N N . LEU A 1 53 ? -13.050 3.321 -0.576 1.00 0.00 53 LEU A N 12
ATOM 12050 C CA . LEU A 1 53 ? -13.989 4.123 0.201 1.00 0.00 53 LEU A CA 12
ATOM 12051 C C . LEU A 1 53 ? -13.286 4.801 1.372 1.00 0.00 53 LEU A C 12
ATOM 12052 O O . LEU A 1 53 ? -13.079 6.015 1.369 1.00 0.00 53 LEU A O 12
ATOM 12068 N N . LYS A 1 54 ? -12.918 4.009 2.374 1.00 0.00 54 LYS A N 12
ATOM 12069 C CA . LYS A 1 54 ? -12.235 4.530 3.551 1.00 0.00 54 LYS A CA 12
ATOM 12070 C C . LYS A 1 54 ? -11.210 5.591 3.161 1.00 0.00 54 LYS A C 12
ATOM 12071 O O . LYS A 1 54 ? -11.046 6.596 3.855 1.00 0.00 54 LYS A O 12
ATOM 12090 N N . LEU A 1 55 ? -10.525 5.362 2.047 1.00 0.00 55 LEU A N 12
ATOM 12091 C CA . LEU A 1 55 ? -9.517 6.300 1.562 1.00 0.00 55 LEU A CA 12
ATOM 12092 C C . LEU A 1 55 ? -10.150 7.637 1.194 1.00 0.00 55 LEU A C 12
ATOM 12093 O O . LEU A 1 55 ? -9.598 8.698 1.486 1.00 0.00 55 LEU A O 12
ATOM 12109 N N . ALA A 1 56 ? -11.312 7.579 0.552 1.00 0.00 56 ALA A N 12
ATOM 12110 C CA . ALA A 1 56 ? -12.023 8.786 0.147 1.00 0.00 56 ALA A CA 12
ATOM 12111 C C . ALA A 1 56 ? -12.441 9.609 1.362 1.00 0.00 56 ALA A C 12
ATOM 12112 O O . ALA A 1 56 ? -12.187 10.811 1.424 1.00 0.00 56 ALA A O 12
ATOM 12119 N N . GLU A 1 57 ? -13.085 8.954 2.323 1.00 0.00 57 GLU A N 12
ATOM 12120 C CA . GLU A 1 57 ? -13.540 9.627 3.533 1.00 0.00 57 GLU A CA 12
ATOM 12121 C C . GLU A 1 57 ? -12.355 10.109 4.365 1.00 0.00 57 GLU A C 12
ATOM 12122 O O . GLU A 1 57 ? -12.389 11.198 4.939 1.00 0.00 57 GLU A O 12
ATOM 12134 N N . MET A 1 58 ? -11.310 9.291 4.425 1.00 0.00 58 MET A N 12
ATOM 12135 C CA . MET A 1 58 ? -10.114 9.635 5.186 1.00 0.00 58 MET A CA 12
ATOM 12136 C C . MET A 1 58 ? -9.356 10.779 4.520 1.00 0.00 58 MET A C 12
ATOM 12137 O O . MET A 1 58 ? -8.840 11.668 5.195 1.00 0.00 58 MET A O 12
ATOM 12151 N N . GLN A 1 59 ? -9.291 10.747 3.193 1.00 0.00 59 GLN A N 12
ATOM 12152 C CA . GLN A 1 59 ? -8.595 11.781 2.437 1.00 0.00 59 GLN A CA 12
ATOM 12153 C C . GLN A 1 59 ? -9.357 13.101 2.490 1.00 0.00 59 GLN A C 12
ATOM 12154 O O . GLN A 1 59 ? -8.765 14.164 2.676 1.00 0.00 59 GLN A O 12
ATOM 12168 N N . ARG A 1 60 ? -10.674 13.026 2.325 1.00 0.00 60 ARG A N 12
ATOM 12169 C CA . ARG A 1 60 ? -11.516 14.215 2.353 1.00 0.00 60 ARG A CA 12
ATOM 12170 C C . ARG A 1 60 ? -11.661 14.745 3.776 1.00 0.00 60 ARG A C 12
ATOM 12171 O O . ARG A 1 60 ? -11.767 15.952 3.992 1.00 0.00 60 ARG A O 12
ATOM 12192 N N . SER A 1 61 ? -11.667 13.833 4.744 1.00 0.00 61 SER A N 12
ATOM 12193 C CA . SER A 1 61 ? -11.805 14.208 6.146 1.00 0.00 61 SER A CA 12
ATOM 12194 C C . SER A 1 61 ? -10.878 15.370 6.492 1.00 0.00 61 SER A C 12
ATOM 12195 O O . SER A 1 61 ? -9.691 15.349 6.165 1.00 0.00 61 SER A O 12
ATOM 12203 N N . GLY A 1 62 ? -11.429 16.382 7.154 1.00 0.00 62 GLY A N 12
ATOM 12204 C CA . GLY A 1 62 ? -10.638 17.539 7.532 1.00 0.00 62 GLY A CA 12
ATOM 12205 C C . GLY A 1 62 ? -11.358 18.435 8.520 1.00 0.00 62 GLY A C 12
ATOM 12206 O O . GLY A 1 62 ? -11.663 19.593 8.231 1.00 0.00 62 GLY A O 12
ATOM 12210 N N . PRO A 1 63 ? -11.642 17.898 9.716 1.00 0.00 63 PRO A N 12
ATOM 12211 C CA . PRO A 1 63 ? -12.335 18.640 10.772 1.00 0.00 63 PRO A CA 12
ATOM 12212 C C . PRO A 1 63 ? -11.471 19.748 11.366 1.00 0.00 63 PRO A C 12
ATOM 12213 O O . PRO A 1 63 ? -10.285 19.857 11.055 1.00 0.00 63 PRO A O 12
ATOM 12224 N N . SER A 1 64 ? -12.073 20.567 12.222 1.00 0.00 64 SER A N 12
ATOM 12225 C CA . SER A 1 64 ? -11.358 21.669 12.857 1.00 0.00 64 SER A CA 12
ATOM 12226 C C . SER A 1 64 ? -10.501 22.417 11.841 1.00 0.00 64 SER A C 12
ATOM 12227 O O . SER A 1 64 ? -9.349 22.755 12.114 1.00 0.00 64 SER A O 12
ATOM 12235 N N . SER A 1 65 ? -11.072 22.671 10.667 1.00 0.00 65 SER A N 12
ATOM 12236 C CA . SER A 1 65 ? -10.359 23.377 9.609 1.00 0.00 65 SER A CA 12
ATOM 12237 C C . SER A 1 65 ? -11.047 24.698 9.277 1.00 0.00 65 SER A C 12
ATOM 12238 O O . SER A 1 65 ? -12.131 24.989 9.780 1.00 0.00 65 SER A O 12
ATOM 12246 N N . GLY A 1 66 ? -10.407 25.495 8.428 1.00 0.00 66 GLY A N 12
ATOM 12247 C CA . GLY A 1 66 ? -10.970 26.775 8.043 1.00 0.00 66 GLY A CA 12
ATOM 12248 C C . GLY A 1 66 ? -10.496 27.231 6.677 1.00 0.00 66 GLY A C 12
ATOM 12249 O O . GLY A 1 66 ? -10.463 28.428 6.391 1.00 0.00 66 GLY A O 12
ATOM 12253 N N . GLY A 1 1 ? -8.111 -17.712 22.237 1.00 0.00 1 GLY A N 13
ATOM 12254 C CA . GLY A 1 1 ? -7.709 -18.303 20.974 1.00 0.00 1 GLY A CA 13
ATOM 12255 C C . GLY A 1 1 ? -6.942 -17.333 20.098 1.00 0.00 1 GLY A C 13
ATOM 12256 O O . GLY A 1 1 ? -5.956 -16.739 20.535 1.00 0.00 1 GLY A O 13
ATOM 12260 N N . SER A 1 2 ? -7.394 -17.172 18.859 1.00 0.00 2 SER A N 13
ATOM 12261 C CA . SER A 1 2 ? -6.739 -16.271 17.917 1.00 0.00 2 SER A CA 13
ATOM 12262 C C . SER A 1 2 ? -7.757 -15.640 16.972 1.00 0.00 2 SER A C 13
ATOM 12263 O O . SER A 1 2 ? -8.884 -16.119 16.846 1.00 0.00 2 SER A O 13
ATOM 12271 N N . SER A 1 3 ? -7.350 -14.562 16.309 1.00 0.00 3 SER A N 13
ATOM 12272 C CA . SER A 1 3 ? -8.227 -13.862 15.377 1.00 0.00 3 SER A CA 13
ATOM 12273 C C . SER A 1 3 ? -8.269 -14.576 14.029 1.00 0.00 3 SER A C 13
ATOM 12274 O O . SER A 1 3 ? -7.329 -14.488 13.239 1.00 0.00 3 SER A O 13
ATOM 12282 N N . GLY A 1 4 ? -9.365 -15.282 13.773 1.00 0.00 4 GLY A N 13
ATOM 12283 C CA . GLY A 1 4 ? -9.509 -16.001 12.521 1.00 0.00 4 GLY A CA 13
ATOM 12284 C C . GLY A 1 4 ? -9.490 -15.079 11.318 1.00 0.00 4 GLY A C 13
ATOM 12285 O O . GLY A 1 4 ? -9.267 -13.875 11.453 1.00 0.00 4 GLY A O 13
ATOM 12289 N N . SER A 1 5 ? -9.721 -15.643 10.137 1.00 0.00 5 SER A N 13
ATOM 12290 C CA . SER A 1 5 ? -9.724 -14.865 8.904 1.00 0.00 5 SER A CA 13
ATOM 12291 C C . SER A 1 5 ? -10.712 -13.706 8.996 1.00 0.00 5 SER A C 13
ATOM 12292 O O . SER A 1 5 ? -11.907 -13.910 9.210 1.00 0.00 5 SER A O 13
ATOM 12300 N N . SER A 1 6 ? -10.203 -12.489 8.834 1.00 0.00 6 SER A N 13
ATOM 12301 C CA . SER A 1 6 ? -11.039 -11.296 8.903 1.00 0.00 6 SER A CA 13
ATOM 12302 C C . SER A 1 6 ? -11.453 -10.842 7.505 1.00 0.00 6 SER A C 13
ATOM 12303 O O . SER A 1 6 ? -10.834 -11.216 6.510 1.00 0.00 6 SER A O 13
ATOM 12311 N N . GLY A 1 7 ? -12.505 -10.032 7.441 1.00 0.00 7 GLY A N 13
ATOM 12312 C CA . GLY A 1 7 ? -12.985 -9.539 6.163 1.00 0.00 7 GLY A CA 13
ATOM 12313 C C . GLY A 1 7 ? -12.385 -8.197 5.797 1.00 0.00 7 GLY A C 13
ATOM 12314 O O . GLY A 1 7 ? -11.405 -8.128 5.053 1.00 0.00 7 GLY A O 13
ATOM 12318 N N . VAL A 1 8 ? -12.974 -7.125 6.318 1.00 0.00 8 VAL A N 13
ATOM 12319 C CA . VAL A 1 8 ? -12.491 -5.778 6.041 1.00 0.00 8 VAL A CA 13
ATOM 12320 C C . VAL A 1 8 ? -11.715 -5.217 7.227 1.00 0.00 8 VAL A C 13
ATOM 12321 O O . VAL A 1 8 ? -11.758 -4.018 7.501 1.00 0.00 8 VAL A O 13
ATOM 12334 N N . GLY A 1 9 ? -11.004 -6.094 7.931 1.00 0.00 9 GLY A N 13
ATOM 12335 C CA . GLY A 1 9 ? -10.228 -5.667 9.080 1.00 0.00 9 GLY A CA 13
ATOM 12336 C C . GLY A 1 9 ? -8.850 -5.165 8.696 1.00 0.00 9 GLY A C 13
ATOM 12337 O O . GLY A 1 9 ? -8.353 -4.193 9.266 1.00 0.00 9 GLY A O 13
ATOM 12341 N N . THR A 1 10 ? -8.230 -5.829 7.726 1.00 0.00 10 THR A N 13
ATOM 12342 C CA . THR A 1 10 ? -6.900 -5.446 7.267 1.00 0.00 10 THR A CA 13
ATOM 12343 C C . THR A 1 10 ? -6.932 -4.099 6.553 1.00 0.00 10 THR A C 13
ATOM 12344 O O . THR A 1 10 ? -6.111 -3.222 6.827 1.00 0.00 10 THR A O 13
ATOM 12355 N N . ILE A 1 11 ? -7.882 -3.942 5.639 1.00 0.00 11 ILE A N 13
ATOM 12356 C CA . ILE A 1 11 ? -8.021 -2.700 4.887 1.00 0.00 11 ILE A CA 13
ATOM 12357 C C . ILE A 1 11 ? -8.179 -1.506 5.823 1.00 0.00 11 ILE A C 13
ATOM 12358 O O . ILE A 1 11 ? -7.395 -0.558 5.773 1.00 0.00 11 ILE A O 13
ATOM 12374 N N . ASP A 1 12 ? -9.196 -1.560 6.675 1.00 0.00 12 ASP A N 13
ATOM 12375 C CA . ASP A 1 12 ? -9.456 -0.484 7.624 1.00 0.00 12 ASP A CA 13
ATOM 12376 C C . ASP A 1 12 ? -8.150 0.130 8.121 1.00 0.00 12 ASP A C 13
ATOM 12377 O O . ASP A 1 12 ? -8.043 1.347 8.266 1.00 0.00 12 ASP A O 13
ATOM 12386 N N . GLN A 1 13 ? -7.163 -0.722 8.380 1.00 0.00 13 GLN A N 13
ATOM 12387 C CA . GLN A 1 13 ? -5.866 -0.262 8.861 1.00 0.00 13 GLN A CA 13
ATOM 12388 C C . GLN A 1 13 ? -5.007 0.247 7.709 1.00 0.00 13 GLN A C 13
ATOM 12389 O O . GLN A 1 13 ? -4.426 1.330 7.785 1.00 0.00 13 GLN A O 13
ATOM 12403 N N . LEU A 1 14 ? -4.929 -0.542 6.642 1.00 0.00 14 LEU A N 13
ATOM 12404 C CA . LEU A 1 14 ? -4.140 -0.171 5.473 1.00 0.00 14 LEU A CA 13
ATOM 12405 C C . LEU A 1 14 ? -4.454 1.255 5.033 1.00 0.00 14 LEU A C 13
ATOM 12406 O O . LEU A 1 14 ? -3.581 2.123 5.035 1.00 0.00 14 LEU A O 13
ATOM 12422 N N . VAL A 1 15 ? -5.707 1.491 4.659 1.00 0.00 15 VAL A N 13
ATOM 12423 C CA . VAL A 1 15 ? -6.138 2.813 4.220 1.00 0.00 15 VAL A CA 13
ATOM 12424 C C . VAL A 1 15 ? -5.586 3.902 5.133 1.00 0.00 15 VAL A C 13
ATOM 12425 O O . VAL A 1 15 ? -4.989 4.874 4.668 1.00 0.00 15 VAL A O 13
ATOM 12438 N N . LYS A 1 16 ? -5.789 3.734 6.435 1.00 0.00 16 LYS A N 13
ATOM 12439 C CA . LYS A 1 16 ? -5.310 4.701 7.416 1.00 0.00 16 LYS A CA 13
ATOM 12440 C C . LYS A 1 16 ? -3.842 5.038 7.176 1.00 0.00 16 LYS A C 13
ATOM 12441 O O . LYS A 1 16 ? -3.422 6.181 7.350 1.00 0.00 16 LYS A O 13
ATOM 12460 N N . ARG A 1 17 ? -3.068 4.036 6.773 1.00 0.00 17 ARG A N 13
ATOM 12461 C CA . ARG A 1 17 ? -1.646 4.227 6.508 1.00 0.00 17 ARG A CA 13
ATOM 12462 C C . ARG A 1 17 ? -1.436 5.166 5.325 1.00 0.00 17 ARG A C 13
ATOM 12463 O O . ARG A 1 17 ? -0.929 6.278 5.483 1.00 0.00 17 ARG A O 13
ATOM 12484 N N . VAL A 1 18 ? -1.827 4.713 4.138 1.00 0.00 18 VAL A N 13
ATOM 12485 C CA . VAL A 1 18 ? -1.682 5.513 2.928 1.00 0.00 18 VAL A CA 13
ATOM 12486 C C . VAL A 1 18 ? -2.160 6.943 3.153 1.00 0.00 18 VAL A C 13
ATOM 12487 O O . VAL A 1 18 ? -1.787 7.856 2.417 1.00 0.00 18 VAL A O 13
ATOM 12500 N N . ILE A 1 19 ? -2.988 7.129 4.175 1.00 0.00 19 ILE A N 13
ATOM 12501 C CA . ILE A 1 19 ? -3.517 8.448 4.499 1.00 0.00 19 ILE A CA 13
ATOM 12502 C C . ILE A 1 19 ? -2.531 9.243 5.348 1.00 0.00 19 ILE A C 13
ATOM 12503 O O . ILE A 1 19 ? -2.157 10.361 4.998 1.00 0.00 19 ILE A O 13
ATOM 12519 N N . GLU A 1 20 ? -2.113 8.656 6.465 1.00 0.00 20 GLU A N 13
ATOM 12520 C CA . GLU A 1 20 ? -1.168 9.310 7.362 1.00 0.00 20 GLU A CA 13
ATOM 12521 C C . GLU A 1 20 ? 0.255 9.211 6.821 1.00 0.00 20 GLU A C 13
ATOM 12522 O O . GLU A 1 20 ? 1.178 9.825 7.355 1.00 0.00 20 GLU A O 13
ATOM 12534 N N . GLY A 1 21 ? 0.425 8.432 5.758 1.00 0.00 21 GLY A N 13
ATOM 12535 C CA . GLY A 1 21 ? 1.738 8.265 5.162 1.00 0.00 21 GLY A CA 13
ATOM 12536 C C . GLY A 1 21 ? 2.643 7.378 5.992 1.00 0.00 21 GLY A C 13
ATOM 12537 O O . GLY A 1 21 ? 3.762 7.066 5.584 1.00 0.00 21 GLY A O 13
ATOM 12541 N N . SER A 1 22 ? 2.159 6.969 7.161 1.00 0.00 22 SER A N 13
ATOM 12542 C CA . SER A 1 22 ? 2.934 6.116 8.053 1.00 0.00 22 SER A CA 13
ATOM 12543 C C . SER A 1 22 ? 3.689 5.049 7.265 1.00 0.00 22 SER A C 13
ATOM 12544 O O . SER A 1 22 ? 4.715 4.538 7.714 1.00 0.00 22 SER A O 13
ATOM 12552 N N . LEU A 1 23 ? 3.173 4.718 6.086 1.00 0.00 23 LEU A N 13
ATOM 12553 C CA . LEU A 1 23 ? 3.796 3.711 5.234 1.00 0.00 23 LEU A CA 13
ATOM 12554 C C . LEU A 1 23 ? 4.488 4.362 4.041 1.00 0.00 23 LEU A C 13
ATOM 12555 O O . LEU A 1 23 ? 3.958 5.291 3.434 1.00 0.00 23 LEU A O 13
ATOM 12571 N N . SER A 1 24 ? 5.676 3.864 3.710 1.00 0.00 24 SER A N 13
ATOM 12572 C CA . SER A 1 24 ? 6.443 4.398 2.591 1.00 0.00 24 SER A CA 13
ATOM 12573 C C . SER A 1 24 ? 5.638 4.325 1.297 1.00 0.00 24 SER A C 13
ATOM 12574 O O . SER A 1 24 ? 4.642 3.607 1.194 1.00 0.00 24 SER A O 13
ATOM 12582 N N . PRO A 1 25 ? 6.079 5.084 0.283 1.00 0.00 25 PRO A N 13
ATOM 12583 C CA . PRO A 1 25 ? 5.416 5.122 -1.024 1.00 0.00 25 PRO A CA 13
ATOM 12584 C C . PRO A 1 25 ? 5.583 3.820 -1.798 1.00 0.00 25 PRO A C 13
ATOM 12585 O O . PRO A 1 25 ? 4.739 3.459 -2.619 1.00 0.00 25 PRO A O 13
ATOM 12596 N N . LYS 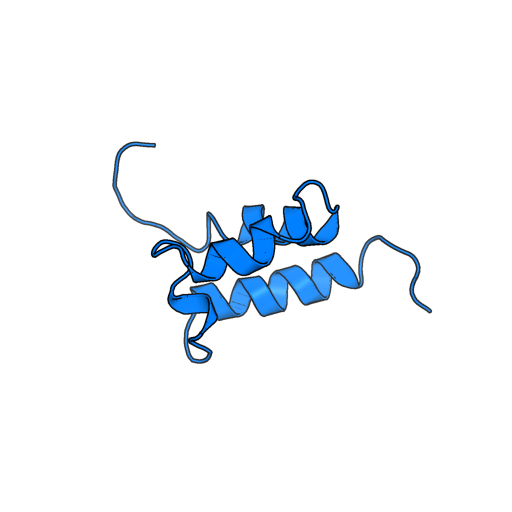A 1 26 ? 6.678 3.115 -1.532 1.00 0.00 26 LYS A N 13
ATOM 12597 C CA . LYS A 1 26 ? 6.956 1.851 -2.201 1.00 0.00 26 LYS A CA 13
ATOM 12598 C C . LYS A 1 26 ? 6.114 0.725 -1.610 1.00 0.00 26 LYS A C 13
ATOM 12599 O O . LYS A 1 26 ? 5.615 -0.135 -2.336 1.00 0.00 26 LYS A O 13
ATOM 12618 N N . GLU A 1 27 ? 5.960 0.738 -0.291 1.00 0.00 27 GLU A N 13
ATOM 12619 C CA . GLU A 1 27 ? 5.177 -0.283 0.397 1.00 0.00 27 GLU A CA 13
ATOM 12620 C C . GLU A 1 27 ? 3.810 -0.454 -0.260 1.00 0.00 27 GLU A C 13
ATOM 12621 O O . GLU A 1 27 ? 3.334 -1.574 -0.444 1.00 0.00 27 GLU A O 13
ATOM 12633 N N . ARG A 1 28 ? 3.185 0.665 -0.610 1.00 0.00 28 ARG A N 13
ATOM 12634 C CA . ARG A 1 28 ? 1.872 0.640 -1.245 1.00 0.00 28 ARG A CA 13
ATOM 12635 C C . ARG A 1 28 ? 1.872 -0.286 -2.457 1.00 0.00 28 ARG A C 13
ATOM 12636 O O . ARG A 1 28 ? 1.095 -1.240 -2.524 1.00 0.00 28 ARG A O 13
ATOM 12657 N N . THR A 1 29 ? 2.747 0.000 -3.416 1.00 0.00 29 THR A N 13
ATOM 12658 C CA . THR A 1 29 ? 2.847 -0.805 -4.626 1.00 0.00 29 THR A CA 13
ATOM 12659 C C . THR A 1 29 ? 3.067 -2.276 -4.291 1.00 0.00 29 THR A C 13
ATOM 12660 O O . THR A 1 29 ? 2.555 -3.162 -4.976 1.00 0.00 29 THR A O 13
ATOM 12671 N N . LEU A 1 30 ? 3.827 -2.530 -3.232 1.00 0.00 30 LEU A N 13
ATOM 12672 C CA . LEU A 1 30 ? 4.113 -3.895 -2.805 1.00 0.00 30 LEU A CA 13
ATOM 12673 C C . LEU A 1 30 ? 2.844 -4.592 -2.324 1.00 0.00 30 LEU A C 13
ATOM 12674 O O . LEU A 1 30 ? 2.681 -5.800 -2.500 1.00 0.00 30 LEU A O 13
ATOM 12690 N N . LEU A 1 31 ? 1.947 -3.823 -1.716 1.00 0.00 31 LEU A N 13
ATOM 12691 C CA . LEU A 1 31 ? 0.691 -4.365 -1.211 1.00 0.00 31 LEU A CA 13
ATOM 12692 C C . LEU A 1 31 ? 0.069 -5.327 -2.219 1.00 0.00 31 LEU A C 13
ATOM 12693 O O . LEU A 1 31 ? -0.340 -6.434 -1.866 1.00 0.00 31 LEU A O 13
ATOM 12709 N N . LYS A 1 32 ? 0.002 -4.899 -3.474 1.00 0.00 32 LYS A N 13
ATOM 12710 C CA . LYS A 1 32 ? -0.566 -5.722 -4.535 1.00 0.00 32 LYS A CA 13
ATOM 12711 C C . LYS A 1 32 ? 0.171 -7.053 -4.645 1.00 0.00 32 LYS A C 13
ATOM 12712 O O . LYS A 1 32 ? -0.441 -8.093 -4.885 1.00 0.00 32 LYS A O 13
ATOM 12731 N N . GLU A 1 33 ? 1.488 -7.011 -4.467 1.00 0.00 33 GLU A N 13
ATOM 12732 C CA . GLU A 1 33 ? 2.307 -8.215 -4.546 1.00 0.00 33 GLU A CA 13
ATOM 12733 C C . GLU A 1 33 ? 1.961 -9.184 -3.418 1.00 0.00 33 GLU A C 13
ATOM 12734 O O . GLU A 1 33 ? 2.246 -10.378 -3.503 1.00 0.00 33 GLU A O 13
ATOM 12746 N N . ASP A 1 34 ? 1.347 -8.659 -2.363 1.00 0.00 34 ASP A N 13
ATOM 12747 C CA . ASP A 1 34 ? 0.961 -9.475 -1.218 1.00 0.00 34 ASP A CA 13
ATOM 12748 C C . ASP A 1 34 ? -0.432 -10.067 -1.417 1.00 0.00 34 ASP A C 13
ATOM 12749 O O . ASP A 1 34 ? -1.317 -9.448 -2.008 1.00 0.00 34 ASP A O 13
ATOM 12758 N N . PRO A 1 35 ? -0.632 -11.294 -0.913 1.00 0.00 35 PRO A N 13
ATOM 12759 C CA . PRO A 1 35 ? -1.913 -11.995 -1.023 1.00 0.00 35 PRO A CA 13
ATOM 12760 C C . PRO A 1 35 ? -2.999 -11.358 -0.162 1.00 0.00 35 PRO A C 13
ATOM 12761 O O . PRO A 1 35 ? -4.177 -11.380 -0.515 1.00 0.00 35 PRO A O 13
ATOM 12772 N N . ALA A 1 36 ? -2.593 -10.790 0.970 1.00 0.00 36 ALA A N 13
ATOM 12773 C CA . ALA A 1 36 ? -3.531 -10.145 1.880 1.00 0.00 36 ALA A CA 13
ATOM 12774 C C . ALA A 1 36 ? -4.269 -9.004 1.189 1.00 0.00 36 ALA A C 13
ATOM 12775 O O . ALA A 1 36 ? -5.398 -8.672 1.551 1.00 0.00 36 ALA A O 13
ATOM 12782 N N . TYR A 1 37 ? -3.625 -8.405 0.193 1.00 0.00 37 TYR A N 13
ATOM 12783 C CA . TYR A 1 37 ? -4.219 -7.299 -0.547 1.00 0.00 37 TYR A CA 13
ATOM 12784 C C . TYR A 1 37 ? -4.521 -7.705 -1.986 1.00 0.00 37 TYR A C 13
ATOM 12785 O O . TYR A 1 37 ? -4.120 -7.025 -2.931 1.00 0.00 37 TYR A O 13
ATOM 12803 N N . TRP A 1 38 ? -5.228 -8.818 -2.144 1.00 0.00 38 TRP A N 13
ATOM 12804 C CA . TRP A 1 38 ? -5.585 -9.316 -3.468 1.00 0.00 38 TRP A CA 13
ATOM 12805 C C . TRP A 1 38 ? -6.753 -8.526 -4.050 1.00 0.00 38 TRP A C 13
ATOM 12806 O O . TRP A 1 38 ? -6.817 -8.295 -5.258 1.00 0.00 38 TRP A O 13
ATOM 12827 N N . PHE A 1 39 ? -7.673 -8.115 -3.185 1.00 0.00 39 PHE A N 13
ATOM 12828 C CA . PHE A 1 39 ? -8.839 -7.352 -3.615 1.00 0.00 39 PHE A CA 13
ATOM 12829 C C . PHE A 1 39 ? -8.419 -6.103 -4.382 1.00 0.00 39 PHE A C 13
ATOM 12830 O O . PHE A 1 39 ? -9.150 -5.616 -5.246 1.00 0.00 39 PHE A O 13
ATOM 12847 N N . LEU A 1 40 ? -7.237 -5.587 -4.062 1.00 0.00 40 LEU A N 13
ATOM 12848 C CA . LEU A 1 40 ? -6.717 -4.395 -4.721 1.00 0.00 40 LEU A CA 13
ATOM 12849 C C . LEU A 1 40 ? -6.980 -4.444 -6.223 1.00 0.00 40 LEU A C 13
ATOM 12850 O O . LEU A 1 40 ? -7.502 -3.493 -6.804 1.00 0.00 40 LEU A O 13
ATOM 12866 N N . SER A 1 41 ? -6.614 -5.561 -6.845 1.00 0.00 41 SER A N 13
ATOM 12867 C CA . SER A 1 41 ? -6.808 -5.734 -8.280 1.00 0.00 41 SER A CA 13
ATOM 12868 C C . SER A 1 41 ? -8.293 -5.800 -8.624 1.00 0.00 41 SER A C 13
ATOM 12869 O O . SER A 1 41 ? -8.727 -5.284 -9.654 1.00 0.00 41 SER A O 13
ATOM 12877 N N . ASP A 1 42 ? -9.067 -6.439 -7.753 1.00 0.00 42 ASP A N 13
ATOM 12878 C CA . ASP A 1 42 ? -10.503 -6.573 -7.962 1.00 0.00 42 ASP A CA 13
ATOM 12879 C C . ASP A 1 42 ? -11.227 -5.277 -7.610 1.00 0.00 42 ASP A C 13
ATOM 12880 O O . ASP A 1 42 ? -10.766 -4.507 -6.771 1.00 0.00 42 ASP A O 13
ATOM 12889 N N . GLU A 1 43 ? -12.364 -5.045 -8.260 1.00 0.00 43 GLU A N 13
ATOM 12890 C CA . GLU A 1 43 ? -13.149 -3.841 -8.016 1.00 0.00 43 GLU A CA 13
ATOM 12891 C C . GLU A 1 43 ? -14.570 -4.196 -7.586 1.00 0.00 43 GLU A C 13
ATOM 12892 O O . GLU A 1 43 ? -15.147 -3.545 -6.716 1.00 0.00 43 GLU A O 13
ATOM 12904 N N . ASN A 1 44 ? -15.127 -5.233 -8.203 1.00 0.00 44 ASN A N 13
ATOM 12905 C CA . ASN A 1 44 ? -16.480 -5.674 -7.884 1.00 0.00 44 ASN A CA 13
ATOM 12906 C C . ASN A 1 44 ? -16.488 -6.546 -6.632 1.00 0.00 44 ASN A C 13
ATOM 12907 O O . ASN A 1 44 ? -17.169 -7.569 -6.580 1.00 0.00 44 ASN A O 13
ATOM 12918 N N . SER A 1 45 ? -15.726 -6.131 -5.626 1.00 0.00 45 SER A N 13
ATOM 12919 C CA . SER A 1 45 ? -15.642 -6.875 -4.374 1.00 0.00 45 SER A CA 13
ATOM 12920 C C . SER A 1 45 ? -15.925 -5.966 -3.182 1.00 0.00 45 SER A C 13
ATOM 12921 O O . SER A 1 45 ? -16.194 -4.775 -3.344 1.00 0.00 45 SER A O 13
ATOM 12929 N N . LEU A 1 46 ? -15.864 -6.537 -1.984 1.00 0.00 46 LEU A N 13
ATOM 12930 C CA . LEU A 1 46 ? -16.114 -5.779 -0.762 1.00 0.00 46 LEU A CA 13
ATOM 12931 C C . LEU A 1 46 ? -14.809 -5.251 -0.172 1.00 0.00 46 LEU A C 13
ATOM 12932 O O . LEU A 1 46 ? -14.718 -4.085 0.211 1.00 0.00 46 LEU A O 13
ATOM 12948 N N . GLU A 1 47 ? -13.803 -6.117 -0.104 1.00 0.00 47 GLU A N 13
ATOM 12949 C CA . GLU A 1 47 ? -12.504 -5.737 0.437 1.00 0.00 47 GLU A CA 13
ATOM 12950 C C . GLU A 1 47 ? -11.926 -4.546 -0.321 1.00 0.00 47 GLU A C 13
ATOM 12951 O O . GLU A 1 47 ? -11.150 -3.763 0.230 1.00 0.00 47 GLU A O 13
ATOM 12963 N N . TYR A 1 48 ? -12.308 -4.415 -1.586 1.00 0.00 48 TYR A N 13
ATOM 12964 C CA . TYR A 1 48 ? -11.826 -3.321 -2.421 1.00 0.00 48 TYR A CA 13
ATOM 12965 C C . TYR A 1 48 ? -12.676 -2.071 -2.224 1.00 0.00 48 TYR A C 13
ATOM 12966 O O . TYR A 1 48 ? -12.204 -0.948 -2.407 1.00 0.00 48 TYR A O 13
ATOM 12984 N N . LYS A 1 49 ? -13.935 -2.271 -1.850 1.00 0.00 49 LYS A N 13
ATOM 12985 C CA . LYS A 1 49 ? -14.854 -1.161 -1.625 1.00 0.00 49 LYS A CA 13
ATOM 12986 C C . LYS A 1 49 ? -14.374 -0.283 -0.474 1.00 0.00 49 LYS A C 13
ATOM 12987 O O . LYS A 1 49 ? -14.719 0.896 -0.396 1.00 0.00 49 LYS A O 13
ATOM 13006 N N . TYR A 1 50 ? -13.577 -0.864 0.415 1.00 0.00 50 TYR A N 13
ATOM 13007 C CA . TYR A 1 50 ? -13.050 -0.133 1.562 1.00 0.00 50 TYR A CA 13
ATOM 13008 C C . TYR A 1 50 ? -11.803 0.658 1.178 1.00 0.00 50 TYR A C 13
ATOM 13009 O O . TYR A 1 50 ? -11.746 1.875 1.356 1.00 0.00 50 TYR A O 13
ATOM 13027 N N . TYR A 1 51 ? -10.806 -0.044 0.651 1.00 0.00 51 TYR A N 13
ATOM 13028 C CA . TYR A 1 51 ? -9.558 0.590 0.243 1.00 0.00 51 TYR A CA 13
ATOM 13029 C C . TYR A 1 51 ? -9.828 1.868 -0.546 1.00 0.00 51 TYR A C 13
ATOM 13030 O O . TYR A 1 51 ? -9.063 2.831 -0.474 1.00 0.00 51 TYR A O 13
ATOM 13048 N N . LYS A 1 52 ? -10.923 1.869 -1.300 1.00 0.00 52 LYS A N 13
ATOM 13049 C CA . LYS A 1 52 ? -11.298 3.028 -2.102 1.00 0.00 52 LYS A CA 13
ATOM 13050 C C . LYS A 1 52 ? -12.180 3.981 -1.302 1.00 0.00 52 LYS A C 13
ATOM 13051 O O . LYS A 1 52 ? -12.045 5.201 -1.403 1.00 0.00 52 LYS A O 13
ATOM 13070 N N . LEU A 1 53 ? -13.081 3.418 -0.505 1.00 0.00 53 LEU A N 13
ATOM 13071 C CA . LEU A 1 53 ? -13.985 4.218 0.315 1.00 0.00 53 LEU A CA 13
ATOM 13072 C C . LEU A 1 53 ? -13.238 4.862 1.479 1.00 0.00 53 LEU A C 13
ATOM 13073 O O . LEU A 1 53 ? -13.024 6.075 1.498 1.00 0.00 53 LEU A O 13
ATOM 13089 N N . LYS A 1 54 ? -12.843 4.043 2.447 1.00 0.00 54 LYS A N 13
ATOM 13090 C CA . LYS A 1 54 ? -12.116 4.530 3.613 1.00 0.00 54 LYS A CA 13
ATOM 13091 C C . LYS A 1 54 ? -11.071 5.565 3.210 1.00 0.00 54 LYS A C 13
ATOM 13092 O O . LYS A 1 54 ? -10.809 6.517 3.946 1.00 0.00 54 LYS A O 13
ATOM 13111 N N . LEU A 1 55 ? -10.478 5.374 2.037 1.00 0.00 55 LEU A N 13
ATOM 13112 C CA . LEU A 1 55 ? -9.462 6.292 1.534 1.00 0.00 55 LEU A CA 13
ATOM 13113 C C . LEU A 1 55 ? -10.079 7.634 1.159 1.00 0.00 55 LEU A C 13
ATOM 13114 O O . LEU A 1 55 ? -9.515 8.690 1.443 1.00 0.00 55 LEU A O 13
ATOM 13130 N N . ALA A 1 56 ? -11.243 7.587 0.518 1.00 0.00 56 ALA A N 13
ATOM 13131 C CA . ALA A 1 56 ? -11.940 8.799 0.107 1.00 0.00 56 ALA A CA 13
ATOM 13132 C C . ALA A 1 56 ? -12.441 9.580 1.317 1.00 0.00 56 ALA A C 13
ATOM 13133 O O . ALA A 1 56 ? -12.235 10.790 1.414 1.00 0.00 56 ALA A O 13
ATOM 13140 N N . GLU A 1 57 ? -13.101 8.882 2.235 1.00 0.00 57 GLU A N 13
ATOM 13141 C CA . GLU A 1 57 ? -13.634 9.513 3.437 1.00 0.00 57 GLU A CA 13
ATOM 13142 C C . GLU A 1 57 ? -12.505 9.988 4.348 1.00 0.00 57 GLU A C 13
ATOM 13143 O O . GLU A 1 57 ? -12.655 10.963 5.083 1.00 0.00 57 GLU A O 13
ATOM 13155 N N . MET A 1 58 ? -11.376 9.289 4.293 1.00 0.00 58 MET A N 13
ATOM 13156 C CA . MET A 1 58 ? -10.221 9.639 5.113 1.00 0.00 58 MET A CA 13
ATOM 13157 C C . MET A 1 58 ? -9.459 10.812 4.505 1.00 0.00 58 MET A C 13
ATOM 13158 O O . MET A 1 58 ? -8.985 11.693 5.222 1.00 0.00 58 MET A O 13
ATOM 13172 N N . GLN A 1 59 ? -9.346 10.818 3.181 1.00 0.00 59 GLN A N 13
ATOM 13173 C CA . GLN A 1 59 ? -8.640 11.883 2.479 1.00 0.00 59 GLN A CA 13
ATOM 13174 C C . GLN A 1 59 ? -9.378 13.211 2.622 1.00 0.00 59 GLN A C 13
ATOM 13175 O O . GLN A 1 59 ? -8.761 14.258 2.813 1.00 0.00 59 GLN A O 13
ATOM 13189 N N . ARG A 1 60 ? -10.703 13.159 2.527 1.00 0.00 60 ARG A N 13
ATOM 13190 C CA . ARG A 1 60 ? -11.525 14.357 2.644 1.00 0.00 60 ARG A CA 13
ATOM 13191 C C . ARG A 1 60 ? -11.454 14.929 4.058 1.00 0.00 60 ARG A C 13
ATOM 13192 O O . ARG A 1 60 ? -11.530 16.142 4.251 1.00 0.00 60 ARG A O 13
ATOM 13213 N N . SER A 1 61 ? -11.309 14.047 5.041 1.00 0.00 61 SER A N 13
ATOM 13214 C CA . SER A 1 61 ? -11.232 14.462 6.437 1.00 0.00 61 SER A CA 13
ATOM 13215 C C . SER A 1 61 ? -9.793 14.412 6.940 1.00 0.00 61 SER A C 13
ATOM 13216 O O . SER A 1 61 ? -9.173 13.349 6.978 1.00 0.00 61 SER A O 13
ATOM 13224 N N . GLY A 1 62 ? -9.267 15.570 7.327 1.00 0.00 62 GLY A N 13
ATOM 13225 C CA . GLY A 1 62 ? -7.904 15.637 7.824 1.00 0.00 62 GLY A CA 13
ATOM 13226 C C . GLY A 1 62 ? -7.497 17.044 8.212 1.00 0.00 62 GLY A C 13
ATOM 13227 O O . GLY A 1 62 ? -8.320 17.957 8.273 1.00 0.00 62 GLY A O 13
ATOM 13231 N N . PRO A 1 63 ? -6.197 17.234 8.485 1.00 0.00 63 PRO A N 13
ATOM 13232 C CA . PRO A 1 63 ? -5.653 18.538 8.876 1.00 0.00 63 PRO A CA 13
ATOM 13233 C C . PRO A 1 63 ? -5.657 19.537 7.723 1.00 0.00 63 PRO A C 13
ATOM 13234 O O . PRO A 1 63 ? -4.851 19.437 6.800 1.00 0.00 63 PRO A O 13
ATOM 13245 N N . SER A 1 64 ? -6.571 20.500 7.786 1.00 0.00 64 SER A N 13
ATOM 13246 C CA . SER A 1 64 ? -6.683 21.515 6.745 1.00 0.00 64 SER A CA 13
ATOM 13247 C C . SER A 1 64 ? -6.536 20.893 5.360 1.00 0.00 64 SER A C 13
ATOM 13248 O O . SER A 1 64 ? -5.449 20.885 4.782 1.00 0.00 64 SER A O 13
ATOM 13256 N N . SER A 1 65 ? -7.639 20.371 4.832 1.00 0.00 65 SER A N 13
ATOM 13257 C CA . SER A 1 65 ? -7.634 19.742 3.517 1.00 0.00 65 SER A CA 13
ATOM 13258 C C . SER A 1 65 ? -9.041 19.702 2.929 1.00 0.00 65 SER A C 13
ATOM 13259 O O . SER A 1 65 ? -9.268 20.142 1.802 1.00 0.00 65 SER A O 13
ATOM 13267 N N . GLY A 1 66 ? -9.983 19.170 3.701 1.00 0.00 66 GLY A N 13
ATOM 13268 C CA . GLY A 1 66 ? -11.357 19.081 3.240 1.00 0.00 66 GLY A CA 13
ATOM 13269 C C . GLY A 1 66 ? -12.351 19.538 4.290 1.00 0.00 66 GLY A C 13
ATOM 13270 O O . GLY A 1 66 ? -13.554 19.314 4.154 1.00 0.00 66 GLY A O 13
ATOM 13274 N N . GLY A 1 1 ? -6.030 -26.678 6.714 1.00 0.00 1 GLY A N 14
ATOM 13275 C CA . GLY A 1 1 ? -6.019 -25.679 5.661 1.00 0.00 1 GLY A CA 14
ATOM 13276 C C . GLY A 1 1 ? -6.483 -24.320 6.146 1.00 0.00 1 GLY A C 14
ATOM 13277 O O . GLY A 1 1 ? -7.183 -24.219 7.154 1.00 0.00 1 GLY A O 14
ATOM 13281 N N . SER A 1 2 ? -6.092 -23.272 5.429 1.00 0.00 2 SER A N 14
ATOM 13282 C CA . SER A 1 2 ? -6.467 -21.911 5.795 1.00 0.00 2 SER A CA 14
ATOM 13283 C C . SER A 1 2 ? -7.629 -21.419 4.937 1.00 0.00 2 SER A C 14
ATOM 13284 O O . SER A 1 2 ? -7.533 -21.372 3.712 1.00 0.00 2 SER A O 14
ATOM 13292 N N . SER A 1 3 ? -8.726 -21.053 5.592 1.00 0.00 3 SER A N 14
ATOM 13293 C CA . SER A 1 3 ? -9.909 -20.567 4.891 1.00 0.00 3 SER A CA 14
ATOM 13294 C C . SER A 1 3 ? -10.437 -19.290 5.535 1.00 0.00 3 SER A C 14
ATOM 13295 O O . SER A 1 3 ? -11.195 -19.336 6.502 1.00 0.00 3 SER A O 14
ATOM 13303 N N . GLY A 1 4 ? -10.027 -18.147 4.991 1.00 0.00 4 GLY A N 14
ATOM 13304 C CA . GLY A 1 4 ? -10.467 -16.872 5.525 1.00 0.00 4 GLY A CA 14
ATOM 13305 C C . GLY A 1 4 ? -11.632 -16.288 4.750 1.00 0.00 4 GLY A C 14
ATOM 13306 O O . GLY A 1 4 ? -11.573 -16.169 3.526 1.00 0.00 4 GLY A O 14
ATOM 13310 N N . SER A 1 5 ? -12.694 -15.926 5.462 1.00 0.00 5 SER A N 14
ATOM 13311 C CA . SER A 1 5 ? -13.879 -15.357 4.831 1.00 0.00 5 SER A CA 14
ATOM 13312 C C . SER A 1 5 ? -13.739 -13.847 4.673 1.00 0.00 5 SER A C 14
ATOM 13313 O O . SER A 1 5 ? -12.793 -13.244 5.179 1.00 0.00 5 SER A O 14
ATOM 13321 N N . SER A 1 6 ? -14.688 -13.242 3.966 1.00 0.00 6 SER A N 14
ATOM 13322 C CA . SER A 1 6 ? -14.669 -11.802 3.736 1.00 0.00 6 SER A CA 14
ATOM 13323 C C . SER A 1 6 ? -14.332 -11.051 5.021 1.00 0.00 6 SER A C 14
ATOM 13324 O O . SER A 1 6 ? -15.010 -11.204 6.037 1.00 0.00 6 SER A O 14
ATOM 13332 N N . GLY A 1 7 ? -13.282 -10.239 4.967 1.00 0.00 7 GLY A N 14
ATOM 13333 C CA . GLY A 1 7 ? -12.873 -9.476 6.132 1.00 0.00 7 GLY A CA 14
ATOM 13334 C C . GLY A 1 7 ? -12.268 -8.136 5.764 1.00 0.00 7 GLY A C 14
ATOM 13335 O O . GLY A 1 7 ? -11.288 -8.070 5.023 1.00 0.00 7 GLY A O 14
ATOM 13339 N N . VAL A 1 8 ? -12.855 -7.061 6.283 1.00 0.00 8 VAL A N 14
ATOM 13340 C CA . VAL A 1 8 ? -12.367 -5.715 6.004 1.00 0.00 8 VAL A CA 14
ATOM 13341 C C . VAL A 1 8 ? -11.582 -5.160 7.187 1.00 0.00 8 VAL A C 14
ATOM 13342 O O . VAL A 1 8 ? -11.569 -3.953 7.426 1.00 0.00 8 VAL A O 14
ATOM 13355 N N . GLY A 1 9 ? -10.924 -6.049 7.925 1.00 0.00 9 GLY A N 14
ATOM 13356 C CA . GLY A 1 9 ? -10.144 -5.630 9.073 1.00 0.00 9 GLY A CA 14
ATOM 13357 C C . GLY A 1 9 ? -8.778 -5.100 8.684 1.00 0.00 9 GLY A C 14
ATOM 13358 O O . GLY A 1 9 ? -8.275 -4.152 9.288 1.00 0.00 9 GLY A O 14
ATOM 13362 N N . THR A 1 10 ? -8.174 -5.713 7.671 1.00 0.00 10 THR A N 14
ATOM 13363 C CA . THR A 1 10 ? -6.857 -5.300 7.203 1.00 0.00 10 THR A CA 14
ATOM 13364 C C . THR A 1 10 ? -6.924 -3.954 6.491 1.00 0.00 10 THR A C 14
ATOM 13365 O O . THR A 1 10 ? -6.014 -3.133 6.608 1.00 0.00 10 THR A O 14
ATOM 13376 N N . ILE A 1 11 ? -8.008 -3.733 5.754 1.00 0.00 11 ILE A N 14
ATOM 13377 C CA . ILE A 1 11 ? -8.194 -2.485 5.024 1.00 0.00 11 ILE A CA 14
ATOM 13378 C C . ILE A 1 11 ? -8.375 -1.311 5.980 1.00 0.00 11 ILE A C 14
ATOM 13379 O O . ILE A 1 11 ? -7.599 -0.355 5.959 1.00 0.00 11 ILE A O 14
ATOM 13395 N N . ASP A 1 12 ? -9.402 -1.391 6.819 1.00 0.00 12 ASP A N 14
ATOM 13396 C CA . ASP A 1 12 ? -9.684 -0.336 7.786 1.00 0.00 12 ASP A CA 14
ATOM 13397 C C . ASP A 1 12 ? -8.391 0.226 8.368 1.00 0.00 12 ASP A C 14
ATOM 13398 O O . ASP A 1 12 ? -8.287 1.424 8.629 1.00 0.00 12 ASP A O 14
ATOM 13407 N N . GLN A 1 13 ? -7.410 -0.647 8.571 1.00 0.00 13 GLN A N 14
ATOM 13408 C CA . GLN A 1 13 ? -6.125 -0.237 9.124 1.00 0.00 13 GLN A CA 14
ATOM 13409 C C . GLN A 1 13 ? -5.187 0.246 8.024 1.00 0.00 13 GLN A C 14
ATOM 13410 O O . GLN A 1 13 ? -4.591 1.319 8.128 1.00 0.00 13 GLN A O 14
ATOM 13424 N N . LEU A 1 14 ? -5.061 -0.550 6.968 1.00 0.00 14 LEU A N 14
ATOM 13425 C CA . LEU A 1 14 ? -4.195 -0.204 5.847 1.00 0.00 14 LEU A CA 14
ATOM 13426 C C . LEU A 1 14 ? -4.477 1.214 5.358 1.00 0.00 14 LEU A C 14
ATOM 13427 O O . LEU A 1 14 ? -3.609 2.084 5.413 1.00 0.00 14 LEU A O 14
ATOM 13443 N N . VAL A 1 15 ? -5.698 1.439 4.883 1.00 0.00 15 VAL A N 14
ATOM 13444 C CA . VAL A 1 15 ? -6.096 2.751 4.388 1.00 0.00 15 VAL A CA 14
ATOM 13445 C C . VAL A 1 15 ? -5.571 3.862 5.292 1.00 0.00 15 VAL A C 14
ATOM 13446 O O . VAL A 1 15 ? -4.971 4.828 4.822 1.00 0.00 15 VAL A O 14
ATOM 13459 N N . LYS A 1 16 ? -5.800 3.716 6.592 1.00 0.00 16 LYS A N 14
ATOM 13460 C CA . LYS A 1 16 ? -5.349 4.705 7.565 1.00 0.00 16 LYS A CA 14
ATOM 13461 C C . LYS A 1 16 ? -3.888 5.072 7.329 1.00 0.00 16 LYS A C 14
ATOM 13462 O O . LYS A 1 16 ? -3.494 6.228 7.491 1.00 0.00 16 LYS A O 14
ATOM 13481 N N . ARG A 1 17 ? -3.088 4.083 6.943 1.00 0.00 17 ARG A N 14
ATOM 13482 C CA . ARG A 1 17 ? -1.670 4.302 6.685 1.00 0.00 17 ARG A CA 14
ATOM 13483 C C . ARG A 1 17 ? -1.473 5.238 5.496 1.00 0.00 17 ARG A C 14
ATOM 13484 O O . ARG A 1 17 ? -1.073 6.391 5.658 1.00 0.00 17 ARG A O 14
ATOM 13505 N N . VAL A 1 18 ? -1.756 4.734 4.299 1.00 0.00 18 VAL A N 14
ATOM 13506 C CA . VAL A 1 18 ? -1.610 5.524 3.082 1.00 0.00 18 VAL A CA 14
ATOM 13507 C C . VAL A 1 18 ? -2.088 6.956 3.296 1.00 0.00 18 VAL A C 14
ATOM 13508 O O . VAL A 1 18 ? -1.658 7.874 2.598 1.00 0.00 18 VAL A O 14
ATOM 13521 N N . ILE A 1 19 ? -2.978 7.138 4.266 1.00 0.00 19 ILE A N 14
ATOM 13522 C CA . ILE A 1 19 ? -3.513 8.458 4.573 1.00 0.00 19 ILE A CA 14
ATOM 13523 C C . ILE A 1 19 ? -2.483 9.311 5.306 1.00 0.00 19 ILE A C 14
ATOM 13524 O O . ILE A 1 19 ? -2.218 10.449 4.921 1.00 0.00 19 ILE A O 14
ATOM 13540 N N . GLU A 1 20 ? -1.907 8.752 6.366 1.00 0.00 20 GLU A N 14
ATOM 13541 C CA . GLU A 1 20 ? -0.905 9.462 7.153 1.00 0.00 20 GLU A CA 14
ATOM 13542 C C . GLU A 1 20 ? 0.485 9.286 6.550 1.00 0.00 20 GLU A C 14
ATOM 13543 O O . GLU A 1 20 ? 1.439 9.947 6.958 1.00 0.00 20 GLU A O 14
ATOM 13555 N N . GLY A 1 21 ? 0.592 8.388 5.575 1.00 0.00 21 GLY A N 14
ATOM 13556 C CA . GLY A 1 21 ? 1.870 8.140 4.932 1.00 0.00 21 GLY A CA 14
ATOM 13557 C C . GLY A 1 21 ? 2.802 7.312 5.794 1.00 0.00 21 GLY A C 14
ATOM 13558 O O . GLY A 1 21 ? 3.912 6.981 5.378 1.00 0.00 21 GLY A O 14
ATOM 13562 N N . SER A 1 22 ? 2.350 6.978 6.999 1.00 0.00 22 SER A N 14
ATOM 13563 C CA . SER A 1 22 ? 3.155 6.188 7.924 1.00 0.00 22 SER A CA 14
ATOM 13564 C C . SER A 1 22 ? 3.912 5.089 7.184 1.00 0.00 22 SER A C 14
ATOM 13565 O O . SER A 1 22 ? 4.961 4.629 7.635 1.00 0.00 22 SER A O 14
ATOM 13573 N N . LEU A 1 23 ? 3.370 4.671 6.044 1.00 0.00 23 LEU A N 14
ATOM 13574 C CA . LEU A 1 23 ? 3.993 3.626 5.240 1.00 0.00 23 LEU A CA 14
ATOM 13575 C C . LEU A 1 23 ? 4.739 4.224 4.051 1.00 0.00 23 LEU A C 14
ATOM 13576 O O . LEU A 1 23 ? 4.297 5.211 3.463 1.00 0.00 23 LEU A O 14
ATOM 13592 N N . SER A 1 24 ? 5.870 3.619 3.703 1.00 0.00 24 SER A N 14
ATOM 13593 C CA . SER A 1 24 ? 6.676 4.092 2.585 1.00 0.00 24 SER A CA 14
ATOM 13594 C C . SER A 1 24 ? 5.859 4.120 1.297 1.00 0.00 24 SER A C 14
ATOM 13595 O O . SER A 1 24 ? 4.838 3.444 1.165 1.00 0.00 24 SER A O 14
ATOM 13603 N N . PRO A 1 25 ? 6.318 4.921 0.323 1.00 0.00 25 PRO A N 14
ATOM 13604 C CA . PRO A 1 25 ? 5.645 5.056 -0.973 1.00 0.00 25 PRO A CA 14
ATOM 13605 C C . PRO A 1 25 ? 5.760 3.794 -1.820 1.00 0.00 25 PRO A C 14
ATOM 13606 O O . PRO A 1 25 ? 4.887 3.499 -2.636 1.00 0.00 25 PRO A O 14
ATOM 13617 N N . LYS A 1 26 ? 6.845 3.052 -1.623 1.00 0.00 26 LYS A N 14
ATOM 13618 C CA . LYS A 1 26 ? 7.074 1.819 -2.367 1.00 0.00 26 LYS A CA 14
ATOM 13619 C C . LYS A 1 26 ? 6.274 0.665 -1.772 1.00 0.00 26 LYS A C 14
ATOM 13620 O O . LYS A 1 26 ? 5.870 -0.254 -2.483 1.00 0.00 26 LYS A O 14
ATOM 13639 N N . GLU A 1 27 ? 6.049 0.722 -0.463 1.00 0.00 27 GLU A N 14
ATOM 13640 C CA . GLU A 1 27 ? 5.296 -0.319 0.226 1.00 0.00 27 GLU A CA 14
ATOM 13641 C C . GLU A 1 27 ? 3.896 -0.459 -0.363 1.00 0.00 27 GLU A C 14
ATOM 13642 O O . GLU A 1 27 ? 3.380 -1.567 -0.509 1.00 0.00 27 GLU A O 14
ATOM 13654 N N . ARG A 1 28 ? 3.286 0.673 -0.698 1.00 0.00 28 ARG A N 14
ATOM 13655 C CA . ARG A 1 28 ? 1.944 0.677 -1.269 1.00 0.00 28 ARG A CA 14
ATOM 13656 C C . ARG A 1 28 ? 1.885 -0.189 -2.525 1.00 0.00 28 ARG A C 14
ATOM 13657 O O . ARG A 1 28 ? 1.032 -1.070 -2.645 1.00 0.00 28 ARG A O 14
ATOM 13678 N N . THR A 1 29 ? 2.796 0.067 -3.458 1.00 0.00 29 THR A N 14
ATOM 13679 C CA . THR A 1 29 ? 2.847 -0.687 -4.704 1.00 0.00 29 THR A CA 14
ATOM 13680 C C . THR A 1 29 ? 3.095 -2.168 -4.440 1.00 0.00 29 THR A C 14
ATOM 13681 O O . THR A 1 29 ? 2.675 -3.026 -5.218 1.00 0.00 29 THR A O 14
ATOM 13692 N N . LEU A 1 30 ? 3.778 -2.462 -3.340 1.00 0.00 30 LEU A N 14
ATOM 13693 C CA . LEU A 1 30 ? 4.082 -3.841 -2.973 1.00 0.00 30 LEU A CA 14
ATOM 13694 C C . LEU A 1 30 ? 2.851 -4.534 -2.396 1.00 0.00 30 LEU A C 14
ATOM 13695 O O . LEU A 1 30 ? 2.724 -5.757 -2.470 1.00 0.00 30 LEU A O 14
ATOM 13711 N N . LEU A 1 31 ? 1.949 -3.746 -1.824 1.00 0.00 31 LEU A N 14
ATOM 13712 C CA . LEU A 1 31 ? 0.727 -4.284 -1.236 1.00 0.00 31 LEU A CA 14
ATOM 13713 C C . LEU A 1 31 ? 0.015 -5.213 -2.214 1.00 0.00 31 LEU A C 14
ATOM 13714 O O . LEU A 1 31 ? -0.510 -6.257 -1.826 1.00 0.00 31 LEU A O 14
ATOM 13730 N N . LYS A 1 32 ? 0.003 -4.829 -3.486 1.00 0.00 32 LYS A N 14
ATOM 13731 C CA . LYS A 1 32 ? -0.639 -5.629 -4.522 1.00 0.00 32 LYS A CA 14
ATOM 13732 C C . LYS A 1 32 ? 0.085 -6.958 -4.711 1.00 0.00 32 LYS A C 14
ATOM 13733 O O . LYS A 1 32 ? -0.543 -7.986 -4.962 1.00 0.00 32 LYS A O 14
ATOM 13752 N N . GLU A 1 33 ? 1.408 -6.929 -4.587 1.00 0.00 33 GLU A N 14
ATOM 13753 C CA . GLU A 1 33 ? 2.216 -8.132 -4.744 1.00 0.00 33 GLU A CA 14
ATOM 13754 C C . GLU A 1 33 ? 1.937 -9.125 -3.619 1.00 0.00 33 GLU A C 14
ATOM 13755 O O . GLU A 1 33 ? 2.417 -10.258 -3.643 1.00 0.00 33 GLU A O 14
ATOM 13767 N N . ASP A 1 34 ? 1.159 -8.690 -2.633 1.00 0.00 34 ASP A N 14
ATOM 13768 C CA . ASP A 1 34 ? 0.816 -9.540 -1.499 1.00 0.00 34 ASP A CA 14
ATOM 13769 C C . ASP A 1 34 ? -0.585 -10.122 -1.660 1.00 0.00 34 ASP A C 14
ATOM 13770 O O . ASP A 1 34 ? -1.487 -9.489 -2.210 1.00 0.00 34 ASP A O 14
ATOM 13779 N N . PRO A 1 35 ? -0.773 -11.356 -1.171 1.00 0.00 35 PRO A N 14
ATOM 13780 C CA . PRO A 1 35 ? -2.061 -12.052 -1.249 1.00 0.00 35 PRO A CA 14
ATOM 13781 C C . PRO A 1 35 ? -3.114 -11.426 -0.342 1.00 0.00 35 PRO A C 14
ATOM 13782 O O . PRO A 1 35 ? -4.306 -11.457 -0.645 1.00 0.00 35 PRO A O 14
ATOM 13793 N N . ALA A 1 36 ? -2.665 -10.859 0.774 1.00 0.00 36 ALA A N 14
ATOM 13794 C CA . ALA A 1 36 ? -3.568 -10.223 1.724 1.00 0.00 36 ALA A CA 14
ATOM 13795 C C . ALA A 1 36 ? -4.348 -9.089 1.067 1.00 0.00 36 ALA A C 14
ATOM 13796 O O . ALA A 1 36 ? -5.465 -8.772 1.477 1.00 0.00 36 ALA A O 14
ATOM 13803 N N . TYR A 1 37 ? -3.751 -8.480 0.048 1.00 0.00 37 TYR A N 14
ATOM 13804 C CA . TYR A 1 37 ? -4.389 -7.379 -0.664 1.00 0.00 37 TYR A CA 14
ATOM 13805 C C . TYR A 1 37 ? -4.694 -7.767 -2.107 1.00 0.00 37 TYR A C 14
ATOM 13806 O O . TYR A 1 37 ? -4.348 -7.045 -3.042 1.00 0.00 37 TYR A O 14
ATOM 13824 N N . TRP A 1 38 ? -5.346 -8.912 -2.280 1.00 0.00 38 TRP A N 14
ATOM 13825 C CA . TRP A 1 38 ? -5.699 -9.397 -3.609 1.00 0.00 38 TRP A CA 14
ATOM 13826 C C . TRP A 1 38 ? -6.842 -8.580 -4.200 1.00 0.00 38 TRP A C 14
ATOM 13827 O O . TRP A 1 38 ? -6.891 -8.344 -5.408 1.00 0.00 38 TRP A O 14
ATOM 13848 N N . PHE A 1 39 ? -7.762 -8.150 -3.343 1.00 0.00 39 PHE A N 14
ATOM 13849 C CA . PHE A 1 39 ? -8.906 -7.359 -3.781 1.00 0.00 39 PHE A CA 14
ATOM 13850 C C . PHE A 1 39 ? -8.450 -6.119 -4.543 1.00 0.00 39 PHE A C 14
ATOM 13851 O O . PHE A 1 39 ? -9.151 -5.628 -5.429 1.00 0.00 39 PHE A O 14
ATOM 13868 N N . LEU A 1 40 ? -7.272 -5.616 -4.191 1.00 0.00 40 LEU A N 14
ATOM 13869 C CA . LEU A 1 40 ? -6.720 -4.432 -4.842 1.00 0.00 40 LEU A CA 14
ATOM 13870 C C . LEU A 1 40 ? -7.013 -4.446 -6.338 1.00 0.00 40 LEU A C 14
ATOM 13871 O O . LEU A 1 40 ? -7.554 -3.485 -6.885 1.00 0.00 40 LEU A O 14
ATOM 13887 N N . SER A 1 41 ? -6.652 -5.544 -6.996 1.00 0.00 41 SER A N 14
ATOM 13888 C CA . SER A 1 41 ? -6.874 -5.683 -8.430 1.00 0.00 41 SER A CA 14
ATOM 13889 C C . SER A 1 41 ? -8.364 -5.761 -8.744 1.00 0.00 41 SER A C 14
ATOM 13890 O O . SER A 1 41 ? -8.833 -5.188 -9.728 1.00 0.00 41 SER A O 14
ATOM 13898 N N . ASP A 1 42 ? -9.104 -6.474 -7.902 1.00 0.00 42 ASP A N 14
ATOM 13899 C CA . ASP A 1 42 ? -10.543 -6.626 -8.087 1.00 0.00 42 ASP A CA 14
ATOM 13900 C C . ASP A 1 42 ? -11.273 -5.326 -7.766 1.00 0.00 42 ASP A C 14
ATOM 13901 O O . ASP A 1 42 ? -10.786 -4.507 -6.988 1.00 0.00 42 ASP A O 14
ATOM 13910 N N . GLU A 1 43 ? -12.442 -5.145 -8.372 1.00 0.00 43 GLU A N 14
ATOM 13911 C CA . GLU A 1 43 ? -13.237 -3.943 -8.152 1.00 0.00 43 GLU A CA 14
ATOM 13912 C C . GLU A 1 43 ? -14.659 -4.302 -7.727 1.00 0.00 43 GLU A C 14
ATOM 13913 O O . GLU A 1 43 ? -15.287 -3.580 -6.954 1.00 0.00 43 GLU A O 14
ATOM 13925 N N . ASN A 1 44 ? -15.159 -5.420 -8.241 1.00 0.00 44 ASN A N 14
ATOM 13926 C CA . ASN A 1 44 ? -16.506 -5.876 -7.917 1.00 0.00 44 ASN A CA 14
ATOM 13927 C C . ASN A 1 44 ? -16.502 -6.730 -6.654 1.00 0.00 44 ASN A C 14
ATOM 13928 O O . ASN A 1 44 ? -17.108 -7.801 -6.615 1.00 0.00 44 ASN A O 14
ATOM 13939 N N . SER A 1 45 ? -15.817 -6.249 -5.621 1.00 0.00 45 SER A N 14
ATOM 13940 C CA . SER A 1 45 ? -15.731 -6.970 -4.357 1.00 0.00 45 SER A CA 14
ATOM 13941 C C . SER A 1 45 ? -16.023 -6.042 -3.182 1.00 0.00 45 SER A C 14
ATOM 13942 O O . SER A 1 45 ? -16.341 -4.867 -3.367 1.00 0.00 45 SER A O 14
ATOM 13950 N N . LEU A 1 46 ? -15.913 -6.580 -1.971 1.00 0.00 46 LEU A N 14
ATOM 13951 C CA . LEU A 1 46 ? -16.165 -5.801 -0.764 1.00 0.00 46 LEU A CA 14
ATOM 13952 C C . LEU A 1 46 ? -14.862 -5.262 -0.182 1.00 0.00 46 LEU A C 14
ATOM 13953 O O . LEU A 1 46 ? -14.785 -4.103 0.223 1.00 0.00 46 LEU A O 14
ATOM 13969 N N . GLU A 1 47 ? -13.840 -6.111 -0.146 1.00 0.00 47 GLU A N 14
ATOM 13970 C CA . GLU A 1 47 ? -12.539 -5.719 0.385 1.00 0.00 47 GLU A CA 14
ATOM 13971 C C . GLU A 1 47 ? -11.972 -4.531 -0.387 1.00 0.00 47 GLU A C 14
ATOM 13972 O O . GLU A 1 47 ? -11.258 -3.698 0.171 1.00 0.00 47 GLU A O 14
ATOM 13984 N N . TYR A 1 48 ? -12.296 -4.460 -1.674 1.00 0.00 48 TYR A N 14
ATOM 13985 C CA . TYR A 1 48 ? -11.817 -3.378 -2.524 1.00 0.00 48 TYR A CA 14
ATOM 13986 C C . TYR A 1 48 ? -12.680 -2.130 -2.355 1.00 0.00 48 TYR A C 14
ATOM 13987 O O . TYR A 1 48 ? -12.234 -1.012 -2.614 1.00 0.00 48 TYR A O 14
ATOM 14005 N N . LYS A 1 49 ? -13.919 -2.331 -1.919 1.00 0.00 49 LYS A N 14
ATOM 14006 C CA . LYS A 1 49 ? -14.846 -1.225 -1.712 1.00 0.00 49 LYS A CA 14
ATOM 14007 C C . LYS A 1 49 ? -14.369 -0.319 -0.580 1.00 0.00 49 LYS A C 14
ATOM 14008 O O . LYS A 1 49 ? -14.653 0.879 -0.570 1.00 0.00 49 LYS A O 14
ATOM 14027 N N . TYR A 1 50 ? -13.642 -0.898 0.368 1.00 0.00 50 TYR A N 14
ATOM 14028 C CA . TYR A 1 50 ? -13.127 -0.143 1.505 1.00 0.00 50 TYR A CA 14
ATOM 14029 C C . TYR A 1 50 ? -11.873 0.635 1.117 1.00 0.00 50 TYR A C 14
ATOM 14030 O O . TYR A 1 50 ? -11.832 1.860 1.222 1.00 0.00 50 TYR A O 14
ATOM 14048 N N . TYR A 1 51 ? -10.852 -0.088 0.669 1.00 0.00 51 TYR A N 14
ATOM 14049 C CA . TYR A 1 51 ? -9.595 0.533 0.267 1.00 0.00 51 TYR A CA 14
ATOM 14050 C C . TYR A 1 51 ? -9.847 1.801 -0.541 1.00 0.00 51 TYR A C 14
ATOM 14051 O O . TYR A 1 51 ? -9.088 2.766 -0.459 1.00 0.00 51 TYR A O 14
ATOM 14069 N N . LYS A 1 52 ? -10.922 1.793 -1.323 1.00 0.00 52 LYS A N 14
ATOM 14070 C CA . LYS A 1 52 ? -11.279 2.941 -2.147 1.00 0.00 52 LYS A CA 14
ATOM 14071 C C . LYS A 1 52 ? -12.188 3.898 -1.383 1.00 0.00 52 LYS A C 14
ATOM 14072 O O . LYS A 1 52 ? -12.084 5.117 -1.525 1.00 0.00 52 LYS A O 14
ATOM 14091 N N . LEU A 1 53 ? -13.078 3.338 -0.571 1.00 0.00 53 LEU A N 14
ATOM 14092 C CA . LEU A 1 53 ? -14.005 4.142 0.219 1.00 0.00 53 LEU A CA 14
ATOM 14093 C C . LEU A 1 53 ? -13.300 4.768 1.418 1.00 0.00 53 LEU A C 14
ATOM 14094 O O . LEU A 1 53 ? -13.070 5.977 1.455 1.00 0.00 53 LEU A O 14
ATOM 14110 N N . LYS A 1 54 ? -12.954 3.937 2.395 1.00 0.00 54 LYS A N 14
ATOM 14111 C CA . LYS A 1 54 ? -12.270 4.407 3.594 1.00 0.00 54 LYS A CA 14
ATOM 14112 C C . LYS A 1 54 ? -11.181 5.414 3.240 1.00 0.00 54 LYS A C 14
ATOM 14113 O O . LYS A 1 54 ? -10.882 6.320 4.019 1.00 0.00 54 LYS A O 14
ATOM 14132 N N . LEU A 1 55 ? -10.592 5.250 2.060 1.00 0.00 55 LEU A N 14
ATOM 14133 C CA . LEU A 1 55 ? -9.537 6.146 1.602 1.00 0.00 55 LEU A CA 14
ATOM 14134 C C . LEU A 1 55 ? -10.110 7.500 1.194 1.00 0.00 55 LEU A C 14
ATOM 14135 O O . LEU A 1 55 ? -9.564 8.547 1.544 1.00 0.00 55 LEU A O 14
ATOM 14151 N N . ALA A 1 56 ? -11.214 7.472 0.455 1.00 0.00 56 ALA A N 14
ATOM 14152 C CA . ALA A 1 56 ? -11.863 8.696 0.004 1.00 0.00 56 ALA A CA 14
ATOM 14153 C C . ALA A 1 56 ? -12.403 9.497 1.184 1.00 0.00 56 ALA A C 14
ATOM 14154 O O . ALA A 1 56 ? -12.241 10.715 1.244 1.00 0.00 56 ALA A O 14
ATOM 14161 N N . GLU A 1 57 ? -13.045 8.805 2.120 1.00 0.00 57 GLU A N 14
ATOM 14162 C CA . GLU A 1 57 ? -13.610 9.454 3.297 1.00 0.00 57 GLU A CA 14
ATOM 14163 C C . GLU A 1 57 ? -12.508 9.897 4.255 1.00 0.00 57 GLU A C 14
ATOM 14164 O O . GLU A 1 57 ? -12.668 10.867 4.995 1.00 0.00 57 GLU A O 14
ATOM 14176 N N . MET A 1 58 ? -11.391 9.178 4.236 1.00 0.00 58 MET A N 14
ATOM 14177 C CA . MET A 1 58 ? -10.261 9.497 5.102 1.00 0.00 58 MET A CA 14
ATOM 14178 C C . MET A 1 58 ? -9.409 10.607 4.497 1.00 0.00 58 MET A C 14
ATOM 14179 O O . MET A 1 58 ? -8.766 11.369 5.218 1.00 0.00 58 MET A O 14
ATOM 14193 N N . GLN A 1 59 ? -9.410 10.692 3.171 1.00 0.00 59 GLN A N 14
ATOM 14194 C CA . GLN A 1 59 ? -8.634 11.709 2.470 1.00 0.00 59 GLN A CA 14
ATOM 14195 C C . GLN A 1 59 ? -9.279 13.084 2.621 1.00 0.00 59 GLN A C 14
ATOM 14196 O O . GLN A 1 59 ? -8.588 14.085 2.809 1.00 0.00 59 GLN A O 14
ATOM 14210 N N . ARG A 1 60 ? -10.604 13.123 2.537 1.00 0.00 60 ARG A N 14
ATOM 14211 C CA . ARG A 1 60 ? -11.340 14.375 2.662 1.00 0.00 60 ARG A CA 14
ATOM 14212 C C . ARG A 1 60 ? -11.166 14.971 4.057 1.00 0.00 60 ARG A C 14
ATOM 14213 O O . ARG A 1 60 ? -11.512 16.128 4.296 1.00 0.00 60 ARG A O 14
ATOM 14234 N N . SER A 1 61 ? -10.629 14.172 4.973 1.00 0.00 61 SER A N 14
ATOM 14235 C CA . SER A 1 61 ? -10.413 14.619 6.344 1.00 0.00 61 SER A CA 14
ATOM 14236 C C . SER A 1 61 ? -8.946 14.966 6.578 1.00 0.00 61 SER A C 14
ATOM 14237 O O . SER A 1 61 ? -8.077 14.097 6.542 1.00 0.00 61 SER A O 14
ATOM 14245 N N . GLY A 1 62 ? -8.679 16.248 6.817 1.00 0.00 62 GLY A N 14
ATOM 14246 C CA . GLY A 1 62 ? -7.316 16.689 7.052 1.00 0.00 62 GLY A CA 14
ATOM 14247 C C . GLY A 1 62 ? -7.217 17.675 8.200 1.00 0.00 62 GLY A C 14
ATOM 14248 O O . GLY A 1 62 ? -8.123 18.475 8.440 1.00 0.00 62 GLY A O 14
ATOM 14252 N N . PRO A 1 63 ? -6.095 17.624 8.934 1.00 0.00 63 PRO A N 14
ATOM 14253 C CA . PRO A 1 63 ? -5.856 18.512 10.076 1.00 0.00 63 PRO A CA 14
ATOM 14254 C C . PRO A 1 63 ? -5.626 19.957 9.648 1.00 0.00 63 PRO A C 14
ATOM 14255 O O . PRO A 1 63 ? -5.666 20.871 10.470 1.00 0.00 63 PRO A O 14
ATOM 14266 N N . SER A 1 64 ? -5.387 20.156 8.355 1.00 0.00 64 SER A N 14
ATOM 14267 C CA . SER A 1 64 ? -5.147 21.490 7.818 1.00 0.00 64 SER A CA 14
ATOM 14268 C C . SER A 1 64 ? -5.786 21.645 6.441 1.00 0.00 64 SER A C 14
ATOM 14269 O O . SER A 1 64 ? -6.448 22.644 6.161 1.00 0.00 64 SER A O 14
ATOM 14277 N N . SER A 1 65 ? -5.582 20.648 5.586 1.00 0.00 65 SER A N 14
ATOM 14278 C CA . SER A 1 65 ? -6.133 20.673 4.237 1.00 0.00 65 SER A CA 14
ATOM 14279 C C . SER A 1 65 ? -7.588 20.214 4.236 1.00 0.00 65 SER A C 14
ATOM 14280 O O . SER A 1 65 ? -7.904 19.113 4.685 1.00 0.00 65 SER A O 14
ATOM 14288 N N . GLY A 1 66 ? -8.473 21.067 3.728 1.00 0.00 66 GLY A N 14
ATOM 14289 C CA . GLY A 1 66 ? -9.883 20.732 3.678 1.00 0.00 66 GLY A CA 14
ATOM 14290 C C . GLY A 1 66 ? -10.452 20.826 2.277 1.00 0.00 66 GLY A C 14
ATOM 14291 O O . GLY A 1 66 ? -11.628 21.145 2.096 1.00 0.00 66 GLY A O 14
ATOM 14295 N N . GLY A 1 1 ? -12.468 -18.021 14.362 1.00 0.00 1 GLY A N 15
ATOM 14296 C CA . GLY A 1 1 ? -12.017 -16.647 14.491 1.00 0.00 1 GLY A CA 15
ATOM 14297 C C . GLY A 1 1 ? -11.159 -16.432 15.722 1.00 0.00 1 GLY A C 15
ATOM 14298 O O . GLY A 1 1 ? -11.612 -16.644 16.847 1.00 0.00 1 GLY A O 15
ATOM 14302 N N . SER A 1 2 ? -9.918 -16.010 15.509 1.00 0.00 2 SER A N 15
ATOM 14303 C CA . SER A 1 2 ? -8.993 -15.770 16.610 1.00 0.00 2 SER A CA 15
ATOM 14304 C C . SER A 1 2 ? -7.704 -15.126 16.107 1.00 0.00 2 SER A C 15
ATOM 14305 O O . SER A 1 2 ? -7.350 -15.251 14.935 1.00 0.00 2 SER A O 15
ATOM 14313 N N . SER A 1 3 ? -7.005 -14.437 17.004 1.00 0.00 3 SER A N 15
ATOM 14314 C CA . SER A 1 3 ? -5.756 -13.770 16.652 1.00 0.00 3 SER A CA 15
ATOM 14315 C C . SER A 1 3 ? -6.028 -12.481 15.883 1.00 0.00 3 SER A C 15
ATOM 14316 O O . SER A 1 3 ? -5.701 -11.389 16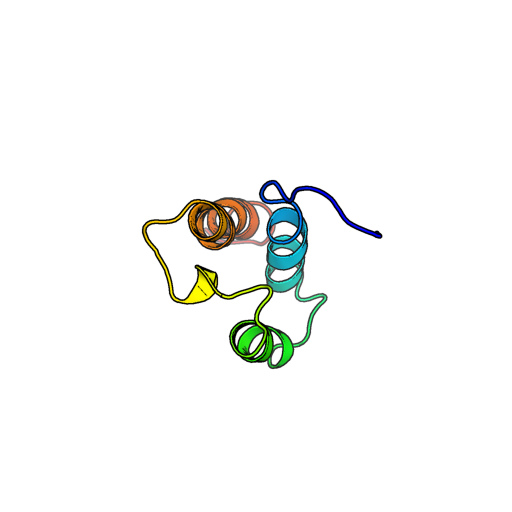.345 1.00 0.00 3 SER A O 15
ATOM 14324 N N . GLY A 1 4 ? -6.630 -12.617 14.705 1.00 0.00 4 GLY A N 15
ATOM 14325 C CA . GLY A 1 4 ? -6.936 -11.456 13.889 1.00 0.00 4 GLY A CA 15
ATOM 14326 C C . GLY A 1 4 ? -8.325 -11.521 13.286 1.00 0.00 4 GLY A C 15
ATOM 14327 O O . GLY A 1 4 ? -9.160 -12.317 13.717 1.00 0.00 4 GLY A O 15
ATOM 14331 N N . SER A 1 5 ? -8.574 -10.681 12.288 1.00 0.00 5 SER A N 15
ATOM 14332 C CA . SER A 1 5 ? -9.875 -10.642 11.628 1.00 0.00 5 SER A CA 15
ATOM 14333 C C . SER A 1 5 ? -9.713 -10.604 10.111 1.00 0.00 5 SER A C 15
ATOM 14334 O O . SER A 1 5 ? -9.437 -9.555 9.530 1.00 0.00 5 SER A O 15
ATOM 14342 N N . SER A 1 6 ? -9.887 -11.759 9.475 1.00 0.00 6 SER A N 15
ATOM 14343 C CA . SER A 1 6 ? -9.756 -11.861 8.027 1.00 0.00 6 SER A CA 15
ATOM 14344 C C . SER A 1 6 ? -10.925 -11.174 7.327 1.00 0.00 6 SER A C 15
ATOM 14345 O O . SER A 1 6 ? -12.070 -11.607 7.438 1.00 0.00 6 SER A O 15
ATOM 14353 N N . GLY A 1 7 ? -10.624 -10.099 6.604 1.00 0.00 7 GLY A N 15
ATOM 14354 C CA . GLY A 1 7 ? -11.659 -9.368 5.896 1.00 0.00 7 GLY A CA 15
ATOM 14355 C C . GLY A 1 7 ? -11.350 -7.888 5.785 1.00 0.00 7 GLY A C 15
ATOM 14356 O O . GLY A 1 7 ? -10.201 -7.500 5.580 1.00 0.00 7 GLY A O 15
ATOM 14360 N N . VAL A 1 8 ? -12.381 -7.059 5.919 1.00 0.00 8 VAL A N 15
ATOM 14361 C CA . VAL A 1 8 ? -12.215 -5.613 5.834 1.00 0.00 8 VAL A CA 15
ATOM 14362 C C . VAL A 1 8 ? -11.396 -5.083 7.004 1.00 0.00 8 VAL A C 15
ATOM 14363 O O . VAL A 1 8 ? -10.855 -3.979 6.947 1.00 0.00 8 VAL A O 15
ATOM 14376 N N . GLY A 1 9 ? -11.308 -5.878 8.066 1.00 0.00 9 GLY A N 15
ATOM 14377 C CA . GLY A 1 9 ? -10.552 -5.472 9.237 1.00 0.00 9 GLY A CA 15
ATOM 14378 C C . GLY A 1 9 ? -9.151 -5.009 8.889 1.00 0.00 9 GLY A C 15
ATOM 14379 O O . GLY A 1 9 ? -8.628 -4.075 9.498 1.00 0.00 9 GLY A O 15
ATOM 14383 N N . THR A 1 10 ? -8.539 -5.664 7.908 1.00 0.00 10 THR A N 15
ATOM 14384 C CA . THR A 1 10 ? -7.189 -5.317 7.482 1.00 0.00 10 THR A CA 15
ATOM 14385 C C . THR A 1 10 ? -7.166 -3.966 6.775 1.00 0.00 10 THR A C 15
ATOM 14386 O O . THR A 1 10 ? -6.337 -3.109 7.082 1.00 0.00 10 THR A O 15
ATOM 14397 N N . ILE A 1 11 ? -8.080 -3.783 5.829 1.00 0.00 11 ILE A N 15
ATOM 14398 C CA . ILE A 1 11 ? -8.165 -2.535 5.080 1.00 0.00 11 ILE A CA 15
ATOM 14399 C C . ILE A 1 11 ? -8.335 -1.343 6.016 1.00 0.00 11 ILE A C 15
ATOM 14400 O O . ILE A 1 11 ? -7.540 -0.403 5.991 1.00 0.00 11 ILE A O 15
ATOM 14416 N N . ASP A 1 12 ? -9.375 -1.390 6.841 1.00 0.00 12 ASP A N 15
ATOM 14417 C CA . ASP A 1 12 ? -9.648 -0.315 7.789 1.00 0.00 12 ASP A CA 15
ATOM 14418 C C . ASP A 1 12 ? -8.354 0.208 8.405 1.00 0.00 12 ASP A C 15
ATOM 14419 O O . ASP A 1 12 ? -8.256 1.382 8.761 1.00 0.00 12 ASP A O 15
ATOM 14428 N N . GLN A 1 13 ? -7.365 -0.671 8.528 1.00 0.00 13 GLN A N 15
ATOM 14429 C CA . GLN A 1 13 ? -6.079 -0.298 9.103 1.00 0.00 13 GLN A CA 15
ATOM 14430 C C . GLN A 1 13 ? -5.101 0.134 8.016 1.00 0.00 13 GLN A C 15
ATOM 14431 O O . GLN A 1 13 ? -4.367 1.110 8.178 1.00 0.00 13 GLN A O 15
ATOM 14445 N N . LEU A 1 14 ? -5.095 -0.598 6.907 1.00 0.00 14 LEU A N 15
ATOM 14446 C CA . LEU A 1 14 ? -4.206 -0.291 5.792 1.00 0.00 14 LEU A CA 15
ATOM 14447 C C . LEU A 1 14 ? -4.449 1.124 5.276 1.00 0.00 14 LEU A C 15
ATOM 14448 O O . LEU A 1 14 ? -3.539 1.953 5.256 1.00 0.00 14 LEU A O 15
ATOM 14464 N N . VAL A 1 15 ? -5.682 1.394 4.863 1.00 0.00 15 VAL A N 15
ATOM 14465 C CA . VAL A 1 15 ? -6.046 2.710 4.350 1.00 0.00 15 VAL A CA 15
ATOM 14466 C C . VAL A 1 15 ? -5.464 3.819 5.221 1.00 0.00 15 VAL A C 15
ATOM 14467 O O . VAL A 1 15 ? -4.819 4.741 4.721 1.00 0.00 15 VAL A O 15
ATOM 14480 N N . LYS A 1 16 ? -5.696 3.722 6.525 1.00 0.00 16 LYS A N 15
ATOM 14481 C CA . LYS A 1 16 ? -5.192 4.715 7.468 1.00 0.00 16 LYS A CA 15
ATOM 14482 C C . LYS A 1 16 ? -3.713 4.994 7.226 1.00 0.00 16 LYS A C 15
ATOM 14483 O O . LYS A 1 16 ? -3.246 6.118 7.412 1.00 0.00 16 LYS A O 15
ATOM 14502 N N . ARG A 1 17 ? -2.982 3.966 6.809 1.00 0.00 17 ARG A N 15
ATOM 14503 C CA . ARG A 1 17 ? -1.555 4.101 6.541 1.00 0.00 17 ARG A CA 15
ATOM 14504 C C . ARG A 1 17 ? -1.310 5.032 5.357 1.00 0.00 17 ARG A C 15
ATOM 14505 O O . ARG A 1 17 ? -0.787 6.135 5.518 1.00 0.00 17 ARG A O 15
ATOM 14526 N N . VAL A 1 18 ? -1.690 4.578 4.167 1.00 0.00 18 VAL A N 15
ATOM 14527 C CA . VAL A 1 18 ? -1.512 5.369 2.954 1.00 0.00 18 VAL A CA 15
ATOM 14528 C C . VAL A 1 18 ? -1.970 6.808 3.166 1.00 0.00 18 VAL A C 15
ATOM 14529 O O . VAL A 1 18 ? -1.514 7.721 2.478 1.00 0.00 18 VAL A O 15
ATOM 14542 N N . ILE A 1 19 ? -2.872 7.002 4.121 1.00 0.00 19 ILE A N 15
ATOM 14543 C CA . ILE A 1 19 ? -3.389 8.331 4.425 1.00 0.00 19 ILE A CA 15
ATOM 14544 C C . ILE A 1 19 ? -2.385 9.139 5.240 1.00 0.00 19 ILE A C 15
ATOM 14545 O O . ILE A 1 19 ? -2.034 10.260 4.875 1.00 0.00 19 ILE A O 15
ATOM 14561 N N . GLU A 1 20 ? -1.927 8.560 6.345 1.00 0.00 20 GLU A N 15
ATOM 14562 C CA . GLU A 1 20 ? -0.962 9.227 7.212 1.00 0.00 20 GLU A CA 15
ATOM 14563 C C . GLU A 1 20 ? 0.456 9.064 6.675 1.00 0.00 20 GLU A C 15
ATOM 14564 O O . GLU A 1 20 ? 1.400 9.664 7.188 1.00 0.00 20 GLU A O 15
ATOM 14576 N N . GLY A 1 21 ? 0.599 8.244 5.637 1.00 0.00 21 GLY A N 15
ATOM 14577 C CA . GLY A 1 21 ? 1.905 8.015 5.047 1.00 0.00 21 GLY A CA 15
ATOM 14578 C C . GLY A 1 21 ? 2.785 7.132 5.911 1.00 0.00 21 GLY A C 15
ATOM 14579 O O . GLY A 1 21 ? 3.897 6.779 5.519 1.00 0.00 21 GLY A O 15
ATOM 14583 N N . SER A 1 22 ? 2.286 6.777 7.091 1.00 0.00 22 SER A N 15
ATOM 14584 C CA . SER A 1 22 ? 3.037 5.934 8.015 1.00 0.00 22 SER A CA 15
ATOM 14585 C C . SER A 1 22 ? 3.788 4.840 7.264 1.00 0.00 22 SER A C 15
ATOM 14586 O O . SER A 1 22 ? 4.808 4.336 7.736 1.00 0.00 22 SER A O 15
ATOM 14594 N N . LEU A 1 23 ? 3.278 4.477 6.094 1.00 0.00 23 LEU A N 15
ATOM 14595 C CA . LEU A 1 23 ? 3.899 3.441 5.275 1.00 0.00 23 LEU A CA 15
ATOM 14596 C C . LEU A 1 23 ? 4.644 4.055 4.094 1.00 0.00 23 LEU A C 15
ATOM 14597 O O . LEU A 1 23 ? 4.145 4.971 3.440 1.00 0.00 23 LEU A O 15
ATOM 14613 N N . SER A 1 24 ? 5.841 3.542 3.825 1.00 0.00 24 SER A N 15
ATOM 14614 C CA . SER A 1 24 ? 6.656 4.041 2.723 1.00 0.00 24 SER A CA 15
ATOM 14615 C C . SER A 1 24 ? 5.842 4.114 1.435 1.00 0.00 24 SER A C 15
ATOM 14616 O O . SER A 1 24 ? 4.788 3.492 1.300 1.00 0.00 24 SER A O 15
ATOM 14624 N N . PRO A 1 25 ? 6.341 4.894 0.464 1.00 0.00 25 PRO A N 15
ATOM 14625 C CA . PRO A 1 25 ? 5.677 5.067 -0.831 1.00 0.00 25 PRO A CA 15
ATOM 14626 C C . PRO A 1 25 ? 5.729 3.803 -1.684 1.00 0.00 25 PRO A C 15
ATOM 14627 O O . PRO A 1 25 ? 4.778 3.483 -2.397 1.00 0.00 25 PRO A O 15
ATOM 14638 N N . LYS A 1 26 ? 6.845 3.088 -1.605 1.00 0.00 26 LYS A N 15
ATOM 14639 C CA . LYS A 1 26 ? 7.021 1.857 -2.368 1.00 0.00 26 LYS A CA 15
ATOM 14640 C C . LYS A 1 26 ? 6.161 0.735 -1.795 1.00 0.00 26 LYS A C 15
ATOM 14641 O O . LYS A 1 26 ? 5.598 -0.067 -2.540 1.00 0.00 26 LYS A O 15
ATOM 14660 N N . GLU A 1 27 ? 6.063 0.687 -0.471 1.00 0.00 27 GLU A N 15
ATOM 14661 C CA . GLU A 1 27 ? 5.270 -0.337 0.199 1.00 0.00 27 GLU A CA 15
ATOM 14662 C C . GLU A 1 27 ? 3.879 -0.439 -0.420 1.00 0.00 27 GLU A C 15
ATOM 14663 O O . GLU A 1 27 ? 3.400 -1.534 -0.720 1.00 0.00 27 GLU A O 15
ATOM 14675 N N . ARG A 1 28 ? 3.236 0.708 -0.609 1.00 0.00 28 ARG A N 15
ATOM 14676 C CA . ARG A 1 28 ? 1.899 0.748 -1.190 1.00 0.00 28 ARG A CA 15
ATOM 14677 C C . ARG A 1 28 ? 1.853 -0.031 -2.501 1.00 0.00 28 ARG A C 15
ATOM 14678 O O . ARG A 1 28 ? 0.978 -0.873 -2.706 1.00 0.00 28 ARG A O 15
ATOM 14699 N N . THR A 1 29 ? 2.801 0.256 -3.387 1.00 0.00 29 THR A N 15
ATOM 14700 C CA . THR A 1 29 ? 2.869 -0.417 -4.680 1.00 0.00 29 THR A CA 15
ATOM 14701 C C . THR A 1 29 ? 3.189 -1.897 -4.513 1.00 0.00 29 THR A C 15
ATOM 14702 O O . THR A 1 29 ? 2.866 -2.714 -5.377 1.00 0.00 29 THR A O 15
ATOM 14713 N N . LEU A 1 30 ? 3.825 -2.238 -3.398 1.00 0.00 30 LEU A N 15
ATOM 14714 C CA . LEU A 1 30 ? 4.188 -3.623 -3.117 1.00 0.00 30 LEU A CA 15
ATOM 14715 C C . LEU A 1 30 ? 3.012 -4.384 -2.516 1.00 0.00 30 LEU A C 15
ATOM 14716 O O . LEU A 1 30 ? 2.949 -5.612 -2.591 1.00 0.00 30 LEU A O 15
ATOM 14732 N N . LEU A 1 31 ? 2.078 -3.648 -1.922 1.00 0.00 31 LEU A N 15
ATOM 14733 C CA . LEU A 1 31 ? 0.900 -4.253 -1.310 1.00 0.00 31 LEU A CA 15
ATOM 14734 C C . LEU A 1 31 ? 0.201 -5.192 -2.287 1.00 0.00 31 LEU A C 15
ATOM 14735 O O . LEU A 1 31 ? -0.272 -6.264 -1.905 1.00 0.00 31 LEU A O 15
ATOM 14751 N N . LYS A 1 32 ? 0.141 -4.786 -3.551 1.00 0.00 32 LYS A N 15
ATOM 14752 C CA . LYS A 1 32 ? -0.497 -5.592 -4.585 1.00 0.00 32 LYS A CA 15
ATOM 14753 C C . LYS A 1 32 ? 0.206 -6.937 -4.737 1.00 0.00 32 LYS A C 15
ATOM 14754 O O . LYS A 1 32 ? -0.436 -7.959 -4.977 1.00 0.00 32 LYS A O 15
ATOM 14773 N N . GLU A 1 33 ? 1.528 -6.928 -4.596 1.00 0.00 33 GLU A N 15
ATOM 14774 C CA . GLU A 1 33 ? 2.316 -8.148 -4.717 1.00 0.00 33 GLU A CA 15
ATOM 14775 C C . GLU A 1 33 ? 1.995 -9.120 -3.586 1.00 0.00 33 GLU A C 15
ATOM 14776 O O . GLU A 1 33 ? 2.329 -10.303 -3.655 1.00 0.00 33 GLU A O 15
ATOM 14788 N N . ASP A 1 34 ? 1.345 -8.612 -2.545 1.00 0.00 34 ASP A N 15
ATOM 14789 C CA . ASP A 1 34 ? 0.977 -9.433 -1.398 1.00 0.00 34 ASP A CA 15
ATOM 14790 C C . ASP A 1 34 ? -0.395 -10.069 -1.602 1.00 0.00 34 ASP A C 15
ATOM 14791 O O . ASP A 1 34 ? -1.312 -9.459 -2.151 1.00 0.00 34 ASP A O 15
ATOM 14800 N N . PRO A 1 35 ? -0.540 -11.322 -1.149 1.00 0.00 35 PRO A N 15
ATOM 14801 C CA . PRO A 1 35 ? -1.796 -12.068 -1.272 1.00 0.00 35 PRO A CA 15
ATOM 14802 C C . PRO A 1 35 ? -2.891 -11.512 -0.368 1.00 0.00 35 PRO A C 15
ATOM 14803 O O . PRO A 1 35 ? -4.074 -11.573 -0.700 1.00 0.00 35 PRO A O 15
ATOM 14814 N N . ALA A 1 36 ? -2.487 -10.969 0.776 1.00 0.00 36 ALA A N 15
ATOM 14815 C CA . ALA A 1 36 ? -3.434 -10.400 1.727 1.00 0.00 36 ALA A CA 15
ATOM 14816 C C . ALA A 1 36 ? -4.214 -9.247 1.103 1.00 0.00 36 ALA A C 15
ATOM 14817 O O . ALA A 1 36 ? -5.290 -8.884 1.578 1.00 0.00 36 ALA A O 15
ATOM 14824 N N . TYR A 1 37 ? -3.664 -8.677 0.036 1.00 0.00 37 TYR A N 15
ATOM 14825 C CA . TYR A 1 37 ? -4.308 -7.564 -0.652 1.00 0.00 37 TYR A CA 15
ATOM 14826 C C . TYR A 1 37 ? -4.659 -7.941 -2.088 1.00 0.00 37 TYR A C 15
ATOM 14827 O O . TYR A 1 37 ? -4.405 -7.180 -3.021 1.00 0.00 37 TYR A O 15
ATOM 14845 N N . TRP A 1 38 ? -5.245 -9.121 -2.256 1.00 0.00 38 TRP A N 15
ATOM 14846 C CA . TRP A 1 38 ? -5.634 -9.600 -3.578 1.00 0.00 38 TRP A CA 15
ATOM 14847 C C . TRP A 1 38 ? -6.835 -8.825 -4.107 1.00 0.00 38 TRP A C 15
ATOM 14848 O O . TRP A 1 38 ? -6.998 -8.662 -5.316 1.00 0.00 38 TRP A O 15
ATOM 14869 N N . PHE A 1 39 ? -7.674 -8.346 -3.194 1.00 0.00 39 PHE A N 15
ATOM 14870 C CA . PHE A 1 39 ? -8.862 -7.587 -3.569 1.00 0.00 39 PHE A CA 15
ATOM 14871 C C . PHE A 1 39 ? -8.481 -6.335 -4.353 1.00 0.00 39 PHE A C 15
ATOM 14872 O O . PHE A 1 39 ? -9.229 -5.878 -5.219 1.00 0.00 39 PHE A O 15
ATOM 14889 N N . LEU A 1 40 ? -7.313 -5.782 -4.043 1.00 0.00 40 LEU A N 15
ATOM 14890 C CA . LEU A 1 40 ? -6.832 -4.581 -4.718 1.00 0.00 40 LEU A CA 15
ATOM 14891 C C . LEU A 1 40 ? -7.115 -4.646 -6.215 1.00 0.00 40 LEU A C 15
ATOM 14892 O O . LEU A 1 40 ? -7.531 -3.659 -6.821 1.00 0.00 40 LEU A O 15
ATOM 14908 N N . SER A 1 41 ? -6.889 -5.816 -6.804 1.00 0.00 41 SER A N 15
ATOM 14909 C CA . SER A 1 41 ? -7.119 -6.010 -8.231 1.00 0.00 41 SER A CA 15
ATOM 14910 C C . SER A 1 41 ? -8.611 -6.105 -8.533 1.00 0.00 41 SER A C 15
ATOM 14911 O O . SER A 1 41 ? -9.075 -5.641 -9.574 1.00 0.00 41 SER A O 15
ATOM 14919 N N . ASP A 1 42 ? -9.356 -6.709 -7.614 1.00 0.00 42 ASP A N 15
ATOM 14920 C CA . ASP A 1 42 ? -10.797 -6.865 -7.780 1.00 0.00 42 ASP A CA 15
ATOM 14921 C C . ASP A 1 42 ? -11.531 -5.589 -7.380 1.00 0.00 42 ASP A C 15
ATOM 14922 O O . ASP A 1 42 ? -11.296 -5.038 -6.304 1.00 0.00 42 ASP A O 15
ATOM 14931 N N . GLU A 1 43 ? -12.421 -5.125 -8.252 1.00 0.00 43 GLU A N 15
ATOM 14932 C CA . GLU A 1 43 ? -13.187 -3.913 -7.988 1.00 0.00 43 GLU A CA 15
ATOM 14933 C C . GLU A 1 43 ? -14.604 -4.253 -7.538 1.00 0.00 43 GLU A C 15
ATOM 14934 O O . GLU A 1 43 ? -15.139 -3.637 -6.616 1.00 0.00 43 GLU A O 15
ATOM 14946 N N . ASN A 1 44 ? -15.208 -5.239 -8.194 1.00 0.00 44 ASN A N 15
ATOM 14947 C CA . ASN A 1 44 ? -16.564 -5.660 -7.863 1.00 0.00 44 ASN A CA 15
ATOM 14948 C C . ASN A 1 44 ? -16.570 -6.548 -6.622 1.00 0.00 44 ASN A C 15
ATOM 14949 O O . ASN A 1 44 ? -17.223 -7.591 -6.596 1.00 0.00 44 ASN A O 15
ATOM 14960 N N . SER A 1 45 ? -15.837 -6.127 -5.597 1.00 0.00 45 SER A N 15
ATOM 14961 C CA . SER A 1 45 ? -15.754 -6.885 -4.354 1.00 0.00 45 SER A CA 15
ATOM 14962 C C . SER A 1 45 ? -16.047 -5.992 -3.152 1.00 0.00 45 SER A C 15
ATOM 14963 O O . SER A 1 45 ? -16.419 -4.827 -3.305 1.00 0.00 45 SER A O 15
ATOM 14971 N N . LEU A 1 46 ? -15.876 -6.544 -1.956 1.00 0.00 46 LEU A N 15
ATOM 14972 C CA . LEU A 1 46 ? -16.122 -5.799 -0.727 1.00 0.00 46 LEU A CA 15
ATOM 14973 C C . LEU A 1 46 ? -14.818 -5.263 -0.145 1.00 0.00 46 LEU A C 15
ATOM 14974 O O . LEU A 1 46 ? -14.733 -4.100 0.246 1.00 0.00 46 LEU A O 15
ATOM 14990 N N . GLU A 1 47 ? -13.803 -6.121 -0.092 1.00 0.00 47 GLU A N 15
ATOM 14991 C CA . GLU A 1 47 ? -12.502 -5.733 0.441 1.00 0.00 47 GLU A CA 15
ATOM 14992 C C . GLU A 1 47 ? -11.931 -4.546 -0.328 1.00 0.00 47 GLU A C 15
ATOM 14993 O O . GLU A 1 47 ? -11.199 -3.726 0.227 1.00 0.00 47 GLU A O 15
ATOM 15005 N N . TYR A 1 48 ? -12.270 -4.462 -1.611 1.00 0.00 48 TYR A N 15
ATOM 15006 C CA . TYR A 1 48 ? -11.788 -3.377 -2.458 1.00 0.00 48 TYR A CA 15
ATOM 15007 C C . TYR A 1 48 ? -12.655 -2.132 -2.295 1.00 0.00 48 TYR A C 15
ATOM 15008 O O . TYR A 1 48 ? -12.215 -1.014 -2.563 1.00 0.00 48 TYR A O 15
ATOM 15026 N N . LYS A 1 49 ? -13.892 -2.334 -1.853 1.00 0.00 49 LYS A N 15
ATOM 15027 C CA . LYS A 1 49 ? -14.823 -1.231 -1.651 1.00 0.00 49 LYS A CA 15
ATOM 15028 C C . LYS A 1 49 ? -14.357 -0.329 -0.512 1.00 0.00 49 LYS A C 15
ATOM 15029 O O . LYS A 1 49 ? -14.663 0.864 -0.488 1.00 0.00 49 LYS A O 15
ATOM 15048 N N . TYR A 1 50 ? -13.617 -0.904 0.429 1.00 0.00 50 TYR A N 15
ATOM 15049 C CA . TYR A 1 50 ? -13.110 -0.152 1.570 1.00 0.00 50 TYR A CA 15
ATOM 15050 C C . TYR A 1 50 ? -11.883 0.668 1.182 1.00 0.00 50 TYR A C 15
ATOM 15051 O O . TYR A 1 50 ? -11.850 1.883 1.369 1.00 0.00 50 TYR A O 15
ATOM 15069 N N . TYR A 1 51 ? -10.877 -0.008 0.638 1.00 0.00 51 TYR A N 15
ATOM 15070 C CA . TYR A 1 51 ? -9.646 0.655 0.223 1.00 0.00 51 TYR A CA 15
ATOM 15071 C C . TYR A 1 51 ? -9.950 1.907 -0.594 1.00 0.00 51 TYR A C 15
ATOM 15072 O O . TYR A 1 51 ? -9.211 2.889 -0.545 1.00 0.00 51 TYR A O 15
ATOM 15090 N N . LYS A 1 52 ? -11.045 1.862 -1.346 1.00 0.00 52 LYS A N 15
ATOM 15091 C CA . LYS A 1 52 ? -11.451 2.991 -2.174 1.00 0.00 52 LYS A CA 15
ATOM 15092 C C . LYS A 1 52 ? -12.363 3.935 -1.397 1.00 0.00 52 LYS A C 15
ATOM 15093 O O . LYS A 1 52 ? -12.323 5.151 -1.589 1.00 0.00 52 LYS A O 15
ATOM 15112 N N . LEU A 1 53 ? -13.184 3.369 -0.520 1.00 0.00 53 LEU A N 15
ATOM 15113 C CA . LEU A 1 53 ? -14.105 4.160 0.288 1.00 0.00 53 LEU A CA 15
ATOM 15114 C C . LEU A 1 53 ? -13.391 4.770 1.489 1.00 0.00 53 LEU A C 15
ATOM 15115 O O . LEU A 1 53 ? -13.216 5.985 1.571 1.00 0.00 53 LEU A O 15
ATOM 15131 N N . LYS A 1 54 ? -12.979 3.917 2.422 1.00 0.00 54 LYS A N 15
ATOM 15132 C CA . LYS A 1 54 ? -12.279 4.369 3.618 1.00 0.00 54 LYS A CA 15
ATOM 15133 C C . LYS A 1 54 ? -11.184 5.370 3.262 1.00 0.00 54 LYS A C 15
ATOM 15134 O O . LYS A 1 54 ? -10.846 6.244 4.061 1.00 0.00 54 LYS A O 15
ATOM 15153 N N . LEU A 1 55 ? -10.635 5.237 2.061 1.00 0.00 55 LEU A N 15
ATOM 15154 C CA . LEU A 1 55 ? -9.580 6.132 1.599 1.00 0.00 55 LEU A CA 15
ATOM 15155 C C . LEU A 1 55 ? -10.149 7.494 1.214 1.00 0.00 55 LEU A C 15
ATOM 15156 O O . LEU A 1 55 ? -9.613 8.532 1.597 1.00 0.00 55 LEU A O 15
ATOM 15172 N N . ALA A 1 56 ? -11.241 7.480 0.457 1.00 0.00 56 ALA A N 15
ATOM 15173 C CA . ALA A 1 56 ? -11.887 8.714 0.026 1.00 0.00 56 ALA A CA 15
ATOM 15174 C C . ALA A 1 56 ? -12.362 9.532 1.220 1.00 0.00 56 ALA A C 15
ATOM 15175 O O . ALA A 1 56 ? -12.105 10.733 1.303 1.00 0.00 56 ALA A O 15
ATOM 15182 N N . GLU A 1 57 ? -13.057 8.875 2.144 1.00 0.00 57 GLU A N 15
ATOM 15183 C CA . GLU A 1 57 ? -13.569 9.543 3.334 1.00 0.00 57 GLU A CA 15
ATOM 15184 C C . GLU A 1 57 ? -12.427 9.986 4.244 1.00 0.00 57 GLU A C 15
ATOM 15185 O O . GLU A 1 57 ? -12.510 11.022 4.903 1.00 0.00 57 GLU A O 15
ATOM 15197 N N . MET A 1 58 ? -11.361 9.192 4.275 1.00 0.00 58 MET A N 15
ATOM 15198 C CA . MET A 1 58 ? -10.202 9.502 5.103 1.00 0.00 58 MET A CA 15
ATOM 15199 C C . MET A 1 58 ? -9.376 10.625 4.484 1.00 0.00 58 MET A C 15
ATOM 15200 O O . MET A 1 58 ? -8.748 11.410 5.194 1.00 0.00 58 ME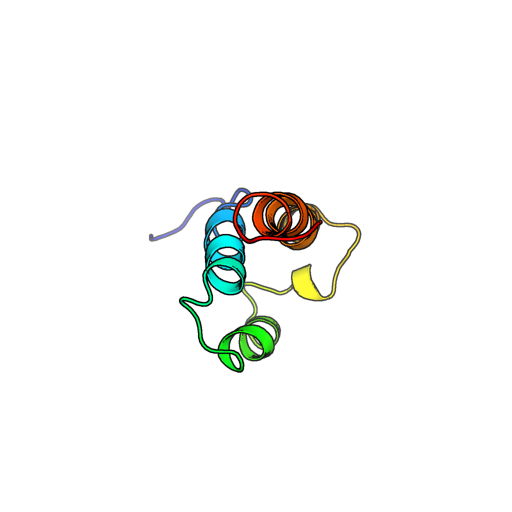T A O 15
ATOM 15214 N N . GLN A 1 59 ? -9.382 10.696 3.157 1.00 0.00 59 GLN A N 15
ATOM 15215 C CA . GLN A 1 59 ? -8.632 11.724 2.444 1.00 0.00 59 GLN A CA 15
ATOM 15216 C C . GLN A 1 59 ? -9.335 13.074 2.537 1.00 0.00 59 GLN A C 15
ATOM 15217 O O . GLN A 1 59 ? -8.692 14.107 2.726 1.00 0.00 59 GLN A O 15
ATOM 15231 N N . ARG A 1 60 ? -10.657 13.058 2.402 1.00 0.00 60 ARG A N 15
ATOM 15232 C CA . ARG A 1 60 ? -11.447 14.282 2.469 1.00 0.00 60 ARG A CA 15
ATOM 15233 C C . ARG A 1 60 ? -11.433 14.861 3.881 1.00 0.00 60 ARG A C 15
ATOM 15234 O O . ARG A 1 60 ? -11.485 16.077 4.064 1.00 0.00 60 ARG A O 15
ATOM 15255 N N . SER A 1 61 ? -11.363 13.981 4.875 1.00 0.00 61 SER A N 15
ATOM 15256 C CA . SER A 1 61 ? -11.347 14.404 6.271 1.00 0.00 61 SER A CA 15
ATOM 15257 C C . SER A 1 61 ? -9.949 14.261 6.865 1.00 0.00 61 SER A C 15
ATOM 15258 O O . SER A 1 61 ? -9.552 13.177 7.292 1.00 0.00 61 SER A O 15
ATOM 15266 N N . GLY A 1 62 ? -9.207 15.364 6.890 1.00 0.00 62 GLY A N 15
ATOM 15267 C CA . GLY A 1 62 ? -7.862 15.340 7.435 1.00 0.00 62 GLY A CA 15
ATOM 15268 C C . GLY A 1 62 ? -7.576 16.533 8.325 1.00 0.00 62 GLY A C 15
ATOM 15269 O O . GLY A 1 62 ? -8.463 17.323 8.644 1.00 0.00 62 GLY A O 15
ATOM 15273 N N . PRO A 1 63 ? -6.309 16.674 8.742 1.00 0.00 63 PRO A N 15
ATOM 15274 C CA . PRO A 1 63 ? -5.879 17.777 9.608 1.00 0.00 63 PRO A CA 15
ATOM 15275 C C . PRO A 1 63 ? -5.896 19.121 8.887 1.00 0.00 63 PRO A C 15
ATOM 15276 O O . PRO A 1 63 ? -5.205 19.306 7.885 1.00 0.00 63 PRO A O 15
ATOM 15287 N N . SER A 1 64 ? -6.687 20.054 9.403 1.00 0.00 64 SER A N 15
ATOM 15288 C CA . SER A 1 64 ? -6.797 21.380 8.807 1.00 0.00 64 SER A CA 15
ATOM 15289 C C . SER A 1 64 ? -6.768 21.294 7.284 1.00 0.00 64 SER A C 15
ATOM 15290 O O . SER A 1 64 ? -5.710 21.411 6.664 1.00 0.00 64 SER A O 15
ATOM 15298 N N . SER A 1 65 ? -7.938 21.090 6.686 1.00 0.00 65 SER A N 15
ATOM 15299 C CA . SER A 1 65 ? -8.048 20.985 5.236 1.00 0.00 65 SER A CA 15
ATOM 15300 C C . SER A 1 65 ? -9.314 21.672 4.735 1.00 0.00 65 SER A C 15
ATOM 15301 O O . SER A 1 65 ? -10.009 21.157 3.861 1.00 0.00 65 SER A O 15
ATOM 15309 N N . GLY A 1 66 ? -9.608 22.840 5.299 1.00 0.00 66 GLY A N 15
ATOM 15310 C CA . GLY A 1 66 ? -10.791 23.580 4.899 1.00 0.00 66 GLY A CA 15
ATOM 15311 C C . GLY A 1 66 ? -10.639 25.074 5.107 1.00 0.00 66 GLY A C 15
ATOM 15312 O O . GLY A 1 66 ? -10.278 25.522 6.195 1.00 0.00 66 GLY A O 15
ATOM 15316 N N . GLY A 1 1 ? -15.177 -3.308 19.788 1.00 0.00 1 GLY A N 16
ATOM 15317 C CA . GLY A 1 1 ? -13.995 -4.016 19.335 1.00 0.00 1 GLY A CA 16
ATOM 15318 C C . GLY A 1 1 ? -13.325 -4.798 20.447 1.00 0.00 1 GLY A C 16
ATOM 15319 O O . GLY A 1 1 ? -12.183 -4.518 20.812 1.00 0.00 1 GLY A O 16
ATOM 15323 N N . SER A 1 2 ? -14.037 -5.779 20.991 1.00 0.00 2 SER A N 16
ATOM 15324 C CA . SER A 1 2 ? -13.507 -6.601 22.073 1.00 0.00 2 SER A CA 16
ATOM 15325 C C . SER A 1 2 ? -12.220 -7.298 21.644 1.00 0.00 2 SER A C 16
ATOM 15326 O O . SER A 1 2 ? -11.141 -7.004 22.160 1.00 0.00 2 SER A O 16
ATOM 15334 N N . SER A 1 3 ? -12.341 -8.223 20.698 1.00 0.00 3 SER A N 16
ATOM 15335 C CA . SER A 1 3 ? -11.188 -8.966 20.203 1.00 0.00 3 SER A CA 16
ATOM 15336 C C . SER A 1 3 ? -11.590 -9.895 19.061 1.00 0.00 3 SER A C 16
ATOM 15337 O O . SER A 1 3 ? -12.222 -10.927 19.280 1.00 0.00 3 SER A O 16
ATOM 15345 N N . GLY A 1 4 ? -11.217 -9.519 17.842 1.00 0.00 4 GLY A N 16
ATOM 15346 C CA . GLY A 1 4 ? -11.546 -10.329 16.684 1.00 0.00 4 GLY A CA 16
ATOM 15347 C C . GLY A 1 4 ? -11.722 -9.499 15.427 1.00 0.00 4 GLY A C 16
ATOM 15348 O O . GLY A 1 4 ? -12.429 -8.492 15.434 1.00 0.00 4 GLY A O 16
ATOM 15352 N N . SER A 1 5 ? -11.076 -9.922 14.346 1.00 0.00 5 SER A N 16
ATOM 15353 C CA . SER A 1 5 ? -11.159 -9.207 13.077 1.00 0.00 5 SER A CA 16
ATOM 15354 C C . SER A 1 5 ? -11.026 -10.170 11.901 1.00 0.00 5 SER A C 16
ATOM 15355 O O . SER A 1 5 ? -10.540 -11.291 12.054 1.00 0.00 5 SER A O 16
ATOM 15363 N N . SER A 1 6 ? -11.462 -9.725 10.728 1.00 0.00 6 SER A N 16
ATOM 15364 C CA . SER A 1 6 ? -11.396 -10.548 9.526 1.00 0.00 6 SER A CA 16
ATOM 15365 C C . SER A 1 6 ? -12.018 -9.822 8.335 1.00 0.00 6 SER A C 16
ATOM 15366 O O . SER A 1 6 ? -12.925 -9.006 8.496 1.00 0.00 6 SER A O 16
ATOM 15374 N N . GLY A 1 7 ? -11.522 -10.126 7.140 1.00 0.00 7 GLY A N 16
ATOM 15375 C CA . GLY A 1 7 ? -12.039 -9.494 5.940 1.00 0.00 7 GLY A CA 16
ATOM 15376 C C . GLY A 1 7 ? -11.614 -8.044 5.819 1.00 0.00 7 GLY A C 16
ATOM 15377 O O . GLY A 1 7 ? -10.444 -7.750 5.576 1.00 0.00 7 GLY A O 16
ATOM 15381 N N . VAL A 1 8 ? -12.569 -7.134 5.987 1.00 0.00 8 VAL A N 16
ATOM 15382 C CA . VAL A 1 8 ? -12.288 -5.706 5.894 1.00 0.00 8 VAL A CA 16
ATOM 15383 C C . VAL A 1 8 ? -11.525 -5.216 7.119 1.00 0.00 8 VAL A C 16
ATOM 15384 O O . VAL A 1 8 ? -11.120 -4.056 7.188 1.00 0.00 8 VAL A O 16
ATOM 15397 N N . GLY A 1 9 ? -11.332 -6.107 8.087 1.00 0.00 9 GLY A N 16
ATOM 15398 C CA . GLY A 1 9 ? -10.619 -5.747 9.297 1.00 0.00 9 GLY A CA 16
ATOM 15399 C C . GLY A 1 9 ? -9.199 -5.294 9.020 1.00 0.00 9 GLY A C 16
ATOM 15400 O O . GLY A 1 9 ? -8.631 -4.504 9.775 1.00 0.00 9 GLY A O 16
ATOM 15404 N N . THR A 1 10 ? -8.621 -5.795 7.932 1.00 0.00 10 THR A N 16
ATOM 15405 C CA . THR A 1 10 ? -7.258 -5.439 7.557 1.00 0.00 10 THR A CA 16
ATOM 15406 C C . THR A 1 10 ? -7.223 -4.112 6.808 1.00 0.00 10 THR A C 16
ATOM 15407 O O . THR A 1 10 ? -6.407 -3.239 7.108 1.00 0.00 10 THR A O 16
ATOM 15418 N N . ILE A 1 11 ? -8.112 -3.965 5.832 1.00 0.00 11 ILE A N 16
ATOM 15419 C CA . ILE A 1 11 ? -8.183 -2.742 5.040 1.00 0.00 11 ILE A CA 16
ATOM 15420 C C . ILE A 1 11 ? -8.384 -1.522 5.933 1.00 0.00 11 ILE A C 16
ATOM 15421 O O . ILE A 1 11 ? -7.726 -0.496 5.756 1.00 0.00 11 ILE A O 16
ATOM 15437 N N . ASP A 1 12 ? -9.297 -1.640 6.891 1.00 0.00 12 ASP A N 16
ATOM 15438 C CA . ASP A 1 12 ? -9.583 -0.547 7.813 1.00 0.00 12 ASP A CA 16
ATOM 15439 C C . ASP A 1 12 ? -8.296 0.004 8.420 1.00 0.00 12 ASP A C 16
ATOM 15440 O O . ASP A 1 12 ? -8.237 1.164 8.825 1.00 0.00 12 ASP A O 16
ATOM 15449 N N . GLN A 1 13 ? -7.268 -0.838 8.478 1.00 0.00 13 GLN A N 16
ATOM 15450 C CA . GLN A 1 13 ? -5.983 -0.435 9.037 1.00 0.00 13 GLN A CA 16
ATOM 15451 C C . GLN A 1 13 ? -5.049 0.072 7.943 1.00 0.00 13 GLN A C 16
ATOM 15452 O O . GLN A 1 13 ? -4.367 1.084 8.114 1.00 0.00 13 GLN A O 16
ATOM 15466 N N . LEU A 1 14 ? -5.022 -0.636 6.820 1.00 0.00 14 LEU A N 16
ATOM 15467 C CA . LEU A 1 14 ? -4.171 -0.258 5.697 1.00 0.00 14 LEU A CA 16
ATOM 15468 C C . LEU A 1 14 ? -4.472 1.166 5.242 1.00 0.00 14 LEU A C 16
ATOM 15469 O O . LEU A 1 14 ? -3.599 2.035 5.270 1.00 0.00 14 LEU A O 16
ATOM 15485 N N . VAL A 1 15 ? -5.711 1.400 4.825 1.00 0.00 15 VAL A N 16
ATOM 15486 C CA . VAL A 1 15 ? -6.128 2.720 4.366 1.00 0.00 15 VAL A CA 16
ATOM 15487 C C . VAL A 1 15 ? -5.570 3.816 5.267 1.00 0.00 15 VAL A C 16
ATOM 15488 O O . VAL A 1 15 ? -4.960 4.774 4.792 1.00 0.00 15 VAL A O 16
ATOM 15501 N N . LYS A 1 16 ? -5.782 3.668 6.570 1.00 0.00 16 LYS A N 16
ATOM 15502 C CA . LYS A 1 16 ? -5.299 4.644 7.540 1.00 0.00 16 LYS A CA 16
ATOM 15503 C C . LYS A 1 16 ? -3.832 4.978 7.290 1.00 0.00 16 LYS A C 16
ATOM 15504 O O . LYS A 1 16 ? -3.402 6.115 7.486 1.00 0.00 16 LYS A O 16
ATOM 15523 N N . ARG A 1 17 ? -3.067 3.981 6.856 1.00 0.00 17 ARG A N 16
ATOM 15524 C CA . ARG A 1 17 ? -1.649 4.169 6.579 1.00 0.00 17 ARG A CA 16
ATOM 15525 C C . ARG A 1 17 ? -1.447 5.085 5.375 1.00 0.00 17 ARG A C 16
ATOM 15526 O O . ARG A 1 17 ? -1.005 6.225 5.514 1.00 0.00 17 ARG A O 16
ATOM 15547 N N . VAL A 1 18 ? -1.772 4.576 4.190 1.00 0.00 18 VAL A N 16
ATOM 15548 C CA . VAL A 1 18 ? -1.627 5.345 2.961 1.00 0.00 18 VAL A CA 16
ATOM 15549 C C . VAL A 1 18 ? -2.012 6.804 3.178 1.00 0.00 18 VAL A C 16
ATOM 15550 O O . VAL A 1 18 ? -1.539 7.694 2.470 1.00 0.00 18 VAL A O 16
ATOM 15563 N N . ILE A 1 19 ? -2.873 7.044 4.162 1.00 0.00 19 ILE A N 16
ATOM 15564 C CA . ILE A 1 19 ? -3.320 8.396 4.474 1.00 0.00 19 ILE A CA 16
ATOM 15565 C C . ILE A 1 19 ? -2.253 9.164 5.246 1.00 0.00 19 ILE A C 16
ATOM 15566 O O . ILE A 1 19 ? -1.695 10.140 4.749 1.00 0.00 19 ILE A O 16
ATOM 15582 N N . GLU A 1 20 ? -1.973 8.712 6.465 1.00 0.00 20 GLU A N 16
ATOM 15583 C CA . GLU A 1 20 ? -0.972 9.357 7.306 1.00 0.00 20 GLU A CA 16
ATOM 15584 C C . GLU A 1 20 ? 0.421 9.214 6.700 1.00 0.00 20 GLU A C 16
ATOM 15585 O O . GLU A 1 20 ? 1.362 9.891 7.111 1.00 0.00 20 GLU A O 16
ATOM 15597 N N . GLY A 1 21 ? 0.546 8.326 5.718 1.00 0.00 21 GLY A N 16
ATOM 15598 C CA . GLY A 1 21 ? 1.826 8.108 5.071 1.00 0.00 21 GLY A CA 16
ATOM 15599 C C . GLY A 1 21 ? 2.754 7.240 5.898 1.00 0.00 21 GLY A C 16
ATOM 15600 O O . GLY A 1 21 ? 3.860 6.916 5.467 1.00 0.00 21 GLY A O 16
ATOM 15604 N N . SER A 1 22 ? 2.304 6.866 7.092 1.00 0.00 22 SER A N 16
ATOM 15605 C CA . SER A 1 22 ? 3.104 6.036 7.984 1.00 0.00 22 SER A CA 16
ATOM 15606 C C . SER A 1 22 ? 3.862 4.969 7.200 1.00 0.00 22 SER A C 16
ATOM 15607 O O . SER A 1 22 ? 4.912 4.494 7.632 1.00 0.00 22 SER A O 16
ATOM 15615 N N . LEU A 1 23 ? 3.321 4.598 6.044 1.00 0.00 23 LEU A N 16
ATOM 15616 C CA . LEU A 1 23 ? 3.946 3.587 5.198 1.00 0.00 23 LEU A CA 16
ATOM 15617 C C . LEU A 1 23 ? 4.636 4.231 3.999 1.00 0.00 23 LEU A C 16
ATOM 15618 O O . LEU A 1 23 ? 4.077 5.113 3.348 1.00 0.00 23 LEU A O 16
ATOM 15634 N N . SER A 1 24 ? 5.854 3.783 3.713 1.00 0.00 24 SER A N 16
ATOM 15635 C CA . SER A 1 24 ? 6.623 4.317 2.595 1.00 0.00 24 SER A CA 16
ATOM 15636 C C . SER A 1 24 ? 5.799 4.292 1.310 1.00 0.00 24 SER A C 16
ATOM 15637 O O . SER A 1 24 ? 4.811 3.569 1.189 1.00 0.00 24 SER A O 16
ATOM 15645 N N . PRO A 1 25 ? 6.216 5.104 0.326 1.00 0.00 25 PRO A N 16
ATOM 15646 C CA . PRO A 1 25 ? 5.533 5.194 -0.968 1.00 0.00 25 PRO A CA 16
ATOM 15647 C C . PRO A 1 25 ? 5.704 3.930 -1.803 1.00 0.00 25 PRO A C 16
ATOM 15648 O O . PRO A 1 25 ? 4.886 3.632 -2.674 1.00 0.00 25 PRO A O 16
ATOM 15659 N N . LYS A 1 26 ? 6.773 3.188 -1.533 1.00 0.00 26 LYS A N 16
ATOM 15660 C CA . LYS A 1 26 ? 7.052 1.954 -2.258 1.00 0.00 26 LYS A CA 16
ATOM 15661 C C . LYS A 1 26 ? 6.194 0.808 -1.732 1.00 0.00 26 LYS A C 16
ATOM 15662 O O . LYS A 1 26 ? 5.710 -0.021 -2.503 1.00 0.00 26 LYS A O 16
ATOM 15681 N N . GLU A 1 27 ? 6.009 0.769 -0.416 1.00 0.00 27 GLU A N 16
ATOM 15682 C CA . GLU A 1 27 ? 5.208 -0.276 0.211 1.00 0.00 27 GLU A CA 16
ATOM 15683 C C . GLU A 1 27 ? 3.822 -0.353 -0.422 1.00 0.00 27 GLU A C 16
ATOM 15684 O O . GLU A 1 27 ? 3.324 -1.439 -0.720 1.00 0.00 27 GLU A O 16
ATOM 15696 N N . ARG A 1 28 ? 3.204 0.806 -0.624 1.00 0.00 28 ARG A N 16
ATOM 15697 C CA . ARG A 1 28 ? 1.875 0.870 -1.220 1.00 0.00 28 ARG A CA 16
ATOM 15698 C C . ARG A 1 28 ? 1.820 0.062 -2.512 1.00 0.00 28 ARG A C 16
ATOM 15699 O O . ARG A 1 28 ? 0.946 -0.787 -2.690 1.00 0.00 28 ARG A O 16
ATOM 15720 N N . THR A 1 29 ? 2.758 0.334 -3.415 1.00 0.00 29 THR A N 16
ATOM 15721 C CA . THR A 1 29 ? 2.815 -0.366 -4.693 1.00 0.00 29 THR A CA 16
ATOM 15722 C C . THR A 1 29 ? 3.142 -1.842 -4.496 1.00 0.00 29 THR A C 16
ATOM 15723 O O . THR A 1 29 ? 2.860 -2.671 -5.364 1.00 0.00 29 THR A O 16
ATOM 15734 N N . LEU A 1 30 ? 3.736 -2.165 -3.354 1.00 0.00 30 LEU A N 16
ATOM 15735 C CA . LEU A 1 30 ? 4.100 -3.543 -3.044 1.00 0.00 30 LEU A CA 16
ATOM 15736 C C . LEU A 1 30 ? 2.916 -4.299 -2.449 1.00 0.00 30 LEU A C 16
ATOM 15737 O O . LEU A 1 30 ? 2.861 -5.528 -2.502 1.00 0.00 30 LEU A O 16
ATOM 15753 N N . LEU A 1 31 ? 1.969 -3.557 -1.887 1.00 0.00 31 LEU A N 16
ATOM 15754 C CA . LEU A 1 31 ? 0.783 -4.157 -1.285 1.00 0.00 31 LEU A CA 16
ATOM 15755 C C . LEU A 1 31 ? 0.089 -5.094 -2.268 1.00 0.00 31 LEU A C 16
ATOM 15756 O O . LEU A 1 31 ? -0.447 -6.132 -1.879 1.00 0.00 31 LEU A O 16
ATOM 15772 N N . LYS A 1 32 ? 0.105 -4.724 -3.543 1.00 0.00 32 LYS A N 16
ATOM 15773 C CA . LYS A 1 32 ? -0.519 -5.534 -4.583 1.00 0.00 32 LYS A CA 16
ATOM 15774 C C . LYS A 1 32 ? 0.190 -6.876 -4.728 1.00 0.00 32 LYS A C 16
ATOM 15775 O O . LYS A 1 32 ? -0.444 -7.899 -4.978 1.00 0.00 32 LYS A O 16
ATOM 15794 N N . GLU A 1 33 ? 1.510 -6.863 -4.567 1.00 0.00 33 GLU A N 16
ATOM 15795 C CA . GLU A 1 33 ? 2.304 -8.080 -4.679 1.00 0.00 33 GLU A CA 16
ATOM 15796 C C . GLU A 1 33 ? 1.963 -9.059 -3.558 1.00 0.00 33 GLU A C 16
ATOM 15797 O O . GLU A 1 33 ? 2.367 -10.221 -3.589 1.00 0.00 33 GLU A O 16
ATOM 15809 N N . ASP A 1 34 ? 1.217 -8.578 -2.569 1.00 0.00 34 ASP A N 16
ATOM 15810 C CA . ASP A 1 34 ? 0.819 -9.409 -1.438 1.00 0.00 34 ASP A CA 16
ATOM 15811 C C . ASP A 1 34 ? -0.569 -10.001 -1.660 1.00 0.00 34 ASP A C 16
ATOM 15812 O O . ASP A 1 34 ? -1.461 -9.363 -2.219 1.00 0.00 34 ASP A O 16
ATOM 15821 N N . PRO A 1 35 ? -0.757 -11.253 -1.214 1.00 0.00 35 PRO A N 16
ATOM 15822 C CA . PRO A 1 35 ? -2.033 -11.959 -1.353 1.00 0.00 35 PRO A CA 16
ATOM 15823 C C . PRO A 1 35 ? -3.120 -11.373 -0.461 1.00 0.00 35 PRO A C 16
ATOM 15824 O O . PRO A 1 35 ? -4.299 -11.378 -0.815 1.00 0.00 35 PRO A O 16
ATOM 15835 N N . ALA A 1 36 ? -2.718 -10.866 0.700 1.00 0.00 36 ALA A N 16
ATOM 15836 C CA . ALA A 1 36 ? -3.658 -10.273 1.643 1.00 0.00 36 ALA A CA 16
ATOM 15837 C C . ALA A 1 36 ? -4.429 -9.125 1.001 1.00 0.00 36 ALA A C 16
ATOM 15838 O O . ALA A 1 36 ? -5.554 -8.819 1.400 1.00 0.00 36 ALA A O 16
ATOM 15845 N N . TYR A 1 37 ? -3.818 -8.493 0.006 1.00 0.00 37 TYR A N 16
ATOM 15846 C CA . TYR A 1 37 ? -4.446 -7.375 -0.690 1.00 0.00 37 TYR A CA 16
ATOM 15847 C C . TYR A 1 37 ? -4.719 -7.727 -2.149 1.00 0.00 37 TYR A C 16
ATOM 15848 O O . TYR A 1 37 ? -4.316 -7.002 -3.059 1.00 0.00 37 TYR A O 16
ATOM 15866 N N . TRP A 1 38 ? -5.407 -8.842 -2.363 1.00 0.00 38 TRP A N 16
ATOM 15867 C CA . TRP A 1 38 ? -5.735 -9.290 -3.713 1.00 0.00 38 TRP A CA 16
ATOM 15868 C C . TRP A 1 38 ? -6.900 -8.489 -4.284 1.00 0.00 38 TRP A C 16
ATOM 15869 O O . TRP A 1 38 ? -7.018 -8.328 -5.498 1.00 0.00 38 TRP A O 16
ATOM 15890 N N . PHE A 1 39 ? -7.758 -7.989 -3.401 1.00 0.00 39 PHE A N 16
ATOM 15891 C CA . PHE A 1 39 ? -8.914 -7.204 -3.819 1.00 0.00 39 PHE A CA 16
ATOM 15892 C C . PHE A 1 39 ? -8.478 -5.963 -4.593 1.00 0.00 39 PHE A C 16
ATOM 15893 O O . PHE A 1 39 ? -9.187 -5.493 -5.484 1.00 0.00 39 PHE A O 16
ATOM 15910 N N . LEU A 1 40 ? -7.309 -5.438 -4.246 1.00 0.00 40 LEU A N 16
ATOM 15911 C CA . LEU A 1 40 ? -6.777 -4.251 -4.907 1.00 0.00 40 LEU A CA 16
ATOM 15912 C C . LEU A 1 40 ? -7.084 -4.276 -6.401 1.00 0.00 40 LEU A C 16
ATOM 15913 O O . LEU A 1 40 ? -7.547 -3.286 -6.967 1.00 0.00 40 LEU A O 16
ATOM 15929 N N . SER A 1 41 ? -6.825 -5.416 -7.034 1.00 0.00 41 SER A N 16
ATOM 15930 C CA . SER A 1 41 ? -7.072 -5.570 -8.463 1.00 0.00 41 SER A CA 16
ATOM 15931 C C . SER A 1 41 ? -8.569 -5.645 -8.750 1.00 0.00 41 SER A C 16
ATOM 15932 O O . SER A 1 41 ? -9.051 -5.093 -9.739 1.00 0.00 41 SER A O 16
ATOM 15940 N N . ASP A 1 42 ? -9.298 -6.334 -7.879 1.00 0.00 42 ASP A N 16
ATOM 15941 C CA . ASP A 1 42 ? -10.740 -6.481 -8.037 1.00 0.00 42 ASP A CA 16
ATOM 15942 C C . ASP A 1 42 ? -11.464 -5.199 -7.641 1.00 0.00 42 ASP A C 16
ATOM 15943 O O . ASP A 1 42 ? -10.982 -4.437 -6.804 1.00 0.00 42 ASP A O 16
ATOM 15952 N N . GLU A 1 43 ? -12.624 -4.967 -8.250 1.00 0.00 43 GLU A N 16
ATOM 15953 C CA . GLU A 1 43 ? -13.413 -3.775 -7.960 1.00 0.00 43 GLU A CA 16
ATOM 15954 C C . GLU A 1 43 ? -14.840 -4.149 -7.571 1.00 0.00 43 GLU A C 16
ATOM 15955 O O . GLU A 1 43 ? -15.467 -3.476 -6.754 1.00 0.00 43 GLU A O 16
ATOM 15967 N N . ASN A 1 44 ? -15.346 -5.226 -8.162 1.00 0.00 44 ASN A N 16
ATOM 15968 C CA . ASN A 1 44 ? -16.700 -5.690 -7.879 1.00 0.00 44 ASN A CA 16
ATOM 15969 C C . ASN A 1 44 ? -16.727 -6.550 -6.618 1.00 0.00 44 ASN A C 16
ATOM 15970 O O . ASN A 1 44 ? -17.480 -7.520 -6.533 1.00 0.00 44 ASN A O 16
ATOM 15981 N N . SER A 1 45 ? -15.902 -6.186 -5.642 1.00 0.00 45 SER A N 16
ATOM 15982 C CA . SER A 1 45 ? -15.829 -6.925 -4.387 1.00 0.00 45 SER A CA 16
ATOM 15983 C C . SER A 1 45 ? -16.117 -6.012 -3.201 1.00 0.00 45 SER A C 16
ATOM 15984 O O . SER A 1 45 ? -16.486 -4.849 -3.373 1.00 0.00 45 SER A O 16
ATOM 15992 N N . LEU A 1 46 ? -15.947 -6.546 -1.996 1.00 0.00 46 LEU A N 16
ATOM 15993 C CA . LEU A 1 46 ? -16.188 -5.779 -0.779 1.00 0.00 46 LEU A CA 16
ATOM 15994 C C . LEU A 1 46 ? -14.881 -5.244 -0.203 1.00 0.00 46 LEU A C 16
ATOM 15995 O O . LEU A 1 46 ? -14.778 -4.066 0.136 1.00 0.00 46 LEU A O 16
ATOM 16011 N N . GLU A 1 47 ? -13.884 -6.118 -0.100 1.00 0.00 47 GLU A N 16
ATOM 16012 C CA . GLU A 1 47 ? -12.583 -5.731 0.433 1.00 0.00 47 GLU A CA 16
ATOM 16013 C C . GLU A 1 47 ? -12.015 -4.539 -0.331 1.00 0.00 47 GLU A C 16
ATOM 16014 O O . GLU A 1 47 ? -11.282 -3.722 0.228 1.00 0.00 47 GLU A O 16
ATOM 16026 N N . TYR A 1 48 ? -12.358 -4.446 -1.610 1.00 0.00 48 TYR A N 16
ATOM 16027 C CA . TYR A 1 48 ? -11.880 -3.355 -2.452 1.00 0.00 48 TYR A CA 16
ATOM 16028 C C . TYR A 1 48 ? -12.735 -2.106 -2.263 1.00 0.00 48 TYR A C 16
ATOM 16029 O O . TYR A 1 48 ? -12.279 -0.986 -2.494 1.00 0.00 48 TYR A O 16
ATOM 16047 N N . LYS A 1 49 ? -13.978 -2.306 -1.840 1.00 0.00 49 LYS A N 16
ATOM 16048 C CA . LYS A 1 49 ? -14.899 -1.199 -1.616 1.00 0.00 49 LYS A CA 16
ATOM 16049 C C . LYS A 1 49 ? -14.414 -0.309 -0.476 1.00 0.00 49 LYS A C 16
ATOM 16050 O O . LYS A 1 49 ? -14.706 0.886 -0.441 1.00 0.00 49 LYS A O 16
ATOM 16069 N N . TYR A 1 50 ? -13.671 -0.899 0.454 1.00 0.00 50 TYR A N 16
ATOM 16070 C CA . TYR A 1 50 ? -13.146 -0.161 1.596 1.00 0.00 50 TYR A CA 16
ATOM 16071 C C . TYR A 1 50 ? -11.907 0.638 1.204 1.00 0.00 50 TYR A C 16
ATOM 16072 O O . TYR A 1 50 ? -11.871 1.861 1.345 1.00 0.00 50 TYR A O 16
ATOM 16090 N N . TYR A 1 51 ? -10.891 -0.063 0.710 1.00 0.00 51 TYR A N 16
ATOM 16091 C CA . TYR A 1 51 ? -9.648 0.579 0.299 1.00 0.00 51 TYR A CA 16
ATOM 16092 C C . TYR A 1 51 ? -9.929 1.847 -0.503 1.00 0.00 51 TYR A C 16
ATOM 16093 O O . TYR A 1 51 ? -9.184 2.824 -0.423 1.00 0.00 51 TYR A O 16
ATOM 16111 N N . LYS A 1 52 ? -11.010 1.823 -1.275 1.00 0.00 52 LYS A N 16
ATOM 16112 C CA . LYS A 1 52 ? -11.393 2.969 -2.091 1.00 0.00 52 LYS A CA 16
ATOM 16113 C C . LYS A 1 52 ? -12.313 3.906 -1.316 1.00 0.00 52 LYS A C 16
ATOM 16114 O O . LYS A 1 52 ? -12.289 5.122 -1.515 1.00 0.00 52 LYS A O 16
ATOM 16133 N N . LEU A 1 53 ? -13.120 3.336 -0.429 1.00 0.00 53 LEU A N 16
ATOM 16134 C CA . LEU A 1 53 ? -14.046 4.121 0.379 1.00 0.00 53 LEU A CA 16
ATOM 16135 C C . LEU A 1 53 ? -13.328 4.768 1.558 1.00 0.00 53 LEU A C 16
ATOM 16136 O O . LEU A 1 53 ? -13.189 5.990 1.620 1.00 0.00 53 LEU A O 16
ATOM 16152 N N . LYS A 1 54 ? -12.870 3.940 2.492 1.00 0.00 54 LYS A N 16
ATOM 16153 C CA . LYS A 1 54 ? -12.162 4.430 3.669 1.00 0.00 54 LYS A CA 16
ATOM 16154 C C . LYS A 1 54 ? -11.083 5.434 3.275 1.00 0.00 54 LYS A C 16
ATOM 16155 O O . LYS A 1 54 ? -10.761 6.346 4.038 1.00 0.00 54 LYS A O 16
ATOM 16174 N N . LEU A 1 55 ? -10.529 5.262 2.080 1.00 0.00 55 LEU A N 16
ATOM 16175 C CA . LEU A 1 55 ? -9.486 6.155 1.584 1.00 0.00 55 LEU A CA 16
ATOM 16176 C C . LEU A 1 55 ? -10.077 7.488 1.141 1.00 0.00 55 LEU A C 16
ATOM 16177 O O . LEU A 1 55 ? -9.562 8.552 1.485 1.00 0.00 55 LEU A O 16
ATOM 16193 N N . ALA A 1 56 ? -11.164 7.424 0.377 1.00 0.00 56 ALA A N 16
ATOM 16194 C CA . ALA A 1 56 ? -11.828 8.627 -0.109 1.00 0.00 56 ALA A CA 16
ATOM 16195 C C . ALA A 1 56 ? -12.280 9.511 1.049 1.00 0.00 56 ALA A C 16
ATOM 16196 O O . ALA A 1 56 ? -12.114 10.729 1.012 1.00 0.00 56 ALA A O 16
ATOM 16203 N N . GLU A 1 57 ? -12.852 8.888 2.074 1.00 0.00 57 GLU A N 16
ATOM 16204 C CA . GLU A 1 57 ? -13.329 9.621 3.242 1.00 0.00 57 GLU A CA 16
ATOM 16205 C C . GLU A 1 57 ? -12.162 10.075 4.113 1.00 0.00 57 GLU A C 16
ATOM 16206 O O . GLU A 1 57 ? -12.145 11.203 4.607 1.00 0.00 57 GLU A O 16
ATOM 16218 N N . MET A 1 58 ? -11.188 9.190 4.296 1.00 0.00 58 MET A N 16
ATOM 16219 C CA . MET A 1 58 ? -10.016 9.501 5.108 1.00 0.00 58 MET A CA 16
ATOM 16220 C C . MET A 1 58 ? -9.157 10.568 4.435 1.00 0.00 58 MET A C 16
ATOM 16221 O O . MET A 1 58 ? -8.374 11.251 5.094 1.00 0.00 58 MET A O 16
ATOM 16235 N N . GLN A 1 59 ? -9.311 10.704 3.123 1.00 0.00 59 GLN A N 16
ATOM 16236 C CA . GLN A 1 59 ? -8.548 11.688 2.364 1.00 0.00 59 GLN A CA 16
ATOM 16237 C C . GLN A 1 59 ? -9.218 13.056 2.415 1.00 0.00 59 GLN A C 16
ATOM 16238 O O . GLN A 1 59 ? -8.580 14.060 2.732 1.00 0.00 59 GLN A O 16
ATOM 16252 N N . ARG A 1 60 ? -10.509 13.089 2.102 1.00 0.00 60 ARG A N 16
ATOM 16253 C CA . ARG A 1 60 ? -11.267 14.335 2.112 1.00 0.00 60 ARG A CA 16
ATOM 16254 C C . ARG A 1 60 ? -11.279 14.953 3.507 1.00 0.00 60 ARG A C 16
ATOM 16255 O O . ARG A 1 60 ? -11.203 16.172 3.657 1.00 0.00 60 ARG A O 16
ATOM 16276 N N . SER A 1 61 ? -11.376 14.103 4.524 1.00 0.00 61 SER A N 16
ATOM 16277 C CA . SER A 1 61 ? -11.402 14.565 5.906 1.00 0.00 61 SER A CA 16
ATOM 16278 C C . SER A 1 61 ? -10.002 14.547 6.513 1.00 0.00 61 SER A C 16
ATOM 16279 O O . SER A 1 61 ? -9.355 13.502 6.577 1.00 0.00 61 SER A O 16
ATOM 16287 N N . GLY A 1 62 ? -9.540 15.711 6.957 1.00 0.00 62 GLY A N 16
ATOM 16288 C CA . GLY A 1 62 ? -8.221 15.808 7.553 1.00 0.00 62 GLY A CA 16
ATOM 16289 C C . GLY A 1 62 ? -8.197 16.714 8.768 1.00 0.00 62 GLY A C 16
ATOM 16290 O O . GLY A 1 62 ? -9.227 17.231 9.203 1.00 0.00 62 GLY A O 16
ATOM 16294 N N . PRO A 1 63 ? -7.000 16.916 9.337 1.00 0.00 63 PRO A N 16
ATOM 16295 C CA . PRO A 1 63 ? -6.818 17.765 10.518 1.00 0.00 63 PRO A CA 16
ATOM 16296 C C . PRO A 1 63 ? -7.029 19.243 10.207 1.00 0.00 63 PRO A C 16
ATOM 16297 O O . PRO A 1 63 ? -6.243 19.853 9.481 1.00 0.00 63 PRO A O 16
ATOM 16308 N N . SER A 1 64 ? -8.093 19.814 10.761 1.00 0.00 64 SER A N 16
ATOM 16309 C CA . SER A 1 64 ? -8.409 21.219 10.541 1.00 0.00 64 SER A CA 16
ATOM 16310 C C . SER A 1 64 ? -9.135 21.411 9.212 1.00 0.00 64 SER A C 16
ATOM 16311 O O . SER A 1 64 ? -10.227 21.979 9.166 1.00 0.00 64 SER A O 16
ATOM 16319 N N . SER A 1 65 ? -8.520 20.934 8.135 1.00 0.00 65 SER A N 16
ATOM 16320 C CA . SER A 1 65 ? -9.106 21.055 6.805 1.00 0.00 65 SER A CA 16
ATOM 16321 C C . SER A 1 65 ? -9.153 22.515 6.364 1.00 0.00 65 SER A C 16
ATOM 16322 O O . SER A 1 65 ? -9.494 23.402 7.147 1.00 0.00 65 SER A O 16
ATOM 16330 N N . GLY A 1 66 ? -8.808 22.757 5.103 1.00 0.00 66 GLY A N 16
ATOM 16331 C CA . GLY A 1 66 ? -8.818 24.111 4.578 1.00 0.00 66 GLY A CA 16
ATOM 16332 C C . GLY A 1 66 ? -7.427 24.708 4.488 1.00 0.00 66 GLY A C 16
ATOM 16333 O O . GLY A 1 66 ? -7.076 25.600 5.260 1.00 0.00 66 GLY A O 16
ATOM 16337 N N . GLY A 1 1 ? -17.783 -15.956 23.232 1.00 0.00 1 GLY A N 17
ATOM 16338 C CA . GLY A 1 1 ? -16.630 -15.403 22.546 1.00 0.00 1 GLY A CA 17
ATOM 16339 C C . GLY A 1 1 ? -16.908 -15.113 21.084 1.00 0.00 1 GLY A C 17
ATOM 16340 O O . GLY A 1 1 ? -16.775 -13.975 20.634 1.00 0.00 1 GLY A O 17
ATOM 16344 N N . SER A 1 2 ? -17.295 -16.145 20.341 1.00 0.00 2 SER A N 17
ATOM 16345 C CA . SER A 1 2 ? -17.588 -15.997 18.921 1.00 0.00 2 SER A CA 17
ATOM 16346 C C . SER A 1 2 ? -16.352 -15.532 18.157 1.00 0.00 2 SER A C 17
ATOM 16347 O O . SER A 1 2 ? -16.020 -14.347 18.154 1.00 0.00 2 SER A O 17
ATOM 16355 N N . SER A 1 3 ? -15.675 -16.475 17.509 1.00 0.00 3 SER A N 17
ATOM 16356 C CA . SER A 1 3 ? -14.473 -16.164 16.745 1.00 0.00 3 SER A CA 17
ATOM 16357 C C . SER A 1 3 ? -14.704 -16.393 15.254 1.00 0.00 3 SER A C 17
ATOM 16358 O O . SER A 1 3 ? -15.576 -17.167 14.861 1.00 0.00 3 SER A O 17
ATOM 16366 N N . GLY A 1 4 ? -13.914 -15.714 14.428 1.00 0.00 4 GLY A N 17
ATOM 16367 C CA . GLY A 1 4 ? -14.047 -15.855 12.990 1.00 0.00 4 GLY A CA 17
ATOM 16368 C C . GLY A 1 4 ? -14.442 -14.557 12.314 1.00 0.00 4 GLY A C 17
ATOM 16369 O O . GLY A 1 4 ? -14.285 -13.478 12.885 1.00 0.00 4 GLY A O 17
ATOM 16373 N N . SER A 1 5 ? -14.956 -14.661 11.092 1.00 0.00 5 SER A N 17
ATOM 16374 C CA . SER A 1 5 ? -15.370 -13.486 10.335 1.00 0.00 5 SER A CA 17
ATOM 16375 C C . SER A 1 5 ? -14.241 -12.463 10.258 1.00 0.00 5 SER A C 17
ATOM 16376 O O . SER A 1 5 ? -14.006 -11.709 11.202 1.00 0.00 5 SER A O 17
ATOM 16384 N N . SER A 1 6 ? -13.544 -12.445 9.126 1.00 0.00 6 SER A N 17
ATOM 16385 C CA . SER A 1 6 ? -12.436 -11.519 8.926 1.00 0.00 6 SER A CA 17
ATOM 16386 C C . SER A 1 6 ? -12.323 -11.116 7.459 1.00 0.00 6 SER A C 17
ATOM 16387 O O . SER A 1 6 ? -12.779 -11.834 6.569 1.00 0.00 6 SER A O 17
ATOM 16395 N N . GLY A 1 7 ? -11.711 -9.961 7.213 1.00 0.00 7 GLY A N 17
ATOM 16396 C CA . GLY A 1 7 ? -11.547 -9.482 5.853 1.00 0.00 7 GLY A CA 17
ATOM 16397 C C . GLY A 1 7 ? -11.336 -7.983 5.788 1.00 0.00 7 GLY A C 17
ATOM 16398 O O . GLY A 1 7 ? -10.206 -7.513 5.646 1.00 0.00 7 GLY A O 17
ATOM 16402 N N . VAL A 1 8 ? -12.425 -7.228 5.891 1.00 0.00 8 VAL A N 17
ATOM 16403 C CA . VAL A 1 8 ? -12.353 -5.772 5.841 1.00 0.00 8 VAL A CA 17
ATOM 16404 C C . VAL A 1 8 ? -11.580 -5.220 7.033 1.00 0.00 8 VAL A C 17
ATOM 16405 O O . VAL A 1 8 ? -11.206 -4.048 7.055 1.00 0.00 8 VAL A O 17
ATOM 16418 N N . GLY A 1 9 ? -11.342 -6.074 8.025 1.00 0.00 9 GLY A N 17
ATOM 16419 C CA . GLY A 1 9 ? -10.613 -5.653 9.207 1.00 0.00 9 GLY A CA 17
ATOM 16420 C C . GLY A 1 9 ? -9.196 -5.218 8.890 1.00 0.00 9 GLY A C 17
ATOM 16421 O O . GLY A 1 9 ? -8.635 -4.359 9.571 1.00 0.00 9 GLY A O 17
ATOM 16425 N N . THR A 1 10 ? -8.613 -5.814 7.854 1.00 0.00 10 THR A N 17
ATOM 16426 C CA . THR A 1 10 ? -7.252 -5.486 7.451 1.00 0.00 10 THR A CA 17
ATOM 16427 C C . THR A 1 10 ? -7.202 -4.146 6.724 1.00 0.00 10 THR A C 17
ATOM 16428 O O . THR A 1 10 ? -6.377 -3.289 7.040 1.00 0.00 10 THR A O 17
ATOM 16439 N N . ILE A 1 11 ? -8.090 -3.972 5.751 1.00 0.00 11 ILE A N 17
ATOM 16440 C CA . ILE A 1 11 ? -8.146 -2.736 4.981 1.00 0.00 11 ILE A CA 17
ATOM 16441 C C . ILE A 1 11 ? -8.309 -1.526 5.895 1.00 0.00 11 ILE A C 17
ATOM 16442 O O . ILE A 1 11 ? -7.539 -0.570 5.819 1.00 0.00 11 ILE A O 17
ATOM 16458 N N . ASP A 1 12 ? -9.316 -1.577 6.761 1.00 0.00 12 ASP A N 17
ATOM 16459 C CA . ASP A 1 12 ? -9.579 -0.486 7.692 1.00 0.00 12 ASP A CA 17
ATOM 16460 C C . ASP A 1 12 ? -8.276 0.079 8.247 1.00 0.00 12 ASP A C 17
ATOM 16461 O O . ASP A 1 12 ? -8.143 1.289 8.431 1.00 0.00 12 ASP A O 17
ATOM 16470 N N . GLN A 1 13 ? -7.319 -0.804 8.513 1.00 0.00 13 GLN A N 17
ATOM 16471 C CA . GLN A 1 13 ? -6.026 -0.390 9.049 1.00 0.00 13 GLN A CA 17
ATOM 16472 C C . GLN A 1 13 ? -5.105 0.097 7.935 1.00 0.00 13 GLN A C 17
ATOM 16473 O O . GLN A 1 13 ? -4.442 1.126 8.069 1.00 0.00 13 GLN A O 17
ATOM 16487 N N . LEU A 1 14 ? -5.070 -0.647 6.835 1.00 0.00 14 LEU A N 17
ATOM 16488 C CA . LEU A 1 14 ? -4.230 -0.292 5.697 1.00 0.00 14 LEU A CA 17
ATOM 16489 C C . LEU A 1 14 ? -4.501 1.141 5.248 1.00 0.00 14 LEU A C 17
ATOM 16490 O O . LEU A 1 14 ? -3.610 1.991 5.278 1.00 0.00 14 LEU A O 17
ATOM 16506 N N . VAL A 1 15 ? -5.736 1.402 4.834 1.00 0.00 15 VAL A N 17
ATOM 16507 C CA . VAL A 1 15 ? -6.125 2.733 4.382 1.00 0.00 15 VAL A CA 17
ATOM 16508 C C . VAL A 1 15 ? -5.558 3.813 5.297 1.00 0.00 15 VAL A C 17
ATOM 16509 O O . VAL A 1 15 ? -4.975 4.792 4.833 1.00 0.00 15 VAL A O 17
ATOM 16522 N N . LYS A 1 16 ? -5.733 3.625 6.600 1.00 0.00 16 LYS A N 17
ATOM 16523 C CA . LYS A 1 16 ? -5.238 4.582 7.584 1.00 0.00 16 LYS A CA 17
ATOM 16524 C C . LYS A 1 16 ? -3.780 4.939 7.309 1.00 0.00 16 LYS A C 17
ATOM 16525 O O . LYS A 1 16 ? -3.376 6.093 7.458 1.00 0.00 16 LYS A O 17
ATOM 16544 N N . ARG A 1 17 ? -2.998 3.943 6.907 1.00 0.00 17 ARG A N 17
ATOM 16545 C CA . ARG A 1 17 ? -1.586 4.153 6.611 1.00 0.00 17 ARG A CA 17
ATOM 16546 C C . ARG A 1 17 ? -1.414 5.085 5.415 1.00 0.00 17 ARG A C 17
ATOM 16547 O O . ARG A 1 17 ? -0.983 6.229 5.562 1.00 0.00 17 ARG A O 17
ATOM 16568 N N . VAL A 1 18 ? -1.753 4.588 4.230 1.00 0.00 18 VAL A N 17
ATOM 16569 C CA . VAL A 1 18 ? -1.638 5.375 3.007 1.00 0.00 18 VAL A CA 17
ATOM 16570 C C . VAL A 1 18 ? -2.052 6.823 3.245 1.00 0.00 18 VAL A C 17
ATOM 16571 O O . VAL A 1 18 ? -1.612 7.729 2.538 1.00 0.00 18 VAL A O 17
ATOM 16584 N N . ILE A 1 19 ? -2.899 7.032 4.247 1.00 0.00 19 ILE A N 17
ATOM 16585 C CA . ILE A 1 19 ? -3.372 8.371 4.579 1.00 0.00 19 ILE A CA 17
ATOM 16586 C C . ILE A 1 19 ? -2.312 9.152 5.350 1.00 0.00 19 ILE A C 17
ATOM 16587 O O . ILE A 1 19 ? -1.782 10.147 4.857 1.00 0.00 19 ILE A O 17
ATOM 16603 N N . GLU A 1 20 ? -2.010 8.694 6.560 1.00 0.00 20 GLU A N 17
ATOM 16604 C CA . GLU A 1 20 ? -1.013 9.350 7.398 1.00 0.00 20 GLU A CA 17
ATOM 16605 C C . GLU A 1 20 ? 0.362 9.311 6.738 1.00 0.00 20 GLU A C 17
ATOM 16606 O O . GLU A 1 20 ? 1.256 10.078 7.095 1.00 0.00 20 GLU A O 17
ATOM 16618 N N . GLY A 1 21 ? 0.524 8.411 5.773 1.00 0.00 21 GLY A N 17
ATOM 16619 C CA . GLY A 1 21 ? 1.792 8.288 5.078 1.00 0.00 21 GLY A CA 17
ATOM 16620 C C . GLY A 1 21 ? 2.789 7.435 5.839 1.00 0.00 21 GLY A C 17
ATOM 16621 O O . GLY A 1 21 ? 3.890 7.173 5.353 1.00 0.00 21 GLY A O 17
ATOM 16625 N N . SER A 1 22 ? 2.405 7.004 7.035 1.00 0.00 22 SER A N 17
ATOM 16626 C CA . SER A 1 22 ? 3.275 6.181 7.867 1.00 0.00 22 SER A CA 17
ATOM 16627 C C . SER A 1 22 ? 4.044 5.173 7.018 1.00 0.00 22 SER A C 17
ATOM 16628 O O . SER A 1 22 ? 5.131 4.731 7.392 1.00 0.00 22 SER A O 17
ATOM 16636 N N . LEU A 1 23 ? 3.473 4.817 5.873 1.00 0.00 23 LEU A N 17
ATOM 16637 C CA . LEU A 1 23 ? 4.104 3.861 4.968 1.00 0.00 23 LEU A CA 17
ATOM 16638 C C . LEU A 1 23 ? 4.610 4.556 3.708 1.00 0.00 23 LEU A C 17
ATOM 16639 O O . LEU A 1 23 ? 3.891 5.341 3.090 1.00 0.00 23 LEU A O 17
ATOM 16655 N N . SER A 1 24 ? 5.850 4.262 3.333 1.00 0.00 24 SER A N 17
ATOM 16656 C CA . SER A 1 24 ? 6.453 4.860 2.148 1.00 0.00 24 SER A CA 17
ATOM 16657 C C . SER A 1 24 ? 5.569 4.645 0.923 1.00 0.00 24 SER A C 17
ATOM 16658 O O . SER A 1 24 ? 4.630 3.849 0.934 1.00 0.00 24 SER A O 17
ATOM 16666 N N . PRO A 1 25 ? 5.877 5.370 -0.163 1.00 0.00 25 PRO A N 17
ATOM 16667 C CA . PRO A 1 25 ? 5.125 5.277 -1.417 1.00 0.00 25 PRO A CA 17
ATOM 16668 C C . PRO A 1 25 ? 5.343 3.945 -2.126 1.00 0.00 25 PRO A C 17
ATOM 16669 O O . PRO A 1 25 ? 4.447 3.433 -2.797 1.00 0.00 25 PRO A O 17
ATOM 16680 N N . LYS A 1 26 ? 6.539 3.388 -1.974 1.00 0.00 26 LYS A N 17
ATOM 16681 C CA . LYS A 1 26 ? 6.876 2.114 -2.598 1.00 0.00 26 LYS A CA 17
ATOM 16682 C C . LYS A 1 26 ? 6.131 0.965 -1.926 1.00 0.00 26 LYS A C 17
ATOM 16683 O O . LYS A 1 26 ? 5.565 0.104 -2.596 1.00 0.00 26 LYS A O 17
ATOM 16702 N N . GLU A 1 27 ? 6.136 0.961 -0.596 1.00 0.00 27 GLU A N 17
ATOM 16703 C CA . GLU A 1 27 ? 5.460 -0.082 0.166 1.00 0.00 27 GLU A CA 17
ATOM 16704 C C . GLU A 1 27 ? 4.048 -0.315 -0.364 1.00 0.00 27 GLU A C 17
ATOM 16705 O O . GLU A 1 27 ? 3.598 -1.455 -0.482 1.00 0.00 27 GLU A O 17
ATOM 16717 N N . ARG A 1 28 ? 3.354 0.773 -0.680 1.00 0.00 28 ARG A N 17
ATOM 16718 C CA . ARG A 1 28 ? 1.993 0.689 -1.195 1.00 0.00 28 ARG A CA 17
ATOM 16719 C C . ARG A 1 28 ? 1.940 -0.177 -2.450 1.00 0.00 28 ARG A C 17
ATOM 16720 O O . ARG A 1 28 ? 1.203 -1.162 -2.508 1.00 0.00 28 ARG A O 17
ATOM 16741 N N . THR A 1 29 ? 2.726 0.197 -3.455 1.00 0.00 29 THR A N 17
ATOM 16742 C CA . THR A 1 29 ? 2.767 -0.543 -4.709 1.00 0.00 29 THR A CA 17
ATOM 16743 C C . THR A 1 29 ? 3.122 -2.007 -4.473 1.00 0.00 29 THR A C 17
ATOM 16744 O O . THR A 1 29 ? 2.862 -2.864 -5.318 1.00 0.00 29 THR A O 17
ATOM 16755 N N . LEU A 1 30 ? 3.717 -2.287 -3.318 1.00 0.00 30 LEU A N 17
ATOM 16756 C CA . LEU A 1 30 ? 4.106 -3.649 -2.970 1.00 0.00 30 LEU A CA 17
ATOM 16757 C C . LEU A 1 30 ? 2.936 -4.411 -2.357 1.00 0.00 30 LEU A C 17
ATOM 16758 O O . LEU A 1 30 ? 2.873 -5.639 -2.434 1.00 0.00 30 LEU A O 17
ATOM 16774 N N . LEU A 1 31 ? 2.010 -3.676 -1.753 1.00 0.00 31 LEU A N 17
ATOM 16775 C CA . LEU A 1 31 ? 0.838 -4.281 -1.129 1.00 0.00 31 LEU A CA 17
ATOM 16776 C C . LEU A 1 31 ? 0.158 -5.259 -2.082 1.00 0.00 31 LEU A C 17
ATOM 16777 O O . LEU A 1 31 ? -0.374 -6.285 -1.661 1.00 0.00 31 LEU A O 17
ATOM 16793 N N . LYS A 1 32 ? 0.180 -4.932 -3.370 1.00 0.00 32 LYS A N 17
ATOM 16794 C CA . LYS A 1 32 ? -0.431 -5.782 -4.386 1.00 0.00 32 LYS A CA 17
ATOM 16795 C C . LYS A 1 32 ? 0.273 -7.133 -4.460 1.00 0.00 32 LYS A C 17
ATOM 16796 O O . LYS A 1 32 ? -0.368 -8.167 -4.645 1.00 0.00 32 LYS A O 17
ATOM 16815 N N . GLU A 1 33 ? 1.595 -7.115 -4.315 1.00 0.00 33 GLU A N 17
ATOM 16816 C CA . GLU A 1 33 ? 2.384 -8.341 -4.366 1.00 0.00 33 GLU A CA 17
ATOM 16817 C C . GLU A 1 33 ? 1.989 -9.289 -3.237 1.00 0.00 33 GLU A C 17
ATOM 16818 O O . GLU A 1 33 ? 2.302 -10.480 -3.275 1.00 0.00 33 GLU A O 17
ATOM 16830 N N . ASP A 1 34 ? 1.301 -8.754 -2.236 1.00 0.00 34 ASP A N 17
ATOM 16831 C CA . ASP A 1 34 ? 0.862 -9.551 -1.096 1.00 0.00 34 ASP A CA 17
ATOM 16832 C C . ASP A 1 34 ? -0.522 -10.143 -1.348 1.00 0.00 34 ASP A C 17
ATOM 16833 O O . ASP A 1 34 ? -1.390 -9.517 -1.956 1.00 0.00 34 ASP A O 17
ATOM 16842 N N . PRO A 1 35 ? -0.733 -11.379 -0.871 1.00 0.00 35 PRO A N 17
ATOM 16843 C CA . PRO A 1 35 ? -2.009 -12.082 -1.032 1.00 0.00 35 PRO A CA 17
ATOM 16844 C C . PRO A 1 35 ? -3.122 -11.462 -0.194 1.00 0.00 35 PRO A C 17
ATOM 16845 O O . PRO A 1 35 ? -4.289 -11.481 -0.585 1.00 0.00 35 PRO A O 17
ATOM 16856 N N . ALA A 1 36 ? -2.753 -10.913 0.958 1.00 0.00 36 ALA A N 17
ATOM 16857 C CA . ALA A 1 36 ? -3.722 -10.286 1.849 1.00 0.00 36 ALA A CA 17
ATOM 16858 C C . ALA A 1 36 ? -4.427 -9.122 1.161 1.00 0.00 36 ALA A C 17
ATOM 16859 O O . ALA A 1 36 ? -5.550 -8.765 1.519 1.00 0.00 36 ALA A O 17
ATOM 16866 N N . TYR A 1 37 ? -3.761 -8.533 0.174 1.00 0.00 37 TYR A N 17
ATOM 16867 C CA . TYR A 1 37 ? -4.324 -7.407 -0.562 1.00 0.00 37 TYR A CA 17
ATOM 16868 C C . TYR A 1 37 ? -4.570 -7.778 -2.022 1.00 0.00 37 TYR A C 17
ATOM 16869 O O . TYR A 1 37 ? -4.109 -7.091 -2.934 1.00 0.00 37 TYR A O 17
ATOM 16887 N N . TRP A 1 38 ? -5.297 -8.868 -2.233 1.00 0.00 38 TRP A N 17
ATOM 16888 C CA . TRP A 1 38 ? -5.606 -9.332 -3.581 1.00 0.00 38 TRP A CA 17
ATOM 16889 C C . TRP A 1 38 ? -6.746 -8.521 -4.188 1.00 0.00 38 TRP A C 17
ATOM 16890 O O . TRP A 1 38 ? -6.857 -8.404 -5.409 1.00 0.00 38 TRP A O 17
ATOM 16911 N N . PHE A 1 39 ? -7.591 -7.961 -3.328 1.00 0.00 39 PHE A N 17
ATOM 16912 C CA . PHE A 1 39 ? -8.723 -7.160 -3.782 1.00 0.00 39 PHE A CA 17
ATOM 16913 C C . PHE A 1 39 ? -8.248 -5.931 -4.549 1.00 0.00 39 PHE A C 17
ATOM 16914 O O . PHE A 1 39 ? -8.889 -5.498 -5.508 1.00 0.00 39 PHE A O 17
ATOM 16931 N N . LEU A 1 40 ? -7.121 -5.373 -4.122 1.00 0.00 40 LEU A N 17
ATOM 16932 C CA . LEU A 1 40 ? -6.559 -4.192 -4.768 1.00 0.00 40 LEU A CA 17
ATOM 16933 C C . LEU A 1 40 ? -6.755 -4.254 -6.279 1.00 0.00 40 LEU A C 17
ATOM 16934 O O . LEU A 1 40 ? -7.128 -3.264 -6.908 1.00 0.00 40 LEU A O 17
ATOM 16950 N N . SER A 1 41 ? -6.501 -5.424 -6.857 1.00 0.00 41 SER A N 17
ATOM 16951 C CA . SER A 1 41 ? -6.648 -5.615 -8.295 1.00 0.00 41 SER A CA 17
ATOM 16952 C C . SER A 1 41 ? -8.121 -5.676 -8.688 1.00 0.00 41 SER A C 17
ATOM 16953 O O . SER A 1 41 ? -8.514 -5.181 -9.744 1.00 0.00 41 SER A O 17
ATOM 16961 N N . ASP A 1 42 ? -8.930 -6.285 -7.829 1.00 0.00 42 ASP A N 17
ATOM 16962 C CA . ASP A 1 42 ? -10.361 -6.411 -8.083 1.00 0.00 42 ASP A CA 17
ATOM 16963 C C . ASP A 1 42 ? -11.086 -5.107 -7.765 1.00 0.00 42 ASP A C 17
ATOM 16964 O O . ASP A 1 42 ? -10.615 -4.306 -6.959 1.00 0.00 42 ASP A O 17
ATOM 16973 N N . GLU A 1 43 ? -12.233 -4.902 -8.405 1.00 0.00 43 GLU A N 17
ATOM 16974 C CA . GLU A 1 43 ? -13.021 -3.695 -8.190 1.00 0.00 43 GLU A CA 17
ATOM 16975 C C . GLU A 1 43 ? -14.449 -4.043 -7.780 1.00 0.00 43 GLU A C 17
ATOM 16976 O O . GLU A 1 43 ? -15.071 -3.331 -6.991 1.00 0.00 43 GLU A O 17
ATOM 16988 N N . ASN A 1 44 ? -14.964 -5.142 -8.323 1.00 0.00 44 ASN A N 17
ATOM 16989 C CA . ASN A 1 44 ? -16.318 -5.584 -8.015 1.00 0.00 44 ASN A CA 17
ATOM 16990 C C . ASN A 1 44 ? -16.326 -6.508 -6.800 1.00 0.00 44 ASN A C 17
ATOM 16991 O O . ASN A 1 44 ? -16.866 -7.613 -6.851 1.00 0.00 44 ASN A O 17
ATOM 17002 N N . SER A 1 45 ? -15.725 -6.045 -5.709 1.00 0.00 45 SER A N 17
ATOM 17003 C CA . SER A 1 45 ? -15.659 -6.831 -4.481 1.00 0.00 45 SER A CA 17
ATOM 17004 C C . SER A 1 45 ? -15.981 -5.967 -3.265 1.00 0.00 45 SER A C 17
ATOM 17005 O O . SER A 1 45 ? -16.402 -4.816 -3.400 1.00 0.00 45 SER A O 17
ATOM 17013 N N . LEU A 1 46 ? -15.779 -6.528 -2.079 1.00 0.00 46 LEU A N 17
ATOM 17014 C CA . LEU A 1 46 ? -16.046 -5.811 -0.837 1.00 0.00 46 LEU A CA 17
ATOM 17015 C C . LEU A 1 46 ? -14.757 -5.255 -0.241 1.00 0.00 46 LEU A C 17
ATOM 17016 O O . LEU A 1 46 ? -14.703 -4.097 0.172 1.00 0.00 46 LEU A O 17
ATOM 17032 N N . GLU A 1 47 ? -13.721 -6.088 -0.202 1.00 0.00 47 GLU A N 17
ATOM 17033 C CA . GLU A 1 47 ? -12.433 -5.678 0.342 1.00 0.00 47 GLU A CA 17
ATOM 17034 C C . GLU A 1 47 ? -11.888 -4.464 -0.404 1.00 0.00 47 GLU A C 17
ATOM 17035 O O . GLU A 1 47 ? -11.187 -3.631 0.172 1.00 0.00 47 GLU A O 17
ATOM 17047 N N . TYR A 1 48 ? -12.213 -4.373 -1.689 1.00 0.00 48 TYR A N 17
ATOM 17048 C CA . TYR A 1 48 ? -11.754 -3.263 -2.516 1.00 0.00 48 TYR A CA 17
ATOM 17049 C C . TYR A 1 48 ? -12.641 -2.036 -2.323 1.00 0.00 48 TYR A C 17
ATOM 17050 O O . TYR A 1 48 ? -12.206 -0.902 -2.528 1.00 0.00 48 TYR A O 17
ATOM 17068 N N . LYS A 1 49 ? -13.886 -2.271 -1.924 1.00 0.00 49 LYS A N 17
ATOM 17069 C CA . LYS A 1 49 ? -14.835 -1.187 -1.700 1.00 0.00 49 LYS A CA 17
ATOM 17070 C C . LYS A 1 49 ? -14.379 -0.293 -0.551 1.00 0.00 49 LYS A C 17
ATOM 17071 O O . LYS A 1 49 ? -14.704 0.893 -0.509 1.00 0.00 49 LYS A O 17
ATOM 17090 N N . TYR A 1 50 ? -13.623 -0.870 0.377 1.00 0.00 50 TYR A N 17
ATOM 17091 C CA . TYR A 1 50 ? -13.123 -0.125 1.526 1.00 0.00 50 TYR A CA 17
ATOM 17092 C C . TYR A 1 50 ? -11.886 0.687 1.152 1.00 0.00 50 TYR A C 17
ATOM 17093 O O . TYR A 1 50 ? -11.838 1.899 1.366 1.00 0.00 50 TYR A O 17
ATOM 17111 N N . TYR A 1 51 ? -10.889 0.011 0.593 1.00 0.00 51 TYR A N 17
ATOM 17112 C CA . TYR A 1 51 ? -9.651 0.667 0.191 1.00 0.00 51 TYR A CA 17
ATOM 17113 C C . TYR A 1 51 ? -9.941 1.951 -0.580 1.00 0.00 51 TYR A C 17
ATOM 17114 O O . TYR A 1 51 ? -9.220 2.941 -0.456 1.00 0.00 51 TYR A O 17
ATOM 17132 N N . LYS A 1 52 ? -11.003 1.926 -1.380 1.00 0.00 52 LYS A N 17
ATOM 17133 C CA . LYS A 1 52 ? -11.392 3.087 -2.171 1.00 0.00 52 LYS A CA 17
ATOM 17134 C C . LYS A 1 52 ? -12.330 3.994 -1.382 1.00 0.00 52 LYS A C 17
ATOM 17135 O O . LYS A 1 52 ? -12.335 5.212 -1.567 1.00 0.00 52 LYS A O 17
ATOM 17154 N N . LEU A 1 53 ? -13.122 3.394 -0.500 1.00 0.00 53 LEU A N 17
ATOM 17155 C CA . LEU A 1 53 ? -14.064 4.149 0.320 1.00 0.00 53 LEU A CA 17
ATOM 17156 C C . LEU A 1 53 ? -13.352 4.818 1.491 1.00 0.00 53 LEU A C 17
ATOM 17157 O O . LEU A 1 53 ? -13.192 6.038 1.519 1.00 0.00 53 LEU A O 17
ATOM 17173 N N . LYS A 1 54 ? -12.927 4.012 2.456 1.00 0.00 54 LYS A N 17
ATOM 17174 C CA . LYS A 1 54 ? -12.230 4.523 3.630 1.00 0.00 54 LYS A CA 17
ATOM 17175 C C . LYS A 1 54 ? -11.169 5.545 3.230 1.00 0.00 54 LYS A C 17
ATOM 17176 O O . LYS A 1 54 ? -10.988 6.561 3.901 1.00 0.00 54 LYS A O 17
ATOM 17195 N N . LEU A 1 55 ? -10.473 5.269 2.133 1.00 0.00 55 LEU A N 17
ATOM 17196 C CA . LEU A 1 55 ? -9.432 6.165 1.642 1.00 0.00 55 LEU A CA 17
ATOM 17197 C C . LEU A 1 55 ? -10.021 7.512 1.234 1.00 0.00 55 LEU A C 17
ATOM 17198 O O . LEU A 1 55 ? -9.479 8.564 1.570 1.00 0.00 55 LEU A O 17
ATOM 17214 N N . ALA A 1 56 ? -11.134 7.469 0.509 1.00 0.00 56 ALA A N 17
ATOM 17215 C CA . ALA A 1 56 ? -11.798 8.686 0.059 1.00 0.00 56 ALA A CA 17
ATOM 17216 C C . ALA A 1 56 ? -12.244 9.538 1.243 1.00 0.00 56 ALA A C 17
ATOM 17217 O O . ALA A 1 56 ? -11.882 10.709 1.347 1.00 0.00 56 ALA A O 17
ATOM 17224 N N . GLU A 1 57 ? -13.033 8.942 2.131 1.00 0.00 57 GLU A N 17
ATOM 17225 C CA . GLU A 1 57 ? -13.530 9.648 3.306 1.00 0.00 57 GLU A CA 17
ATOM 17226 C C . GLU A 1 57 ? -12.379 10.068 4.215 1.00 0.00 57 GLU A C 17
ATOM 17227 O O . GLU A 1 57 ? -12.402 11.148 4.806 1.00 0.00 57 GLU A O 17
ATOM 17239 N N . MET A 1 58 ? -11.373 9.205 4.324 1.00 0.00 58 MET A N 17
ATOM 17240 C CA . MET A 1 58 ? -10.213 9.487 5.160 1.00 0.00 58 MET A CA 17
ATOM 17241 C C . MET A 1 58 ? -9.352 10.585 4.544 1.00 0.00 58 MET A C 17
ATOM 17242 O O . MET A 1 58 ? -8.723 11.366 5.258 1.00 0.00 58 MET A O 17
ATOM 17256 N N . GLN A 1 59 ? -9.329 10.639 3.217 1.00 0.00 59 GLN A N 17
ATOM 17257 C CA . GLN A 1 59 ? -8.544 11.641 2.506 1.00 0.00 59 GLN A CA 17
ATOM 17258 C C . GLN A 1 59 ? -9.180 13.021 2.636 1.00 0.00 59 GLN A C 17
ATOM 17259 O O . GLN A 1 59 ? -8.531 13.977 3.063 1.00 0.00 59 GLN A O 17
ATOM 17273 N N . ARG A 1 60 ? -10.452 13.120 2.262 1.00 0.00 60 ARG A N 17
ATOM 17274 C CA . ARG A 1 60 ? -11.174 14.384 2.336 1.00 0.00 60 ARG A CA 17
ATOM 17275 C C . ARG A 1 60 ? -11.015 15.023 3.713 1.00 0.00 60 ARG A C 17
ATOM 17276 O O . ARG A 1 60 ? -11.066 16.244 3.851 1.00 0.00 60 ARG A O 17
ATOM 17297 N N . SER A 1 61 ? -10.823 14.187 4.728 1.00 0.00 61 SER A N 17
ATOM 17298 C CA . SER A 1 61 ? -10.661 14.669 6.094 1.00 0.00 61 SER A CA 17
ATOM 17299 C C . SER A 1 61 ? -9.187 14.887 6.422 1.00 0.00 61 SER A C 17
ATOM 17300 O O . SER A 1 61 ? -8.339 14.053 6.108 1.00 0.00 61 SER A O 17
ATOM 17308 N N . GLY A 1 62 ? -8.889 16.017 7.058 1.00 0.00 62 GLY A N 17
ATOM 17309 C CA . GLY A 1 62 ? -7.518 16.327 7.417 1.00 0.00 62 GLY A CA 17
ATOM 17310 C C . GLY A 1 62 ? -7.081 17.689 6.918 1.00 0.00 62 GLY A C 17
ATOM 17311 O O . GLY A 1 62 ? -6.456 17.818 5.865 1.00 0.00 62 GLY A O 17
ATOM 17315 N N . PRO A 1 63 ? -7.414 18.739 7.685 1.00 0.00 63 PRO A N 17
ATOM 17316 C CA . PRO A 1 63 ? -7.062 20.118 7.332 1.00 0.00 63 PRO A CA 17
ATOM 17317 C C . PRO A 1 63 ? -5.565 20.383 7.450 1.00 0.00 63 PRO A C 17
ATOM 17318 O O . PRO A 1 63 ? -5.024 21.255 6.771 1.00 0.00 63 PRO A O 17
ATOM 17329 N N . SER A 1 64 ? -4.901 19.624 8.316 1.00 0.00 64 SER A N 17
ATOM 17330 C CA . SER A 1 64 ? -3.466 19.780 8.524 1.00 0.00 64 SER A CA 17
ATOM 17331 C C . SER A 1 64 ? -2.729 18.481 8.212 1.00 0.00 64 SER A C 17
ATOM 17332 O O . SER A 1 64 ? -2.765 17.530 8.992 1.00 0.00 64 SER A O 17
ATOM 17340 N N . SER A 1 65 ? -2.058 18.450 7.064 1.00 0.00 65 SER A N 17
ATOM 17341 C CA . SER A 1 65 ? -1.314 17.268 6.645 1.00 0.00 65 SER A CA 17
ATOM 17342 C C . SER A 1 65 ? -0.590 16.634 7.829 1.00 0.00 65 SER A C 17
ATOM 17343 O O . SER A 1 65 ? 0.039 17.325 8.629 1.00 0.00 65 SER A O 17
ATOM 17351 N N . GLY A 1 66 ? -0.684 15.311 7.933 1.00 0.00 66 GLY A N 17
ATOM 17352 C CA . GLY A 1 66 ? -0.034 14.606 9.022 1.00 0.00 66 GLY A CA 17
ATOM 17353 C C . GLY A 1 66 ? -0.981 14.306 10.166 1.00 0.00 66 GLY A C 17
ATOM 17354 O O . GLY A 1 66 ? -0.809 13.319 10.881 1.00 0.00 66 GLY A O 17
ATOM 17358 N N . GLY A 1 1 ? -6.408 -12.910 20.855 1.00 0.00 1 GLY A N 18
ATOM 17359 C CA . GLY A 1 1 ? -7.350 -14.009 20.754 1.00 0.00 1 GLY A CA 18
ATOM 17360 C C . GLY A 1 1 ? -6.997 -14.977 19.643 1.00 0.00 1 GLY A C 18
ATOM 17361 O O . GLY A 1 1 ? -5.850 -15.413 19.532 1.00 0.00 1 GLY A O 18
ATOM 17365 N N . SER A 1 2 ? -7.983 -15.316 18.819 1.00 0.00 2 SER A N 18
ATOM 17366 C CA . SER A 1 2 ? -7.772 -16.244 17.715 1.00 0.00 2 SER A CA 18
ATOM 17367 C C . SER A 1 2 ? -8.416 -15.720 16.435 1.00 0.00 2 SER A C 18
ATOM 17368 O O . SER A 1 2 ? -7.744 -15.535 15.420 1.00 0.00 2 SER A O 18
ATOM 17376 N N . SER A 1 3 ? -9.722 -15.482 16.491 1.00 0.00 3 SER A N 18
ATOM 17377 C CA . SER A 1 3 ? -10.458 -14.984 15.335 1.00 0.00 3 SER A CA 18
ATOM 17378 C C . SER A 1 3 ? -10.802 -13.507 15.507 1.00 0.00 3 SER A C 18
ATOM 17379 O O . SER A 1 3 ? -11.506 -13.126 16.442 1.00 0.00 3 SER A O 18
ATOM 17387 N N . GLY A 1 4 ? -10.299 -12.679 14.597 1.00 0.00 4 GLY A N 18
ATOM 17388 C CA . GLY A 1 4 ? -10.562 -11.254 14.664 1.00 0.00 4 GLY A CA 18
ATOM 17389 C C . GLY A 1 4 ? -10.377 -10.566 13.326 1.00 0.00 4 GLY A C 18
ATOM 17390 O O . GLY A 1 4 ? -11.328 -10.027 12.760 1.00 0.00 4 GLY A O 18
ATOM 17394 N N . SER A 1 5 ? -9.148 -10.582 12.819 1.00 0.00 5 SER A N 18
ATOM 17395 C CA . SER A 1 5 ? -8.840 -9.950 11.541 1.00 0.00 5 SER A CA 18
ATOM 17396 C C . SER A 1 5 ? -9.466 -10.726 10.386 1.00 0.00 5 SER A C 18
ATOM 17397 O O . SER A 1 5 ? -8.849 -11.633 9.826 1.00 0.00 5 SER A O 18
ATOM 17405 N N . SER A 1 6 ? -10.696 -10.364 10.035 1.00 0.00 6 SER A N 18
ATOM 17406 C CA . SER A 1 6 ? -11.408 -11.028 8.951 1.00 0.00 6 SER A CA 18
ATOM 17407 C C . SER A 1 6 ? -12.395 -10.074 8.284 1.00 0.00 6 SER A C 18
ATOM 17408 O O . SER A 1 6 ? -12.997 -9.226 8.943 1.00 0.00 6 SER A O 18
ATOM 17416 N N . GLY A 1 7 ? -12.555 -10.219 6.972 1.00 0.00 7 GLY A N 18
ATOM 17417 C CA . GLY A 1 7 ? -13.468 -9.364 6.237 1.00 0.00 7 GLY A CA 18
ATOM 17418 C C . GLY A 1 7 ? -12.856 -8.021 5.892 1.00 0.00 7 GLY A C 18
ATOM 17419 O O . GLY A 1 7 ? -11.950 -7.938 5.062 1.00 0.00 7 GLY A O 18
ATOM 17423 N N . VAL A 1 8 ? -13.351 -6.965 6.530 1.00 0.00 8 VAL A N 18
ATOM 17424 C CA . VAL A 1 8 ? -12.847 -5.619 6.285 1.00 0.00 8 VAL A CA 18
ATOM 17425 C C . VAL A 1 8 ? -12.093 -5.086 7.498 1.00 0.00 8 VAL A C 18
ATOM 17426 O O . VAL A 1 8 ? -12.209 -3.913 7.849 1.00 0.00 8 VAL A O 18
ATOM 17439 N N . GLY A 1 9 ? -11.318 -5.957 8.136 1.00 0.00 9 GLY A N 18
ATOM 17440 C CA . GLY A 1 9 ? -10.555 -5.556 9.304 1.00 0.00 9 GLY A CA 18
ATOM 17441 C C . GLY A 1 9 ? -9.157 -5.091 8.950 1.00 0.00 9 GLY A C 18
ATOM 17442 O O . GLY A 1 9 ? -8.615 -4.187 9.588 1.00 0.00 9 GLY A O 18
ATOM 17446 N N . THR A 1 10 ? -8.567 -5.711 7.933 1.00 0.00 10 THR A N 18
ATOM 17447 C CA . THR A 1 10 ? -7.222 -5.358 7.497 1.00 0.00 10 THR A CA 18
ATOM 17448 C C . THR A 1 10 ? -7.214 -4.019 6.769 1.00 0.00 10 THR A C 18
ATOM 17449 O O . THR A 1 10 ? -6.346 -3.178 7.005 1.00 0.00 10 THR A O 18
ATOM 17460 N N . ILE A 1 11 ? -8.186 -3.828 5.882 1.00 0.00 11 ILE A N 18
ATOM 17461 C CA . ILE A 1 11 ? -8.291 -2.590 5.120 1.00 0.00 11 ILE A CA 18
ATOM 17462 C C . ILE A 1 11 ? -8.424 -1.384 6.044 1.00 0.00 11 ILE A C 18
ATOM 17463 O O . ILE A 1 11 ? -7.648 -0.432 5.955 1.00 0.00 11 ILE A O 18
ATOM 17479 N N . ASP A 1 12 ? -9.409 -1.433 6.933 1.00 0.00 12 ASP A N 18
ATOM 17480 C CA . ASP A 1 12 ? -9.643 -0.347 7.877 1.00 0.00 12 ASP A CA 18
ATOM 17481 C C . ASP A 1 12 ? -8.324 0.199 8.414 1.00 0.00 12 ASP A C 18
ATOM 17482 O O . ASP A 1 12 ? -8.206 1.389 8.705 1.00 0.00 12 ASP A O 18
ATOM 17491 N N . GLN A 1 13 ? -7.334 -0.678 8.542 1.00 0.00 13 GLN A N 18
ATOM 17492 C CA . GLN A 1 13 ? -6.024 -0.284 9.045 1.00 0.00 13 GLN A CA 18
ATOM 17493 C C . GLN A 1 13 ? -5.116 0.168 7.906 1.00 0.00 13 GLN A C 18
ATOM 17494 O O . GLN A 1 13 ? -4.481 1.221 7.985 1.00 0.00 13 GLN A O 18
ATOM 17508 N N . LEU A 1 14 ? -5.060 -0.632 6.848 1.00 0.00 14 LEU A N 18
ATOM 17509 C CA . LEU A 1 14 ? -4.230 -0.314 5.691 1.00 0.00 14 LEU A CA 18
ATOM 17510 C C . LEU A 1 14 ? -4.487 1.112 5.211 1.00 0.00 14 LEU A C 18
ATOM 17511 O O . LEU A 1 14 ? -3.581 1.945 5.197 1.00 0.00 14 LEU A O 18
ATOM 17527 N N . VAL A 1 15 ? -5.728 1.384 4.821 1.00 0.00 15 VAL A N 18
ATOM 17528 C CA . VAL A 1 15 ? -6.106 2.710 4.345 1.00 0.00 15 VAL A CA 18
ATOM 17529 C C . VAL A 1 15 ? -5.627 3.795 5.302 1.00 0.00 15 VAL A C 18
ATOM 17530 O O . VAL A 1 15 ? -5.107 4.828 4.877 1.00 0.00 15 VAL A O 18
ATOM 17543 N N . LYS A 1 16 ? -5.804 3.555 6.597 1.00 0.00 16 LYS A N 18
ATOM 17544 C CA . LYS A 1 16 ? -5.388 4.510 7.617 1.00 0.00 16 LYS A CA 18
ATOM 17545 C C . LYS A 1 16 ? -3.911 4.860 7.464 1.00 0.00 16 LYS A C 18
ATOM 17546 O O . LYS A 1 16 ? -3.479 5.950 7.842 1.00 0.00 16 LYS A O 18
ATOM 17565 N N . ARG A 1 17 ? -3.142 3.930 6.909 1.00 0.00 17 ARG A N 18
ATOM 17566 C CA . ARG A 1 17 ? -1.713 4.141 6.707 1.00 0.00 17 ARG A CA 18
ATOM 17567 C C . ARG A 1 17 ? -1.463 5.073 5.525 1.00 0.00 17 ARG A C 18
ATOM 17568 O O . ARG A 1 17 ? -1.042 6.216 5.701 1.00 0.00 17 ARG A O 18
ATOM 17589 N N . VAL A 1 18 ? -1.725 4.577 4.321 1.00 0.00 18 VAL A N 18
ATOM 17590 C CA . VAL A 1 18 ? -1.529 5.365 3.109 1.00 0.00 18 VAL A CA 18
ATOM 17591 C C . VAL A 1 18 ? -1.964 6.811 3.318 1.00 0.00 18 VAL A C 18
ATOM 17592 O O . VAL A 1 18 ? -1.484 7.718 2.639 1.00 0.00 18 VAL A O 18
ATOM 17605 N N . ILE A 1 19 ? -2.876 7.018 4.263 1.00 0.00 19 ILE A N 18
ATOM 17606 C CA . ILE A 1 19 ? -3.376 8.354 4.562 1.00 0.00 19 ILE A CA 18
ATOM 17607 C C . ILE A 1 19 ? -2.338 9.170 5.325 1.00 0.00 19 ILE A C 18
ATOM 17608 O O . ILE A 1 19 ? -1.958 10.261 4.901 1.00 0.00 19 ILE A O 18
ATOM 17624 N N . GLU A 1 20 ? -1.882 8.632 6.452 1.00 0.00 20 GLU A N 18
ATOM 17625 C CA . GLU A 1 20 ? -0.887 9.311 7.275 1.00 0.00 20 GLU A CA 18
ATOM 17626 C C . GLU A 1 20 ? 0.502 9.193 6.654 1.00 0.00 20 GLU A C 18
ATOM 17627 O O . GLU A 1 20 ? 1.422 9.925 7.020 1.00 0.00 20 GLU A O 18
ATOM 17639 N N . GLY A 1 21 ? 0.647 8.266 5.712 1.00 0.00 21 GLY A N 18
ATOM 17640 C CA . GLY A 1 21 ? 1.927 8.068 5.057 1.00 0.00 21 GLY A CA 18
ATOM 17641 C C . GLY A 1 21 ? 2.880 7.230 5.887 1.00 0.00 21 GLY A C 18
ATOM 17642 O O . GLY A 1 21 ? 3.986 6.918 5.446 1.00 0.00 21 GLY A O 18
ATOM 17646 N N . SER A 1 22 ? 2.450 6.866 7.090 1.00 0.00 22 SER A N 18
ATOM 17647 C CA . SER A 1 22 ? 3.275 6.064 7.986 1.00 0.00 22 SER A CA 18
ATOM 17648 C C . SER A 1 22 ? 4.042 4.998 7.208 1.00 0.00 22 SER A C 18
ATOM 17649 O O . SER A 1 22 ? 5.105 4.545 7.636 1.00 0.00 22 SER A O 18
ATOM 17657 N N . LEU A 1 23 ? 3.495 4.601 6.066 1.00 0.00 23 LEU A N 18
ATOM 17658 C CA . LEU A 1 23 ? 4.126 3.586 5.227 1.00 0.00 23 LEU A CA 18
ATOM 17659 C C . LEU A 1 23 ? 4.820 4.226 4.029 1.00 0.00 23 LEU A C 18
ATOM 17660 O O . LEU A 1 23 ? 4.304 5.171 3.431 1.00 0.00 23 LEU A O 18
ATOM 17676 N N . SER A 1 24 ? 5.991 3.704 3.682 1.00 0.00 24 SER A N 18
ATOM 17677 C CA . SER A 1 24 ? 6.757 4.225 2.555 1.00 0.00 24 SER A CA 18
ATOM 17678 C C . SER A 1 24 ? 5.907 4.257 1.288 1.00 0.00 24 SER A C 18
ATOM 17679 O O . SER A 1 24 ? 4.910 3.544 1.161 1.00 0.00 24 SER A O 18
ATOM 17687 N N . PRO A 1 25 ? 6.309 5.103 0.329 1.00 0.00 25 PRO A N 18
ATOM 17688 C CA . PRO A 1 25 ? 5.599 5.249 -0.946 1.00 0.00 25 PRO A CA 18
ATOM 17689 C C . PRO A 1 25 ? 5.744 4.018 -1.834 1.00 0.00 25 PRO A C 18
ATOM 17690 O O . PRO A 1 25 ? 4.914 3.769 -2.709 1.00 0.00 25 PRO A O 18
ATOM 17701 N N . LYS A 1 26 ? 6.804 3.249 -1.605 1.00 0.00 26 LYS A N 18
ATOM 17702 C CA . LYS A 1 26 ? 7.056 2.042 -2.382 1.00 0.00 26 LYS A CA 18
ATOM 17703 C C . LYS A 1 26 ? 6.269 0.861 -1.825 1.00 0.00 26 LYS A C 18
ATOM 17704 O O . LYS A 1 26 ? 5.829 -0.011 -2.574 1.00 0.00 26 LYS A O 18
ATOM 17723 N N . GLU A 1 27 ? 6.094 0.840 -0.507 1.00 0.00 27 GLU A N 18
ATOM 17724 C CA . GLU A 1 27 ? 5.358 -0.235 0.147 1.00 0.00 27 GLU A CA 18
ATOM 17725 C C . GLU A 1 27 ? 3.956 -0.371 -0.439 1.00 0.00 27 GLU A C 18
ATOM 17726 O O . GLU A 1 27 ? 3.478 -1.480 -0.680 1.00 0.00 27 GLU A O 18
ATOM 17738 N N . ARG A 1 28 ? 3.304 0.764 -0.668 1.00 0.00 28 ARG A N 18
ATOM 17739 C CA . ARG A 1 28 ? 1.956 0.772 -1.226 1.00 0.00 28 ARG A CA 18
ATOM 17740 C C . ARG A 1 28 ? 1.900 -0.030 -2.523 1.00 0.00 28 ARG A C 18
ATOM 17741 O O . ARG A 1 28 ? 1.060 -0.916 -2.682 1.00 0.00 28 ARG A O 18
ATOM 17762 N N . THR A 1 29 ? 2.800 0.287 -3.448 1.00 0.00 29 THR A N 18
ATOM 17763 C CA . THR A 1 29 ? 2.853 -0.401 -4.731 1.00 0.00 29 THR A CA 18
ATOM 17764 C C . THR A 1 29 ? 3.165 -1.883 -4.549 1.00 0.00 29 THR A C 18
ATOM 17765 O O . THR A 1 29 ? 2.824 -2.708 -5.396 1.00 0.00 29 THR A O 18
ATOM 17776 N N . LEU A 1 30 ? 3.814 -2.212 -3.438 1.00 0.00 30 LEU A N 18
ATOM 17777 C CA . LEU A 1 30 ? 4.172 -3.596 -3.143 1.00 0.00 30 LEU A CA 18
ATOM 17778 C C . LEU A 1 30 ? 2.980 -4.356 -2.570 1.00 0.00 30 LEU A C 18
ATOM 17779 O O . LEU A 1 30 ? 2.886 -5.577 -2.703 1.00 0.00 30 LEU A O 18
ATOM 17795 N N . LEU A 1 31 ? 2.071 -3.627 -1.932 1.00 0.00 31 LEU A N 18
ATOM 17796 C CA . LEU A 1 31 ? 0.883 -4.232 -1.341 1.00 0.00 31 LEU A CA 18
ATOM 17797 C C . LEU A 1 31 ? 0.183 -5.147 -2.339 1.00 0.00 31 LEU A C 18
ATOM 17798 O O . LEU A 1 31 ? -0.348 -6.196 -1.971 1.00 0.00 31 LEU A O 18
ATOM 17814 N N . LYS A 1 32 ? 0.187 -4.746 -3.605 1.00 0.00 32 LYS A N 18
ATOM 17815 C CA . LYS A 1 32 ? -0.445 -5.532 -4.660 1.00 0.00 32 LYS A CA 18
ATOM 17816 C C . LYS A 1 32 ? 0.245 -6.883 -4.818 1.00 0.00 32 LYS A C 18
ATOM 17817 O O . LYS A 1 32 ? -0.402 -7.890 -5.104 1.00 0.00 32 LYS A O 18
ATOM 17836 N N . GLU A 1 33 ? 1.561 -6.897 -4.630 1.00 0.00 33 GLU A N 18
ATOM 17837 C CA . GLU A 1 33 ? 2.337 -8.125 -4.751 1.00 0.00 33 GLU A CA 18
ATOM 17838 C C . GLU A 1 33 ? 2.027 -9.081 -3.602 1.00 0.00 33 GLU A C 18
ATOM 17839 O O . GLU A 1 33 ? 2.415 -10.249 -3.631 1.00 0.00 33 GLU A O 18
ATOM 17851 N N . ASP A 1 34 ? 1.328 -8.575 -2.593 1.00 0.00 34 ASP A N 18
ATOM 17852 C CA . ASP A 1 34 ? 0.964 -9.382 -1.433 1.00 0.00 34 ASP A CA 18
ATOM 17853 C C . ASP A 1 34 ? -0.400 -10.035 -1.632 1.00 0.00 34 ASP A C 18
ATOM 17854 O O . ASP A 1 34 ? -1.319 -9.448 -2.204 1.00 0.00 34 ASP A O 18
ATOM 17863 N N . PRO A 1 35 ? -0.537 -11.278 -1.149 1.00 0.00 35 PRO A N 18
ATOM 17864 C CA . PRO A 1 35 ? -1.785 -12.038 -1.261 1.00 0.00 35 PRO A CA 18
ATOM 17865 C C . PRO A 1 35 ? -2.891 -11.469 -0.380 1.00 0.00 35 PRO A C 18
ATOM 17866 O O . PRO A 1 35 ? -4.071 -11.539 -0.725 1.00 0.00 35 PRO A O 18
ATOM 17877 N N . ALA A 1 36 ? -2.504 -10.906 0.759 1.00 0.00 36 ALA A N 18
ATOM 17878 C CA . ALA A 1 36 ? -3.463 -10.322 1.689 1.00 0.00 36 ALA A CA 18
ATOM 17879 C C . ALA A 1 36 ? -4.254 -9.198 1.028 1.00 0.00 36 ALA A C 18
ATOM 17880 O O . ALA A 1 36 ? -5.376 -8.894 1.433 1.00 0.00 36 ALA A O 18
ATOM 17887 N N . TYR A 1 37 ? -3.662 -8.585 0.010 1.00 0.00 37 TYR A N 18
ATOM 17888 C CA . TYR A 1 37 ? -4.310 -7.492 -0.706 1.00 0.00 37 TYR A CA 18
ATOM 17889 C C . TYR A 1 37 ? -4.592 -7.881 -2.154 1.00 0.00 37 TYR A C 18
ATOM 17890 O O . TYR A 1 37 ? -4.266 -7.141 -3.082 1.00 0.00 37 TYR A O 18
ATOM 17908 N N . TRP A 1 38 ? -5.202 -9.047 -2.339 1.00 0.00 38 TRP A N 18
ATOM 17909 C CA . TRP A 1 38 ? -5.530 -9.535 -3.674 1.00 0.00 38 TRP A CA 18
ATOM 17910 C C . TRP A 1 38 ? -6.719 -8.776 -4.253 1.00 0.00 38 TRP A C 18
ATOM 17911 O O . TRP A 1 38 ? -6.771 -8.508 -5.454 1.00 0.00 38 TRP A O 18
ATOM 17932 N N . PHE A 1 39 ? -7.672 -8.432 -3.393 1.00 0.00 39 PHE A N 18
ATOM 17933 C CA . PHE A 1 39 ? -8.861 -7.705 -3.822 1.00 0.00 39 PHE A CA 18
ATOM 17934 C C . PHE A 1 39 ? -8.480 -6.412 -4.539 1.00 0.00 39 PHE A C 18
ATOM 17935 O O . PHE A 1 39 ? -9.258 -5.873 -5.325 1.00 0.00 39 PHE A O 18
ATOM 17952 N N . LEU A 1 40 ? -7.277 -5.921 -4.259 1.00 0.00 40 LEU A N 18
ATOM 17953 C CA . LEU A 1 40 ? -6.791 -4.692 -4.876 1.00 0.00 40 LEU A CA 18
ATOM 17954 C C . LEU A 1 40 ? -7.134 -4.656 -6.363 1.00 0.00 40 LEU A C 18
ATOM 17955 O O . LEU A 1 40 ? -7.744 -3.703 -6.846 1.00 0.00 40 LEU A O 18
ATOM 17971 N N . SER A 1 41 ? -6.738 -5.702 -7.081 1.00 0.00 41 SER A N 18
ATOM 17972 C CA . SER A 1 41 ? -7.001 -5.789 -8.513 1.00 0.00 41 SER A CA 18
ATOM 17973 C C . SER A 1 41 ? -8.501 -5.840 -8.787 1.00 0.00 41 SER A C 18
ATOM 17974 O O . SER A 1 41 ? -8.990 -5.229 -9.737 1.00 0.00 41 SER A O 18
ATOM 17982 N N . ASP A 1 42 ? -9.225 -6.572 -7.948 1.00 0.00 42 ASP A N 18
ATOM 17983 C CA . ASP A 1 42 ? -10.670 -6.703 -8.097 1.00 0.00 42 ASP A CA 18
ATOM 17984 C C . ASP A 1 42 ? -11.375 -5.403 -7.723 1.00 0.00 42 ASP A C 18
ATOM 17985 O O . ASP A 1 42 ? -10.862 -4.616 -6.927 1.00 0.00 42 ASP A O 18
ATOM 17994 N N . GLU A 1 43 ? -12.551 -5.185 -8.301 1.00 0.00 43 GLU A N 18
ATOM 17995 C CA . GLU A 1 43 ? -13.325 -3.980 -8.028 1.00 0.00 43 GLU A CA 18
ATOM 17996 C C . GLU A 1 43 ? -14.729 -4.332 -7.545 1.00 0.00 43 GLU A C 18
ATOM 17997 O O . GLU A 1 43 ? -15.300 -3.638 -6.706 1.00 0.00 43 GLU A O 18
ATOM 18009 N N . ASN A 1 44 ? -15.280 -5.416 -8.084 1.00 0.00 44 ASN A N 18
ATOM 18010 C CA . ASN A 1 44 ? -16.616 -5.861 -7.709 1.00 0.00 44 ASN A CA 18
ATOM 18011 C C . ASN A 1 44 ? -16.570 -6.730 -6.457 1.00 0.00 44 ASN A C 18
ATOM 18012 O O . ASN A 1 44 ? -17.076 -7.853 -6.449 1.00 0.00 44 ASN A O 18
ATOM 18023 N N . SER A 1 45 ? -15.958 -6.205 -5.400 1.00 0.00 45 SER A N 18
ATOM 18024 C CA . SER A 1 45 ? -15.842 -6.933 -4.143 1.00 0.00 45 SER A CA 18
ATOM 18025 C C . SER A 1 45 ? -16.091 -6.011 -2.954 1.00 0.00 45 SER A C 18
ATOM 18026 O O . SER A 1 45 ? -16.303 -4.808 -3.120 1.00 0.00 45 SER A O 18
ATOM 18034 N N . LEU A 1 46 ? -16.066 -6.581 -1.755 1.00 0.00 46 LEU A N 18
ATOM 18035 C CA . LEU A 1 46 ? -16.289 -5.811 -0.536 1.00 0.00 46 LEU A CA 18
ATOM 18036 C C . LEU A 1 46 ? -14.974 -5.269 0.014 1.00 0.00 46 LEU A C 18
ATOM 18037 O O . LEU A 1 46 ? -14.874 -4.095 0.368 1.00 0.00 46 LEU A O 18
ATOM 18053 N N . GLU A 1 47 ? -13.965 -6.133 0.080 1.00 0.00 47 GLU A N 18
ATOM 18054 C CA . GLU A 1 47 ? -12.656 -5.740 0.587 1.00 0.00 47 GLU A CA 18
ATOM 18055 C C . GLU A 1 47 ? -12.090 -4.573 -0.218 1.00 0.00 47 GLU A C 18
ATOM 18056 O O . GLU A 1 47 ? -11.354 -3.739 0.312 1.00 0.00 47 GLU A O 18
ATOM 18068 N N . TYR A 1 48 ? -12.437 -4.520 -1.498 1.00 0.00 48 TYR A N 18
ATOM 18069 C CA . TYR A 1 48 ? -11.962 -3.459 -2.377 1.00 0.00 48 TYR A CA 18
ATOM 18070 C C . TYR A 1 48 ? -12.833 -2.212 -2.244 1.00 0.00 48 TYR A C 18
ATOM 18071 O O . TYR A 1 48 ? -12.389 -1.097 -2.520 1.00 0.00 48 TYR A O 18
ATOM 18089 N N . LYS A 1 49 ? -14.076 -2.409 -1.820 1.00 0.00 49 LYS A N 18
ATOM 18090 C CA . LYS A 1 49 ? -15.011 -1.304 -1.647 1.00 0.00 49 LYS A CA 18
ATOM 18091 C C . LYS A 1 49 ? -14.549 -0.369 -0.534 1.00 0.00 49 LYS A C 18
ATOM 18092 O O . LYS A 1 49 ? -14.922 0.804 -0.500 1.00 0.00 49 LYS A O 18
ATOM 18111 N N . TYR A 1 50 ? -13.735 -0.896 0.374 1.00 0.00 50 TYR A N 18
ATOM 18112 C CA . TYR A 1 50 ? -13.222 -0.108 1.489 1.00 0.00 50 TYR A CA 18
ATOM 18113 C C . TYR A 1 50 ? -11.965 0.655 1.085 1.00 0.00 50 TYR A C 18
ATOM 18114 O O . TYR A 1 50 ? -11.933 1.886 1.120 1.00 0.00 50 TYR A O 18
ATOM 18132 N N . TYR A 1 51 ? -10.930 -0.084 0.700 1.00 0.00 51 TYR A N 18
ATOM 18133 C CA . TYR A 1 51 ? -9.669 0.521 0.290 1.00 0.00 51 TYR A CA 18
ATOM 18134 C C . TYR A 1 51 ? -9.912 1.767 -0.558 1.00 0.00 51 TYR A C 18
ATOM 18135 O O . TYR A 1 51 ? -9.142 2.725 -0.509 1.00 0.00 51 TYR A O 18
ATOM 18153 N N . LYS A 1 52 ? -10.990 1.745 -1.335 1.00 0.00 52 LYS A N 18
ATOM 18154 C CA . LYS A 1 52 ? -11.339 2.870 -2.192 1.00 0.00 52 LYS A CA 18
ATOM 18155 C C . LYS A 1 52 ? -12.235 3.859 -1.455 1.00 0.00 52 LYS A C 18
ATOM 18156 O O . LYS A 1 52 ? -12.167 5.067 -1.686 1.00 0.00 52 LYS A O 18
ATOM 18175 N N . LEU A 1 53 ? -13.076 3.340 -0.566 1.00 0.00 53 LEU A N 18
ATOM 18176 C CA . LEU A 1 53 ? -13.986 4.178 0.206 1.00 0.00 53 LEU A CA 18
ATOM 18177 C C . LEU A 1 53 ? -13.276 4.784 1.412 1.00 0.00 53 LEU A C 18
ATOM 18178 O O . LEU A 1 53 ? -13.044 5.992 1.467 1.00 0.00 53 LEU A O 18
ATOM 18194 N N . LYS A 1 54 ? -12.930 3.939 2.377 1.00 0.00 54 LYS A N 18
ATOM 18195 C CA . LYS A 1 54 ? -12.243 4.389 3.580 1.00 0.00 54 LYS A CA 18
ATOM 18196 C C . LYS A 1 54 ? -11.145 5.391 3.238 1.00 0.00 54 LYS A C 18
ATOM 18197 O O . LYS A 1 54 ? -10.831 6.280 4.031 1.00 0.00 54 LYS A O 18
ATOM 18216 N N . LEU A 1 55 ? -10.566 5.245 2.051 1.00 0.00 55 LEU A N 18
ATOM 18217 C CA . LEU A 1 55 ? -9.504 6.138 1.602 1.00 0.00 55 LEU A CA 18
ATOM 18218 C C . LEU A 1 55 ? -10.071 7.493 1.187 1.00 0.00 55 LEU A C 18
ATOM 18219 O O . LEU A 1 55 ? -9.539 8.539 1.557 1.00 0.00 55 LEU A O 18
ATOM 18235 N N . ALA A 1 56 ? -11.156 7.465 0.419 1.00 0.00 56 ALA A N 18
ATOM 18236 C CA . ALA A 1 56 ? -11.797 8.689 -0.042 1.00 0.00 56 ALA A CA 18
ATOM 18237 C C . ALA A 1 56 ? -12.276 9.534 1.135 1.00 0.00 56 ALA A C 18
ATOM 18238 O O . ALA A 1 56 ? -12.054 10.744 1.172 1.00 0.00 56 ALA A O 18
ATOM 18245 N N . GLU A 1 57 ? -12.934 8.889 2.092 1.00 0.00 57 GLU A N 18
ATOM 18246 C CA . GLU A 1 57 ? -13.445 9.582 3.268 1.00 0.00 57 GLU A CA 18
ATOM 18247 C C . GLU A 1 57 ? -12.302 10.029 4.176 1.00 0.00 57 GLU A C 18
ATOM 18248 O O . GLU A 1 57 ? -12.342 11.117 4.751 1.00 0.00 57 GLU A O 18
ATOM 18260 N N . MET A 1 58 ? -11.286 9.182 4.299 1.00 0.00 58 MET A N 18
ATOM 18261 C CA . MET A 1 58 ? -10.133 9.490 5.136 1.00 0.00 58 MET A CA 18
ATOM 18262 C C . MET A 1 58 ? -9.283 10.589 4.507 1.00 0.00 58 MET A C 18
ATOM 18263 O O . MET A 1 58 ? -8.641 11.369 5.211 1.00 0.00 58 MET A O 18
ATOM 18277 N N . GLN A 1 59 ? -9.283 10.645 3.179 1.00 0.00 59 GLN A N 18
ATOM 18278 C CA . GLN A 1 59 ? -8.512 11.650 2.457 1.00 0.00 59 GLN A CA 18
ATOM 18279 C C . GLN A 1 59 ? -9.179 13.018 2.546 1.00 0.00 59 GLN A C 18
ATOM 18280 O O . GLN A 1 59 ? -8.557 13.998 2.957 1.00 0.00 59 GLN A O 18
ATOM 18294 N N . ARG A 1 60 ? -10.449 13.077 2.158 1.00 0.00 60 ARG A N 18
ATOM 18295 C CA . ARG A 1 60 ? -11.201 14.325 2.193 1.00 0.00 60 ARG A CA 18
ATOM 18296 C C . ARG A 1 60 ? -11.156 14.949 3.585 1.00 0.00 60 ARG A C 18
ATOM 18297 O O . ARG A 1 60 ? -11.053 16.167 3.728 1.00 0.00 60 ARG A O 18
ATOM 18318 N N . SER A 1 61 ? -11.234 14.105 4.609 1.00 0.00 61 SER A N 18
ATOM 18319 C CA . SER A 1 61 ? -11.206 14.573 5.990 1.00 0.00 61 SER A CA 18
ATOM 18320 C C . SER A 1 61 ? -9.771 14.754 6.473 1.00 0.00 61 SER A C 18
ATOM 18321 O O . SER A 1 61 ? -8.910 13.910 6.228 1.00 0.00 61 SER A O 18
ATOM 18329 N N . GLY A 1 62 ? -9.521 15.862 7.164 1.00 0.00 62 GLY A N 18
ATOM 18330 C CA . GLY A 1 62 ? -8.189 16.136 7.671 1.00 0.00 62 GLY A CA 18
ATOM 18331 C C . GLY A 1 62 ? -7.771 17.576 7.456 1.00 0.00 62 GLY A C 18
ATOM 18332 O O . GLY A 1 62 ? -8.600 18.460 7.237 1.00 0.00 62 GLY A O 18
ATOM 18336 N N . PRO A 1 63 ? -6.455 17.831 7.520 1.00 0.00 63 PRO A N 18
ATOM 18337 C CA . PRO A 1 63 ? -5.899 19.175 7.334 1.00 0.00 63 PRO A CA 18
ATOM 18338 C C . PRO A 1 63 ? -6.023 19.658 5.894 1.00 0.00 63 PRO A C 18
ATOM 18339 O O . PRO A 1 63 ? -5.560 20.747 5.553 1.00 0.00 63 PRO A O 18
ATOM 18350 N N . SER A 1 64 ? -6.650 18.844 5.052 1.00 0.00 64 SER A N 18
ATOM 18351 C CA . SER A 1 64 ? -6.832 19.189 3.646 1.00 0.00 64 SER A CA 18
ATOM 18352 C C . SER A 1 64 ? -8.300 19.474 3.343 1.00 0.00 64 SER A C 18
ATOM 18353 O O . SER A 1 64 ? -9.151 18.592 3.452 1.00 0.00 64 SER A O 18
ATOM 18361 N N . SER A 1 65 ? -8.588 20.715 2.960 1.00 0.00 65 SER A N 18
ATOM 18362 C CA . SER A 1 65 ? -9.953 21.118 2.643 1.00 0.00 65 SER A CA 18
ATOM 18363 C C . SER A 1 65 ? -10.502 20.307 1.474 1.00 0.00 65 SER A C 18
ATOM 18364 O O . SER A 1 65 ? -9.766 19.929 0.565 1.00 0.00 65 SER A O 18
ATOM 18372 N N . GLY A 1 66 ? -11.806 20.042 1.507 1.00 0.00 66 GLY A N 18
ATOM 18373 C CA . GLY A 1 66 ? -12.434 19.276 0.446 1.00 0.00 66 GLY A CA 18
ATOM 18374 C C . GLY A 1 66 ? -13.622 18.474 0.935 1.00 0.00 66 GLY A C 18
ATOM 18375 O O . GLY A 1 66 ? -14.668 18.444 0.287 1.00 0.00 66 GLY A O 18
ATOM 18379 N N . GLY A 1 1 ? -13.938 -22.155 20.211 1.00 0.00 1 GLY A N 19
ATOM 18380 C CA . GLY A 1 1 ? -14.245 -20.752 20.003 1.00 0.00 1 GLY A CA 19
ATOM 18381 C C . GLY A 1 1 ? -13.198 -20.049 19.161 1.00 0.00 1 GLY A C 19
ATOM 18382 O O . GLY A 1 1 ? -12.837 -18.905 19.436 1.00 0.00 1 GLY A O 19
ATOM 18386 N N . SER A 1 2 ? -12.709 -20.735 18.133 1.00 0.00 2 SER A N 19
ATOM 18387 C CA . SER A 1 2 ? -11.692 -20.171 17.253 1.00 0.00 2 SER A CA 19
ATOM 18388 C C . SER A 1 2 ? -11.961 -18.692 16.992 1.00 0.00 2 SER A C 19
ATOM 18389 O O . SER A 1 2 ? -13.056 -18.310 16.580 1.00 0.00 2 SER A O 19
ATOM 18397 N N . SER A 1 3 ? -10.950 -17.862 17.234 1.00 0.00 3 SER A N 19
ATOM 18398 C CA . SER A 1 3 ? -11.076 -16.424 17.030 1.00 0.00 3 SER A CA 19
ATOM 18399 C C . SER A 1 3 ? -10.317 -15.985 15.781 1.00 0.00 3 SER A C 19
ATOM 18400 O O . SER A 1 3 ? -9.087 -15.952 15.768 1.00 0.00 3 SER A O 19
ATOM 18408 N N . GLY A 1 4 ? -11.060 -15.646 14.732 1.00 0.00 4 GLY A N 19
ATOM 18409 C CA . GLY A 1 4 ? -10.442 -15.214 13.493 1.00 0.00 4 GLY A CA 19
ATOM 18410 C C . GLY A 1 4 ? -11.234 -14.122 12.799 1.00 0.00 4 GLY A C 19
ATOM 18411 O O . GLY A 1 4 ? -11.942 -14.382 11.826 1.00 0.00 4 GLY A O 19
ATOM 18415 N N . SER A 1 5 ? -11.116 -12.898 13.302 1.00 0.00 5 SER A N 19
ATOM 18416 C CA . SER A 1 5 ? -11.831 -11.763 12.728 1.00 0.00 5 SER A CA 19
ATOM 18417 C C . SER A 1 5 ? -11.725 -11.769 11.207 1.00 0.00 5 SER A C 19
ATOM 18418 O O . SER A 1 5 ? -10.628 -11.729 10.649 1.00 0.00 5 SER A O 19
ATOM 18426 N N . SER A 1 6 ? -12.874 -11.818 10.540 1.00 0.00 6 SER A N 19
ATOM 18427 C CA . SER A 1 6 ? -12.912 -11.833 9.082 1.00 0.00 6 SER A CA 19
ATOM 18428 C C . SER A 1 6 ? -13.989 -10.888 8.557 1.00 0.00 6 SER A C 19
ATOM 18429 O O . SER A 1 6 ? -15.145 -11.276 8.392 1.00 0.00 6 SER A O 19
ATOM 18437 N N . GLY A 1 7 ? -13.600 -9.644 8.298 1.00 0.00 7 GLY A N 19
ATOM 18438 C CA . GLY A 1 7 ? -14.542 -8.661 7.794 1.00 0.00 7 GLY A CA 19
ATOM 18439 C C . GLY A 1 7 ? -13.923 -7.286 7.648 1.00 0.00 7 GLY A C 19
ATOM 18440 O O . GLY A 1 7 ? -13.910 -6.498 8.595 1.00 0.00 7 GLY A O 19
ATOM 18444 N N . VAL A 1 8 ? -13.407 -6.994 6.459 1.00 0.00 8 VAL A N 19
ATOM 18445 C CA . VAL A 1 8 ? -12.782 -5.704 6.192 1.00 0.00 8 VAL A CA 19
ATOM 18446 C C . VAL A 1 8 ? -12.009 -5.205 7.407 1.00 0.00 8 VAL A C 19
ATOM 18447 O O . VAL A 1 8 ? -12.086 -4.031 7.766 1.00 0.00 8 VAL A O 19
ATOM 18460 N N . GLY A 1 9 ? -11.264 -6.107 8.038 1.00 0.00 9 GLY A N 19
ATOM 18461 C CA . GLY A 1 9 ? -10.487 -5.740 9.208 1.00 0.00 9 GLY A CA 19
ATOM 18462 C C . GLY A 1 9 ? -9.114 -5.206 8.848 1.00 0.00 9 GLY A C 19
ATOM 18463 O O . GLY A 1 9 ? -8.626 -4.257 9.463 1.00 0.00 9 GLY A O 19
ATOM 18467 N N . THR A 1 10 ? -8.487 -5.816 7.846 1.00 0.00 10 THR A N 19
ATOM 18468 C CA . THR A 1 10 ? -7.162 -5.399 7.406 1.00 0.00 10 THR A CA 19
ATOM 18469 C C . THR A 1 10 ? -7.213 -4.036 6.724 1.00 0.00 10 THR A C 19
ATOM 18470 O O . THR A 1 10 ? -6.450 -3.132 7.066 1.00 0.00 10 THR A O 19
ATOM 18481 N N . ILE A 1 11 ? -8.115 -3.897 5.760 1.00 0.00 11 ILE A N 19
ATOM 18482 C CA . ILE A 1 11 ? -8.266 -2.643 5.032 1.00 0.00 11 ILE A CA 19
ATOM 18483 C C . ILE A 1 11 ? -8.403 -1.464 5.989 1.00 0.00 11 ILE A C 19
ATOM 18484 O O . ILE A 1 11 ? -7.638 -0.502 5.919 1.00 0.00 11 ILE A O 19
ATOM 18500 N N . ASP A 1 12 ? -9.381 -1.547 6.884 1.00 0.00 12 ASP A N 19
ATOM 18501 C CA . ASP A 1 12 ? -9.617 -0.488 7.859 1.00 0.00 12 ASP A CA 19
ATOM 18502 C C . ASP A 1 12 ? -8.299 0.090 8.364 1.00 0.00 12 ASP A C 19
ATOM 18503 O O . ASP A 1 12 ? -8.190 1.292 8.606 1.00 0.00 12 ASP A O 19
ATOM 18512 N N . GLN A 1 13 ? -7.302 -0.774 8.521 1.00 0.00 13 GLN A N 19
ATOM 18513 C CA . GLN A 1 13 ? -5.992 -0.350 8.999 1.00 0.00 13 GLN A CA 19
ATOM 18514 C C . GLN A 1 13 ? -5.145 0.195 7.854 1.00 0.00 13 GLN A C 19
ATOM 18515 O O . GLN A 1 13 ? -4.615 1.304 7.932 1.00 0.00 13 GLN A O 19
ATOM 18529 N N . LEU A 1 14 ? -5.020 -0.591 6.791 1.00 0.00 14 LEU A N 19
ATOM 18530 C CA . LEU A 1 14 ? -4.236 -0.189 5.628 1.00 0.00 14 LEU A CA 19
ATOM 18531 C C . LEU A 1 14 ? -4.551 1.250 5.232 1.00 0.00 14 LEU A C 19
ATOM 18532 O O . LEU A 1 14 ? -3.694 2.131 5.321 1.00 0.00 14 LEU A O 19
ATOM 18548 N N . VAL A 1 15 ? -5.785 1.483 4.797 1.00 0.00 15 VAL A N 19
ATOM 18549 C CA . VAL A 1 15 ? -6.214 2.816 4.391 1.00 0.00 15 VAL A CA 19
ATOM 18550 C C . VAL A 1 15 ? -5.668 3.880 5.336 1.00 0.00 15 VAL A C 19
ATOM 18551 O O . VAL A 1 15 ? -5.081 4.871 4.901 1.00 0.00 15 VAL A O 19
ATOM 18564 N N . LYS A 1 16 ? -5.866 3.670 6.633 1.00 0.00 16 LYS A N 19
ATOM 18565 C CA . LYS A 1 16 ? -5.394 4.610 7.642 1.00 0.00 16 LYS A CA 19
ATOM 18566 C C . LYS A 1 16 ? -3.929 4.968 7.408 1.00 0.00 16 LYS A C 19
ATOM 18567 O O . LYS A 1 16 ? -3.529 6.121 7.570 1.00 0.00 16 LYS A O 19
ATOM 18586 N N . ARG A 1 17 ? -3.135 3.974 7.026 1.00 0.00 17 ARG A N 19
ATOM 18587 C CA . ARG A 1 17 ? -1.715 4.185 6.770 1.00 0.00 17 ARG A CA 19
ATOM 18588 C C . ARG A 1 17 ? -1.510 5.079 5.550 1.00 0.00 17 ARG A C 19
ATOM 18589 O O . ARG A 1 17 ? -1.053 6.216 5.671 1.00 0.00 17 ARG A O 19
ATOM 18610 N N . VAL A 1 18 ? -1.851 4.558 4.376 1.00 0.00 18 VAL A N 19
ATOM 18611 C CA . VAL A 1 18 ? -1.705 5.309 3.134 1.00 0.00 18 VAL A CA 19
ATOM 18612 C C . VAL A 1 18 ? -2.076 6.774 3.332 1.00 0.00 18 VAL A C 19
ATOM 18613 O O . VAL A 1 18 ? -1.603 7.648 2.605 1.00 0.00 18 VAL A O 19
ATOM 18626 N N . ILE A 1 19 ? -2.924 7.036 4.321 1.00 0.00 19 ILE A N 19
ATOM 18627 C CA . ILE A 1 19 ? -3.357 8.396 4.615 1.00 0.00 19 ILE A CA 19
ATOM 18628 C C . ILE A 1 19 ? -2.271 9.172 5.352 1.00 0.00 19 ILE A C 19
ATOM 18629 O O . ILE A 1 19 ? -1.710 10.130 4.820 1.00 0.00 19 ILE A O 19
ATOM 18645 N N . GLU A 1 20 ? -1.978 8.750 6.578 1.00 0.00 20 GLU A N 19
ATOM 18646 C CA . GLU A 1 20 ? -0.957 9.405 7.387 1.00 0.00 20 GLU A CA 19
ATOM 18647 C C . GLU A 1 20 ? 0.408 9.322 6.712 1.00 0.00 20 GLU A C 19
ATOM 18648 O O . GLU A 1 20 ? 1.304 10.115 6.999 1.00 0.00 20 GLU A O 19
ATOM 18660 N N . GLY A 1 21 ? 0.559 8.354 5.812 1.00 0.00 21 GLY A N 19
ATOM 18661 C CA . GLY A 1 21 ? 1.819 8.183 5.111 1.00 0.00 21 GLY A CA 19
ATOM 18662 C C . GLY A 1 21 ? 2.808 7.340 5.892 1.00 0.00 21 GLY A C 19
ATOM 18663 O O . GLY A 1 21 ? 3.902 7.051 5.410 1.00 0.00 21 GLY A O 19
ATOM 18667 N N . SER A 1 22 ? 2.422 6.948 7.102 1.00 0.00 22 SER A N 19
ATOM 18668 C CA . SER A 1 22 ? 3.286 6.138 7.953 1.00 0.00 22 SER A CA 19
ATOM 18669 C C . SER A 1 22 ? 4.040 5.097 7.130 1.00 0.00 22 SER A C 19
ATOM 18670 O O . SER A 1 22 ? 5.123 4.651 7.512 1.00 0.00 22 SER A O 19
ATOM 18678 N N . LEU A 1 23 ? 3.460 4.715 5.998 1.00 0.00 23 LEU A N 19
ATOM 18679 C CA . LEU A 1 23 ? 4.076 3.727 5.118 1.00 0.00 23 LEU A CA 19
ATOM 18680 C C . LEU A 1 23 ? 4.665 4.393 3.878 1.00 0.00 23 LEU A C 19
ATOM 18681 O O . LEU A 1 23 ? 4.058 5.294 3.298 1.00 0.00 23 LEU A O 19
ATOM 18697 N N . SER A 1 24 ? 5.848 3.943 3.476 1.00 0.00 24 SER A N 19
ATOM 18698 C CA . SER A 1 24 ? 6.521 4.496 2.306 1.00 0.00 24 SER A CA 19
ATOM 18699 C C . SER A 1 24 ? 5.614 4.436 1.081 1.00 0.00 24 SER A C 19
ATOM 18700 O O . SER A 1 24 ? 4.643 3.680 1.031 1.00 0.00 24 SER A O 19
ATOM 18708 N N . PRO A 1 25 ? 5.937 5.252 0.066 1.00 0.00 25 PRO A N 19
ATOM 18709 C CA . PRO A 1 25 ? 5.166 5.310 -1.179 1.00 0.00 25 PRO A CA 19
ATOM 18710 C C . PRO A 1 25 ? 5.321 4.046 -2.018 1.00 0.00 25 PRO A C 19
ATOM 18711 O O . PRO A 1 25 ? 4.460 3.721 -2.836 1.00 0.00 25 PRO A O 19
ATOM 18722 N N . LYS A 1 26 ? 6.424 3.336 -1.809 1.00 0.00 26 LYS A N 19
ATOM 18723 C CA . LYS A 1 26 ? 6.693 2.105 -2.544 1.00 0.00 26 LYS A CA 19
ATOM 18724 C C . LYS A 1 26 ? 5.919 0.934 -1.945 1.00 0.00 26 LYS A C 19
ATOM 18725 O O . LYS A 1 26 ? 5.402 0.086 -2.671 1.00 0.00 26 LYS A O 19
ATOM 18744 N N . GLU A 1 27 ? 5.845 0.896 -0.619 1.00 0.00 27 GLU A N 19
ATOM 18745 C CA . GLU A 1 27 ? 5.133 -0.171 0.076 1.00 0.00 27 GLU A CA 19
ATOM 18746 C C . GLU A 1 27 ? 3.711 -0.313 -0.457 1.00 0.00 27 GLU A C 19
ATOM 18747 O O . GLU A 1 27 ? 3.219 -1.425 -0.657 1.00 0.00 27 GLU A O 19
ATOM 18759 N N . ARG A 1 28 ? 3.055 0.820 -0.685 1.00 0.00 28 ARG A N 19
ATOM 18760 C CA . ARG A 1 28 ? 1.689 0.822 -1.193 1.00 0.00 28 ARG A CA 19
ATOM 18761 C C . ARG A 1 28 ? 1.583 0.000 -2.475 1.00 0.00 28 ARG A C 19
ATOM 18762 O O . ARG A 1 28 ? 0.727 -0.878 -2.594 1.00 0.00 28 ARG A O 19
ATOM 18783 N N . THR A 1 29 ? 2.460 0.289 -3.432 1.00 0.00 29 THR A N 19
ATOM 18784 C CA . THR A 1 29 ? 2.464 -0.421 -4.705 1.00 0.00 29 THR A CA 19
ATOM 18785 C C . THR A 1 29 ? 2.854 -1.883 -4.516 1.00 0.00 29 THR A C 19
ATOM 18786 O O . THR A 1 29 ? 2.544 -2.732 -5.353 1.00 0.00 29 THR A O 19
ATOM 18797 N N . LEU A 1 30 ? 3.537 -2.171 -3.413 1.00 0.00 30 LEU A N 19
ATOM 18798 C CA . LEU A 1 30 ? 3.969 -3.531 -3.114 1.00 0.00 30 LEU A CA 19
ATOM 18799 C C . LEU A 1 30 ? 2.828 -4.348 -2.518 1.00 0.00 30 LEU A C 19
ATOM 18800 O O . LEU A 1 30 ? 2.747 -5.561 -2.717 1.00 0.00 30 LEU A O 19
ATOM 18816 N N . LEU A 1 31 ? 1.946 -3.674 -1.787 1.00 0.00 31 LEU A N 19
ATOM 18817 C CA . LEU A 1 31 ? 0.805 -4.337 -1.162 1.00 0.00 31 LEU A CA 19
ATOM 18818 C C . LEU A 1 31 ? 0.150 -5.319 -2.128 1.00 0.00 31 LEU A C 19
ATOM 18819 O O . LEU A 1 31 ? -0.187 -6.443 -1.753 1.00 0.00 31 LEU A O 19
ATOM 18835 N N . LYS A 1 32 ? -0.025 -4.890 -3.373 1.00 0.00 32 LYS A N 19
ATOM 18836 C CA . LYS A 1 32 ? -0.636 -5.731 -4.395 1.00 0.00 32 LYS A CA 19
ATOM 18837 C C . LYS A 1 32 ? 0.104 -7.059 -4.519 1.00 0.00 32 LYS A C 19
ATOM 18838 O O . LYS A 1 32 ? -0.510 -8.103 -4.735 1.00 0.00 32 LYS A O 19
ATOM 18857 N N . GLU A 1 33 ? 1.426 -7.012 -4.380 1.00 0.00 33 GLU A N 19
ATOM 18858 C CA . GLU A 1 33 ? 2.248 -8.212 -4.476 1.00 0.00 33 GLU A CA 19
ATOM 18859 C C . GLU A 1 33 ? 2.022 -9.123 -3.273 1.00 0.00 33 GLU A C 19
ATOM 18860 O O . GLU A 1 33 ? 2.349 -10.310 -3.310 1.00 0.00 33 GLU A O 19
ATOM 18872 N N . ASP A 1 34 ? 1.465 -8.559 -2.207 1.00 0.00 34 ASP A N 19
ATOM 18873 C CA . ASP A 1 34 ? 1.196 -9.319 -0.992 1.00 0.00 34 ASP A CA 19
ATOM 18874 C C . ASP A 1 34 ? -0.133 -10.060 -1.098 1.00 0.00 34 ASP A C 19
ATOM 18875 O O . ASP A 1 34 ? -1.101 -9.570 -1.681 1.00 0.00 34 ASP A O 19
ATOM 18884 N N . PRO A 1 35 ? -0.185 -11.271 -0.523 1.00 0.00 35 PRO A N 19
ATOM 18885 C CA . PRO A 1 35 ? -1.390 -12.105 -0.540 1.00 0.00 35 PRO A CA 19
ATOM 18886 C C . PRO A 1 35 ? -2.502 -11.535 0.334 1.00 0.00 35 PRO A C 19
ATOM 18887 O O . PRO A 1 35 ? -3.684 -11.748 0.068 1.00 0.00 35 PRO A O 19
ATOM 18898 N N . ALA A 1 36 ? -2.115 -10.808 1.378 1.00 0.00 36 ALA A N 19
ATOM 18899 C CA . ALA A 1 36 ? -3.079 -10.205 2.289 1.00 0.00 36 ALA A CA 19
ATOM 18900 C C . ALA A 1 36 ? -3.889 -9.118 1.589 1.00 0.00 36 ALA A C 19
ATOM 18901 O O . ALA A 1 36 ? -5.040 -8.863 1.945 1.00 0.00 36 ALA A O 19
ATOM 18908 N N . TYR A 1 37 ? -3.281 -8.481 0.595 1.00 0.00 37 TYR A N 19
ATOM 18909 C CA . TYR A 1 37 ? -3.945 -7.419 -0.152 1.00 0.00 37 TYR A CA 19
ATOM 18910 C C . TYR A 1 37 ? -4.227 -7.856 -1.586 1.00 0.00 37 TYR A C 19
ATOM 18911 O O . TYR A 1 37 ? -3.812 -7.198 -2.540 1.00 0.00 37 TYR A O 19
ATOM 18929 N N . TRP A 1 38 ? -4.935 -8.970 -1.730 1.00 0.00 38 TRP A N 19
ATOM 18930 C CA . TRP A 1 38 ? -5.274 -9.495 -3.047 1.00 0.00 38 TRP A CA 19
ATOM 18931 C C . TRP A 1 38 ? -6.448 -8.733 -3.652 1.00 0.00 38 TRP A C 19
ATOM 18932 O O . TRP A 1 38 ? -6.488 -8.493 -4.859 1.00 0.00 38 TRP A O 19
ATOM 18953 N N . PHE A 1 39 ? -7.401 -8.354 -2.807 1.00 0.00 39 PHE A N 19
ATOM 18954 C CA . PHE A 1 39 ? -8.575 -7.619 -3.259 1.00 0.00 39 PHE A CA 19
ATOM 18955 C C . PHE A 1 39 ? -8.170 -6.391 -4.069 1.00 0.00 39 PHE A C 19
ATOM 18956 O O . PHE A 1 39 ? -8.893 -5.959 -4.968 1.00 0.00 39 PHE A O 19
ATOM 18973 N N . LEU A 1 40 ? -7.010 -5.832 -3.744 1.00 0.00 40 LEU A N 19
ATOM 18974 C CA . LEU A 1 40 ? -6.508 -4.653 -4.439 1.00 0.00 40 LEU A CA 19
ATOM 18975 C C . LEU A 1 40 ? -6.683 -4.795 -5.948 1.00 0.00 40 LEU A C 19
ATOM 18976 O O . LEU A 1 40 ? -7.186 -3.888 -6.612 1.00 0.00 40 LEU A O 19
ATOM 18992 N N . SER A 1 41 ? -6.267 -5.939 -6.481 1.00 0.00 41 SER A N 19
ATOM 18993 C CA . SER A 1 41 ? -6.377 -6.199 -7.912 1.00 0.00 41 SER A CA 19
ATOM 18994 C C . SER A 1 41 ? -7.839 -6.234 -8.348 1.00 0.00 41 SER A C 19
ATOM 18995 O O . SER A 1 41 ? -8.192 -5.739 -9.417 1.00 0.00 41 SER A O 19
ATOM 19003 N N . ASP A 1 42 ? -8.684 -6.825 -7.510 1.00 0.00 42 ASP A N 19
ATOM 19004 C CA . ASP A 1 42 ? -10.108 -6.926 -7.807 1.00 0.00 42 ASP A CA 19
ATOM 19005 C C . ASP A 1 42 ? -10.813 -5.599 -7.542 1.00 0.00 42 ASP A C 19
ATOM 19006 O O . ASP A 1 42 ? -10.344 -4.784 -6.749 1.00 0.00 42 ASP A O 19
ATOM 19015 N N . GLU A 1 43 ? -11.941 -5.390 -8.213 1.00 0.00 43 GLU A N 19
ATOM 19016 C CA . GLU A 1 43 ? -12.710 -4.161 -8.052 1.00 0.00 43 GLU A CA 19
ATOM 19017 C C . GLU A 1 43 ? -14.157 -4.469 -7.678 1.00 0.00 43 GLU A C 19
ATOM 19018 O O . GLU A 1 43 ? -14.772 -3.751 -6.891 1.00 0.00 43 GLU A O 19
ATOM 19030 N N . ASN A 1 44 ? -14.694 -5.542 -8.249 1.00 0.00 44 ASN A N 19
ATOM 19031 C CA . ASN A 1 44 ? -16.069 -5.946 -7.977 1.00 0.00 44 ASN A CA 19
ATOM 19032 C C . ASN A 1 44 ? -16.148 -6.788 -6.708 1.00 0.00 44 ASN A C 19
ATOM 19033 O O . ASN A 1 44 ? -16.786 -7.841 -6.688 1.00 0.00 44 ASN A O 19
ATOM 19044 N N . SER A 1 45 ? -15.496 -6.317 -5.650 1.00 0.00 45 SER A N 19
ATOM 19045 C CA . SER A 1 45 ? -15.489 -7.028 -4.377 1.00 0.00 45 SER A CA 19
ATOM 19046 C C . SER A 1 45 ? -15.810 -6.081 -3.224 1.00 0.00 45 SER A C 19
ATOM 19047 O O . SER A 1 45 ? -16.118 -4.907 -3.436 1.00 0.00 45 SER A O 19
ATOM 19055 N N . LEU A 1 46 ? -15.735 -6.599 -2.003 1.00 0.00 46 LEU A N 19
ATOM 19056 C CA . LEU A 1 46 ? -16.019 -5.801 -0.815 1.00 0.00 46 LEU A CA 19
ATOM 19057 C C . LEU A 1 46 ? -14.728 -5.274 -0.194 1.00 0.00 46 LEU A C 19
ATOM 19058 O O . LEU A 1 46 ? -14.634 -4.101 0.162 1.00 0.00 46 LEU A O 19
ATOM 19074 N N . GLU A 1 47 ? -13.737 -6.151 -0.068 1.00 0.00 47 GLU A N 19
ATOM 19075 C CA . GLU A 1 47 ? -12.452 -5.773 0.509 1.00 0.00 47 GLU A CA 19
ATOM 19076 C C . GLU A 1 47 ? -11.828 -4.615 -0.264 1.00 0.00 47 GLU A C 19
ATOM 19077 O O . GLU A 1 47 ? -11.072 -3.819 0.293 1.00 0.00 47 GLU A O 19
ATOM 19089 N N . TYR A 1 48 ? -12.150 -4.528 -1.550 1.00 0.00 48 TYR A N 19
ATOM 19090 C CA . TYR A 1 48 ? -11.619 -3.470 -2.401 1.00 0.00 48 TYR A CA 19
ATOM 19091 C C . TYR A 1 48 ? -12.478 -2.212 -2.306 1.00 0.00 48 TYR A C 19
ATOM 19092 O O . TYR A 1 48 ? -12.006 -1.103 -2.554 1.00 0.00 48 TYR A O 19
ATOM 19110 N N . LYS A 1 49 ? -13.744 -2.394 -1.946 1.00 0.00 49 LYS A N 19
ATOM 19111 C CA . LYS A 1 49 ? -14.671 -1.277 -1.815 1.00 0.00 49 LYS A CA 19
ATOM 19112 C C . LYS A 1 49 ? -14.257 -0.356 -0.672 1.00 0.00 49 LYS A C 19
ATOM 19113 O O . LYS A 1 49 ? -14.620 0.820 -0.646 1.00 0.00 49 LYS A O 19
ATOM 19132 N N . TYR A 1 50 ? -13.493 -0.898 0.270 1.00 0.00 50 TYR A N 19
ATOM 19133 C CA . TYR A 1 50 ? -13.029 -0.125 1.416 1.00 0.00 50 TYR A CA 19
ATOM 19134 C C . TYR A 1 50 ? -11.756 0.645 1.076 1.00 0.00 50 TYR A C 19
ATOM 19135 O O . TYR A 1 50 ? -11.718 1.872 1.164 1.00 0.00 50 TYR A O 19
ATOM 19153 N N . TYR A 1 51 ? -10.717 -0.086 0.687 1.00 0.00 51 TYR A N 19
ATOM 19154 C CA . TYR A 1 51 ? -9.441 0.526 0.334 1.00 0.00 51 TYR A CA 19
ATOM 19155 C C . TYR A 1 51 ? -9.654 1.790 -0.492 1.00 0.00 51 TYR A C 19
ATOM 19156 O O . TYR A 1 51 ? -8.899 2.756 -0.378 1.00 0.00 51 TYR A O 19
ATOM 19174 N N . LYS A 1 52 ? -10.689 1.777 -1.326 1.00 0.00 52 LYS A N 19
ATOM 19175 C CA . LYS A 1 52 ? -11.004 2.922 -2.171 1.00 0.00 52 LYS A CA 19
ATOM 19176 C C . LYS A 1 52 ? -11.935 3.892 -1.450 1.00 0.00 52 LYS A C 19
ATOM 19177 O O . LYS A 1 52 ? -11.810 5.109 -1.591 1.00 0.00 52 LYS A O 19
ATOM 19196 N N . LEU A 1 53 ? -12.865 3.345 -0.675 1.00 0.00 53 LEU A N 19
ATOM 19197 C CA . LEU A 1 53 ? -13.816 4.163 0.071 1.00 0.00 53 LEU A CA 19
ATOM 19198 C C . LEU A 1 53 ? -13.153 4.792 1.291 1.00 0.00 53 LEU A C 19
ATOM 19199 O O . LEU A 1 53 ? -12.946 6.006 1.343 1.00 0.00 53 LEU A O 19
ATOM 19215 N N . LYS A 1 54 ? -12.820 3.961 2.272 1.00 0.00 54 LYS A N 19
ATOM 19216 C CA . LYS A 1 54 ? -12.176 4.433 3.492 1.00 0.00 54 LYS A CA 19
ATOM 19217 C C . LYS A 1 54 ? -11.079 5.444 3.172 1.00 0.00 54 LYS A C 19
ATOM 19218 O O . LYS A 1 54 ? -10.818 6.360 3.953 1.00 0.00 54 LYS A O 19
ATOM 19237 N N . LEU A 1 55 ? -10.444 5.274 2.018 1.00 0.00 55 LEU A N 19
ATOM 19238 C CA . LEU A 1 55 ? -9.376 6.174 1.594 1.00 0.00 55 LEU A CA 19
ATOM 19239 C C . LEU A 1 55 ? -9.939 7.527 1.171 1.00 0.00 55 LEU A C 19
ATOM 19240 O O . LEU A 1 55 ? -9.367 8.572 1.477 1.00 0.00 55 LEU A O 19
ATOM 19256 N N . ALA A 1 56 ? -11.066 7.498 0.466 1.00 0.00 56 ALA A N 19
ATOM 19257 C CA . ALA A 1 56 ? -11.710 8.722 0.005 1.00 0.00 56 ALA A CA 19
ATOM 19258 C C . ALA A 1 56 ? -12.207 9.557 1.180 1.00 0.00 56 ALA A C 19
ATOM 19259 O O . ALA A 1 56 ? -11.961 10.760 1.245 1.00 0.00 56 ALA A O 19
ATOM 19266 N N . GLU A 1 57 ? -12.909 8.910 2.105 1.00 0.00 57 GLU A N 19
ATOM 19267 C CA . GLU A 1 57 ? -13.441 9.595 3.277 1.00 0.00 57 GLU A CA 19
ATOM 19268 C C . GLU A 1 57 ? -12.316 10.034 4.209 1.00 0.00 57 GLU A C 19
ATOM 19269 O O . GLU A 1 57 ? -12.397 11.085 4.844 1.00 0.00 57 GLU A O 19
ATOM 19281 N N . MET A 1 58 ? -11.268 9.222 4.285 1.00 0.00 58 MET A N 19
ATOM 19282 C CA . MET A 1 58 ? -10.125 9.525 5.139 1.00 0.00 58 MET A CA 19
ATOM 19283 C C . MET A 1 58 ? -9.271 10.632 4.529 1.00 0.00 58 MET A C 19
ATOM 19284 O O . MET A 1 58 ? -8.722 11.470 5.244 1.00 0.00 58 MET A O 19
ATOM 19298 N N . GLN A 1 59 ? -9.162 10.628 3.205 1.00 0.00 59 GLN A N 19
ATOM 19299 C CA . GLN A 1 59 ? -8.373 11.632 2.500 1.00 0.00 59 GLN A CA 19
ATOM 19300 C C . GLN A 1 59 ? -9.029 13.005 2.594 1.00 0.00 59 GLN A C 19
ATOM 19301 O O . GLN A 1 59 ? -8.378 13.993 2.935 1.00 0.00 59 GLN A O 19
ATOM 19315 N N . ARG A 1 60 ? -10.321 13.060 2.290 1.00 0.00 60 ARG A N 19
ATOM 19316 C CA . ARG A 1 60 ? -11.066 14.313 2.339 1.00 0.00 60 ARG A CA 19
ATOM 19317 C C . ARG A 1 60 ? -11.042 14.904 3.745 1.00 0.00 60 ARG A C 19
ATOM 19318 O O . ARG A 1 60 ? -11.042 16.123 3.918 1.00 0.00 60 ARG A O 19
ATOM 19339 N N . SER A 1 61 ? -11.023 14.032 4.749 1.00 0.00 61 SER A N 19
ATOM 19340 C CA . SER A 1 61 ? -11.004 14.467 6.140 1.00 0.00 61 SER A CA 19
ATOM 19341 C C . SER A 1 61 ? -9.930 15.528 6.363 1.00 0.00 61 SER A C 19
ATOM 19342 O O . SER A 1 61 ? -10.224 16.645 6.786 1.00 0.00 61 SER A O 19
ATOM 19350 N N . GLY A 1 62 ? -8.684 15.168 6.075 1.00 0.00 62 GLY A N 19
ATOM 19351 C CA . GLY A 1 62 ? -7.584 16.098 6.250 1.00 0.00 62 GLY A CA 19
ATOM 19352 C C . GLY A 1 62 ? -7.871 17.456 5.641 1.00 0.00 62 GLY A C 19
ATOM 19353 O O . GLY A 1 62 ? -8.658 17.586 4.704 1.00 0.00 62 GLY A O 19
ATOM 19357 N N . PRO A 1 63 ? -7.224 18.500 6.181 1.00 0.00 63 PRO A N 19
ATOM 19358 C CA . PRO A 1 63 ? -7.398 19.874 5.701 1.00 0.00 63 PRO A CA 19
ATOM 19359 C C . PRO A 1 63 ? -6.791 20.087 4.319 1.00 0.00 63 PRO A C 19
ATOM 19360 O O . PRO A 1 63 ? -5.620 19.780 4.091 1.00 0.00 63 PRO A O 19
ATOM 19371 N N . SER A 1 64 ? -7.593 20.615 3.400 1.00 0.00 64 SER A N 19
ATOM 19372 C CA . SER A 1 64 ? -7.135 20.866 2.038 1.00 0.00 64 SER A CA 19
ATOM 19373 C C . SER A 1 64 ? -6.738 19.563 1.350 1.00 0.00 64 SER A C 19
ATOM 19374 O O . SER A 1 64 ? -5.731 18.946 1.698 1.00 0.00 64 SER A O 19
ATOM 19382 N N . SER A 1 65 ? -7.537 19.150 0.372 1.00 0.00 65 SER A N 19
ATOM 19383 C CA . SER A 1 65 ? -7.273 17.919 -0.363 1.00 0.00 65 SER A CA 19
ATOM 19384 C C . SER A 1 65 ? -6.011 18.053 -1.210 1.00 0.00 65 SER A C 19
ATOM 19385 O O . SER A 1 65 ? -5.176 17.150 -1.248 1.00 0.00 65 SER A O 19
ATOM 19393 N N . GLY A 1 66 ? -5.878 19.188 -1.890 1.00 0.00 66 GLY A N 19
ATOM 19394 C CA . GLY A 1 66 ? -4.717 19.421 -2.728 1.00 0.00 66 GLY A CA 19
ATOM 19395 C C . GLY A 1 66 ? -3.590 20.104 -1.979 1.00 0.00 66 GLY A C 19
ATOM 19396 O O . GLY A 1 66 ? -3.214 19.678 -0.887 1.00 0.00 66 GLY A O 19
ATOM 19400 N N . GLY A 1 1 ? -15.987 -13.311 11.506 1.00 0.00 1 GLY A N 20
ATOM 19401 C CA . GLY A 1 1 ? -17.075 -12.939 12.392 1.00 0.00 1 GLY A CA 20
ATOM 19402 C C . GLY A 1 1 ? -17.870 -14.139 12.869 1.00 0.00 1 GLY A C 20
ATOM 19403 O O . GLY A 1 1 ? -17.574 -14.711 13.918 1.00 0.00 1 GLY A O 20
ATOM 19407 N N . SER A 1 2 ? -18.883 -14.520 12.097 1.00 0.00 2 SER A N 20
ATOM 19408 C CA . SER A 1 2 ? -19.727 -15.656 12.450 1.00 0.00 2 SER A CA 20
ATOM 19409 C C . SER A 1 2 ? -20.016 -16.518 11.225 1.00 0.00 2 SER A C 20
ATOM 19410 O O . SER A 1 2 ? -20.947 -16.247 10.467 1.00 0.00 2 SER A O 20
ATOM 19418 N N . SER A 1 3 ? -19.211 -17.560 11.039 1.00 0.00 3 SER A N 20
ATOM 19419 C CA . SER A 1 3 ? -19.376 -18.460 9.904 1.00 0.00 3 SER A CA 20
ATOM 19420 C C . SER A 1 3 ? -19.309 -17.694 8.587 1.00 0.00 3 SER A C 20
ATOM 19421 O O . SER A 1 3 ? -20.054 -17.981 7.651 1.00 0.00 3 SER A O 20
ATOM 19429 N N . GLY A 1 4 ? -18.410 -16.717 8.524 1.00 0.00 4 GLY A N 20
ATOM 19430 C CA . GLY A 1 4 ? -18.262 -15.922 7.318 1.00 0.00 4 GLY A CA 20
ATOM 19431 C C . GLY A 1 4 ? -19.284 -14.806 7.228 1.00 0.00 4 GLY A C 20
ATOM 19432 O O . GLY A 1 4 ? -20.244 -14.895 6.464 1.00 0.00 4 GLY A O 20
ATOM 19436 N N . SER A 1 5 ? -19.078 -13.754 8.014 1.00 0.00 5 SER A N 20
ATOM 19437 C CA . SER A 1 5 ? -19.992 -12.618 8.024 1.00 0.00 5 SER A CA 20
ATOM 19438 C C . SER A 1 5 ? -19.222 -11.301 8.000 1.00 0.00 5 SER A C 20
ATOM 19439 O O . SER A 1 5 ? -18.897 -10.740 9.046 1.00 0.00 5 SER A O 20
ATOM 19447 N N . SER A 1 6 ? -18.934 -10.813 6.798 1.00 0.00 6 SER A N 20
ATOM 19448 C CA . SER A 1 6 ? -18.200 -9.564 6.635 1.00 0.00 6 SER A CA 20
ATOM 19449 C C . SER A 1 6 ? -16.845 -9.637 7.331 1.00 0.00 6 SER A C 20
ATOM 19450 O O . SER A 1 6 ? -16.613 -10.501 8.174 1.00 0.00 6 SER A O 20
ATOM 19458 N N . GLY A 1 7 ? -15.950 -8.720 6.972 1.00 0.00 7 GLY A N 20
ATOM 19459 C CA . GLY A 1 7 ? -14.629 -8.697 7.571 1.00 0.00 7 GLY A CA 20
ATOM 19460 C C . GLY A 1 7 ? -13.987 -7.326 7.506 1.00 0.00 7 GLY A C 20
ATOM 19461 O O . GLY A 1 7 ? -13.972 -6.591 8.494 1.00 0.00 7 GLY A O 20
ATOM 19465 N N . VAL A 1 8 ? -13.454 -6.978 6.338 1.00 0.00 8 VAL A N 20
ATOM 19466 C CA . VAL A 1 8 ? -12.806 -5.685 6.148 1.00 0.00 8 VAL A CA 20
ATOM 19467 C C . VAL A 1 8 ? -12.102 -5.230 7.422 1.00 0.00 8 VAL A C 20
ATOM 19468 O O . VAL A 1 8 ? -12.274 -4.097 7.868 1.00 0.00 8 VAL A O 20
ATOM 19481 N N . GLY A 1 9 ? -11.307 -6.123 8.003 1.00 0.00 9 GLY A N 20
ATOM 19482 C CA . GLY A 1 9 ? -10.588 -5.795 9.220 1.00 0.00 9 GLY A CA 20
ATOM 19483 C C . GLY A 1 9 ? -9.200 -5.252 8.945 1.00 0.00 9 GLY A C 20
ATOM 19484 O O . GLY A 1 9 ? -8.726 -4.354 9.643 1.00 0.00 9 GLY A O 20
ATOM 19488 N N . THR A 1 10 ? -8.544 -5.797 7.925 1.00 0.00 10 THR A N 20
ATOM 19489 C CA . THR A 1 10 ? -7.202 -5.363 7.560 1.00 0.00 10 THR A CA 20
ATOM 19490 C C . THR A 1 10 ? -7.232 -4.009 6.860 1.00 0.00 10 THR A C 20
ATOM 19491 O O . THR A 1 10 ? -6.506 -3.089 7.237 1.00 0.00 10 THR A O 20
ATOM 19502 N N . ILE A 1 11 ? -8.076 -3.895 5.840 1.00 0.00 11 ILE A N 20
ATOM 19503 C CA . ILE A 1 11 ? -8.201 -2.653 5.089 1.00 0.00 11 ILE A CA 20
ATOM 19504 C C . ILE A 1 11 ? -8.367 -1.459 6.023 1.00 0.00 11 ILE A C 20
ATOM 19505 O O . ILE A 1 11 ? -7.642 -0.470 5.920 1.00 0.00 11 ILE A O 20
ATOM 19521 N N . ASP A 1 12 ? -9.327 -1.560 6.936 1.00 0.00 12 ASP A N 20
ATOM 19522 C CA . ASP A 1 12 ? -9.587 -0.489 7.893 1.00 0.00 12 ASP A CA 20
ATOM 19523 C C . ASP A 1 12 ? -8.283 0.071 8.450 1.00 0.00 12 ASP A C 20
ATOM 19524 O O . ASP A 1 12 ? -8.193 1.255 8.773 1.00 0.00 12 ASP A O 20
ATOM 19533 N N . GLN A 1 13 ? -7.275 -0.788 8.560 1.00 0.00 13 GLN A N 20
ATOM 19534 C CA . GLN A 1 13 ? -5.975 -0.378 9.079 1.00 0.00 13 GLN A CA 20
ATOM 19535 C C . GLN A 1 13 ? -5.073 0.124 7.957 1.00 0.00 13 GLN A C 20
ATOM 19536 O O . GLN A 1 13 ? -4.461 1.188 8.067 1.00 0.00 13 GLN A O 20
ATOM 19550 N N . LEU A 1 14 ? -4.995 -0.647 6.878 1.00 0.00 14 LEU A N 20
ATOM 19551 C CA . LEU A 1 14 ? -4.167 -0.280 5.734 1.00 0.00 14 LEU A CA 20
ATOM 19552 C C . LEU A 1 14 ? -4.496 1.130 5.253 1.00 0.00 14 LEU A C 20
ATOM 19553 O O . LEU A 1 14 ? -3.623 1.996 5.191 1.00 0.00 14 LEU A O 20
ATOM 19569 N N . VAL A 1 15 ? -5.762 1.354 4.916 1.00 0.00 15 VAL A N 20
ATOM 19570 C CA . VAL A 1 15 ? -6.208 2.660 4.444 1.00 0.00 15 VAL A CA 20
ATOM 19571 C C . VAL A 1 15 ? -5.618 3.781 5.293 1.00 0.00 15 VAL A C 20
ATOM 19572 O O . VAL A 1 15 ? -5.019 4.721 4.770 1.00 0.00 15 VAL A O 20
ATOM 19585 N N . LYS A 1 16 ? -5.792 3.676 6.605 1.00 0.00 16 LYS A N 20
ATOM 19586 C CA . LYS A 1 16 ? -5.276 4.680 7.529 1.00 0.00 16 LYS A CA 20
ATOM 19587 C C . LYS A 1 16 ? -3.807 4.977 7.245 1.00 0.00 16 LYS A C 20
ATOM 19588 O O . LYS A 1 16 ? -3.358 6.116 7.375 1.00 0.00 16 LYS A O 20
ATOM 19607 N N . ARG A 1 17 ? -3.064 3.945 6.855 1.00 0.00 17 ARG A N 20
ATOM 19608 C CA . ARG A 1 17 ? -1.647 4.096 6.552 1.00 0.00 17 ARG A CA 20
ATOM 19609 C C . ARG A 1 17 ? -1.444 4.969 5.316 1.00 0.00 17 ARG A C 20
ATOM 19610 O O . ARG A 1 17 ? -0.811 6.022 5.384 1.00 0.00 17 ARG A O 20
ATOM 19631 N N . VAL A 1 18 ? -1.986 4.521 4.188 1.00 0.00 18 VAL A N 20
ATOM 19632 C CA . VAL A 1 18 ? -1.866 5.261 2.936 1.00 0.00 18 VAL A CA 20
ATOM 19633 C C . VAL A 1 18 ? -2.334 6.702 3.103 1.00 0.00 18 VAL A C 20
ATOM 19634 O O . VAL A 1 18 ? -2.016 7.566 2.286 1.00 0.00 18 VAL A O 20
ATOM 19647 N N . ILE A 1 19 ? -3.089 6.954 4.166 1.00 0.00 19 ILE A N 20
ATOM 19648 C CA . ILE A 1 19 ? -3.600 8.292 4.441 1.00 0.00 19 ILE A CA 20
ATOM 19649 C C . ILE A 1 19 ? -2.569 9.130 5.190 1.00 0.00 19 ILE A C 20
ATOM 19650 O O . ILE A 1 19 ? -2.066 10.125 4.669 1.00 0.00 19 ILE A O 20
ATOM 19666 N N . GLU A 1 20 ? -2.259 8.719 6.415 1.00 0.00 20 GLU A N 20
ATOM 19667 C CA . GLU A 1 20 ? -1.286 9.432 7.237 1.00 0.00 20 GLU A CA 20
ATOM 19668 C C . GLU A 1 20 ? 0.105 9.367 6.612 1.00 0.00 20 GLU A C 20
ATOM 19669 O O . GLU A 1 20 ? 0.972 10.184 6.917 1.00 0.00 20 GLU A O 20
ATOM 19681 N N . GLY A 1 21 ? 0.309 8.386 5.737 1.00 0.00 21 GLY A N 20
ATOM 19682 C CA . GLY A 1 21 ? 1.596 8.232 5.085 1.00 0.00 21 GLY A CA 20
ATOM 19683 C C . GLY A 1 21 ? 2.560 7.389 5.896 1.00 0.00 21 GLY A C 20
ATOM 19684 O O . GLY A 1 21 ? 3.684 7.133 5.467 1.00 0.00 21 GLY A O 20
ATOM 19688 N N . SER A 1 22 ? 2.119 6.957 7.074 1.00 0.00 22 SER A N 20
ATOM 19689 C CA . SER A 1 22 ? 2.953 6.142 7.950 1.00 0.00 22 SER A CA 20
ATOM 19690 C C . SER A 1 22 ? 3.750 5.120 7.146 1.00 0.00 22 SER A C 20
ATOM 19691 O O . SER A 1 22 ? 4.811 4.667 7.573 1.00 0.00 22 SER A O 20
ATOM 19699 N N . LEU A 1 23 ? 3.229 4.761 5.976 1.00 0.00 23 LEU A N 20
ATOM 19700 C CA . LEU A 1 23 ? 3.890 3.791 5.110 1.00 0.00 23 LEU A CA 20
ATOM 19701 C C . LEU A 1 23 ? 4.536 4.482 3.914 1.00 0.00 23 LEU A C 20
ATOM 19702 O O . LEU A 1 23 ? 3.989 5.440 3.368 1.00 0.00 23 LEU A O 20
ATOM 19718 N N . SER A 1 24 ? 5.702 3.988 3.509 1.00 0.00 24 SER A N 20
ATOM 19719 C CA . SER A 1 24 ? 6.423 4.558 2.378 1.00 0.00 24 SER A CA 20
ATOM 19720 C C . SER A 1 24 ? 5.580 4.494 1.109 1.00 0.00 24 SER A C 20
ATOM 19721 O O . SER A 1 24 ? 4.643 3.703 0.993 1.00 0.00 24 SER A O 20
ATOM 19729 N N . PRO A 1 25 ? 5.918 5.348 0.131 1.00 0.00 25 PRO A N 20
ATOM 19730 C CA . PRO A 1 25 ? 5.207 5.408 -1.149 1.00 0.00 25 PRO A CA 20
ATOM 19731 C C . PRO A 1 25 ? 5.453 4.172 -2.009 1.00 0.00 25 PRO A C 20
ATOM 19732 O O . PRO A 1 25 ? 4.675 3.867 -2.913 1.00 0.00 25 PRO A O 20
ATOM 19743 N N . LYS A 1 26 ? 6.539 3.464 -1.721 1.00 0.00 26 LYS A N 20
ATOM 19744 C CA . LYS A 1 26 ? 6.888 2.260 -2.466 1.00 0.00 26 LYS A CA 20
ATOM 19745 C C . LYS A 1 26 ? 6.200 1.035 -1.872 1.00 0.00 26 LYS A C 20
ATOM 19746 O O . LYS A 1 26 ? 5.903 0.074 -2.582 1.00 0.00 26 LYS A O 20
ATOM 19765 N N . GLU A 1 27 ? 5.948 1.077 -0.567 1.00 0.00 27 GLU A N 20
ATOM 19766 C CA . GLU A 1 27 ? 5.294 -0.030 0.119 1.00 0.00 27 GLU A CA 20
ATOM 19767 C C . GLU A 1 27 ? 3.907 -0.289 -0.463 1.00 0.00 27 GLU A C 20
ATOM 19768 O O . GLU A 1 27 ? 3.486 -1.439 -0.603 1.00 0.00 27 GLU A O 20
ATOM 19780 N N . ARG A 1 28 ? 3.204 0.786 -0.801 1.00 0.00 28 ARG A N 20
ATOM 19781 C CA . ARG A 1 28 ? 1.864 0.675 -1.367 1.00 0.00 28 ARG A CA 20
ATOM 19782 C C . ARG A 1 28 ? 1.876 -0.181 -2.630 1.00 0.00 28 ARG A C 20
ATOM 19783 O O . ARG A 1 28 ? 1.128 -1.153 -2.741 1.00 0.00 28 ARG A O 20
ATOM 19804 N N . THR A 1 29 ? 2.731 0.185 -3.580 1.00 0.00 29 THR A N 20
ATOM 19805 C CA . THR A 1 29 ? 2.840 -0.548 -4.835 1.00 0.00 29 THR A CA 20
ATOM 19806 C C . THR A 1 29 ? 3.189 -2.011 -4.588 1.00 0.00 29 THR A C 20
ATOM 19807 O O . THR A 1 29 ? 2.978 -2.864 -5.452 1.00 0.00 29 THR A O 20
ATOM 19818 N N . LEU A 1 30 ? 3.722 -2.296 -3.405 1.00 0.00 30 LEU A N 20
ATOM 19819 C CA . LEU A 1 30 ? 4.099 -3.659 -3.044 1.00 0.00 30 LEU A CA 20
ATOM 19820 C C . LEU A 1 30 ? 2.918 -4.407 -2.436 1.00 0.00 30 LEU A C 20
ATOM 19821 O O . LEU A 1 30 ? 2.800 -5.625 -2.578 1.00 0.00 30 LEU A O 20
ATOM 19837 N N . LEU A 1 31 ? 2.042 -3.672 -1.758 1.00 0.00 31 LEU A N 20
ATOM 19838 C CA . LEU A 1 31 ? 0.868 -4.266 -1.130 1.00 0.00 31 LEU A CA 20
ATOM 19839 C C . LEU A 1 31 ? 0.158 -5.215 -2.089 1.00 0.00 31 LEU A C 20
ATOM 19840 O O . LEU A 1 31 ? -0.382 -6.241 -1.678 1.00 0.00 31 LEU A O 20
ATOM 19856 N N . LYS A 1 32 ? 0.164 -4.865 -3.372 1.00 0.00 32 LYS A N 20
ATOM 19857 C CA . LYS A 1 32 ? -0.475 -5.687 -4.391 1.00 0.00 32 LYS A CA 20
ATOM 19858 C C . LYS A 1 32 ? 0.201 -7.050 -4.498 1.00 0.00 32 LYS A C 20
ATOM 19859 O O . LYS A 1 32 ? -0.460 -8.067 -4.700 1.00 0.00 32 LYS A O 20
ATOM 19878 N N . GLU A 1 33 ? 1.523 -7.061 -4.356 1.00 0.00 33 GLU A N 20
ATOM 19879 C CA . GLU A 1 33 ? 2.288 -8.300 -4.435 1.00 0.00 33 GLU A CA 20
ATOM 19880 C C . GLU A 1 33 ? 1.939 -9.230 -3.276 1.00 0.00 33 GLU A C 20
ATOM 19881 O O . GLU A 1 33 ? 2.246 -10.422 -3.309 1.00 0.00 33 GLU A O 20
ATOM 19893 N N . ASP A 1 34 ? 1.296 -8.677 -2.254 1.00 0.00 34 ASP A N 20
ATOM 19894 C CA . ASP A 1 34 ? 0.903 -9.455 -1.085 1.00 0.00 34 ASP A CA 20
ATOM 19895 C C . ASP A 1 34 ? -0.466 -10.095 -1.293 1.00 0.00 34 ASP A C 20
ATOM 19896 O O . ASP A 1 34 ? -1.369 -9.507 -1.888 1.00 0.00 34 ASP A O 20
ATOM 19905 N N . PRO A 1 35 ? -0.625 -11.329 -0.792 1.00 0.00 35 PRO A N 20
ATOM 19906 C CA . PRO A 1 35 ? -1.880 -12.076 -0.910 1.00 0.00 35 PRO A CA 20
ATOM 19907 C C . PRO A 1 35 ? -2.993 -11.479 -0.055 1.00 0.00 35 PRO A C 20
ATOM 19908 O O . PRO A 1 35 ? -4.169 -11.564 -0.404 1.00 0.00 35 PRO A O 20
ATOM 19919 N N . ALA A 1 36 ? -2.612 -10.874 1.066 1.00 0.00 36 ALA A N 20
ATOM 19920 C CA . ALA A 1 36 ? -3.578 -10.261 1.969 1.00 0.00 36 ALA A CA 20
ATOM 19921 C C . ALA A 1 36 ? -4.321 -9.119 1.285 1.00 0.00 36 ALA A C 20
ATOM 19922 O O . ALA A 1 36 ? -5.436 -8.771 1.672 1.00 0.00 36 ALA A O 20
ATOM 19929 N N . TYR A 1 37 ? -3.695 -8.537 0.267 1.00 0.00 37 TYR A N 20
ATOM 19930 C CA . TYR A 1 37 ? -4.296 -7.431 -0.469 1.00 0.00 37 TYR A CA 20
ATOM 19931 C C . TYR A 1 37 ? -4.608 -7.839 -1.905 1.00 0.00 37 TYR A C 20
ATOM 19932 O O . TYR A 1 37 ? -4.230 -7.150 -2.854 1.00 0.00 37 TYR A O 20
ATOM 19950 N N . TRP A 1 38 ? -5.298 -8.962 -2.058 1.00 0.00 38 TRP A N 20
ATOM 19951 C CA . TRP A 1 38 ? -5.663 -9.463 -3.379 1.00 0.00 38 TRP A CA 20
ATOM 19952 C C . TRP A 1 38 ? -6.828 -8.669 -3.960 1.00 0.00 38 TRP A C 20
ATOM 19953 O O . TRP A 1 38 ? -6.905 -8.455 -5.170 1.00 0.00 38 TRP A O 20
ATOM 19974 N N . PHE A 1 39 ? -7.733 -8.233 -3.090 1.00 0.00 39 PHE A N 20
ATOM 19975 C CA . PHE A 1 39 ? -8.895 -7.462 -3.517 1.00 0.00 39 PHE A CA 20
ATOM 19976 C C . PHE A 1 39 ? -8.468 -6.208 -4.273 1.00 0.00 39 PHE A C 20
ATOM 19977 O O . PHE A 1 39 ? -9.217 -5.680 -5.097 1.00 0.00 39 PHE A O 20
ATOM 19994 N N . LEU A 1 40 ? -7.260 -5.736 -3.989 1.00 0.00 40 LEU A N 20
ATOM 19995 C CA . LEU A 1 40 ? -6.731 -4.542 -4.641 1.00 0.00 40 LEU A CA 20
ATOM 19996 C C . LEU A 1 40 ? -6.953 -4.603 -6.148 1.00 0.00 40 LEU A C 20
ATOM 19997 O O . LEU A 1 40 ? -7.402 -3.634 -6.760 1.00 0.00 40 LEU A O 20
ATOM 20013 N N . SER A 1 41 ? -6.636 -5.750 -6.742 1.00 0.00 41 SER A N 20
ATOM 20014 C CA . SER A 1 41 ? -6.799 -5.937 -8.179 1.00 0.00 41 SER A CA 20
ATOM 20015 C C . SER A 1 41 ? -8.275 -5.931 -8.564 1.00 0.00 41 SER A C 20
ATOM 20016 O O . SER A 1 41 ? -8.663 -5.340 -9.572 1.00 0.00 41 SER A O 20
ATOM 20024 N N . ASP A 1 42 ? -9.094 -6.593 -7.755 1.00 0.00 42 ASP A N 20
ATOM 20025 C CA . ASP A 1 42 ? -10.528 -6.664 -8.008 1.00 0.00 42 ASP A CA 20
ATOM 20026 C C . ASP A 1 42 ? -11.203 -5.334 -7.689 1.00 0.00 42 ASP A C 20
ATOM 20027 O O . ASP A 1 42 ? -10.686 -4.538 -6.904 1.00 0.00 42 ASP A O 20
ATOM 20036 N N . GLU A 1 43 ? -12.358 -5.100 -8.302 1.00 0.00 43 GLU A N 20
ATOM 20037 C CA . GLU A 1 43 ? -13.103 -3.865 -8.083 1.00 0.00 43 GLU A CA 20
ATOM 20038 C C . GLU A 1 43 ? -14.529 -4.162 -7.632 1.00 0.00 43 GLU A C 20
ATOM 20039 O O . GLU A 1 43 ? -15.075 -3.472 -6.771 1.00 0.00 43 GLU A O 20
ATOM 20051 N N . ASN A 1 44 ? -15.127 -5.193 -8.218 1.00 0.00 44 ASN A N 20
ATOM 20052 C CA . ASN A 1 44 ? -16.491 -5.582 -7.878 1.00 0.00 44 ASN A CA 20
ATOM 20053 C C . ASN A 1 44 ? -16.511 -6.449 -6.622 1.00 0.00 44 ASN A C 20
ATOM 20054 O O . ASN A 1 44 ? -17.195 -7.471 -6.573 1.00 0.00 44 ASN A O 20
ATOM 20065 N N . SER A 1 45 ? -15.759 -6.032 -5.609 1.00 0.00 45 SER A N 20
ATOM 20066 C CA . SER A 1 45 ? -15.688 -6.771 -4.355 1.00 0.00 45 SER A CA 20
ATOM 20067 C C . SER A 1 45 ? -15.937 -5.848 -3.166 1.00 0.00 45 SER A C 20
ATOM 20068 O O . SER A 1 45 ? -16.075 -4.635 -3.325 1.00 0.00 45 SER A O 20
ATOM 20076 N N . LEU A 1 46 ? -15.991 -6.432 -1.973 1.00 0.00 46 LEU A N 20
ATOM 20077 C CA . LEU A 1 46 ? -16.223 -5.664 -0.755 1.00 0.00 46 LEU A CA 20
ATOM 20078 C C . LEU A 1 46 ? -14.907 -5.156 -0.173 1.00 0.00 46 LEU A C 20
ATOM 20079 O O . LEU A 1 46 ? -14.783 -3.981 0.173 1.00 0.00 46 LEU A O 20
ATOM 20095 N N . GLU A 1 47 ? -13.929 -6.049 -0.070 1.00 0.00 47 GLU A N 20
ATOM 20096 C CA . GLU A 1 47 ? -12.621 -5.691 0.469 1.00 0.00 47 GLU A CA 20
ATOM 20097 C C . GLU A 1 47 ? -12.015 -4.525 -0.306 1.00 0.00 47 GLU A C 20
ATOM 20098 O O . GLU A 1 47 ? -11.252 -3.730 0.243 1.00 0.00 47 GLU A O 20
ATOM 20110 N N . TYR A 1 48 ? -12.359 -4.430 -1.586 1.00 0.00 48 TYR A N 20
ATOM 20111 C CA . TYR A 1 48 ? -11.846 -3.364 -2.438 1.00 0.00 48 TYR A CA 20
ATOM 20112 C C . TYR A 1 48 ? -12.686 -2.098 -2.292 1.00 0.00 48 TYR A C 20
ATOM 20113 O O . TYR A 1 48 ? -12.199 -0.987 -2.503 1.00 0.00 48 TYR A O 20
ATOM 20131 N N . LYS A 1 49 ? -13.951 -2.274 -1.927 1.00 0.00 49 LYS A N 20
ATOM 20132 C CA . LYS A 1 49 ? -14.861 -1.148 -1.750 1.00 0.00 49 LYS A CA 20
ATOM 20133 C C . LYS A 1 49 ? -14.391 -0.244 -0.615 1.00 0.00 49 LYS A C 20
ATOM 20134 O O . LYS A 1 49 ? -14.717 0.943 -0.579 1.00 0.00 49 LYS A O 20
ATOM 20153 N N . TYR A 1 50 ? -13.623 -0.811 0.309 1.00 0.00 50 TYR A N 20
ATOM 20154 C CA . TYR A 1 50 ? -13.108 -0.055 1.445 1.00 0.00 50 TYR A CA 20
ATOM 20155 C C . TYR A 1 50 ? -11.835 0.696 1.068 1.00 0.00 50 TYR A C 20
ATOM 20156 O O . TYR A 1 50 ? -11.771 1.921 1.168 1.00 0.00 50 TYR A O 20
ATOM 20174 N N . TYR A 1 51 ? -10.824 -0.048 0.635 1.00 0.00 51 TYR A N 20
ATOM 20175 C CA . TYR A 1 51 ? -9.550 0.545 0.244 1.00 0.00 51 TYR A CA 20
ATOM 20176 C C . TYR A 1 51 ? -9.769 1.807 -0.585 1.00 0.00 51 TYR A C 20
ATOM 20177 O O . TYR A 1 51 ? -8.978 2.749 -0.524 1.00 0.00 51 TYR A O 20
ATOM 20195 N N . LYS A 1 52 ? -10.848 1.818 -1.359 1.00 0.00 52 LYS A N 20
ATOM 20196 C CA . LYS A 1 52 ? -11.175 2.964 -2.200 1.00 0.00 52 LYS A CA 20
ATOM 20197 C C . LYS A 1 52 ? -12.049 3.961 -1.446 1.00 0.00 52 LYS A C 20
ATOM 20198 O O . LYS A 1 52 ? -11.882 5.174 -1.580 1.00 0.00 52 LYS A O 20
ATOM 20217 N N . LEU A 1 53 ? -12.980 3.444 -0.652 1.00 0.00 53 LEU A N 20
ATOM 20218 C CA . LEU A 1 53 ? -13.878 4.289 0.126 1.00 0.00 53 LEU A CA 20
ATOM 20219 C C . LEU A 1 53 ? -13.172 4.849 1.355 1.00 0.00 53 LEU A C 20
ATOM 20220 O O . LEU A 1 53 ? -12.893 6.045 1.434 1.00 0.00 53 LEU A O 20
ATOM 20236 N N . LYS A 1 54 ? -12.882 3.975 2.314 1.00 0.00 54 LYS A N 20
ATOM 20237 C CA . LYS A 1 54 ? -12.205 4.380 3.540 1.00 0.00 54 LYS A CA 20
ATOM 20238 C C . LYS A 1 54 ? -11.074 5.359 3.239 1.00 0.00 54 LYS A C 20
ATOM 20239 O O . LYS A 1 54 ? -10.732 6.203 4.067 1.00 0.00 54 LYS A O 20
ATOM 20258 N N . LEU A 1 55 ? -10.496 5.239 2.048 1.00 0.00 55 LEU A N 20
ATOM 20259 C CA . LEU A 1 55 ? -9.404 6.114 1.636 1.00 0.00 55 LEU A CA 20
ATOM 20260 C C . LEU A 1 55 ? -9.928 7.493 1.250 1.00 0.00 55 LEU A C 20
ATOM 20261 O O . LEU A 1 55 ? -9.353 8.514 1.626 1.00 0.00 55 LEU A O 20
ATOM 20277 N N . ALA A 1 56 ? -11.024 7.516 0.499 1.00 0.00 56 ALA A N 20
ATOM 20278 C CA . ALA A 1 56 ? -11.628 8.769 0.065 1.00 0.00 56 ALA A CA 20
ATOM 20279 C C . ALA A 1 56 ? -12.112 9.587 1.258 1.00 0.00 56 ALA A C 20
ATOM 20280 O O . ALA A 1 56 ? -11.798 10.770 1.381 1.00 0.00 56 ALA A O 20
ATOM 20287 N N . GLU A 1 57 ? -12.881 8.947 2.134 1.00 0.00 57 GLU A N 20
ATOM 20288 C CA . GLU A 1 57 ? -13.410 9.617 3.316 1.00 0.00 57 GLU A CA 20
ATOM 20289 C C . GLU A 1 57 ? -12.283 10.022 4.262 1.00 0.00 57 GLU A C 20
ATOM 20290 O O . GLU A 1 57 ? -12.372 11.040 4.949 1.00 0.00 57 GLU A O 20
ATOM 20302 N N . MET A 1 58 ? -11.227 9.218 4.293 1.00 0.00 58 MET A N 20
ATOM 20303 C CA . MET A 1 58 ? -10.082 9.493 5.155 1.00 0.00 58 MET A CA 20
ATOM 20304 C C . MET A 1 58 ? -9.216 10.602 4.569 1.00 0.00 58 MET A C 20
ATOM 20305 O O . MET A 1 58 ? -8.662 11.421 5.302 1.00 0.00 58 MET A O 20
ATOM 20319 N N . GLN A 1 59 ? -9.103 10.623 3.245 1.00 0.00 59 GLN A N 20
ATOM 20320 C CA . GLN A 1 59 ? -8.303 11.633 2.562 1.00 0.00 59 GLN A CA 20
ATOM 20321 C C . GLN A 1 59 ? -8.983 12.997 2.620 1.00 0.00 59 GLN A C 20
ATOM 20322 O O . GLN A 1 59 ? -8.326 14.021 2.819 1.00 0.00 59 GLN A O 20
ATOM 20336 N N . ARG A 1 60 ? -10.299 13.005 2.447 1.00 0.00 60 ARG A N 20
ATOM 20337 C CA . ARG A 1 60 ? -11.068 14.244 2.479 1.00 0.00 60 ARG A CA 20
ATOM 20338 C C . ARG A 1 60 ? -11.044 14.862 3.874 1.00 0.00 60 ARG A C 20
ATOM 20339 O O . ARG A 1 60 ? -11.104 16.082 4.024 1.00 0.00 60 ARG A O 20
ATOM 20360 N N . SER A 1 61 ? -10.957 14.011 4.892 1.00 0.00 61 SER A N 20
ATOM 20361 C CA . SER A 1 61 ? -10.930 14.474 6.274 1.00 0.00 61 SER A CA 20
ATOM 20362 C C . SER A 1 61 ? -9.500 14.529 6.801 1.00 0.00 61 SER A C 20
ATOM 20363 O O . SER A 1 61 ? -8.850 13.499 6.974 1.00 0.00 61 SER A O 20
ATOM 20371 N N . GLY A 1 62 ? -9.016 15.742 7.054 1.00 0.00 62 GLY A N 20
ATOM 20372 C CA . GLY A 1 62 ? -7.665 15.910 7.557 1.00 0.00 62 GLY A CA 20
ATOM 20373 C C . GLY A 1 62 ? -7.015 17.187 7.060 1.00 0.00 62 GLY A C 20
ATOM 20374 O O . GLY A 1 62 ? -7.364 18.291 7.480 1.00 0.00 62 GLY A O 20
ATOM 20378 N N . PRO A 1 63 ? -6.048 17.044 6.143 1.00 0.00 63 PRO A N 20
ATOM 20379 C CA . PRO A 1 63 ? -5.327 18.184 5.568 1.00 0.00 63 PRO A CA 20
ATOM 20380 C C . PRO A 1 63 ? -6.209 19.024 4.649 1.00 0.00 63 PRO A C 20
ATOM 20381 O O . PRO A 1 63 ? -7.195 18.532 4.101 1.00 0.00 63 PRO A O 20
ATOM 20392 N N . SER A 1 64 ? -5.847 20.291 4.486 1.00 0.00 64 SER A N 20
ATOM 20393 C CA . SER A 1 64 ? -6.607 21.200 3.636 1.00 0.00 64 SER A CA 20
ATOM 20394 C C . SER A 1 64 ? -5.950 22.577 3.588 1.00 0.00 64 SER A C 20
ATOM 20395 O O . SER A 1 64 ? -5.791 23.164 2.517 1.00 0.00 64 SER A O 20
ATOM 20403 N N . SER A 1 65 ? -5.570 23.086 4.755 1.00 0.00 65 SER A N 20
ATOM 20404 C CA . SER A 1 65 ? -4.933 24.394 4.848 1.00 0.00 65 SER A CA 20
ATOM 20405 C C . SER A 1 65 ? -5.877 25.492 4.368 1.00 0.00 65 SER A C 20
ATOM 20406 O O . SER A 1 65 ? -6.770 25.248 3.558 1.00 0.00 65 SER A O 20
ATOM 20414 N N . GLY A 1 66 ? -5.670 26.704 4.873 1.00 0.00 66 GLY A N 20
ATOM 20415 C CA . GLY A 1 66 ? -6.509 27.823 4.485 1.00 0.00 66 GLY A CA 20
ATOM 20416 C C . GLY A 1 66 ? -7.925 27.697 5.013 1.00 0.00 66 GLY A C 20
ATOM 20417 O O . GLY A 1 66 ? -8.140 27.641 6.223 1.00 0.00 66 GLY A O 20
#

Secondary structure (DSSP, 8-state):
--SS--SSHHHHHHHHHHHHT-S-HHHHHHHHHSGGG-TTT--SSSHHHHHHHHHHHHHHSSS---